Protein AF-A0A814NUD8-F1 (afdb_monomer_lite)

Radius of gyration: 50.71 Å; chains: 1; bounding box: 139×82×139 Å

Structure (mmCIF, N/CA/C/O backbone):
data_AF-A0A814NUD8-F1
#
_entry.id   AF-A0A814NUD8-F1
#
loop_
_atom_site.group_PDB
_atom_site.id
_atom_site.type_symbol
_atom_site.label_atom_id
_atom_site.label_alt_id
_atom_site.label_comp_id
_atom_site.label_asym_id
_atom_site.label_entity_id
_atom_site.label_seq_id
_atom_site.pdbx_PDB_ins_code
_atom_site.Cartn_x
_atom_site.Cartn_y
_atom_site.Cartn_z
_atom_site.occupancy
_atom_site.B_iso_or_equiv
_atom_site.auth_seq_id
_atom_site.auth_comp_id
_atom_site.auth_asym_id
_atom_site.auth_atom_id
_atom_site.pdbx_PDB_model_num
ATOM 1 N N . MET A 1 1 ? 33.140 -8.676 -40.390 1.00 32.09 1 MET A N 1
ATOM 2 C CA . MET A 1 1 ? 33.653 -7.760 -41.425 1.00 32.09 1 MET A CA 1
ATOM 3 C C . MET A 1 1 ? 33.143 -8.189 -42.797 1.00 32.09 1 MET A C 1
ATOM 5 O O . MET A 1 1 ? 33.882 -8.713 -43.608 1.00 32.09 1 MET A O 1
ATOM 9 N N . TYR A 1 2 ? 31.842 -7.998 -43.010 1.00 25.41 2 TYR A N 1
ATOM 10 C CA . TYR A 1 2 ? 31.158 -8.085 -44.310 1.00 25.41 2 TYR A CA 1
ATOM 11 C C . TYR A 1 2 ? 30.353 -6.787 -44.567 1.00 25.41 2 TYR A C 1
ATOM 13 O O . TYR A 1 2 ? 29.588 -6.706 -45.517 1.00 25.41 2 TYR A O 1
ATOM 21 N N . LEU A 1 3 ? 30.496 -5.770 -43.699 1.00 30.98 3 LEU A N 1
ATOM 22 C CA . LEU A 1 3 ? 29.710 -4.529 -43.746 1.00 30.98 3 LEU A CA 1
ATOM 23 C C . LEU A 1 3 ? 30.343 -3.428 -44.610 1.00 30.98 3 LEU A C 1
ATOM 25 O O . LEU A 1 3 ? 29.689 -2.428 -44.871 1.00 30.98 3 LEU A O 1
ATOM 29 N N . LEU A 1 4 ? 31.580 -3.606 -45.083 1.00 31.09 4 LEU A N 1
ATOM 30 C CA . LEU A 1 4 ? 32.239 -2.689 -46.015 1.00 31.09 4 LEU A CA 1
ATOM 31 C C . LEU A 1 4 ? 33.042 -3.520 -47.024 1.00 31.09 4 LEU A C 1
ATOM 33 O O . LEU A 1 4 ? 34.198 -3.861 -46.784 1.00 31.09 4 LEU A O 1
ATOM 37 N N . GLY A 1 5 ? 32.382 -3.919 -48.115 1.00 24.91 5 GLY A N 1
ATOM 38 C CA . GLY A 1 5 ? 33.025 -4.535 -49.276 1.00 24.91 5 GLY A CA 1
ATOM 39 C C . GLY A 1 5 ? 33.939 -3.534 -49.990 1.00 24.91 5 GLY A C 1
ATOM 40 O O . GLY A 1 5 ? 33.625 -2.348 -50.081 1.00 24.91 5 GLY A O 1
ATOM 41 N N . GLY A 1 6 ? 35.096 -4.020 -50.437 1.00 22.72 6 GLY A N 1
ATOM 42 C CA . GLY A 1 6 ? 36.195 -3.215 -50.960 1.00 22.72 6 GLY A CA 1
ATOM 43 C C . GLY A 1 6 ? 35.949 -2.520 -52.305 1.00 22.72 6 GLY A C 1
ATOM 44 O O . GLY A 1 6 ? 35.083 -2.897 -53.086 1.00 22.72 6 GLY A O 1
ATOM 45 N N . ARG A 1 7 ? 36.817 -1.524 -52.541 1.00 23.16 7 ARG A N 1
ATOM 46 C CA . ARG A 1 7 ? 37.090 -0.754 -53.772 1.00 23.16 7 ARG A CA 1
ATOM 47 C C . ARG A 1 7 ? 35.871 -0.196 -54.516 1.00 23.16 7 ARG A C 1
ATOM 49 O O . ARG A 1 7 ? 35.340 -0.853 -55.393 1.00 23.16 7 ARG A O 1
ATOM 56 N N . GLY A 1 8 ? 35.593 1.089 -54.268 1.00 31.50 8 GLY A N 1
ATOM 57 C CA . GLY A 1 8 ? 34.920 2.003 -55.201 1.00 31.50 8 GLY A CA 1
ATOM 58 C C . GLY A 1 8 ? 33.518 1.569 -55.633 1.00 31.50 8 GLY A C 1
ATOM 59 O O . GLY A 1 8 ? 33.380 0.768 -56.546 1.00 31.50 8 GLY A O 1
ATOM 60 N N . TYR A 1 9 ? 32.501 2.193 -55.034 1.00 30.34 9 TYR A N 1
ATOM 61 C CA . TYR A 1 9 ? 31.067 1.889 -55.154 1.00 30.34 9 TYR A CA 1
ATOM 62 C C . TYR A 1 9 ? 30.633 0.668 -54.328 1.00 30.34 9 TYR A C 1
ATOM 64 O O . TYR A 1 9 ? 30.742 -0.487 -54.730 1.00 30.34 9 TYR A O 1
ATOM 72 N N . ALA A 1 10 ? 30.130 0.958 -53.126 1.00 36.31 10 ALA A N 1
ATOM 73 C CA . ALA A 1 10 ? 29.487 -0.009 -52.250 1.00 36.31 10 ALA A CA 1
ATOM 74 C C . ALA A 1 10 ? 28.166 -0.483 -52.877 1.00 36.31 10 ALA A C 1
ATOM 76 O O . ALA A 1 10 ? 27.159 0.214 -52.803 1.00 36.31 10 ALA A O 1
ATOM 77 N N . TYR A 1 11 ? 28.158 -1.675 -53.468 1.00 35.28 11 TYR A N 1
ATOM 78 C CA . TYR A 1 11 ? 26.913 -2.394 -53.722 1.00 35.28 11 TYR A CA 1
ATOM 79 C C . TYR A 1 11 ? 26.392 -2.942 -52.385 1.00 35.28 11 TYR A C 1
ATOM 81 O O . TYR A 1 11 ? 27.008 -3.819 -51.776 1.00 35.28 11 TYR A O 1
ATOM 89 N N . THR A 1 12 ? 25.278 -2.399 -51.899 1.00 44.44 12 THR A N 1
ATOM 90 C CA . THR A 1 12 ? 24.640 -2.751 -50.624 1.00 44.44 12 THR A CA 1
ATOM 91 C C . THR A 1 12 ? 23.694 -3.941 -50.795 1.00 44.44 12 THR A C 1
ATOM 93 O O . THR A 1 12 ? 22.475 -3.798 -50.771 1.00 44.44 12 THR A O 1
ATOM 96 N N . TYR A 1 13 ? 24.242 -5.147 -50.961 1.00 45.25 13 TYR A N 1
ATOM 97 C CA . TYR A 1 13 ? 23.419 -6.356 -50.867 1.00 45.25 13 TYR A CA 1
ATOM 98 C C . TYR A 1 13 ? 23.156 -6.705 -49.395 1.00 45.25 13 TYR A C 1
ATOM 100 O O . TYR A 1 13 ? 24.093 -6.693 -48.589 1.00 45.25 13 TYR A O 1
ATOM 108 N N . PRO A 1 14 ? 21.908 -7.032 -49.019 1.00 49.78 14 PRO A N 1
ATOM 109 C CA . PRO A 1 14 ? 21.602 -7.476 -47.670 1.00 49.78 14 PRO A CA 1
ATOM 110 C C . PRO A 1 14 ? 22.330 -8.787 -47.361 1.00 49.78 14 PRO A C 1
ATOM 112 O O . PRO A 1 14 ? 22.316 -9.737 -48.148 1.00 49.78 14 PRO A O 1
ATOM 115 N N . MET A 1 15 ? 22.975 -8.836 -46.193 1.00 55.97 15 MET A N 1
ATOM 116 C CA . MET A 1 15 ? 23.640 -10.041 -45.703 1.00 55.97 15 MET A CA 1
ATOM 117 C C . MET A 1 15 ? 22.631 -11.189 -45.621 1.00 55.97 15 MET A C 1
ATOM 119 O O . MET A 1 15 ? 21.475 -10.976 -45.266 1.00 55.97 15 MET A O 1
ATOM 123 N N . SER A 1 16 ? 23.057 -12.398 -45.974 1.00 60.81 16 SER A N 1
ATOM 124 C CA . SER A 1 16 ? 22.208 -13.587 -45.898 1.00 60.81 16 SER A CA 1
ATOM 125 C C . SER A 1 16 ? 22.868 -14.634 -45.013 1.00 60.81 16 SER A C 1
ATOM 127 O O . SER A 1 16 ? 24.073 -14.862 -45.108 1.00 60.81 16 SER A O 1
ATOM 129 N N . TYR A 1 17 ? 22.066 -15.247 -44.150 1.00 71.25 17 TYR A N 1
ATOM 130 C CA . TYR A 1 17 ? 22.447 -16.353 -43.280 1.00 71.25 17 TYR A CA 1
ATOM 131 C C . TYR A 1 17 ? 21.703 -17.591 -43.787 1.00 71.25 17 TYR A C 1
ATOM 133 O O . TYR A 1 17 ? 20.494 -17.731 -43.585 1.00 71.25 17 TYR A O 1
ATOM 141 N N . GLY A 1 18 ? 22.401 -18.443 -44.543 1.00 73.62 18 GLY A N 1
ATOM 142 C CA . GLY A 1 18 ? 21.762 -19.479 -45.362 1.00 73.62 18 GLY A CA 1
ATOM 143 C C . GLY A 1 18 ? 20.834 -18.881 -46.431 1.00 73.62 18 GLY A C 1
ATOM 144 O O . GLY A 1 18 ? 21.228 -17.964 -47.147 1.00 73.62 18 GLY A O 1
ATOM 145 N N . ASP A 1 19 ? 19.596 -19.380 -46.508 1.00 76.12 19 ASP A N 1
ATOM 146 C CA . ASP A 1 19 ? 18.558 -18.901 -47.440 1.00 76.12 19 ASP A CA 1
ATOM 147 C C . ASP A 1 19 ? 17.753 -17.696 -46.895 1.00 76.12 19 ASP A C 1
ATOM 149 O O . ASP A 1 19 ? 16.771 -17.271 -47.503 1.00 76.12 19 ASP A O 1
ATOM 153 N N . CYS A 1 20 ? 18.129 -17.149 -45.732 1.00 69.06 20 CYS A N 1
ATOM 154 C CA . CYS A 1 20 ? 17.419 -16.056 -45.067 1.00 69.06 20 CYS A CA 1
ATOM 155 C C . CYS A 1 20 ? 18.183 -14.734 -45.222 1.00 69.06 20 CYS A C 1
ATOM 157 O O . CYS A 1 20 ? 19.336 -14.628 -44.801 1.00 69.06 20 CYS A O 1
ATOM 159 N N . SER A 1 21 ? 17.537 -13.723 -45.810 1.00 69.38 21 SER A N 1
ATOM 160 C CA . SER A 1 21 ? 18.129 -12.405 -46.061 1.00 69.38 21 SER A CA 1
ATOM 161 C C . SER A 1 21 ? 17.773 -11.385 -44.978 1.00 69.38 21 SER A C 1
ATOM 163 O O . SER A 1 21 ? 16.601 -11.215 -44.633 1.00 69.38 21 SER A O 1
ATOM 165 N N . CYS A 1 22 ? 18.770 -10.636 -44.506 1.00 60.19 22 CYS A N 1
ATOM 166 C CA . CYS A 1 22 ? 18.607 -9.599 -43.487 1.00 60.19 22 CYS A CA 1
ATOM 167 C C . CYS A 1 22 ? 17.753 -8.404 -43.919 1.00 60.19 22 CYS A C 1
ATOM 169 O O . CYS A 1 22 ? 17.353 -7.620 -43.064 1.00 60.19 22 CYS A O 1
ATOM 171 N N . SER A 1 23 ? 17.468 -8.237 -45.215 1.00 55.47 23 SER A N 1
ATOM 172 C CA . SER A 1 23 ? 16.501 -7.231 -45.675 1.00 55.47 23 SER A CA 1
ATOM 173 C C . SER A 1 23 ? 15.052 -7.636 -45.423 1.00 55.47 23 SER A C 1
ATOM 175 O O . SER A 1 23 ? 14.190 -6.766 -45.403 1.00 55.47 23 SER A O 1
ATOM 177 N N . LEU A 1 24 ? 14.781 -8.936 -45.277 1.00 60.47 24 LEU A N 1
ATOM 178 C CA . LEU A 1 24 ? 13.428 -9.488 -45.168 1.00 60.47 24 LEU A CA 1
ATOM 179 C C . LEU A 1 24 ? 13.108 -9.954 -43.749 1.00 60.47 24 LEU A C 1
ATOM 181 O O . LEU A 1 24 ? 11.956 -9.905 -43.330 1.00 60.47 24 LEU A O 1
ATOM 185 N N . SER A 1 25 ? 14.113 -10.407 -42.995 1.00 61.91 25 SER A N 1
ATOM 186 C CA . SER A 1 25 ? 13.920 -10.816 -41.608 1.00 61.91 25 SER A CA 1
ATOM 187 C C . SER A 1 25 ? 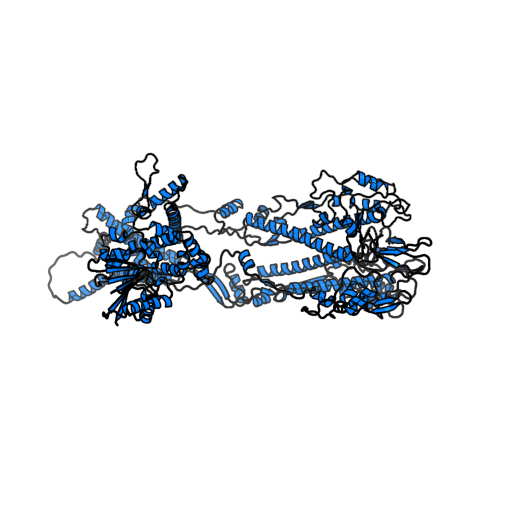15.102 -10.450 -40.720 1.00 61.91 25 SER A C 1
ATOM 189 O O . SER A 1 25 ? 16.261 -10.723 -41.030 1.00 61.91 25 SER A O 1
ATOM 191 N N . ALA A 1 26 ? 14.785 -9.890 -39.554 1.00 63.28 26 ALA A N 1
ATOM 192 C CA . ALA A 1 26 ? 15.745 -9.642 -38.487 1.00 63.28 26 ALA A CA 1
ATOM 193 C C . ALA A 1 26 ? 16.198 -10.933 -37.778 1.00 63.28 26 ALA A C 1
ATOM 195 O O . ALA A 1 26 ? 17.280 -10.967 -37.191 1.00 63.28 26 ALA A O 1
ATOM 196 N N . THR A 1 27 ? 15.406 -12.004 -37.858 1.00 71.81 27 THR A N 1
ATOM 197 C CA . THR A 1 27 ? 15.647 -13.264 -37.140 1.00 71.81 27 THR A CA 1
ATOM 198 C C . THR A 1 27 ? 16.497 -14.253 -37.936 1.00 71.81 27 THR A C 1
ATOM 200 O O . THR A 1 27 ? 16.618 -15.410 -37.531 1.00 71.81 27 THR A O 1
ATOM 203 N N . CYS A 1 28 ? 17.053 -13.861 -39.092 1.00 76.38 28 CYS A N 1
ATOM 204 C CA . CYS A 1 28 ? 17.925 -14.763 -39.838 1.00 76.38 28 CYS A CA 1
ATOM 205 C C . CYS A 1 28 ? 19.176 -15.062 -39.016 1.00 76.38 28 CYS A C 1
ATOM 207 O O . CYS A 1 28 ? 19.899 -14.146 -38.614 1.00 76.38 28 CYS A O 1
ATOM 209 N N . ILE A 1 29 ? 19.427 -16.351 -38.802 1.00 80.81 29 ILE A N 1
ATOM 210 C CA . ILE A 1 29 ? 20.535 -16.853 -38.000 1.00 80.81 29 ILE A CA 1
ATOM 211 C C . ILE A 1 29 ? 21.199 -18.055 -38.675 1.00 80.81 29 ILE A C 1
ATOM 213 O O . ILE A 1 29 ? 20.569 -18.831 -39.389 1.00 80.81 29 ILE A O 1
ATOM 217 N N . GLU A 1 30 ? 22.476 -18.241 -38.383 1.00 84.88 30 GLU A N 1
ATOM 218 C CA . GLU A 1 30 ? 23.293 -19.397 -38.726 1.00 84.88 30 GLU A CA 1
ATOM 219 C C . GLU A 1 30 ? 24.136 -19.797 -37.507 1.00 84.88 30 GLU A C 1
ATOM 221 O O . GLU A 1 30 ? 24.390 -18.997 -36.602 1.00 84.88 30 GLU A O 1
ATOM 226 N N . GLN A 1 31 ? 24.568 -21.056 -37.437 1.00 84.94 31 GLN A N 1
ATOM 227 C CA . GLN A 1 31 ? 25.390 -21.522 -36.327 1.00 84.94 31 GLN A CA 1
ATOM 228 C C . GLN A 1 31 ? 26.734 -20.780 -36.279 1.00 84.94 31 GLN A C 1
ATOM 230 O O . GLN A 1 31 ? 27.536 -20.827 -37.217 1.00 84.94 31 GLN A O 1
ATOM 235 N N . SER A 1 32 ? 27.018 -20.160 -35.132 1.00 83.44 32 SER A N 1
ATOM 236 C CA . SER A 1 32 ? 28.250 -19.410 -34.919 1.00 83.44 32 SER A CA 1
ATOM 237 C C . SER A 1 32 ? 29.460 -20.327 -35.054 1.00 83.44 32 SER A C 1
ATOM 239 O O . SER A 1 32 ? 29.547 -21.393 -34.433 1.00 83.44 32 SER A O 1
ATOM 241 N N . SER A 1 33 ? 30.392 -19.919 -35.907 1.00 82.31 33 SER A N 1
ATOM 242 C CA . SER A 1 33 ? 31.516 -20.742 -36.325 1.00 82.31 33 SER A CA 1
ATOM 243 C C . SER A 1 33 ? 32.804 -19.929 -36.357 1.00 82.31 33 SER A C 1
ATOM 245 O O . SER A 1 33 ? 32.820 -18.748 -36.689 1.00 82.31 33 SER A O 1
ATOM 247 N N . MET A 1 34 ? 33.911 -20.573 -36.006 1.00 78.25 34 MET A N 1
ATOM 248 C CA . MET A 1 34 ? 35.253 -20.027 -36.167 1.00 78.25 34 MET A CA 1
ATOM 249 C C . MET A 1 34 ? 35.742 -20.376 -37.562 1.00 78.25 34 MET A C 1
ATOM 251 O O . MET A 1 34 ? 35.732 -21.549 -37.935 1.00 78.25 34 MET A O 1
ATOM 255 N N . PHE A 1 35 ? 36.189 -19.385 -38.323 1.00 70.69 35 PHE A N 1
ATOM 256 C CA . PHE A 1 35 ? 36.611 -19.566 -39.708 1.00 70.69 35 PHE A CA 1
ATOM 257 C C . PHE A 1 35 ? 38.113 -19.359 -39.857 1.00 70.69 35 PHE A C 1
ATOM 259 O O . PHE A 1 35 ? 38.730 -18.562 -39.151 1.00 70.69 35 PHE A O 1
ATOM 266 N N . ARG A 1 36 ? 38.714 -20.065 -40.814 1.00 64.19 36 ARG A N 1
ATOM 267 C CA . ARG A 1 36 ? 40.051 -19.729 -41.291 1.00 64.19 36 ARG A CA 1
ATOM 268 C C . ARG A 1 36 ? 39.937 -18.558 -42.256 1.00 64.19 36 ARG A C 1
ATOM 270 O O . ARG A 1 36 ? 39.354 -18.707 -43.325 1.00 64.19 36 ARG A O 1
ATOM 277 N N . TYR A 1 37 ? 40.554 -17.442 -41.883 1.00 55.03 37 TYR A N 1
ATOM 278 C CA . TYR A 1 37 ? 40.529 -16.193 -42.643 1.00 55.03 37 TYR A CA 1
ATOM 279 C C . TYR A 1 37 ? 40.867 -16.379 -44.130 1.00 55.03 37 TYR A C 1
ATOM 281 O O . TYR A 1 37 ? 40.106 -15.963 -44.990 1.00 55.03 37 TYR A O 1
ATOM 289 N N . SER A 1 38 ? 41.934 -17.122 -44.441 1.00 55.41 38 SER A N 1
ATOM 290 C CA . SER A 1 38 ? 42.453 -17.248 -45.810 1.00 55.41 38 SER A CA 1
ATOM 291 C C . SER A 1 38 ? 41.554 -17.968 -46.821 1.00 55.41 38 SER A C 1
ATOM 293 O O . SER A 1 38 ? 41.854 -17.942 -48.010 1.00 55.41 38 SER A O 1
ATOM 295 N N . ASN A 1 39 ? 40.505 -18.676 -46.391 1.00 64.69 39 ASN A N 1
ATOM 296 C CA . ASN A 1 39 ? 39.634 -19.409 -47.316 1.00 64.69 39 ASN A CA 1
ATOM 297 C C . ASN A 1 39 ? 38.183 -19.582 -46.846 1.00 64.69 39 ASN A C 1
ATOM 299 O O . ASN A 1 39 ? 37.464 -20.404 -47.413 1.00 64.69 39 ASN A O 1
ATOM 303 N N . GLY A 1 40 ? 37.768 -18.891 -45.780 1.00 62.94 40 GLY A N 1
ATOM 304 C CA . GLY A 1 40 ? 36.412 -18.990 -45.234 1.00 62.94 40 GLY A CA 1
ATOM 305 C C . GLY A 1 40 ? 36.031 -20.386 -44.728 1.00 62.94 40 GLY A C 1
ATOM 306 O O . GLY A 1 40 ? 34.854 -20.670 -44.532 1.00 62.94 40 GLY A O 1
ATOM 307 N N . ARG A 1 41 ? 36.991 -21.301 -44.523 1.00 75.50 41 ARG A N 1
ATOM 308 C CA . ARG A 1 41 ? 36.682 -22.665 -44.074 1.00 75.50 41 ARG A CA 1
ATOM 309 C C . ARG A 1 41 ? 36.319 -22.670 -42.593 1.00 75.50 41 ARG A C 1
ATOM 311 O O . ARG A 1 41 ? 37.119 -22.234 -41.765 1.00 75.50 41 ARG A O 1
ATOM 318 N N . VAL A 1 42 ? 35.175 -23.264 -42.257 1.00 79.62 42 VAL A N 1
ATOM 319 C CA . VAL A 1 42 ? 34.766 -23.530 -40.870 1.00 79.62 42 VAL A CA 1
ATOM 320 C C . VAL A 1 42 ? 35.801 -24.428 -40.178 1.00 79.62 42 VAL A C 1
ATOM 322 O O . VAL A 1 42 ? 36.083 -25.544 -40.621 1.00 79.62 42 VAL A O 1
ATOM 325 N N . LEU A 1 43 ? 36.387 -23.928 -39.092 1.00 81.62 43 LEU A N 1
ATOM 326 C CA . LEU A 1 43 ? 37.326 -24.628 -38.213 1.00 81.62 43 LEU A CA 1
ATOM 327 C C . LEU A 1 43 ? 36.603 -25.339 -37.068 1.00 81.62 43 LEU A C 1
ATOM 329 O O . LEU A 1 43 ? 36.973 -26.458 -36.714 1.00 81.62 43 LEU A O 1
ATOM 333 N N . TYR A 1 44 ? 35.605 -24.681 -36.482 1.00 85.81 44 TYR A N 1
ATOM 334 C CA . TYR A 1 44 ? 34.804 -25.210 -35.384 1.00 85.81 44 TYR A CA 1
ATOM 335 C C . TYR A 1 44 ? 33.487 -24.441 -35.278 1.00 85.81 44 TYR A C 1
ATOM 337 O O . TYR A 1 44 ? 33.512 -23.217 -35.182 1.00 85.81 44 TYR A O 1
ATOM 345 N N . SER A 1 45 ? 32.359 -25.146 -35.265 1.00 86.75 45 SER A N 1
ATOM 346 C CA . SER A 1 45 ? 31.044 -24.556 -34.993 1.00 86.75 45 SER A CA 1
ATOM 347 C C . SER A 1 45 ? 30.725 -24.697 -33.514 1.00 86.75 45 SER A C 1
ATOM 349 O O . SER A 1 45 ? 30.803 -25.797 -32.963 1.00 86.75 45 SER A O 1
ATOM 351 N N . VAL A 1 46 ? 30.383 -23.592 -32.860 1.00 89.19 46 VAL A N 1
ATOM 352 C CA . VAL A 1 46 ? 30.106 -23.561 -31.425 1.00 89.19 46 VAL A CA 1
ATOM 353 C C . VAL A 1 46 ? 28.684 -24.095 -31.197 1.00 89.19 46 VAL A C 1
ATOM 355 O O . VAL A 1 46 ? 27.720 -23.503 -31.682 1.00 89.19 46 VAL A O 1
ATOM 358 N N . PRO A 1 47 ? 28.499 -25.245 -30.522 1.00 89.56 47 PRO A N 1
ATOM 359 C CA . PRO A 1 47 ? 27.177 -25.816 -30.293 1.00 89.56 47 PRO A CA 1
ATOM 360 C C . PRO A 1 47 ? 26.300 -24.886 -29.457 1.00 89.56 47 PRO A C 1
ATOM 362 O O . PRO A 1 47 ? 26.698 -24.486 -28.365 1.00 89.56 47 PRO A O 1
ATOM 365 N N . GLY A 1 48 ? 25.095 -24.605 -29.949 1.00 84.62 48 GLY A N 1
ATOM 366 C CA . GLY A 1 48 ? 24.126 -23.779 -29.233 1.00 84.62 48 GLY A CA 1
ATOM 367 C C . GLY A 1 48 ? 24.301 -22.275 -29.407 1.00 84.62 48 GLY A C 1
ATOM 368 O O . GLY A 1 48 ? 23.422 -21.537 -28.997 1.00 84.62 48 GLY A O 1
ATOM 369 N N . MET A 1 49 ? 25.381 -21.813 -30.039 1.00 86.94 49 MET A N 1
ATOM 370 C CA . MET A 1 49 ? 25.591 -20.392 -30.312 1.00 86.94 49 MET A CA 1
ATOM 371 C C . MET A 1 49 ? 25.264 -20.092 -31.769 1.00 86.94 49 MET A C 1
ATOM 373 O O . MET A 1 49 ? 25.762 -20.771 -32.670 1.00 86.94 49 MET A O 1
ATOM 377 N N . TYR A 1 50 ? 24.484 -19.044 -31.998 1.00 83.19 50 TYR A N 1
ATOM 378 C CA . TYR A 1 50 ? 24.108 -18.564 -33.321 1.00 83.19 50 TYR A CA 1
ATOM 379 C C . TYR A 1 50 ? 24.646 -17.153 -33.568 1.00 83.19 50 TYR A C 1
ATOM 381 O O . TYR A 1 50 ? 24.990 -16.412 -32.648 1.00 83.19 50 TYR A O 1
ATOM 389 N N . THR A 1 51 ? 24.780 -16.810 -34.840 1.00 74.31 51 THR A N 1
ATOM 390 C CA . THR A 1 51 ? 25.079 -15.472 -35.353 1.00 74.31 51 THR A CA 1
ATOM 391 C C . THR A 1 51 ? 24.074 -15.169 -36.455 1.00 74.31 51 THR A C 1
ATOM 393 O O . THR A 1 51 ? 23.546 -16.091 -37.061 1.00 74.31 51 THR A O 1
ATOM 396 N N . GLY A 1 52 ? 23.773 -13.909 -36.708 1.00 67.50 52 GLY A N 1
ATOM 397 C CA . GLY A 1 52 ? 22.618 -13.528 -37.503 1.00 67.50 52 GLY A CA 1
ATOM 398 C C . GLY A 1 52 ? 22.578 -12.030 -37.729 1.00 67.50 52 GLY A C 1
ATOM 399 O O . GLY A 1 52 ? 23.485 -11.313 -37.298 1.00 67.50 52 GLY A O 1
ATOM 400 N N . CYS A 1 53 ? 21.518 -11.564 -38.385 1.00 60.22 53 CYS A N 1
ATOM 401 C CA . CYS A 1 53 ? 21.381 -10.167 -38.808 1.00 60.22 53 CYS A CA 1
ATOM 402 C C . CYS A 1 53 ? 21.543 -9.178 -37.658 1.00 60.22 53 CYS A C 1
ATOM 404 O O . CYS A 1 53 ? 22.174 -8.135 -37.820 1.00 60.22 53 CYS A O 1
ATOM 406 N N . TYR A 1 54 ? 21.014 -9.538 -36.487 1.00 60.56 54 TYR A N 1
ATOM 407 C CA . TYR A 1 54 ? 21.135 -8.763 -35.263 1.00 60.56 54 TYR A CA 1
ATOM 408 C C . TYR A 1 54 ? 21.738 -9.614 -34.150 1.00 60.56 54 TYR A C 1
ATOM 410 O O . TYR A 1 54 ? 21.375 -10.776 -33.952 1.00 60.56 54 TYR A O 1
ATOM 418 N N . ILE A 1 55 ? 22.656 -9.015 -33.389 1.00 55.97 55 ILE A N 1
ATOM 419 C CA . ILE A 1 55 ? 23.337 -9.683 -32.271 1.00 55.97 55 ILE A CA 1
ATOM 420 C C . ILE A 1 55 ? 22.327 -10.110 -31.199 1.00 55.97 55 ILE A C 1
ATOM 422 O O . ILE A 1 55 ? 22.452 -11.206 -30.662 1.00 55.97 55 ILE A O 1
ATOM 426 N N . VAL A 1 56 ? 21.318 -9.278 -30.918 1.00 59.25 56 VAL A N 1
ATOM 427 C CA . VAL A 1 56 ? 20.276 -9.575 -29.921 1.00 59.25 56 VAL A CA 1
ATOM 428 C C . VAL A 1 56 ? 19.436 -10.776 -30.349 1.00 59.25 56 VAL A C 1
ATOM 430 O O . VAL A 1 56 ? 19.312 -11.714 -29.575 1.00 59.25 56 VAL A O 1
ATOM 433 N N . GLU A 1 57 ? 18.955 -10.812 -31.593 1.00 68.62 57 GLU A N 1
ATOM 434 C CA . GLU A 1 57 ? 18.205 -11.961 -32.128 1.00 68.62 57 GLU A CA 1
ATOM 435 C C . GLU A 1 57 ? 19.047 -13.240 -32.125 1.00 68.62 57 GLU A C 1
ATOM 437 O O . GLU A 1 57 ? 18.610 -14.302 -31.687 1.00 68.62 57 GLU A O 1
ATOM 442 N N . SER A 1 58 ? 20.314 -13.126 -32.521 1.00 74.25 58 SER A N 1
ATOM 443 C CA . SER A 1 58 ? 21.261 -14.243 -32.475 1.00 74.25 58 SER A CA 1
ATOM 444 C C . SER A 1 58 ? 21.465 -14.769 -31.055 1.00 74.25 58 SER A C 1
ATOM 446 O O . SER A 1 58 ? 21.590 -15.977 -30.853 1.00 74.25 58 SER A O 1
ATOM 448 N N . LEU A 1 59 ? 21.510 -13.870 -30.067 1.00 75.44 59 LEU A N 1
ATOM 449 C CA . LEU A 1 59 ? 21.656 -14.206 -28.657 1.00 75.44 59 LEU A CA 1
ATOM 450 C C . LEU A 1 59 ? 20.387 -14.864 -28.116 1.00 75.44 59 LEU A C 1
ATOM 452 O O . LEU A 1 59 ? 20.492 -15.925 -27.515 1.00 75.44 59 LEU A O 1
ATOM 456 N N . LEU A 1 60 ? 19.214 -14.279 -28.364 1.00 80.00 60 LEU A N 1
ATOM 457 C CA . LEU A 1 60 ? 17.916 -14.806 -27.934 1.00 80.00 60 LEU A CA 1
ATOM 458 C C . LEU A 1 60 ? 17.697 -16.238 -28.433 1.00 80.00 60 LEU A C 1
ATOM 460 O O . LEU A 1 60 ? 17.299 -17.100 -27.654 1.00 80.00 60 LEU A O 1
ATOM 464 N N . GLN A 1 61 ? 18.066 -16.518 -29.684 1.00 85.81 61 GLN A N 1
ATOM 465 C CA . GLN A 1 61 ? 17.972 -17.853 -30.283 1.00 85.81 61 GLN A CA 1
ATOM 466 C C . GLN A 1 61 ? 19.131 -18.797 -29.896 1.00 85.81 61 GLN A C 1
ATOM 468 O O . GLN A 1 61 ? 19.072 -20.005 -30.144 1.00 85.81 61 GLN A O 1
ATOM 473 N N . SER A 1 62 ? 20.200 -18.278 -29.282 1.00 90.50 62 SER A N 1
ATOM 474 C CA . SER A 1 62 ? 21.289 -19.093 -28.727 1.00 90.50 62 SER A CA 1
ATOM 475 C C . SER A 1 62 ? 20.875 -19.782 -27.432 1.00 90.50 62 SER A C 1
ATOM 477 O O . SER A 1 62 ? 19.973 -19.347 -26.732 1.00 90.50 62 SER A O 1
ATOM 479 N N . ASN A 1 63 ? 21.552 -20.874 -27.093 1.00 90.94 63 ASN A N 1
ATOM 480 C CA . ASN A 1 63 ? 21.379 -21.627 -25.858 1.00 90.94 63 ASN A CA 1
ATOM 481 C C . ASN A 1 63 ? 22.725 -21.911 -25.184 1.00 90.94 63 ASN A C 1
ATOM 483 O O . ASN A 1 63 ? 23.805 -21.753 -25.758 1.00 90.94 63 ASN A O 1
ATOM 487 N N . LEU A 1 64 ? 22.661 -22.374 -23.938 1.00 86.44 64 LEU A N 1
ATOM 488 C CA . LEU A 1 64 ? 23.832 -22.525 -23.076 1.00 86.44 64 LEU A CA 1
ATOM 489 C C . LEU A 1 64 ? 24.584 -23.854 -23.262 1.00 86.44 64 LEU A C 1
ATOM 491 O O . LEU A 1 64 ? 25.470 -24.186 -22.473 1.00 86.44 64 LEU A O 1
ATOM 495 N N . LYS A 1 65 ? 24.303 -24.623 -24.321 1.00 89.62 65 LYS A N 1
ATOM 496 C CA . LYS A 1 65 ? 24.827 -25.987 -24.506 1.00 89.62 65 LYS A CA 1
ATOM 497 C C . LYS A 1 65 ? 26.355 -26.080 -24.463 1.00 89.62 65 LYS A C 1
ATOM 499 O O . LYS A 1 65 ? 26.887 -27.033 -23.894 1.00 89.62 65 LYS A O 1
ATOM 504 N N . CYS A 1 66 ? 27.073 -25.118 -25.048 1.00 88.88 66 CYS A N 1
ATOM 505 C CA . CYS A 1 66 ? 28.536 -25.075 -24.953 1.00 88.88 66 CYS A CA 1
ATOM 506 C C . CYS A 1 66 ? 29.016 -24.765 -23.525 1.00 88.88 66 CYS A C 1
ATOM 508 O O . CYS A 1 66 ? 30.013 -25.333 -23.084 1.00 88.88 66 CYS A O 1
ATOM 510 N N . PHE A 1 67 ? 28.290 -23.923 -22.785 1.00 87.88 67 PHE A N 1
ATOM 511 C CA . PHE A 1 67 ? 28.652 -23.485 -21.434 1.00 87.88 67 PHE A CA 1
ATOM 512 C C . PHE A 1 67 ? 28.498 -24.584 -20.375 1.00 87.88 67 PHE A C 1
ATOM 514 O O . PHE A 1 67 ? 29.216 -24.559 -19.384 1.00 87.88 67 PHE A O 1
ATOM 521 N N . TYR A 1 68 ? 27.661 -25.598 -20.606 1.00 88.69 68 TYR A N 1
ATOM 522 C CA . TYR A 1 68 ? 27.600 -26.814 -19.775 1.00 88.69 68 TYR A CA 1
ATOM 523 C C . TYR A 1 68 ? 28.628 -27.891 -20.180 1.00 88.69 68 TYR A C 1
ATOM 525 O O . TYR A 1 68 ? 28.661 -28.976 -19.599 1.00 88.69 68 TYR A O 1
ATOM 533 N N . ASN A 1 69 ? 29.476 -27.635 -21.185 1.00 90.12 69 ASN A N 1
ATOM 534 C CA . ASN A 1 69 ? 30.432 -28.609 -21.708 1.00 90.12 69 ASN A CA 1
ATOM 535 C C . ASN A 1 69 ? 31.869 -28.065 -21.687 1.00 90.12 69 ASN A C 1
ATOM 537 O O . ASN A 1 69 ? 32.288 -27.311 -22.567 1.00 90.12 69 ASN A O 1
ATOM 541 N N . GLN A 1 70 ? 32.674 -28.544 -20.736 1.00 90.12 70 GLN A N 1
ATOM 542 C CA . GLN A 1 70 ? 34.068 -28.114 -20.585 1.00 90.12 70 GLN A CA 1
ATOM 543 C C . GLN A 1 70 ? 34.916 -28.365 -21.842 1.00 90.12 70 GLN A C 1
ATOM 545 O O . GLN A 1 70 ? 35.797 -27.571 -22.166 1.00 90.12 70 GLN A O 1
ATOM 550 N N . THR A 1 71 ? 34.661 -29.447 -22.585 1.00 91.00 71 THR A N 1
ATOM 551 C CA . THR A 1 71 ? 35.367 -29.725 -23.845 1.00 91.00 71 THR A CA 1
ATOM 552 C C . THR A 1 71 ? 35.054 -28.665 -24.895 1.00 91.00 71 THR A C 1
ATOM 554 O O . THR A 1 71 ? 35.959 -28.239 -25.610 1.00 91.00 71 THR A O 1
ATOM 557 N N . CYS A 1 72 ? 33.800 -28.210 -24.960 1.00 89.31 72 CYS A N 1
ATOM 558 C CA . CYS A 1 72 ? 33.402 -27.127 -25.850 1.00 89.31 72 CYS A CA 1
ATOM 559 C C . CYS A 1 72 ? 34.112 -25.817 -25.492 1.00 89.31 72 CYS A C 1
ATOM 561 O O . CYS A 1 72 ? 34.741 -25.217 -26.362 1.00 89.31 72 CYS A O 1
ATOM 563 N N . ILE A 1 73 ? 34.090 -25.429 -24.212 1.00 85.94 73 ILE A N 1
ATOM 564 C CA . ILE A 1 73 ? 34.775 -24.229 -23.704 1.00 85.94 73 ILE A CA 1
ATOM 565 C C . ILE A 1 73 ? 36.270 -24.284 -24.031 1.00 85.94 73 ILE A C 1
ATOM 567 O O . ILE A 1 73 ? 36.806 -23.365 -24.644 1.00 85.94 73 ILE A O 1
ATOM 571 N N . ASN A 1 74 ? 36.944 -25.391 -23.709 1.00 86.75 74 ASN A N 1
ATOM 572 C CA . ASN A 1 74 ? 38.371 -25.560 -23.993 1.00 86.75 74 ASN A CA 1
ATOM 573 C C . ASN A 1 74 ? 38.671 -25.457 -25.495 1.00 86.75 74 ASN A C 1
ATOM 575 O O . ASN A 1 74 ? 39.705 -24.916 -25.892 1.00 86.75 74 ASN A O 1
ATOM 579 N N . LYS A 1 75 ? 37.767 -25.965 -26.344 1.00 85.31 75 LYS A N 1
ATOM 580 C CA . LYS A 1 75 ? 37.909 -25.879 -27.797 1.00 85.31 75 LYS A CA 1
ATOM 581 C C . LYS A 1 75 ? 37.771 -24.441 -28.283 1.00 85.31 75 LYS A C 1
ATOM 583 O O . LYS A 1 75 ? 38.616 -24.017 -29.063 1.00 85.31 75 LYS A O 1
ATOM 588 N N . VAL A 1 76 ? 36.793 -23.687 -27.783 1.00 82.69 76 VAL A N 1
ATOM 589 C CA . VAL A 1 76 ? 36.631 -22.250 -28.062 1.00 82.69 76 VAL A CA 1
ATOM 590 C C . VAL A 1 76 ? 37.880 -21.472 -27.634 1.00 82.69 76 VAL A C 1
ATOM 592 O O . VAL A 1 76 ? 38.444 -20.729 -28.433 1.00 82.69 76 VAL A O 1
ATOM 595 N N . LEU A 1 77 ? 38.385 -21.713 -26.421 1.00 80.69 77 LEU A N 1
ATOM 596 C CA . LEU A 1 77 ? 39.577 -21.041 -25.891 1.00 80.69 77 LEU A CA 1
ATOM 597 C C . LEU A 1 77 ? 40.850 -21.321 -26.701 1.00 80.69 77 LEU A C 1
ATOM 599 O O . LEU A 1 77 ? 41.710 -20.451 -26.798 1.00 80.69 77 LEU A O 1
ATOM 603 N N . SER A 1 78 ? 40.959 -22.497 -27.331 1.00 81.75 78 SER A N 1
ATOM 604 C CA . SER A 1 78 ? 42.135 -22.870 -28.133 1.00 81.75 78 SER A CA 1
ATOM 605 C C . SER A 1 78 ? 42.358 -22.011 -29.385 1.00 81.75 78 SER A C 1
ATOM 607 O O . SER A 1 78 ? 43.445 -22.053 -29.957 1.00 81.75 78 SER A O 1
ATOM 609 N N . TYR A 1 79 ? 41.355 -21.234 -29.806 1.00 75.62 79 TYR A N 1
ATOM 610 C CA . TYR A 1 79 ? 41.443 -20.352 -30.973 1.00 75.62 79 TYR A CA 1
ATOM 611 C C . TYR A 1 79 ? 41.778 -18.893 -30.625 1.00 75.62 79 TYR A C 1
ATOM 613 O O . TYR A 1 79 ? 41.932 -18.080 -31.534 1.00 75.62 79 TYR A O 1
ATOM 621 N N . TYR A 1 80 ? 41.939 -18.550 -29.342 1.00 67.38 80 TYR A N 1
ATOM 622 C CA . TYR A 1 80 ? 42.395 -17.223 -28.923 1.00 67.38 80 TYR A CA 1
ATOM 623 C C . TYR A 1 80 ? 43.928 -17.176 -28.825 1.00 67.38 80 TYR A C 1
ATOM 625 O O . TYR A 1 80 ? 44.556 -18.075 -28.270 1.00 67.38 80 TYR A O 1
ATOM 633 N N . ALA A 1 81 ? 44.539 -16.109 -29.353 1.00 54.03 81 ALA A N 1
ATOM 634 C CA . ALA A 1 81 ? 45.998 -15.961 -29.458 1.00 54.03 81 ALA A CA 1
ATOM 635 C C . ALA A 1 81 ? 46.720 -15.835 -28.099 1.00 54.03 81 ALA A C 1
ATOM 637 O O . ALA A 1 81 ? 47.895 -16.181 -27.985 1.00 54.03 81 ALA A O 1
ATOM 638 N N . THR A 1 82 ? 46.021 -15.364 -27.065 1.00 59.47 82 THR A N 1
ATOM 639 C CA . THR A 1 82 ? 46.513 -15.274 -25.684 1.00 59.47 82 THR A CA 1
ATOM 640 C C . THR A 1 82 ? 45.542 -16.011 -24.766 1.00 59.47 82 THR A C 1
ATOM 642 O O . THR A 1 82 ? 44.383 -15.591 -24.689 1.00 59.47 82 THR A O 1
ATOM 645 N N . PRO A 1 83 ? 45.957 -17.085 -24.068 1.00 54.75 83 PRO A N 1
ATOM 646 C CA . PRO A 1 83 ? 45.066 -17.756 -23.133 1.00 54.75 83 PRO A CA 1
ATOM 647 C C . PRO A 1 83 ? 44.653 -16.767 -22.028 1.00 54.75 83 PRO A C 1
ATOM 649 O O . PRO A 1 83 ? 45.515 -16.050 -21.508 1.00 54.75 83 PRO A O 1
ATOM 652 N N . PRO A 1 84 ? 43.359 -16.683 -21.675 1.00 57.19 84 PRO A N 1
ATOM 653 C CA . PRO A 1 84 ? 42.914 -15.804 -20.602 1.00 57.19 84 PRO A CA 1
ATOM 654 C C . PRO A 1 84 ? 43.588 -16.199 -19.280 1.00 57.19 84 PRO A C 1
ATOM 656 O O . PRO A 1 84 ? 43.772 -17.380 -18.994 1.00 57.19 84 PRO A O 1
ATOM 659 N N . SER A 1 85 ? 43.923 -15.218 -18.438 1.00 57.00 85 SER A N 1
ATOM 660 C CA . SER A 1 85 ? 44.489 -15.430 -17.091 1.00 57.00 85 SER A CA 1
ATOM 661 C C . SER A 1 85 ? 43.506 -16.073 -16.099 1.00 57.00 85 SER A C 1
ATOM 663 O O . SER A 1 85 ? 43.846 -16.292 -14.937 1.00 57.00 85 SER A O 1
ATOM 665 N N . MET A 1 86 ? 42.283 -16.363 -16.546 1.00 58.22 86 MET A N 1
ATOM 666 C CA . MET A 1 86 ? 41.161 -16.823 -15.743 1.00 58.22 86 MET A CA 1
ATOM 667 C C . MET A 1 86 ? 40.805 -18.268 -16.113 1.00 58.22 86 MET A C 1
ATOM 669 O O . MET A 1 86 ? 40.702 -18.609 -17.291 1.00 58.22 86 MET A O 1
ATOM 673 N N . ASN A 1 87 ? 40.611 -19.119 -15.104 1.00 73.56 87 ASN A N 1
ATOM 674 C CA . ASN A 1 87 ? 40.225 -20.515 -15.297 1.00 73.56 87 ASN A CA 1
ATOM 675 C C . ASN A 1 87 ? 38.708 -20.610 -15.532 1.00 73.56 87 ASN A C 1
ATOM 677 O O . ASN A 1 87 ? 37.929 -20.526 -14.583 1.00 73.56 87 ASN A O 1
ATOM 681 N N . ILE A 1 88 ? 38.287 -20.735 -16.793 1.00 77.69 88 ILE A N 1
ATOM 682 C CA . ILE A 1 88 ? 36.868 -20.777 -17.174 1.00 77.69 88 ILE A CA 1
ATOM 683 C C . ILE A 1 88 ? 36.367 -22.221 -17.082 1.00 77.69 88 ILE A C 1
ATOM 685 O O . ILE A 1 88 ? 36.827 -23.104 -17.813 1.00 77.69 88 ILE A O 1
ATOM 689 N N . THR A 1 89 ? 35.414 -22.454 -16.182 1.00 85.75 89 THR A N 1
ATOM 690 C CA . THR A 1 89 ? 34.798 -23.767 -15.954 1.00 85.75 89 THR A CA 1
ATOM 691 C C . THR A 1 89 ? 33.376 -23.817 -16.505 1.00 85.75 89 THR A C 1
ATOM 693 O O . THR A 1 89 ? 32.714 -22.788 -16.628 1.00 85.75 89 THR A O 1
ATOM 696 N N . ALA A 1 90 ? 32.929 -25.012 -16.887 1.00 87.44 90 ALA A N 1
ATOM 697 C CA . ALA A 1 90 ? 31.565 -25.252 -17.333 1.00 87.44 90 ALA A CA 1
ATOM 698 C C . ALA A 1 90 ? 30.558 -25.060 -16.192 1.00 87.44 90 ALA A C 1
ATOM 700 O O . ALA A 1 90 ? 30.869 -25.331 -15.031 1.00 87.44 90 ALA A O 1
ATOM 701 N N . LEU A 1 91 ? 29.349 -24.624 -16.546 1.00 85.81 91 LEU A N 1
ATOM 702 C CA . LEU A 1 91 ? 28.228 -24.484 -15.622 1.00 85.81 91 LEU A CA 1
ATOM 703 C C . LEU A 1 91 ? 27.887 -25.832 -14.974 1.00 85.81 91 LEU A C 1
ATOM 705 O O . LEU A 1 91 ? 27.933 -26.884 -15.620 1.00 85.81 91 LEU A O 1
ATOM 709 N N . ASP A 1 92 ? 27.547 -25.790 -13.686 1.00 80.69 92 ASP A N 1
ATOM 710 C CA . ASP A 1 92 ? 27.260 -26.982 -12.896 1.00 80.69 92 ASP A CA 1
ATOM 711 C C . ASP A 1 92 ? 25.883 -27.554 -13.254 1.00 80.69 92 ASP A C 1
ATOM 713 O O . ASP A 1 92 ? 24.842 -26.999 -12.911 1.00 80.69 92 ASP A O 1
ATOM 717 N N . ASN A 1 93 ? 25.885 -28.696 -13.940 1.00 77.62 93 ASN A N 1
ATOM 718 C CA . ASN A 1 93 ? 24.671 -29.400 -14.351 1.00 77.62 93 ASN A CA 1
ATOM 719 C C . ASN A 1 93 ? 24.000 -30.179 -13.197 1.00 77.62 93 ASN A C 1
ATOM 721 O O . ASN A 1 93 ? 23.015 -30.878 -13.425 1.00 77.62 93 ASN A O 1
ATOM 725 N N . SER A 1 94 ? 24.563 -30.139 -11.982 1.00 76.00 94 SER A N 1
ATOM 726 C CA . SER A 1 94 ? 23.990 -30.776 -10.788 1.00 76.00 94 SER A CA 1
ATOM 727 C C . SER A 1 94 ? 23.060 -29.860 -9.988 1.00 76.00 94 SER A C 1
ATOM 729 O O . SER A 1 94 ? 22.310 -30.349 -9.139 1.00 76.00 94 SER A O 1
ATOM 731 N N . LEU A 1 95 ? 23.073 -28.553 -10.264 1.00 76.62 95 LEU A N 1
ATOM 732 C CA . LEU A 1 95 ? 22.157 -27.601 -9.645 1.00 76.62 95 LEU A CA 1
ATOM 733 C C . LEU A 1 95 ? 20.760 -27.721 -10.283 1.00 76.62 95 LEU A C 1
ATOM 735 O O . LEU A 1 95 ? 20.658 -27.830 -11.506 1.00 76.62 95 LEU A O 1
ATOM 739 N N . PRO A 1 96 ? 19.676 -27.714 -9.486 1.00 70.88 96 PRO A N 1
ATOM 740 C CA . PRO A 1 96 ? 18.322 -27.722 -10.023 1.00 70.88 96 PRO A CA 1
ATOM 741 C C . PRO A 1 96 ? 18.062 -26.426 -10.800 1.00 70.88 96 PRO A C 1
ATOM 743 O O . PRO A 1 96 ? 18.229 -25.338 -10.253 1.00 70.88 96 PRO A O 1
ATOM 746 N N . SER A 1 97 ? 17.646 -26.564 -12.057 1.00 77.38 97 SER A N 1
ATOM 747 C CA . SER A 1 97 ? 17.225 -25.468 -12.932 1.00 77.38 97 SER A CA 1
ATOM 748 C C . SER A 1 97 ? 15.895 -25.831 -13.584 1.00 77.38 97 SER A C 1
ATOM 750 O O . SER A 1 97 ? 15.660 -26.998 -13.916 1.00 77.38 97 SER A O 1
ATOM 752 N N . ASN A 1 98 ? 15.024 -24.842 -13.769 1.00 79.50 98 ASN A N 1
ATOM 753 C CA . ASN A 1 98 ? 13.783 -24.992 -14.529 1.00 79.50 98 ASN A CA 1
ATOM 754 C C . ASN A 1 98 ? 14.037 -25.106 -16.038 1.00 79.50 98 ASN A C 1
ATOM 756 O O . ASN A 1 98 ? 13.130 -25.482 -16.782 1.00 79.50 98 ASN A O 1
ATOM 760 N N . PHE A 1 99 ? 15.257 -24.804 -16.488 1.00 82.06 99 PHE A N 1
ATOM 761 C CA . PHE A 1 99 ? 15.625 -24.759 -17.894 1.00 82.06 99 PHE A CA 1
ATOM 762 C C . PHE A 1 99 ? 16.637 -25.851 -18.232 1.00 82.06 99 PHE A C 1
ATOM 764 O O . PHE A 1 99 ? 17.592 -26.125 -17.506 1.00 82.06 99 PHE A O 1
ATOM 771 N N . PHE A 1 100 ? 16.452 -26.482 -19.388 1.00 84.25 100 PHE A N 1
ATOM 772 C CA . PHE A 1 100 ? 17.439 -27.408 -19.930 1.00 84.25 100 PHE A CA 1
ATOM 773 C C . PHE A 1 100 ? 18.626 -26.644 -20.545 1.00 84.25 100 PHE A C 1
ATOM 775 O O . PHE A 1 100 ? 18.430 -25.548 -21.070 1.00 84.25 100 PHE A O 1
ATOM 782 N N . PRO A 1 101 ? 19.839 -27.230 -20.615 1.00 82.19 101 PRO A N 1
ATOM 783 C CA . PRO A 1 101 ? 20.999 -26.612 -21.274 1.00 82.19 101 PRO A CA 1
ATOM 784 C C . PRO A 1 101 ? 20.794 -26.189 -22.741 1.00 82.19 101 PRO A C 1
ATOM 786 O O . PRO A 1 101 ? 21.566 -25.391 -23.266 1.00 82.19 101 PRO A O 1
ATOM 789 N N . ASN A 1 102 ? 19.804 -26.762 -23.430 1.00 87.12 102 ASN A N 1
ATOM 790 C CA . ASN A 1 102 ? 19.431 -26.423 -24.804 1.00 87.12 102 ASN A CA 1
ATOM 791 C C . ASN A 1 102 ? 18.244 -25.452 -24.905 1.00 87.12 102 ASN A C 1
ATOM 793 O O . ASN A 1 102 ? 17.857 -25.156 -26.034 1.00 87.12 102 ASN A O 1
ATOM 797 N N . SER A 1 103 ? 17.689 -24.995 -23.779 1.00 88.75 103 SER A N 1
ATOM 798 C CA . SER A 1 103 ? 16.678 -23.931 -23.768 1.00 88.75 103 SER A CA 1
ATOM 799 C C . SER A 1 103 ? 17.304 -22.663 -24.326 1.00 88.75 103 SER A C 1
ATOM 801 O O . SER A 1 103 ? 18.471 -22.367 -24.031 1.00 88.75 103 SER A O 1
ATOM 803 N N . THR A 1 104 ? 16.567 -21.950 -25.166 1.00 91.25 104 THR A N 1
ATOM 804 C CA . THR A 1 104 ? 17.065 -20.704 -25.747 1.00 91.25 104 THR A CA 1
ATOM 805 C C . THR A 1 104 ? 17.189 -19.639 -24.661 1.00 91.25 104 THR A C 1
ATOM 807 O O . THR A 1 104 ? 16.522 -19.686 -23.627 1.00 91.25 104 THR A O 1
ATOM 810 N N . LEU A 1 105 ? 18.070 -18.664 -24.860 1.00 85.31 105 LEU A N 1
ATOM 811 C CA . LEU A 1 105 ? 18.193 -17.544 -23.935 1.00 85.31 105 LEU A CA 1
ATOM 812 C C . LEU A 1 105 ? 16.906 -16.723 -23.893 1.00 85.31 105 LEU A C 1
ATOM 814 O O . LEU A 1 105 ? 16.595 -16.179 -22.843 1.00 85.31 105 LEU A O 1
ATOM 818 N N . GLU A 1 106 ? 16.133 -16.690 -24.979 1.00 85.62 106 GLU A N 1
ATOM 819 C CA . GLU A 1 106 ? 14.782 -16.129 -24.997 1.00 85.62 106 GLU A CA 1
ATOM 820 C C . GLU A 1 106 ? 13.852 -16.821 -23.990 1.00 85.62 106 GLU A C 1
ATOM 822 O O . GLU A 1 106 ? 13.232 -16.143 -23.175 1.00 85.62 106 GLU A O 1
ATOM 827 N N . GLU A 1 107 ? 13.804 -18.158 -23.972 1.00 84.88 107 GLU A N 1
ATOM 828 C CA . GLU A 1 107 ? 12.997 -18.927 -23.009 1.00 84.88 107 GLU A CA 1
ATOM 829 C C . GLU A 1 107 ? 13.405 -18.629 -21.560 1.00 84.88 107 GLU A C 1
ATOM 831 O O . GLU A 1 107 ? 12.550 -18.471 -20.691 1.00 84.88 107 GLU A O 1
ATOM 836 N N . VAL A 1 108 ? 14.709 -18.494 -21.308 1.00 83.19 108 VAL A N 1
ATOM 837 C CA . VAL A 1 108 ? 15.247 -18.192 -19.974 1.00 83.19 108 VAL A CA 1
ATOM 838 C C . VAL A 1 108 ? 14.968 -16.733 -19.571 1.00 83.19 108 VAL A C 1
ATOM 840 O O . VAL A 1 108 ? 14.625 -16.460 -18.421 1.00 83.19 108 VAL A O 1
ATOM 843 N N . ILE A 1 109 ? 15.075 -15.782 -20.505 1.00 79.44 109 ILE A N 1
ATOM 844 C CA . ILE A 1 109 ? 14.814 -14.347 -20.285 1.00 79.44 109 ILE A CA 1
ATOM 845 C C . ILE A 1 109 ? 13.326 -14.059 -20.092 1.00 79.44 109 ILE A C 1
ATOM 847 O O . ILE A 1 109 ? 12.988 -13.187 -19.293 1.00 79.44 109 ILE A O 1
ATOM 851 N N . ASN A 1 110 ? 12.439 -14.785 -20.773 1.00 76.50 110 ASN A N 1
ATOM 852 C CA . ASN A 1 110 ? 10.989 -14.623 -20.628 1.00 76.50 110 ASN A CA 1
ATOM 853 C C . ASN A 1 110 ? 10.510 -14.898 -19.192 1.00 76.50 110 ASN A C 1
ATOM 855 O O . ASN A 1 110 ? 9.528 -14.310 -18.746 1.00 76.50 110 ASN A O 1
ATOM 859 N N . GLU A 1 111 ? 11.262 -15.699 -18.438 1.00 76.94 111 GLU A N 1
ATOM 860 C CA . GLU A 1 111 ? 11.065 -15.949 -17.005 1.00 76.94 111 GLU A CA 1
ATOM 861 C C . GLU A 1 111 ? 12.023 -15.113 -16.126 1.00 76.94 111 GLU A C 1
ATOM 863 O O . GLU A 1 111 ? 12.307 -15.441 -14.974 1.00 76.94 111 GLU A O 1
ATOM 868 N N . MET A 1 112 ? 12.556 -14.016 -16.675 1.00 73.19 112 MET A N 1
ATOM 869 C CA . MET A 1 112 ? 13.499 -13.081 -16.043 1.00 73.19 112 MET A CA 1
ATOM 870 C C . MET A 1 112 ? 14.799 -13.727 -15.538 1.00 73.19 112 MET A C 1
ATOM 872 O O . MET A 1 112 ? 15.451 -13.191 -14.642 1.00 73.19 112 MET A O 1
ATOM 876 N N . MET A 1 113 ? 15.184 -14.880 -16.093 1.00 76.31 113 MET A N 1
ATOM 877 C CA . MET A 1 113 ? 16.271 -15.721 -15.581 1.00 76.31 113 MET A CA 1
ATOM 878 C C . MET A 1 113 ? 16.087 -16.120 -14.101 1.00 76.31 113 MET A C 1
ATOM 880 O O . MET A 1 113 ? 17.061 -16.407 -13.402 1.00 76.31 113 MET A O 1
ATOM 884 N N . VAL A 1 114 ? 14.847 -16.112 -13.593 1.00 74.25 114 VAL A N 1
ATOM 885 C CA . VAL A 1 114 ? 14.532 -16.447 -12.202 1.00 74.25 114 VAL A CA 1
ATOM 886 C C . VAL A 1 114 ? 14.188 -17.929 -12.099 1.00 74.25 114 VAL A C 1
ATOM 888 O O . VAL A 1 114 ? 13.146 -18.383 -12.558 1.00 74.25 114 VAL A O 1
ATOM 891 N N . GLU A 1 115 ? 15.047 -18.688 -11.420 1.00 75.81 115 GLU A N 1
ATOM 892 C CA . GLU A 1 115 ? 14.824 -20.121 -11.171 1.00 75.81 115 GLU A CA 1
ATOM 893 C C . GLU A 1 115 ? 13.659 -20.378 -10.197 1.00 75.81 115 GLU A C 1
ATOM 895 O O . GLU A 1 115 ? 12.988 -21.406 -10.270 1.00 75.81 115 GLU A O 1
ATOM 900 N N . GLN A 1 116 ? 13.380 -19.457 -9.265 1.00 69.50 116 GLN A N 1
ATOM 901 C CA . GLN A 1 116 ? 12.245 -19.590 -8.348 1.00 69.50 116 GLN A CA 1
ATOM 902 C C . GLN A 1 116 ? 11.810 -18.249 -7.740 1.00 69.50 116 GLN A C 1
ATOM 904 O O . GLN A 1 116 ? 12.603 -17.554 -7.106 1.00 69.50 116 GLN A O 1
ATOM 909 N N . PHE A 1 117 ? 10.513 -17.936 -7.821 1.00 63.78 117 PHE A N 1
ATOM 910 C CA . PHE A 1 117 ? 9.891 -16.896 -6.997 1.00 63.78 117 PHE A CA 1
ATOM 911 C C . PHE A 1 117 ? 9.447 -17.493 -5.657 1.00 63.78 117 PHE A C 1
ATOM 913 O O . PHE A 1 117 ? 8.606 -18.392 -5.618 1.00 63.78 117 PHE A O 1
ATOM 920 N N . ILE A 1 118 ? 9.996 -16.995 -4.546 1.00 65.25 118 ILE A N 1
ATOM 921 C CA . ILE A 1 118 ? 9.588 -17.389 -3.190 1.00 65.25 118 ILE A CA 1
ATOM 922 C C . ILE A 1 118 ? 8.702 -16.273 -2.615 1.00 65.25 118 ILE A C 1
ATOM 924 O O . ILE A 1 118 ? 9.229 -15.263 -2.140 1.00 65.25 118 ILE A O 1
ATOM 928 N N . PRO A 1 119 ? 7.362 -16.399 -2.652 1.00 55.12 119 PRO A N 1
ATOM 929 C CA . PRO A 1 119 ? 6.492 -15.382 -2.082 1.00 55.12 119 PRO A CA 1
ATOM 930 C C . PRO A 1 119 ? 6.574 -15.417 -0.552 1.00 55.12 119 PRO A C 1
ATOM 932 O O . PRO A 1 119 ? 6.331 -16.448 0.074 1.00 55.12 119 PRO A O 1
ATOM 935 N N . SER A 1 120 ? 6.870 -14.271 0.065 1.00 57.22 120 SER A N 1
ATOM 936 C CA . SER A 1 120 ? 6.747 -14.088 1.513 1.00 57.22 120 SER A CA 1
ATOM 937 C C . SER A 1 120 ? 5.589 -13.137 1.816 1.00 57.22 120 SER A C 1
ATOM 939 O O . SER A 1 120 ? 5.653 -11.935 1.578 1.00 57.22 120 SER A O 1
ATOM 941 N N . VAL A 1 121 ? 4.485 -13.685 2.328 1.00 55.50 121 VAL A N 1
ATOM 942 C CA . VAL A 1 121 ? 3.338 -12.888 2.783 1.00 55.50 121 VAL A CA 1
ATOM 943 C C . VAL A 1 121 ? 3.455 -12.706 4.291 1.00 55.50 121 VAL A C 1
ATOM 945 O O . VAL A 1 121 ? 3.121 -13.596 5.070 1.00 55.50 121 VAL A O 1
ATOM 948 N N . ILE A 1 122 ? 3.955 -11.547 4.719 1.00 75.31 122 ILE A N 1
ATOM 949 C CA . ILE A 1 122 ? 4.189 -11.246 6.137 1.00 75.31 122 ILE A CA 1
ATOM 950 C C . ILE A 1 122 ? 3.018 -10.421 6.681 1.00 75.31 122 ILE A C 1
ATOM 952 O O . ILE A 1 122 ? 3.117 -9.210 6.887 1.00 75.31 122 ILE A O 1
ATOM 956 N N . TYR A 1 123 ? 1.887 -11.090 6.928 1.00 62.19 123 TYR A N 1
ATOM 957 C CA . TYR A 1 123 ? 0.674 -10.443 7.451 1.00 62.19 123 TYR A CA 1
ATOM 958 C C . TYR A 1 123 ? 0.927 -9.678 8.760 1.00 62.19 123 TYR A C 1
ATOM 960 O O . TYR A 1 123 ? 0.332 -8.632 8.987 1.00 62.19 123 TYR A O 1
ATOM 968 N N . ASN A 1 124 ? 1.858 -10.149 9.596 1.00 70.81 124 ASN A N 1
ATOM 969 C CA . ASN A 1 124 ? 2.192 -9.501 10.864 1.00 70.81 124 ASN A CA 1
ATOM 970 C C . ASN A 1 124 ? 2.750 -8.080 10.664 1.00 70.81 124 ASN A C 1
ATOM 972 O O . ASN A 1 124 ? 2.408 -7.172 11.416 1.00 70.81 124 ASN A O 1
ATOM 976 N N . THR A 1 125 ? 3.559 -7.862 9.623 1.00 73.38 125 THR A N 1
ATOM 977 C CA . THR A 1 125 ? 4.089 -6.533 9.278 1.00 73.38 125 THR A CA 1
ATOM 978 C C . THR A 1 125 ? 2.977 -5.625 8.765 1.00 73.38 125 THR A C 1
ATOM 980 O O . THR A 1 125 ? 2.884 -4.480 9.195 1.00 73.38 125 THR A O 1
ATOM 983 N N . TYR A 1 126 ? 2.093 -6.152 7.910 1.00 62.91 126 TYR A N 1
ATOM 984 C CA . TYR A 1 126 ? 0.916 -5.426 7.427 1.00 62.91 126 TYR A CA 1
ATOM 985 C C . TYR A 1 126 ? -0.017 -5.021 8.577 1.00 62.91 126 TYR A C 1
ATOM 987 O O . TYR A 1 126 ? -0.375 -3.855 8.695 1.00 62.91 126 TYR A O 1
ATOM 995 N N . TYR A 1 127 ? -0.358 -5.951 9.471 1.00 62.44 127 TYR A N 1
ATOM 996 C CA . TYR A 1 127 ? -1.234 -5.701 10.616 1.00 62.44 127 TYR A CA 1
ATOM 997 C C . TYR A 1 127 ? -0.624 -4.692 11.604 1.00 62.44 127 TYR A C 1
ATOM 999 O O . TYR A 1 127 ? -1.298 -3.754 12.028 1.00 62.44 127 TYR A O 1
ATOM 1007 N N . ASN A 1 128 ? 0.668 -4.834 11.925 1.00 69.81 128 ASN A N 1
ATOM 1008 C CA . ASN A 1 128 ? 1.381 -3.910 12.813 1.00 69.81 128 ASN A CA 1
ATOM 1009 C C . ASN A 1 128 ? 1.553 -2.510 12.204 1.00 69.81 128 ASN A C 1
ATOM 1011 O O . ASN A 1 128 ? 1.600 -1.538 12.954 1.00 69.81 128 ASN A O 1
ATOM 1015 N N . ALA A 1 129 ? 1.636 -2.399 10.874 1.00 63.06 129 ALA A N 1
ATOM 1016 C CA . ALA A 1 129 ? 1.628 -1.119 10.169 1.00 63.06 129 ALA A CA 1
ATOM 1017 C C . ALA A 1 129 ? 0.216 -0.512 10.084 1.00 63.06 129 ALA A C 1
ATOM 1019 O O . ALA A 1 129 ? 0.066 0.701 10.182 1.00 63.06 129 ALA A O 1
ATOM 1020 N N . CYS A 1 130 ? -0.816 -1.350 9.936 1.00 56.06 130 CYS A N 1
ATOM 1021 C CA . CYS A 1 130 ? -2.214 -0.933 9.841 1.00 56.06 130 CYS A CA 1
ATOM 1022 C C . CYS A 1 130 ? -2.749 -0.350 11.162 1.00 56.06 130 CYS A C 1
ATOM 1024 O O . CYS A 1 130 ? -3.618 0.514 11.118 1.00 56.06 130 CYS A O 1
ATOM 1026 N N . GLN A 1 131 ? -2.214 -0.785 12.315 1.00 55.72 131 GLN A N 1
ATOM 1027 C CA . GLN A 1 131 ? -2.555 -0.284 13.660 1.00 55.72 131 GLN A CA 1
ATOM 1028 C C . GLN A 1 131 ? -4.062 -0.017 13.855 1.00 55.72 131 GLN A C 1
ATOM 1030 O O . GLN A 1 131 ? -4.447 1.112 14.170 1.00 55.72 131 GLN A O 1
ATOM 1035 N N . PRO A 1 132 ? -4.938 -1.022 13.658 1.00 47.06 132 PRO A N 1
ATOM 1036 C CA . PRO A 1 132 ? -6.373 -0.803 13.765 1.00 47.06 132 PRO A CA 1
ATOM 1037 C C . PRO A 1 132 ? -6.719 -0.313 15.175 1.00 47.06 132 PRO A C 1
ATOM 1039 O O . PRO A 1 132 ? -6.453 -0.988 16.170 1.00 47.06 132 PRO A O 1
ATOM 1042 N N . THR A 1 133 ? -7.286 0.888 15.250 1.00 53.81 133 THR A N 1
ATOM 1043 C CA . THR A 1 133 ? -7.611 1.573 16.507 1.00 53.81 133 THR A CA 1
ATOM 1044 C C . THR A 1 133 ? -8.875 1.017 17.154 1.00 53.81 133 THR A C 1
ATOM 1046 O O . THR A 1 133 ? -8.959 0.958 18.379 1.00 53.81 133 THR A O 1
ATOM 1049 N N . GLU A 1 134 ? -9.833 0.551 16.348 1.00 42.19 134 GLU A N 1
ATOM 1050 C CA . GLU A 1 134 ? -11.086 -0.044 16.806 1.00 42.19 134 GLU A CA 1
ATOM 1051 C C . GLU A 1 134 ? -11.487 -1.240 15.930 1.00 42.19 134 GLU A C 1
ATOM 1053 O O . GLU A 1 134 ? -11.265 -1.263 14.721 1.00 42.19 134 GLU A O 1
ATOM 1058 N N . CYS A 1 135 ? -12.091 -2.253 16.551 1.00 38.41 135 CYS A N 1
ATOM 1059 C CA . CYS A 1 135 ? -12.713 -3.385 15.867 1.00 38.41 135 CYS A CA 1
ATOM 1060 C C . CYS A 1 135 ? -14.122 -3.569 16.423 1.00 38.41 135 CYS A C 1
ATOM 1062 O O . CYS A 1 135 ? -14.297 -3.844 17.612 1.00 38.41 135 CYS A O 1
ATOM 1064 N N . THR A 1 136 ? -15.126 -3.431 15.565 1.00 39.75 136 THR A N 1
ATOM 1065 C CA . THR A 1 136 ? -16.530 -3.656 15.908 1.00 39.75 136 THR A CA 1
ATOM 1066 C C . THR A 1 136 ? -16.936 -5.078 15.539 1.00 39.75 136 THR A C 1
ATOM 1068 O O . THR A 1 136 ? -16.667 -5.561 14.443 1.00 39.75 136 THR A O 1
ATOM 1071 N N . TYR A 1 137 ? -17.585 -5.770 16.472 1.00 42.19 137 TYR A N 1
ATOM 1072 C CA . TYR A 1 137 ? -18.160 -7.093 16.250 1.00 42.19 137 TYR A CA 1
ATOM 1073 C C . TYR A 1 137 ? -19.555 -7.145 16.872 1.00 42.19 137 TYR A C 1
ATOM 1075 O O . TYR A 1 137 ? -19.800 -6.575 17.937 1.00 42.19 137 TYR A O 1
ATOM 1083 N N . THR A 1 138 ? -20.491 -7.812 16.202 1.00 36.44 138 THR A N 1
ATOM 1084 C CA . THR A 1 138 ? -21.864 -7.958 16.690 1.00 36.44 138 THR A CA 1
ATOM 1085 C C . THR A 1 138 ? -21.991 -9.271 17.454 1.00 36.44 138 THR A C 1
ATOM 1087 O O . THR A 1 138 ? -21.692 -10.335 16.919 1.00 36.44 138 THR A O 1
ATOM 1090 N N . TYR A 1 139 ? -22.456 -9.217 18.703 1.00 43.84 139 TYR A N 1
ATOM 1091 C CA . TYR A 1 139 ? -22.761 -10.404 19.502 1.00 43.84 139 TYR A CA 1
ATOM 1092 C C . TYR A 1 139 ? -24.170 -10.285 20.093 1.00 43.84 139 TYR A C 1
ATOM 1094 O O . TYR A 1 139 ? -24.545 -9.255 20.653 1.00 43.84 139 TYR A O 1
ATOM 1102 N N . GLN A 1 140 ? -24.985 -11.332 19.945 1.00 38.44 140 GLN A N 1
ATOM 1103 C CA . GLN A 1 140 ? -26.326 -11.374 20.528 1.00 38.44 140 GLN A CA 1
ATOM 1104 C C . GLN A 1 140 ? -26.228 -11.761 22.006 1.00 38.44 140 GLN A C 1
ATOM 1106 O O . GLN A 1 140 ? -25.911 -12.902 22.342 1.00 38.44 140 GLN A O 1
ATOM 1111 N N . THR A 1 141 ? -26.513 -10.816 22.902 1.00 40.31 141 THR A N 1
ATOM 1112 C CA . THR A 1 141 ? -26.627 -11.107 24.336 1.00 40.31 141 THR A CA 1
ATOM 1113 C C . THR A 1 141 ? -28.036 -11.574 24.674 1.00 40.31 141 THR A C 1
ATOM 1115 O O . THR A 1 141 ? -29.025 -10.996 24.228 1.00 40.31 141 THR A O 1
ATOM 1118 N N . ARG A 1 142 ? -28.154 -12.614 25.507 1.00 43.75 142 ARG A N 1
ATOM 1119 C CA . ARG A 1 142 ? -29.390 -12.814 26.275 1.00 43.75 142 ARG A CA 1
ATOM 1120 C C . ARG A 1 142 ? -29.515 -11.669 27.279 1.00 43.75 142 ARG A C 1
ATOM 1122 O O . ARG A 1 142 ? -28.501 -11.231 27.822 1.00 43.75 142 ARG A O 1
ATOM 1129 N N . ASN A 1 143 ? -30.747 -11.224 27.540 1.00 48.56 143 ASN A N 1
ATOM 1130 C CA . ASN A 1 143 ? -31.039 -10.220 28.566 1.00 48.56 143 ASN A CA 1
ATOM 1131 C C . ASN A 1 143 ? -30.252 -10.535 29.843 1.00 48.56 143 ASN A C 1
ATOM 1133 O O . ASN A 1 143 ? -30.322 -11.658 30.349 1.00 48.56 143 ASN A O 1
ATOM 1137 N N . SER A 1 144 ? -29.478 -9.564 30.333 1.00 46.75 144 SER A N 1
ATOM 1138 C CA . SER A 1 144 ? -28.591 -9.789 31.473 1.00 46.75 144 SER A CA 1
ATOM 1139 C C . SER A 1 144 ? -29.386 -10.255 32.694 1.00 46.75 144 SER A C 1
ATOM 1141 O O . SER A 1 144 ? -30.530 -9.847 32.907 1.00 46.75 144 SER A O 1
ATOM 1143 N N . ILE A 1 145 ? -28.770 -11.084 33.539 1.00 55.59 145 ILE A N 1
ATOM 1144 C CA . ILE A 1 145 ? -29.370 -11.507 34.814 1.00 55.59 145 ILE A CA 1
ATOM 1145 C C . ILE A 1 145 ? -29.784 -10.286 35.642 1.00 55.59 145 ILE A C 1
ATOM 1147 O O . ILE A 1 145 ? -30.839 -10.303 36.264 1.00 55.59 145 ILE A O 1
ATOM 1151 N N . ILE A 1 146 ? -29.028 -9.187 35.569 1.00 49.66 146 ILE A N 1
ATOM 1152 C CA . ILE A 1 146 ? -29.377 -7.919 36.220 1.00 49.66 146 ILE A CA 1
ATOM 1153 C C . ILE A 1 146 ? -30.700 -7.364 35.672 1.00 49.66 146 ILE A C 1
ATOM 1155 O O . ILE A 1 146 ? -31.559 -6.981 36.463 1.00 49.66 146 ILE A O 1
ATOM 1159 N N . TYR A 1 147 ? -30.911 -7.354 34.352 1.00 50.25 147 TYR A N 1
ATOM 1160 C CA . TYR A 1 147 ? -32.186 -6.947 33.749 1.00 50.25 147 TYR A CA 1
ATOM 1161 C C . TYR A 1 147 ? -33.341 -7.858 34.195 1.00 50.25 147 TYR A C 1
ATOM 1163 O O . TYR A 1 147 ? -34.408 -7.374 34.569 1.00 50.25 147 TYR A O 1
ATOM 1171 N N . ILE A 1 148 ? -33.122 -9.175 34.234 1.00 56.91 148 ILE A N 1
ATOM 1172 C CA . ILE A 1 148 ? -34.132 -10.157 34.663 1.00 56.91 148 ILE A CA 1
ATOM 1173 C C . ILE A 1 148 ? -34.491 -9.968 36.147 1.00 56.91 148 ILE A C 1
ATOM 1175 O O . ILE A 1 148 ? -35.668 -9.877 36.496 1.00 56.91 148 ILE A O 1
ATOM 1179 N N . VAL A 1 149 ? -33.489 -9.847 37.020 1.00 56.69 149 VAL A N 1
ATOM 1180 C CA . VAL A 1 149 ? -33.650 -9.696 38.474 1.00 56.69 149 VAL A CA 1
ATOM 1181 C C . VAL A 1 149 ? -34.270 -8.347 38.830 1.00 56.69 149 VAL A C 1
ATOM 1183 O O . VAL A 1 149 ? -35.201 -8.298 39.629 1.00 56.69 149 VAL A O 1
ATOM 1186 N N . THR A 1 150 ? -33.823 -7.247 38.218 1.00 51.88 150 THR A N 1
ATOM 1187 C CA . THR A 1 150 ? -34.419 -5.917 38.454 1.00 51.88 150 THR A CA 1
ATOM 1188 C C . THR A 1 150 ? -35.872 -5.855 37.987 1.00 51.88 150 THR A C 1
ATOM 1190 O O . THR A 1 150 ? -36.711 -5.289 38.688 1.00 51.88 150 THR A O 1
ATOM 1193 N N . THR A 1 151 ? -36.204 -6.516 36.875 1.00 54.81 151 THR A N 1
ATOM 1194 C CA . THR A 1 151 ? -37.589 -6.648 36.400 1.00 54.81 151 THR A CA 1
ATOM 1195 C C . THR A 1 151 ? -38.438 -7.490 37.362 1.00 54.81 151 THR A C 1
ATOM 1197 O O . THR A 1 151 ? -39.556 -7.095 37.694 1.00 54.81 151 THR A O 1
ATOM 1200 N N . LEU A 1 152 ? -37.906 -8.603 37.883 1.00 59.22 152 LEU A N 1
ATOM 1201 C CA . LEU A 1 152 ? -38.564 -9.445 38.895 1.00 59.22 152 LEU A CA 1
ATOM 1202 C C . LEU A 1 152 ? -38.809 -8.700 40.214 1.00 59.22 152 LEU A C 1
ATOM 1204 O O . LEU A 1 152 ? -39.913 -8.761 40.753 1.00 59.22 152 LEU A O 1
ATOM 1208 N N . ILE A 1 153 ? -37.819 -7.959 40.716 1.00 60.75 153 ILE A N 1
ATOM 1209 C CA . ILE A 1 153 ? -37.945 -7.133 41.927 1.00 60.75 153 ILE A CA 1
ATOM 1210 C C . ILE A 1 153 ? -38.975 -6.017 41.708 1.00 60.75 153 ILE A C 1
ATOM 1212 O O . ILE A 1 153 ? -39.796 -5.758 42.590 1.00 60.75 153 ILE A O 1
ATOM 1216 N N . GLY A 1 154 ? -38.977 -5.389 40.529 1.00 55.59 154 GLY A N 1
ATOM 1217 C CA . GLY A 1 154 ? -39.972 -4.388 40.148 1.00 55.59 154 GLY A CA 1
ATOM 1218 C C . GLY A 1 154 ? -41.397 -4.947 40.132 1.00 55.59 154 GLY A C 1
ATOM 1219 O O . GLY A 1 154 ? -42.303 -4.368 40.735 1.00 55.59 154 GLY A O 1
ATOM 1220 N N . LEU A 1 155 ? -41.587 -6.121 39.522 1.00 59.28 155 LEU A N 1
ATOM 1221 C CA . LEU A 1 155 ? -42.868 -6.833 39.488 1.00 59.28 155 LEU A CA 1
ATOM 1222 C C . LEU A 1 155 ? -43.331 -7.269 40.888 1.00 59.28 155 LEU A C 1
ATOM 1224 O O . LEU A 1 155 ? -44.495 -7.065 41.232 1.00 59.28 155 LEU A O 1
ATOM 1228 N N . LEU A 1 156 ? -42.433 -7.804 41.723 1.00 62.16 156 LEU A N 1
ATOM 1229 C CA . LEU A 1 156 ? -42.724 -8.185 43.112 1.00 62.16 156 LEU A CA 1
ATOM 1230 C C . LEU A 1 156 ? -43.086 -6.966 43.972 1.00 62.16 156 LEU A C 1
ATOM 1232 O O . LEU A 1 156 ? -44.052 -7.010 44.735 1.00 62.16 156 LEU A O 1
ATOM 1236 N N . GLY A 1 157 ? -42.365 -5.853 43.820 1.00 56.25 157 GLY A N 1
ATOM 1237 C CA . GLY A 1 157 ? -42.662 -4.595 44.506 1.00 56.25 157 GLY A CA 1
ATOM 1238 C C . GLY A 1 157 ? -44.012 -4.001 44.092 1.00 56.25 157 GLY A C 1
ATOM 1239 O O . GLY A 1 157 ? -44.780 -3.541 44.946 1.00 56.25 157 GLY A O 1
ATOM 1240 N N . GLY A 1 158 ? -44.338 -4.061 42.796 1.00 55.50 158 GLY A N 1
ATOM 1241 C CA . GLY A 1 158 ? -45.652 -3.696 42.266 1.00 55.50 158 GLY A CA 1
ATOM 1242 C C . GLY A 1 158 ? -46.764 -4.572 42.849 1.00 55.50 158 GLY A C 1
ATOM 1243 O O . GLY A 1 158 ? -47.742 -4.053 43.389 1.00 55.50 158 GLY A O 1
ATOM 1244 N N . LEU A 1 159 ? -46.573 -5.894 42.844 1.00 60.34 159 LEU A N 1
ATOM 1245 C CA . LEU A 1 159 ? -47.530 -6.872 43.364 1.00 60.34 159 LEU A CA 1
ATOM 1246 C C . LEU A 1 159 ? -47.796 -6.696 44.868 1.00 60.34 159 LEU A C 1
ATOM 1248 O O . LEU A 1 159 ? -48.953 -6.644 45.283 1.00 60.34 159 LEU A O 1
ATOM 1252 N N . ILE A 1 160 ? -46.754 -6.537 45.690 1.00 63.78 160 ILE A N 1
ATOM 1253 C CA . ILE A 1 160 ? -46.883 -6.313 47.142 1.00 63.78 160 ILE A CA 1
ATOM 1254 C C . ILE A 1 160 ? -47.667 -5.028 47.432 1.00 63.78 160 ILE A C 1
ATOM 1256 O O . ILE A 1 160 ? -48.478 -4.979 48.360 1.00 63.78 160 ILE A O 1
ATOM 1260 N N . THR A 1 161 ? -47.444 -3.982 46.639 1.00 57.78 161 THR A N 1
ATOM 1261 C CA . THR A 1 161 ? -48.121 -2.693 46.815 1.00 57.78 161 THR A CA 1
ATOM 1262 C C . THR A 1 161 ? -49.597 -2.780 46.429 1.00 57.78 161 THR A C 1
ATOM 1264 O O . THR A 1 161 ? -50.450 -2.303 47.179 1.00 57.78 161 THR A O 1
ATOM 1267 N N . VAL A 1 162 ? -49.912 -3.453 45.318 1.00 55.78 162 VAL A N 1
ATOM 1268 C CA . VAL A 1 162 ? -51.290 -3.717 44.876 1.00 55.78 162 VAL A CA 1
ATOM 1269 C C . VAL A 1 162 ? -52.035 -4.580 45.900 1.00 55.78 162 VAL A C 1
ATOM 1271 O O . VAL A 1 162 ? -53.148 -4.238 46.300 1.00 55.78 162 VAL A O 1
ATOM 1274 N N . LEU A 1 163 ? -51.403 -5.638 46.417 1.00 61.09 163 LEU A N 1
ATOM 1275 C CA . LEU A 1 163 ? -51.982 -6.494 47.456 1.00 61.09 163 LEU A CA 1
ATOM 1276 C C . LEU A 1 163 ? -52.246 -5.722 48.758 1.00 61.09 163 LEU A C 1
ATOM 1278 O O . LEU A 1 163 ? -53.324 -5.856 49.332 1.00 61.09 163 LEU A O 1
ATOM 1282 N N . LYS A 1 164 ? -51.337 -4.842 49.200 1.00 58.12 164 LYS A N 1
ATOM 1283 C CA . LYS A 1 164 ? -51.557 -3.985 50.384 1.00 58.12 164 LYS A CA 1
ATOM 1284 C C . LYS A 1 164 ? -52.703 -2.980 50.218 1.00 58.12 164 LYS A C 1
ATOM 1286 O O . LYS A 1 164 ? -53.270 -2.558 51.221 1.00 58.12 164 LYS A O 1
ATOM 1291 N N . LEU A 1 165 ? -53.047 -2.605 48.987 1.00 54.75 165 LEU A N 1
ATOM 1292 C CA . LEU A 1 165 ? -54.151 -1.691 48.672 1.00 54.75 165 LEU A CA 1
ATOM 1293 C C . LEU A 1 165 ? -55.500 -2.417 48.548 1.00 54.75 165 LEU A C 1
ATOM 1295 O O . LEU A 1 165 ? -56.521 -1.884 48.977 1.00 54.75 165 LEU A O 1
ATOM 1299 N N . ILE A 1 166 ? -55.504 -3.635 47.995 1.00 58.19 166 ILE A N 1
ATOM 1300 C CA . ILE A 1 166 ? -56.723 -4.406 47.703 1.00 58.19 166 ILE A CA 1
ATOM 1301 C C . ILE A 1 166 ? -57.149 -5.297 48.881 1.00 58.19 166 ILE A C 1
ATOM 1303 O O . ILE A 1 166 ? -58.344 -5.443 49.138 1.00 58.19 166 ILE A O 1
ATOM 1307 N N . ILE A 1 167 ? -56.207 -5.870 49.638 1.00 65.44 167 ILE A N 1
ATOM 1308 C CA . ILE A 1 167 ? -56.524 -6.797 50.738 1.00 65.44 167 ILE A CA 1
ATOM 1309 C C . ILE A 1 167 ? -57.353 -6.130 51.852 1.00 65.44 167 ILE A C 1
ATOM 1311 O O . ILE A 1 167 ? -58.356 -6.722 52.243 1.00 65.44 167 ILE A O 1
ATOM 1315 N N . PRO A 1 168 ? -57.042 -4.919 52.361 1.00 59.53 168 PRO A N 1
ATOM 1316 C CA . PRO A 1 168 ? -57.824 -4.316 53.444 1.00 59.53 168 PRO A CA 1
ATOM 1317 C C . PRO A 1 168 ? -59.317 -4.100 53.122 1.00 59.53 168 PRO A C 1
ATOM 1319 O O . PRO A 1 168 ? -60.144 -4.485 53.954 1.00 59.53 168 PRO A O 1
ATOM 1322 N N . PRO A 1 169 ? -59.720 -3.553 51.952 1.00 57.62 169 PRO A N 1
ATOM 1323 C CA . PRO A 1 169 ? -61.136 -3.438 51.606 1.00 57.62 169 PRO A CA 1
ATOM 1324 C C . PRO A 1 169 ? -61.802 -4.796 51.340 1.00 57.62 169 PRO A C 1
ATOM 1326 O O . PRO A 1 169 ? -62.960 -4.969 51.714 1.00 57.62 169 PRO A O 1
ATOM 1329 N N . VAL A 1 170 ? -61.088 -5.781 50.779 1.00 60.78 170 VAL A N 1
ATOM 1330 C CA . VAL A 1 170 ? -61.611 -7.149 50.585 1.00 60.78 170 VAL A CA 1
ATOM 1331 C C . VAL A 1 170 ? -61.824 -7.859 51.928 1.00 60.78 170 VAL A C 1
ATOM 1333 O O . VAL A 1 170 ? -62.876 -8.453 52.150 1.00 60.78 170 VAL A O 1
ATOM 1336 N N . VAL A 1 171 ? -60.889 -7.731 52.871 1.00 63.56 171 VAL A N 1
ATOM 1337 C CA . VAL A 1 171 ? -61.008 -8.281 54.232 1.00 63.56 171 VAL A CA 1
ATOM 1338 C C . VAL A 1 171 ? -62.108 -7.571 55.022 1.00 63.56 171 VAL A C 1
ATOM 1340 O O . VAL A 1 171 ? -62.869 -8.236 55.721 1.00 63.56 171 VAL A O 1
ATOM 1343 N N . MET A 1 172 ? -62.267 -6.250 54.879 1.00 57.62 172 MET A N 1
ATOM 1344 C CA . MET A 1 172 ? -63.409 -5.529 55.456 1.00 57.62 172 MET A CA 1
ATOM 1345 C C . MET A 1 172 ? -64.739 -5.978 54.846 1.00 57.62 172 MET A C 1
ATOM 1347 O O . MET A 1 172 ? -65.713 -6.127 55.576 1.00 57.62 172 MET A O 1
ATOM 1351 N N . PHE A 1 173 ? -64.797 -6.237 53.538 1.00 55.28 173 PHE A N 1
ATOM 1352 C CA . PHE A 1 173 ? -65.996 -6.754 52.876 1.00 55.28 173 PHE A CA 1
ATOM 1353 C C . PHE A 1 173 ? -66.354 -8.169 53.357 1.00 55.28 173 PHE A C 1
ATOM 1355 O O . PHE A 1 173 ? -67.525 -8.458 53.600 1.00 55.28 173 PHE A O 1
ATOM 1362 N N . ILE A 1 174 ? -65.351 -9.027 53.573 1.00 56.53 174 ILE A N 1
ATOM 1363 C CA . ILE A 1 174 ? -65.523 -10.383 54.115 1.00 56.53 174 ILE A CA 1
ATOM 1364 C C . ILE A 1 174 ? -65.943 -10.342 55.596 1.00 56.53 174 ILE A C 1
ATOM 1366 O O . ILE A 1 174 ? -66.911 -11.008 55.962 1.00 56.53 174 ILE A O 1
ATOM 1370 N N . ARG A 1 175 ? -65.316 -9.502 56.435 1.00 53.75 175 ARG A N 1
ATOM 1371 C CA . ARG A 1 175 ? -65.711 -9.314 57.849 1.00 53.75 175 ARG A CA 1
ATOM 1372 C C . ARG A 1 175 ? -67.124 -8.751 57.993 1.00 53.75 175 ARG A C 1
ATOM 1374 O O . ARG A 1 175 ? -67.908 -9.267 58.780 1.00 53.75 175 ARG A O 1
ATOM 1381 N N . LYS A 1 176 ? -67.500 -7.785 57.150 1.00 53.62 176 LYS A N 1
ATOM 1382 C CA . LYS A 1 176 ? -68.854 -7.205 57.112 1.00 53.62 176 LYS A CA 1
ATOM 1383 C C . LYS A 1 176 ? -69.919 -8.197 56.619 1.00 53.62 176 LYS A C 1
ATOM 1385 O O . LYS A 1 176 ? -71.109 -7.986 56.847 1.00 53.62 176 LYS A O 1
ATOM 1390 N N . LYS A 1 177 ? -69.505 -9.283 55.953 1.00 50.38 177 LYS A N 1
ATOM 1391 C CA . LYS A 1 177 ? -70.366 -10.415 55.582 1.00 50.38 177 LYS A CA 1
ATOM 1392 C C . LYS A 1 177 ? -70.462 -11.467 56.700 1.00 50.38 177 LYS A C 1
ATOM 1394 O O . LYS A 1 177 ? -71.501 -12.106 56.805 1.00 50.38 177 LYS A O 1
ATOM 1399 N N . GLN A 1 178 ? -69.437 -11.610 57.546 1.00 49.50 178 GLN A N 1
ATOM 1400 C CA . GLN A 1 178 ? -69.440 -12.517 58.706 1.00 49.50 178 GLN A CA 1
ATOM 1401 C C . GLN A 1 178 ? -70.180 -11.944 59.930 1.00 49.50 178 GLN A C 1
ATOM 1403 O O . GLN A 1 178 ? -70.939 -12.676 60.561 1.00 49.50 178 GLN A O 1
ATOM 1408 N N . GLU A 1 179 ? -70.077 -10.640 60.211 1.00 47.06 179 GLU A N 1
ATOM 1409 C CA . GLU A 1 179 ? -70.824 -9.980 61.306 1.00 47.06 179 GLU A CA 1
ATOM 1410 C C . GLU A 1 179 ? -72.341 -9.888 61.049 1.00 47.06 179 GLU A C 1
ATOM 1412 O O . GLU A 1 179 ? -73.120 -9.666 61.967 1.00 47.06 179 GLU A O 1
ATOM 1417 N N . ARG A 1 180 ? -72.799 -10.132 59.814 1.00 45.03 180 ARG A N 1
ATOM 1418 C CA . ARG A 1 180 ? -74.229 -10.168 59.453 1.00 45.03 180 ARG A CA 1
ATOM 1419 C C . ARG A 1 180 ? -74.942 -11.485 59.791 1.00 45.03 180 ARG A C 1
ATOM 1421 O O . ARG A 1 180 ? -76.103 -11.633 59.428 1.00 45.03 180 ARG A O 1
ATOM 1428 N N . SER A 1 181 ? -74.266 -12.432 60.449 1.00 43.94 181 SER A N 1
ATOM 1429 C CA . SER A 1 181 ? -74.829 -13.750 60.790 1.00 43.94 181 SER A CA 1
ATOM 1430 C C . SER A 1 181 ? -75.238 -13.933 62.261 1.00 43.94 181 SER A C 1
ATOM 1432 O O . SER A 1 181 ? -75.781 -14.982 62.594 1.00 43.94 181 SER A O 1
ATOM 1434 N N . GLN A 1 182 ? -75.057 -12.929 63.128 1.00 43.41 182 GLN A N 1
ATOM 1435 C CA . GLN A 1 182 ? -75.530 -12.962 64.520 1.00 43.41 182 GLN A CA 1
ATOM 1436 C C . GLN A 1 182 ? -75.951 -11.565 65.006 1.00 43.41 182 GLN A C 1
ATOM 1438 O O . GLN A 1 182 ? -75.116 -10.810 65.488 1.00 43.41 182 GLN A O 1
ATOM 1443 N N . LEU A 1 183 ? -77.235 -11.227 64.844 1.00 36.72 183 LEU A N 1
ATOM 1444 C CA . LEU A 1 183 ? -78.164 -10.703 65.868 1.00 36.72 183 LEU A CA 1
ATOM 1445 C C . LEU A 1 183 ? -79.364 -10.002 65.199 1.00 36.72 183 LEU A C 1
ATOM 1447 O O . LEU A 1 183 ? -79.200 -9.037 64.452 1.00 36.72 183 LEU A O 1
ATOM 1451 N N . ASP A 1 184 ? -80.559 -10.492 65.525 1.00 37.88 184 ASP A N 1
ATOM 1452 C CA . ASP A 1 184 ? -81.860 -9.868 65.279 1.00 37.88 184 ASP A CA 1
ATOM 1453 C C . ASP A 1 184 ? -82.182 -8.806 66.357 1.00 37.88 184 ASP A C 1
ATOM 1455 O O . ASP A 1 184 ? -81.918 -9.053 67.529 1.00 37.88 184 ASP A O 1
ATOM 1459 N N . ILE A 1 185 ? -82.781 -7.682 65.909 1.00 39.59 185 ILE A N 1
ATOM 1460 C CA . ILE A 1 185 ? -83.823 -6.808 66.529 1.00 39.59 185 ILE A CA 1
ATOM 1461 C C . ILE A 1 185 ? -83.529 -6.293 67.972 1.00 39.59 185 ILE A C 1
ATOM 1463 O O . ILE A 1 185 ? -83.363 -7.076 68.891 1.00 39.59 185 ILE A O 1
ATOM 1467 N N . GLU A 1 186 ? -83.438 -4.991 68.297 1.00 35.56 186 GLU A N 1
ATOM 1468 C CA . GLU A 1 186 ? -84.479 -3.945 68.237 1.00 35.56 186 GLU A CA 1
ATOM 1469 C C . GLU A 1 186 ? -83.891 -2.525 68.491 1.00 35.56 186 GLU A C 1
ATOM 1471 O O . GLU A 1 186 ? -82.743 -2.356 68.892 1.00 35.56 186 GLU A O 1
ATOM 1476 N N . ILE A 1 187 ? -84.705 -1.508 68.212 1.00 44.91 187 ILE A N 1
ATOM 1477 C CA . ILE A 1 187 ? -84.434 -0.070 68.003 1.00 44.91 187 ILE A CA 1
ATOM 1478 C C . ILE A 1 187 ? -84.092 0.708 69.295 1.00 44.91 187 ILE A C 1
ATOM 1480 O O . ILE A 1 187 ? -84.715 0.443 70.312 1.00 44.91 187 ILE A O 1
ATOM 1484 N N . ILE A 1 188 ? -83.219 1.736 69.220 1.00 35.69 188 ILE A N 1
ATOM 1485 C CA . ILE A 1 188 ? -83.369 3.078 69.850 1.00 35.69 188 ILE A CA 1
ATOM 1486 C C . ILE A 1 188 ? -82.475 4.106 69.117 1.00 35.69 188 ILE A C 1
ATOM 1488 O O . ILE A 1 188 ? -81.411 3.790 68.592 1.00 35.69 188 ILE A O 1
ATOM 1492 N N . GLU A 1 189 ? -83.003 5.324 69.029 1.00 38.97 189 GLU A N 1
ATOM 1493 C CA . GLU A 1 189 ? -82.628 6.469 68.200 1.00 38.97 189 GLU A CA 1
ATOM 1494 C C . GLU A 1 189 ? -81.284 7.145 68.520 1.00 38.97 189 GLU A C 1
ATOM 1496 O O . GLU A 1 189 ? -80.881 7.262 69.673 1.00 38.97 189 GLU A O 1
ATOM 1501 N N . GLY A 1 190 ? -80.701 7.741 67.468 1.00 44.22 190 GLY A N 1
ATOM 1502 C CA . GLY A 1 190 ? -79.895 8.961 67.557 1.00 44.22 190 GLY A CA 1
ATOM 1503 C C . GLY A 1 190 ? -78.406 8.805 67.259 1.00 44.22 190 GLY A C 1
ATOM 1504 O O . GLY A 1 190 ? -77.628 8.668 68.185 1.00 44.22 190 GLY A O 1
ATOM 1505 N N . GLU A 1 191 ? -77.998 8.934 65.988 1.00 36.41 191 GLU A N 1
ATOM 1506 C CA . GLU A 1 191 ? -76.701 9.541 65.635 1.00 36.41 191 GLU A CA 1
ATOM 1507 C C . GLU A 1 191 ? -76.630 9.932 64.143 1.00 36.41 191 GLU A C 1
ATOM 1509 O O . GLU A 1 191 ? -77.193 9.286 63.256 1.00 36.41 191 GLU A O 1
ATOM 1514 N N . GLU A 1 192 ? -75.988 11.067 63.883 1.00 43.34 192 GLU A N 1
ATOM 1515 C CA . GLU A 1 192 ? -76.075 11.882 62.671 1.00 43.34 192 GLU A CA 1
ATOM 1516 C C . GLU A 1 192 ? -75.695 11.166 61.356 1.00 43.34 192 GLU A C 1
ATOM 1518 O O . GLU A 1 192 ? -74.638 10.544 61.204 1.00 43.34 192 GLU A O 1
ATOM 1523 N N . ARG A 1 193 ? -76.533 11.350 60.323 1.00 43.16 193 ARG A N 1
ATOM 1524 C CA . ARG A 1 193 ? -76.231 10.968 58.933 1.00 43.16 193 ARG A CA 1
ATOM 1525 C C . ARG A 1 193 ? -75.160 11.891 58.337 1.00 43.16 193 ARG A C 1
ATOM 1527 O O . ARG A 1 193 ? -75.472 12.820 57.597 1.00 43.16 193 ARG A O 1
ATOM 1534 N N . TYR A 1 194 ? -73.887 11.583 58.563 1.00 51.81 194 TYR A N 1
ATOM 1535 C CA . TYR A 1 194 ? -72.812 12.128 57.731 1.00 51.81 194 TYR A CA 1
ATOM 1536 C C . TYR A 1 194 ? -72.842 11.499 56.331 1.00 51.81 194 TYR A C 1
ATOM 1538 O O . TYR A 1 194 ? -72.745 10.278 56.175 1.00 51.81 194 TYR A O 1
ATOM 1546 N N . SER A 1 195 ? -72.938 12.345 55.300 1.00 53.72 195 SER A N 1
ATOM 1547 C CA . SER A 1 195 ? -72.813 11.958 53.890 1.00 53.72 195 SER A CA 1
ATOM 1548 C C . SER A 1 195 ? -71.484 11.231 53.648 1.00 53.72 195 SER A C 1
ATOM 1550 O O . SER A 1 195 ? -70.434 11.651 54.139 1.00 53.72 195 SER A O 1
ATOM 1552 N N . ILE A 1 196 ? -71.497 10.161 52.848 1.00 55.84 196 ILE A N 1
ATOM 1553 C CA . ILE A 1 196 ? -70.286 9.434 52.422 1.00 55.84 196 ILE A CA 1
ATOM 1554 C C . ILE A 1 196 ? -69.247 10.403 51.821 1.00 55.84 196 ILE A C 1
ATOM 1556 O O . ILE A 1 196 ? -68.048 10.228 52.036 1.00 55.84 196 ILE A O 1
ATOM 1560 N N . GLY A 1 197 ? -69.698 11.484 51.171 1.00 55.62 197 GLY A N 1
ATOM 1561 C CA . GLY A 1 197 ? -68.831 12.554 50.673 1.00 55.62 197 GLY A CA 1
ATOM 1562 C C . GLY A 1 197 ? -68.134 13.361 51.777 1.00 55.62 197 GLY A C 1
ATOM 1563 O O . GLY A 1 197 ? -66.975 13.730 51.616 1.00 55.62 197 GLY A O 1
ATOM 1564 N N . GLN A 1 198 ? -68.778 13.582 52.928 1.00 56.38 198 GLN A N 1
ATOM 1565 C CA . GLN A 1 198 ? -68.149 14.222 54.094 1.00 56.38 198 GLN A CA 1
ATOM 1566 C C . GLN A 1 198 ? -67.173 13.283 54.812 1.00 56.38 198 GLN A C 1
ATOM 1568 O O . GLN A 1 198 ? -66.110 13.737 55.233 1.00 56.38 198 GLN A O 1
ATOM 1573 N N . LYS A 1 199 ? -67.461 11.975 54.876 1.00 57.50 199 LYS A N 1
ATOM 1574 C CA . LYS A 1 199 ? -66.505 10.975 55.390 1.00 57.50 199 LYS A CA 1
ATOM 1575 C C . LYS A 1 199 ? -65.251 10.880 54.515 1.00 57.50 199 LYS A C 1
ATOM 1577 O O . LYS A 1 199 ? -64.146 10.865 55.049 1.00 57.50 199 LYS A O 1
ATOM 1582 N N . LEU A 1 200 ? -65.405 10.895 53.188 1.00 56.25 200 LEU A N 1
ATOM 1583 C CA . LEU A 1 200 ? -64.279 10.878 52.248 1.00 56.25 200 LEU A CA 1
ATOM 1584 C C . LEU A 1 200 ? -63.470 12.186 52.298 1.00 56.25 200 LEU A C 1
ATOM 1586 O O . LEU A 1 200 ? -62.242 12.157 52.286 1.00 56.25 200 LEU A O 1
ATOM 1590 N N . LYS A 1 201 ? -64.150 13.336 52.414 1.00 60.72 201 LYS A N 1
ATOM 1591 C CA . LYS A 1 201 ? -63.513 14.654 52.546 1.00 60.72 201 LYS A CA 1
ATOM 1592 C C . LYS A 1 201 ? -62.714 14.772 53.846 1.00 60.72 201 LYS A C 1
ATOM 1594 O O . LYS A 1 201 ? -61.567 15.203 53.797 1.00 60.72 201 LYS A O 1
ATOM 1599 N N . ASN A 1 202 ? -63.270 14.343 54.982 1.00 57.97 202 ASN A N 1
ATOM 1600 C CA . ASN A 1 202 ? -62.537 14.331 56.250 1.00 57.97 202 ASN A CA 1
ATOM 1601 C C . ASN A 1 202 ? -61.353 13.359 56.201 1.00 57.97 202 ASN A C 1
ATOM 1603 O O . ASN A 1 202 ? -60.259 13.748 56.595 1.00 57.97 202 ASN A O 1
ATOM 1607 N N . TYR A 1 203 ? -61.527 12.166 55.618 1.00 61.75 203 TYR A N 1
ATOM 1608 C CA . TYR A 1 203 ? -60.439 11.203 55.426 1.00 61.75 203 TYR A CA 1
ATOM 1609 C C . TYR A 1 203 ? -59.282 11.792 54.605 1.00 61.75 203 TYR A C 1
ATOM 1611 O O . TYR A 1 203 ? -58.141 11.720 55.047 1.00 61.75 203 TYR A O 1
ATOM 1619 N N . LEU A 1 204 ? -59.566 12.442 53.468 1.00 59.16 204 LEU A N 1
ATOM 1620 C CA . LEU A 1 204 ? -58.559 13.074 52.600 1.00 59.16 204 LEU A CA 1
ATOM 1621 C C . LEU A 1 204 ? -57.857 14.282 53.248 1.00 59.16 204 LEU A C 1
ATOM 1623 O O . LEU A 1 204 ? -56.700 14.557 52.936 1.00 59.16 204 LEU A O 1
ATOM 1627 N N . ILE A 1 205 ? -58.529 15.004 54.152 1.00 59.84 205 ILE A N 1
ATOM 1628 C CA . ILE A 1 205 ? -57.946 16.149 54.873 1.00 59.84 205 ILE A CA 1
ATOM 1629 C C . ILE A 1 205 ? -57.021 15.686 56.010 1.00 59.84 205 ILE A C 1
ATOM 1631 O O . ILE A 1 205 ? -55.997 16.328 56.254 1.00 59.84 205 ILE A O 1
ATOM 1635 N N . THR A 1 206 ? -57.341 14.573 56.679 1.00 60.22 206 THR A N 1
ATOM 1636 C CA . THR A 1 206 ? -56.534 14.002 57.774 1.00 60.22 206 THR A CA 1
ATOM 1637 C C . THR A 1 206 ? -55.520 12.947 57.321 1.00 60.22 206 THR A C 1
ATOM 1639 O O . THR A 1 206 ? -54.744 12.470 58.146 1.00 60.22 206 THR A O 1
ATOM 1642 N N . TYR A 1 207 ? -55.517 12.569 56.038 1.00 66.50 207 TYR A N 1
ATOM 1643 C CA . TYR A 1 207 ? -54.654 11.516 55.502 1.00 66.50 207 TYR A CA 1
ATOM 1644 C C . TYR A 1 207 ? -53.174 11.905 55.594 1.00 66.50 207 TYR A C 1
ATOM 1646 O O . TYR A 1 207 ? -52.730 12.882 54.986 1.00 66.50 207 TYR A O 1
ATOM 1654 N N . ASN A 1 208 ? -52.410 11.128 56.359 1.00 68.94 208 ASN A N 1
ATOM 1655 C CA . ASN A 1 208 ? -50.984 11.325 56.578 1.00 68.94 208 ASN A CA 1
ATOM 1656 C C . ASN A 1 208 ? -50.265 9.982 56.414 1.00 68.94 208 ASN A C 1
ATOM 1658 O O . ASN A 1 208 ? -50.394 9.097 57.257 1.00 68.94 208 ASN A O 1
ATOM 1662 N N . THR A 1 209 ? -49.522 9.822 55.319 1.00 71.25 209 THR A N 1
ATOM 1663 C CA . THR A 1 209 ? -48.727 8.612 55.042 1.00 71.25 209 THR A CA 1
ATOM 1664 C C . THR A 1 209 ? -47.370 8.600 55.748 1.00 71.25 209 THR A C 1
ATOM 1666 O O . THR A 1 209 ? -46.674 7.589 55.667 1.00 71.25 209 THR A O 1
ATOM 1669 N N . PHE A 1 210 ? -46.997 9.687 56.436 1.00 72.31 210 PHE A N 1
ATOM 1670 C CA . PHE A 1 210 ? -45.734 9.834 57.169 1.00 72.31 210 PHE A CA 1
ATOM 1671 C C . PHE A 1 210 ? -45.952 10.238 58.645 1.00 72.31 210 PHE A C 1
ATOM 1673 O O . PHE A 1 210 ? -45.457 11.286 59.056 1.00 72.31 210 PHE A O 1
ATOM 1680 N N . PRO A 1 211 ? -46.697 9.458 59.453 1.00 65.94 211 PRO A N 1
ATOM 1681 C CA . PRO A 1 211 ? -46.906 9.784 60.863 1.00 65.94 211 PRO A CA 1
ATOM 1682 C C . PRO A 1 211 ? -45.634 9.560 61.700 1.00 65.94 211 PRO A C 1
ATOM 1684 O O . PRO A 1 211 ? -44.923 8.570 61.513 1.00 65.94 211 PRO A O 1
ATOM 1687 N N . SER A 1 212 ? -45.368 10.456 62.653 1.00 59.00 212 SER A N 1
ATOM 1688 C CA . SER A 1 212 ? -44.339 10.284 63.689 1.00 59.00 212 SER A CA 1
ATOM 1689 C C . SER A 1 212 ? -44.749 9.243 64.748 1.00 59.00 212 SER A C 1
ATOM 1691 O O . SER A 1 212 ? -45.933 9.083 65.047 1.00 59.00 212 SER A O 1
ATOM 1693 N N . PHE A 1 213 ? -43.775 8.519 65.317 1.00 51.03 213 PHE A N 1
ATOM 1694 C CA . PHE A 1 213 ? -43.986 7.561 66.414 1.00 51.03 213 PHE A CA 1
ATOM 1695 C C . PHE A 1 213 ? -43.043 7.870 67.597 1.00 51.03 213 PHE A C 1
ATOM 1697 O O . PHE A 1 213 ? -41.827 7.797 67.404 1.00 51.03 213 PHE A O 1
ATOM 1704 N N . PRO A 1 214 ? -43.562 8.178 68.808 1.00 53.16 214 PRO A N 1
ATOM 1705 C CA . PRO A 1 214 ? -44.982 8.362 69.139 1.00 53.16 214 PRO A CA 1
ATOM 1706 C C . PRO A 1 214 ? -45.595 9.592 68.427 1.00 53.16 214 PRO A C 1
ATOM 1708 O O . PRO A 1 214 ? -44.844 10.470 67.999 1.00 53.16 214 PRO A O 1
ATOM 1711 N N . PRO A 1 215 ? -46.933 9.656 68.264 1.00 60.62 215 PRO A N 1
ATOM 1712 C CA . PRO A 1 215 ? -47.599 10.732 67.526 1.00 60.62 215 PRO A CA 1
ATOM 1713 C C . PRO A 1 215 ? -47.251 12.109 68.101 1.00 60.62 215 PRO A C 1
ATOM 1715 O O . PRO A 1 215 ? -47.492 12.361 69.283 1.00 60.62 215 PRO A O 1
ATOM 1718 N N . SER A 1 216 ? -46.682 12.995 67.278 1.00 56.22 216 SER A N 1
ATOM 1719 C CA . SER A 1 216 ? -46.305 14.343 67.714 1.00 56.22 216 SER A CA 1
ATOM 1720 C C . SER A 1 216 ? -47.535 15.215 67.986 1.00 56.22 216 SER A C 1
ATOM 1722 O O . SER A 1 216 ? -48.504 15.203 67.225 1.00 56.22 216 SER A O 1
ATOM 1724 N N . THR A 1 217 ? -47.485 15.996 69.065 1.00 55.69 217 THR A N 1
ATOM 1725 C CA . THR A 1 217 ? -48.493 17.007 69.427 1.00 55.69 217 THR A CA 1
ATOM 1726 C C . THR A 1 217 ? -48.133 18.409 68.923 1.00 55.69 217 THR A C 1
ATOM 1728 O O . THR A 1 217 ? -48.924 19.336 69.090 1.00 55.69 217 THR A O 1
ATOM 1731 N N . ASP A 1 218 ? -46.966 18.576 68.285 1.00 55.78 218 ASP A N 1
ATOM 1732 C CA . ASP A 1 218 ? -46.503 19.850 67.728 1.00 55.78 218 ASP A CA 1
ATOM 1733 C C . ASP A 1 218 ? -47.173 20.137 66.373 1.00 55.78 218 ASP A C 1
ATOM 1735 O O . ASP A 1 218 ? -46.999 19.425 65.376 1.00 55.78 218 ASP A O 1
ATOM 1739 N N . GLU A 1 219 ? -47.936 21.228 66.327 1.00 59.09 219 GLU A N 1
ATOM 1740 C CA . GLU A 1 219 ? -48.760 21.629 65.188 1.00 59.09 219 GLU A CA 1
ATOM 1741 C C . GLU A 1 219 ? -47.926 21.907 63.923 1.00 59.09 219 GLU A C 1
ATOM 1743 O O . GLU A 1 219 ? -48.373 21.622 62.810 1.00 59.09 219 GLU A O 1
ATOM 1748 N N . ARG A 1 220 ? -46.670 22.365 64.068 1.00 55.41 220 ARG A N 1
ATOM 1749 C CA . ARG A 1 220 ? -45.753 22.589 62.931 1.00 55.41 220 ARG A CA 1
ATOM 1750 C C . ARG A 1 220 ? -45.237 21.286 62.328 1.00 55.41 220 ARG A C 1
ATOM 1752 O O . ARG A 1 220 ? -45.026 21.202 61.114 1.00 55.41 220 ARG A O 1
ATOM 1759 N N . GLN A 1 221 ? -45.046 20.265 63.156 1.00 60.22 221 GLN A N 1
ATOM 1760 C CA . GLN A 1 221 ? -44.564 18.959 62.720 1.00 60.22 221 GLN A CA 1
ATOM 1761 C C . GLN A 1 221 ? -45.675 18.195 61.992 1.00 60.22 221 GLN A C 1
ATOM 1763 O O . GLN A 1 221 ? -45.463 17.726 60.874 1.00 60.22 221 GLN A O 1
ATOM 1768 N N . LEU A 1 222 ? -46.894 18.218 62.538 1.00 64.88 222 LEU A N 1
ATOM 1769 C CA . LEU A 1 222 ? -48.093 17.673 61.891 1.00 64.88 222 LEU A CA 1
ATOM 1770 C C . LEU A 1 222 ? -48.387 18.340 60.535 1.00 64.88 222 LEU A C 1
ATOM 1772 O O . LEU A 1 222 ? -48.837 17.682 59.593 1.00 64.88 222 LEU A O 1
ATOM 1776 N N . GLN A 1 223 ? -48.112 19.641 60.400 1.00 65.69 223 GLN A N 1
ATOM 1777 C CA . GLN A 1 223 ? -48.273 20.356 59.132 1.00 65.69 223 GLN A CA 1
ATOM 1778 C C . GLN A 1 223 ? -47.233 19.917 58.086 1.00 65.69 223 GLN A C 1
ATOM 1780 O O . GLN A 1 223 ? -47.589 19.690 56.929 1.00 65.69 223 GLN A O 1
ATOM 1785 N N . SER A 1 224 ? -45.973 19.717 58.490 1.00 62.91 224 SER A N 1
ATOM 1786 C CA . SER A 1 224 ? -44.896 19.210 57.624 1.00 62.91 224 SER A CA 1
ATOM 1787 C C . SER A 1 224 ? -45.149 17.773 57.141 1.00 62.91 224 SER A C 1
ATOM 1789 O O . SER A 1 224 ? -44.920 17.456 55.971 1.00 62.91 224 SER A O 1
ATOM 1791 N N . GLU A 1 225 ? -45.704 16.911 57.997 1.00 70.00 225 GLU A N 1
ATOM 1792 C CA . GLU A 1 225 ? -46.072 15.529 57.655 1.00 70.00 225 GLU A CA 1
ATOM 1793 C C . GLU A 1 225 ? -47.221 15.469 56.623 1.00 70.00 225 GLU A C 1
ATOM 1795 O O . GLU A 1 225 ? -47.166 14.724 55.635 1.00 70.00 225 GLU A O 1
ATOM 1800 N N . ARG A 1 226 ? -48.236 16.332 56.777 1.00 74.12 226 ARG A N 1
ATOM 1801 C CA . ARG A 1 226 ? -49.345 16.461 55.812 1.00 74.12 226 ARG A CA 1
ATOM 1802 C C . ARG A 1 226 ? -48.892 17.072 54.483 1.00 74.12 226 ARG A C 1
ATOM 1804 O O . ARG A 1 226 ? -49.331 16.619 53.425 1.00 74.12 226 ARG A O 1
ATOM 1811 N N . ILE A 1 227 ? -47.997 18.065 54.508 1.00 69.81 227 ILE A N 1
ATOM 1812 C CA . ILE A 1 227 ? -47.404 18.648 53.291 1.00 69.81 227 ILE A CA 1
ATOM 1813 C C . ILE A 1 227 ? -46.543 17.606 52.570 1.00 69.81 227 ILE A C 1
ATOM 1815 O O . ILE A 1 227 ? -46.692 17.441 51.363 1.00 69.81 227 ILE A O 1
ATOM 1819 N N . SER A 1 228 ? -45.732 16.835 53.296 1.00 69.50 228 SER A N 1
ATOM 1820 C CA . SER A 1 228 ? -44.931 15.739 52.733 1.00 69.50 228 SER A CA 1
ATOM 1821 C C . SER A 1 228 ? -45.807 14.669 52.078 1.00 69.50 228 SER A C 1
ATOM 1823 O O . SER A 1 228 ? -45.478 14.182 51.002 1.00 69.50 228 SER A O 1
ATOM 1825 N N . THR A 1 229 ? -46.973 14.363 52.657 1.00 75.06 229 THR A N 1
ATOM 1826 C CA . THR A 1 229 ? -47.964 13.455 52.053 1.00 75.06 229 THR A CA 1
ATOM 1827 C C . THR A 1 229 ? -48.544 14.009 50.742 1.00 75.06 229 THR A C 1
ATOM 1829 O O . THR A 1 229 ? -48.652 13.282 49.757 1.00 75.06 229 THR A O 1
ATOM 1832 N N . ARG A 1 230 ? -48.863 15.308 50.674 1.00 76.50 230 ARG A N 1
ATOM 1833 C CA . ARG A 1 230 ? -49.386 15.946 49.447 1.00 76.50 230 ARG A CA 1
ATOM 1834 C C . ARG A 1 230 ? -48.327 16.068 48.353 1.00 76.50 230 ARG A C 1
ATOM 1836 O O . ARG A 1 230 ? -48.607 15.755 47.201 1.00 76.50 230 ARG A O 1
ATOM 1843 N N . VAL A 1 231 ? -47.112 16.469 48.724 1.00 72.75 231 VAL A N 1
ATOM 1844 C CA . VAL A 1 231 ? -45.955 16.539 47.822 1.00 72.75 231 VAL A CA 1
ATOM 1845 C C . VAL A 1 231 ? -45.608 15.145 47.299 1.00 72.75 231 VAL A C 1
ATOM 1847 O O . VAL A 1 231 ? -45.370 14.998 46.109 1.00 72.75 231 VAL A O 1
ATOM 1850 N N . TYR A 1 232 ? -45.677 14.107 48.138 1.00 78.50 232 TYR A N 1
ATOM 1851 C CA . TYR A 1 232 ? -45.490 12.716 47.721 1.00 78.50 232 TYR A CA 1
ATOM 1852 C C . TYR A 1 232 ? -46.510 12.273 46.666 1.00 78.50 232 TYR A C 1
ATOM 1854 O O . TYR A 1 232 ? -46.111 11.715 45.648 1.00 78.50 232 TYR A O 1
ATOM 1862 N N . ILE A 1 233 ? -47.805 12.542 46.872 1.00 77.56 233 ILE A N 1
ATOM 1863 C CA . ILE A 1 233 ? -48.852 12.157 45.912 1.00 77.56 233 ILE A CA 1
ATOM 1864 C C . ILE A 1 233 ? -48.680 12.915 44.590 1.00 77.56 233 ILE A C 1
ATOM 1866 O O . ILE A 1 233 ? -48.700 12.287 43.534 1.00 77.56 233 ILE A O 1
ATOM 1870 N N . ILE A 1 234 ? -48.451 14.234 44.642 1.00 78.44 234 ILE A N 1
ATOM 1871 C CA . ILE A 1 234 ? -48.243 15.062 43.444 1.00 78.44 234 ILE A CA 1
ATOM 1872 C C . ILE A 1 234 ? -47.002 14.592 42.681 1.00 78.44 234 ILE A C 1
ATOM 1874 O O . ILE A 1 234 ? -47.095 14.333 41.483 1.00 78.44 234 ILE A O 1
ATOM 1878 N N . LEU A 1 235 ? -45.866 14.414 43.364 1.00 74.62 235 LEU A N 1
ATOM 1879 C CA . LEU A 1 235 ? -44.628 13.944 42.741 1.00 74.62 235 LEU A CA 1
ATOM 1880 C C . LEU A 1 235 ? -44.778 12.536 42.172 1.00 74.62 235 LEU A C 1
ATOM 1882 O O . LEU A 1 235 ? -44.324 12.304 41.064 1.00 74.62 235 LEU A O 1
ATOM 1886 N N . LEU A 1 236 ? -45.465 11.617 42.855 1.00 78.50 236 LEU A N 1
ATOM 1887 C CA . LEU A 1 236 ? -45.715 10.276 42.325 1.00 78.50 236 LEU A CA 1
ATOM 1888 C C . LEU A 1 236 ? -46.537 10.331 41.030 1.00 78.50 236 LEU A C 1
ATOM 1890 O O . LEU A 1 236 ? -46.169 9.691 40.047 1.00 78.50 236 LEU A O 1
ATOM 1894 N N . THR A 1 237 ? -47.613 11.126 40.998 1.00 76.62 237 THR A N 1
ATOM 1895 C CA . THR A 1 237 ? -48.427 11.299 39.784 1.00 76.62 237 THR A CA 1
ATOM 1896 C C . THR A 1 237 ? -47.664 11.992 38.656 1.00 76.62 237 THR A C 1
ATOM 1898 O O . THR A 1 237 ? -47.768 11.574 37.505 1.00 76.62 237 THR A O 1
ATOM 1901 N N . LEU A 1 238 ? -46.851 13.002 38.977 1.00 77.81 238 LEU A N 1
ATOM 1902 C CA . LEU A 1 238 ? -46.053 13.743 38.004 1.00 77.81 238 LEU A CA 1
ATOM 1903 C C . LEU A 1 238 ? -44.925 12.870 37.440 1.00 77.81 238 LEU A C 1
ATOM 1905 O O . LEU A 1 238 ? -44.738 12.822 36.231 1.00 77.81 238 LEU A O 1
ATOM 1909 N N . SER A 1 239 ? -44.218 12.123 38.290 1.00 74.25 239 SER A N 1
ATOM 1910 C CA . SER A 1 239 ? -43.172 11.182 37.884 1.00 74.25 239 SER A CA 1
ATOM 1911 C C . SER A 1 239 ? -43.725 10.051 37.021 1.00 74.25 239 SER A C 1
ATOM 1913 O O . SER A 1 239 ? -43.088 9.694 36.036 1.00 74.25 239 SER A O 1
ATOM 1915 N N . LEU A 1 240 ? -44.913 9.518 37.329 1.00 75.81 240 LEU A N 1
ATOM 1916 C CA . LEU A 1 240 ? -45.575 8.520 36.480 1.00 75.81 240 LEU A CA 1
ATOM 1917 C C . LEU A 1 240 ? -45.980 9.099 35.119 1.00 75.81 240 LEU A C 1
ATOM 1919 O O . LEU A 1 240 ? -45.756 8.451 34.100 1.00 75.81 240 LEU A O 1
ATOM 1923 N N . ALA A 1 241 ? -46.518 10.321 35.084 1.00 75.62 241 ALA A N 1
ATOM 1924 C CA . ALA A 1 241 ? -46.856 10.998 33.834 1.00 75.62 241 ALA A CA 1
ATOM 1925 C C . ALA A 1 241 ? -45.607 11.303 32.988 1.00 75.62 241 ALA A C 1
ATOM 1927 O O . ALA A 1 241 ? -45.613 11.057 31.785 1.00 75.62 241 ALA A O 1
ATOM 1928 N N . ILE A 1 242 ? -44.520 11.767 33.615 1.00 76.44 242 ILE A N 1
ATOM 1929 C CA . ILE A 1 242 ? -43.232 12.022 32.955 1.00 76.44 242 ILE A CA 1
ATOM 1930 C C . ILE A 1 242 ? -42.627 10.721 32.430 1.00 76.44 242 ILE A C 1
ATOM 1932 O O . ILE A 1 242 ? -42.185 10.694 31.290 1.00 76.44 242 ILE A O 1
ATOM 1936 N N . LEU A 1 243 ? -42.631 9.636 33.210 1.00 72.75 243 LEU A N 1
ATOM 1937 C CA . LEU A 1 243 ? -42.132 8.332 32.764 1.00 72.75 243 LEU A CA 1
ATOM 1938 C C . LEU A 1 243 ? -42.950 7.780 31.595 1.00 72.75 243 LEU A C 1
ATOM 1940 O O . LEU A 1 243 ? -42.376 7.201 30.678 1.00 72.75 243 LEU A O 1
ATOM 1944 N N . LEU A 1 244 ? -44.271 7.963 31.606 1.00 77.88 244 LEU A N 1
ATOM 1945 C CA . LEU A 1 244 ? -45.145 7.537 30.515 1.00 77.88 244 LEU A CA 1
ATOM 1946 C C . LEU A 1 244 ? -44.887 8.364 29.250 1.00 77.88 244 LEU A C 1
ATOM 1948 O O . LEU A 1 244 ? -44.745 7.798 28.169 1.00 77.88 244 LEU A O 1
ATOM 1952 N N . LEU A 1 245 ? -44.743 9.683 29.393 1.00 74.44 245 LEU A N 1
ATOM 1953 C CA . LEU A 1 245 ? -44.404 10.581 28.292 1.00 74.44 245 LEU A CA 1
ATOM 1954 C C . LEU A 1 245 ? -43.009 10.265 27.725 1.00 74.44 245 LEU A C 1
ATOM 1956 O O . LEU A 1 245 ? -42.857 10.103 26.521 1.00 74.44 245 LEU A O 1
ATOM 1960 N N . TYR A 1 246 ? -42.006 10.109 28.588 1.00 74.19 246 TYR A N 1
ATOM 1961 C CA . TYR A 1 246 ? -40.628 9.791 28.217 1.00 74.19 246 TYR A CA 1
ATOM 1962 C C . TYR A 1 246 ? -40.532 8.448 27.487 1.00 74.19 246 TYR A C 1
ATOM 1964 O O . TYR A 1 246 ? -40.004 8.389 26.379 1.00 74.19 246 TYR A O 1
ATOM 1972 N N . ASN A 1 247 ? -41.121 7.382 28.043 1.00 68.81 247 ASN A N 1
ATOM 1973 C CA . ASN A 1 247 ? -41.127 6.070 27.392 1.00 68.81 247 ASN A CA 1
ATOM 1974 C C . ASN A 1 247 ? -41.965 6.052 26.104 1.00 68.81 247 ASN A C 1
ATOM 1976 O O . ASN A 1 247 ? -41.709 5.225 25.237 1.00 68.81 247 ASN A O 1
ATOM 1980 N N . SER A 1 248 ? -42.944 6.946 25.948 1.00 67.69 248 SER A N 1
ATOM 1981 C CA . SER A 1 248 ? -43.728 7.064 24.713 1.00 67.69 248 SER A CA 1
ATOM 1982 C C . SER A 1 248 ? -43.047 7.901 23.622 1.00 67.69 248 SER A C 1
ATOM 1984 O O . SER A 1 248 ? -43.440 7.791 22.458 1.00 67.69 248 SER A O 1
ATOM 1986 N N . LEU A 1 249 ? -42.099 8.771 23.982 1.00 68.00 249 LEU A N 1
ATOM 1987 C CA . LEU A 1 249 ? -41.446 9.709 23.062 1.00 68.00 249 LEU A CA 1
ATOM 1988 C C . LEU A 1 249 ? -40.033 9.284 22.654 1.00 68.00 249 LEU A C 1
ATOM 1990 O O . LEU A 1 249 ? -39.520 9.819 21.675 1.00 68.00 249 LEU A O 1
ATOM 1994 N N . ILE A 1 250 ? -39.401 8.353 23.375 1.00 68.31 250 ILE A N 1
ATOM 1995 C CA . ILE A 1 250 ? -38.067 7.866 23.020 1.00 68.31 250 ILE A CA 1
ATOM 1996 C C . ILE A 1 250 ? -38.144 6.911 21.820 1.00 68.31 250 ILE A C 1
ATOM 1998 O O . ILE A 1 250 ? -38.958 5.983 21.796 1.00 68.31 250 ILE A O 1
ATOM 2002 N N . ASN A 1 251 ? -37.296 7.152 20.822 1.00 58.50 251 ASN A N 1
ATOM 2003 C CA . ASN A 1 251 ? -37.143 6.275 19.668 1.00 58.50 251 ASN A CA 1
ATOM 2004 C C . ASN A 1 251 ? -36.085 5.212 19.986 1.00 58.50 251 ASN A C 1
ATOM 2006 O O . ASN A 1 251 ? -35.023 5.540 20.517 1.00 58.50 251 ASN A O 1
ATOM 2010 N N . ILE A 1 252 ? -36.363 3.953 19.654 1.00 62.28 252 ILE A N 1
ATOM 2011 C CA . ILE A 1 252 ? -35.387 2.864 19.695 1.00 62.28 252 ILE A CA 1
ATOM 2012 C C . ILE A 1 252 ? -34.873 2.637 18.278 1.00 62.28 252 ILE A C 1
ATOM 2014 O O . ILE A 1 252 ? -35.642 2.632 17.320 1.00 62.28 252 ILE A O 1
ATOM 2018 N N . THR A 1 253 ? -33.564 2.455 18.154 1.00 67.38 253 THR A N 1
ATOM 2019 C CA . THR A 1 253 ? -32.935 2.035 16.906 1.00 67.38 253 THR A CA 1
ATOM 2020 C C . THR A 1 253 ? -33.017 0.517 16.810 1.00 67.38 253 THR A C 1
ATOM 2022 O O . THR A 1 253 ? -32.430 -0.189 17.629 1.00 67.38 253 THR A O 1
ATOM 2025 N N . GLU A 1 254 ? -33.760 0.017 15.832 1.00 71.06 254 GLU A N 1
ATOM 2026 C CA . GLU A 1 254 ? -33.859 -1.408 15.536 1.00 71.06 254 GLU A CA 1
ATOM 2027 C C . GLU A 1 254 ? -32.943 -1.730 14.353 1.00 71.06 254 GLU A C 1
ATOM 2029 O O . GLU A 1 254 ? -33.000 -1.051 13.325 1.00 71.06 254 GLU A O 1
ATOM 2034 N N . THR A 1 255 ? -32.079 -2.735 14.513 1.00 76.44 255 THR A N 1
ATOM 2035 C CA . THR A 1 255 ? -31.232 -3.253 13.433 1.00 76.44 255 THR A CA 1
ATOM 2036 C C . THR A 1 255 ? -31.948 -4.411 12.759 1.00 76.44 255 THR A C 1
ATOM 2038 O O . THR A 1 255 ? -32.246 -5.419 13.403 1.00 76.44 255 THR A O 1
ATOM 2041 N N . VAL A 1 256 ? -32.213 -4.270 11.465 1.00 81.56 256 VAL A N 1
ATOM 2042 C CA . VAL A 1 256 ? -32.853 -5.288 10.634 1.00 81.56 256 VAL A CA 1
ATOM 2043 C C . VAL A 1 256 ? -31.793 -5.934 9.749 1.00 81.56 256 VAL A C 1
ATOM 2045 O O . VAL A 1 256 ? -31.015 -5.237 9.095 1.00 81.56 256 VAL A O 1
ATOM 2048 N N . ASN A 1 257 ? -31.779 -7.270 9.739 1.00 83.19 257 ASN A N 1
ATOM 2049 C CA . ASN A 1 257 ? -30.853 -8.074 8.946 1.00 83.19 257 ASN A CA 1
ATOM 2050 C C . ASN A 1 257 ? -31.611 -8.798 7.829 1.00 83.19 257 ASN A C 1
ATOM 2052 O O . ASN A 1 257 ? -32.377 -9.729 8.089 1.00 83.19 257 ASN A O 1
ATOM 2056 N N . ASP A 1 258 ? -31.347 -8.406 6.588 1.00 84.44 258 ASP A N 1
ATOM 2057 C CA . ASP A 1 258 ? -31.837 -9.058 5.378 1.00 84.44 258 ASP A CA 1
ATOM 2058 C C . ASP A 1 258 ? -30.783 -10.046 4.868 1.00 84.44 258 ASP A C 1
ATOM 2060 O O . ASP A 1 258 ? -29.679 -9.659 4.487 1.00 84.44 258 ASP A O 1
ATOM 2064 N N . LYS A 1 259 ? -31.103 -11.343 4.854 1.00 85.75 259 LYS A N 1
ATOM 2065 C CA . LYS A 1 259 ? -30.173 -12.381 4.381 1.00 85.75 259 LYS A CA 1
ATOM 2066 C C . LYS A 1 259 ? -30.166 -12.452 2.857 1.00 85.75 259 LYS A C 1
ATOM 2068 O O . LYS A 1 259 ? -31.230 -12.584 2.260 1.00 85.75 259 LYS A O 1
ATOM 2073 N N . ALA A 1 260 ? -28.972 -12.433 2.264 1.00 82.69 260 ALA A N 1
ATOM 2074 C CA . ALA A 1 260 ? -28.721 -12.561 0.826 1.00 82.69 260 ALA A CA 1
ATOM 2075 C C . ALA A 1 260 ? -29.703 -11.765 -0.068 1.00 82.69 260 ALA A C 1
ATOM 2077 O O . ALA A 1 260 ? -30.448 -12.357 -0.857 1.00 82.69 260 ALA A O 1
ATOM 2078 N N . PRO A 1 261 ? -29.766 -10.428 0.066 1.00 88.81 261 PRO A N 1
ATOM 2079 C CA . PRO A 1 261 ? -30.720 -9.629 -0.691 1.00 88.81 261 PRO A CA 1
ATOM 2080 C C . PRO A 1 261 ? -30.383 -9.602 -2.184 1.00 88.81 261 PRO A C 1
ATOM 2082 O O . PRO A 1 261 ? -29.224 -9.539 -2.591 1.00 88.81 261 PRO A O 1
ATOM 2085 N N . THR A 1 262 ? -31.424 -9.598 -3.018 1.00 90.81 262 THR A N 1
ATOM 2086 C CA . THR A 1 262 ? -31.283 -9.394 -4.466 1.00 90.81 262 THR A CA 1
ATOM 2087 C C . THR A 1 262 ? -30.861 -7.956 -4.770 1.00 90.81 262 THR A C 1
ATOM 2089 O O . THR A 1 262 ? -31.120 -7.053 -3.976 1.00 90.81 262 THR A O 1
ATOM 2092 N N . MET A 1 263 ? -30.276 -7.702 -5.947 1.00 90.62 263 MET A N 1
ATOM 2093 C CA . MET A 1 263 ? -29.864 -6.345 -6.349 1.00 90.62 263 MET A CA 1
ATOM 2094 C C . MET A 1 263 ? -31.022 -5.339 -6.278 1.00 90.62 263 MET A C 1
ATOM 2096 O O . MET A 1 263 ? -30.860 -4.237 -5.766 1.00 90.62 263 MET A O 1
ATOM 2100 N N . THR A 1 264 ? -32.221 -5.731 -6.720 1.00 91.19 264 THR A N 1
ATOM 2101 C CA . THR A 1 264 ? -33.424 -4.889 -6.618 1.00 91.19 264 THR A CA 1
ATOM 2102 C C . THR A 1 264 ? -33.767 -4.571 -5.166 1.00 91.19 264 THR A C 1
ATOM 2104 O O . THR A 1 264 ? -34.105 -3.431 -4.854 1.00 91.19 264 THR A O 1
ATOM 2107 N N . LYS A 1 265 ? -33.643 -5.557 -4.267 1.00 89.69 265 LYS A N 1
ATOM 2108 C CA . LYS A 1 265 ? -33.898 -5.353 -2.842 1.00 89.69 265 LYS A CA 1
ATOM 2109 C C . LYS A 1 265 ? -32.839 -4.461 -2.198 1.00 89.69 265 LYS A C 1
ATOM 2111 O O . LYS A 1 265 ? -33.188 -3.598 -1.403 1.00 89.69 265 LYS A O 1
ATOM 2116 N N . TYR A 1 266 ? -31.572 -4.624 -2.573 1.00 91.75 266 TYR A N 1
ATOM 2117 C CA . TYR A 1 266 ? -30.490 -3.738 -2.152 1.00 91.75 266 TYR A CA 1
ATOM 2118 C C . TYR A 1 266 ? -30.749 -2.289 -2.575 1.00 91.75 266 TYR A C 1
ATOM 2120 O O . TYR A 1 266 ? -30.659 -1.401 -1.739 1.00 91.75 266 TYR A O 1
ATOM 2128 N N . LEU A 1 267 ? -31.127 -2.045 -3.834 1.00 89.94 267 LEU A N 1
ATOM 2129 C CA . LEU A 1 267 ? -31.416 -0.694 -4.326 1.00 89.94 267 LEU A CA 1
ATOM 2130 C C . LEU A 1 267 ? -32.602 -0.055 -3.588 1.00 89.94 267 LEU A C 1
ATOM 2132 O O . LEU A 1 267 ? -32.542 1.118 -3.226 1.00 89.94 267 LEU A O 1
ATOM 2136 N N . GLU A 1 268 ? -33.655 -0.828 -3.303 1.00 90.56 268 GLU A N 1
ATOM 2137 C CA . GLU A 1 268 ? -34.785 -0.372 -2.483 1.00 90.56 268 GLU A CA 1
ATOM 2138 C C . GLU A 1 268 ? -34.327 0.003 -1.062 1.00 90.56 268 GLU A C 1
ATOM 2140 O O . GLU A 1 268 ? -34.614 1.103 -0.580 1.00 90.56 268 GLU A O 1
ATOM 2145 N N . LEU A 1 269 ? -33.562 -0.877 -0.409 1.00 89.31 269 LEU A N 1
ATOM 2146 C CA . LEU A 1 269 ? -33.023 -0.638 0.929 1.00 89.31 269 LEU A CA 1
ATOM 2147 C C . LEU A 1 269 ? -32.079 0.566 0.951 1.00 89.31 269 LEU A C 1
ATOM 2149 O O . LEU A 1 269 ? -32.165 1.375 1.866 1.00 89.31 269 LEU A O 1
ATOM 2153 N N . TYR A 1 270 ? -31.224 0.725 -0.059 1.00 88.19 270 TYR A N 1
ATOM 2154 C CA . TYR A 1 270 ? -30.284 1.838 -0.155 1.00 88.19 270 TYR A CA 1
ATOM 2155 C C . TYR A 1 270 ? -31.016 3.161 -0.377 1.00 88.19 270 TYR A C 1
ATOM 2157 O O . TYR A 1 270 ? -30.690 4.152 0.264 1.00 88.19 270 TYR A O 1
ATOM 2165 N N . SER A 1 271 ? -32.072 3.166 -1.198 1.00 87.69 271 SER A N 1
ATOM 2166 C CA . SER A 1 271 ? -32.919 4.352 -1.385 1.00 87.69 271 SER A CA 1
ATOM 2167 C C . SER A 1 271 ? -33.639 4.783 -0.101 1.00 87.69 271 SER A C 1
ATOM 2169 O O . SER A 1 271 ? -33.913 5.967 0.090 1.00 87.69 271 SER A O 1
ATOM 2171 N N . THR A 1 272 ? -33.915 3.834 0.799 1.00 86.56 272 THR A N 1
ATOM 2172 C CA . THR A 1 272 ? -34.650 4.082 2.046 1.00 86.56 272 THR A CA 1
ATOM 2173 C C . THR A 1 272 ? -33.712 4.383 3.223 1.00 86.56 272 THR A C 1
ATOM 2175 O O . THR A 1 272 ? -34.022 5.227 4.064 1.00 86.56 272 THR A O 1
ATOM 2178 N N . TYR A 1 273 ? -32.551 3.724 3.279 1.00 87.75 273 TYR A N 1
ATOM 2179 C CA . TYR A 1 273 ? -31.604 3.747 4.400 1.00 87.75 273 TYR A CA 1
ATOM 2180 C C . TYR A 1 273 ? -30.143 3.975 3.955 1.00 87.75 273 TYR A C 1
ATOM 2182 O O . TYR A 1 273 ? -29.250 3.228 4.362 1.00 87.75 273 TYR A O 1
ATOM 2190 N N . PRO A 1 274 ? -29.840 5.016 3.158 1.00 82.56 274 PRO A N 1
ATOM 2191 C CA . PRO A 1 274 ? -28.532 5.161 2.508 1.00 82.56 274 PRO A CA 1
ATOM 2192 C C . PRO A 1 274 ? -27.362 5.330 3.487 1.00 82.56 274 PRO A C 1
ATOM 2194 O O . PRO A 1 274 ? -26.230 4.994 3.156 1.00 82.56 274 PRO A O 1
ATOM 2197 N N . GLN A 1 275 ? -27.618 5.852 4.691 1.00 79.31 275 GLN A N 1
ATOM 2198 C CA . GLN A 1 275 ? -26.575 6.133 5.686 1.00 79.31 275 GLN A CA 1
ATOM 2199 C C . GLN A 1 275 ? -26.286 4.976 6.644 1.00 79.31 275 GLN A C 1
ATOM 2201 O O . GLN A 1 275 ? -25.252 4.983 7.306 1.00 79.31 275 GLN A O 1
ATOM 2206 N N . THR A 1 276 ? -27.203 4.015 6.768 1.00 83.62 276 THR A N 1
ATOM 2207 C CA . THR A 1 276 ? -27.104 2.943 7.772 1.00 83.62 276 THR A CA 1
ATOM 2208 C C . THR A 1 276 ? -27.068 1.551 7.157 1.00 83.62 276 THR A C 1
ATOM 2210 O O . THR A 1 276 ? -26.834 0.591 7.887 1.00 83.62 276 THR A O 1
ATOM 2213 N N . LEU A 1 277 ? -27.284 1.434 5.841 1.00 86.69 277 LEU A N 1
ATOM 2214 C CA . LEU A 1 277 ? -27.223 0.172 5.118 1.00 86.69 277 LEU A CA 1
ATOM 2215 C C . LEU A 1 277 ? -25.772 -0.276 4.914 1.00 86.69 277 LEU A C 1
ATOM 2217 O O . LEU A 1 277 ? -24.999 0.374 4.213 1.00 86.69 277 LEU A O 1
ATOM 2221 N N . ILE A 1 278 ? -25.429 -1.432 5.475 1.00 87.12 278 ILE A N 1
ATOM 2222 C CA . ILE A 1 278 ? -24.136 -2.093 5.299 1.00 87.12 278 ILE A CA 1
ATOM 2223 C C . ILE A 1 278 ? -24.388 -3.504 4.784 1.00 87.12 278 ILE A C 1
ATOM 2225 O O . ILE A 1 278 ? -25.086 -4.288 5.425 1.00 87.12 278 ILE A O 1
ATOM 2229 N N . CYS A 1 279 ? -23.794 -3.824 3.638 1.00 89.81 279 CYS A N 1
ATOM 2230 C CA . CYS A 1 279 ? -23.952 -5.103 2.952 1.00 89.81 279 CYS A CA 1
ATOM 2231 C C . CYS A 1 279 ? -22.579 -5.725 2.692 1.00 89.81 279 CYS A C 1
ATOM 2233 O O . CYS A 1 279 ? -21.980 -5.420 1.658 1.00 89.81 279 CYS A O 1
ATOM 2235 N N . PRO A 1 280 ? -22.035 -6.541 3.607 1.00 88.50 280 PRO A N 1
ATOM 2236 C CA . PRO A 1 280 ? -20.703 -7.105 3.444 1.00 88.50 280 PRO A CA 1
ATOM 2237 C C . PRO A 1 280 ? -20.615 -8.045 2.236 1.00 88.50 280 PRO A C 1
ATOM 2239 O O . PRO A 1 280 ? -21.478 -8.907 2.044 1.00 88.50 280 PRO A O 1
ATOM 2242 N N . CYS A 1 281 ? -19.557 -7.899 1.436 1.00 85.50 281 CYS A N 1
ATOM 2243 C CA . CYS A 1 281 ? -19.299 -8.782 0.299 1.00 85.50 281 CYS A CA 1
ATOM 2244 C C . CYS A 1 281 ? -18.771 -10.133 0.787 1.00 85.50 281 CYS A C 1
ATOM 2246 O O . CYS A 1 281 ? -17.890 -10.194 1.645 1.00 85.50 281 CYS A O 1
ATOM 2248 N N . LYS A 1 282 ? -19.247 -11.225 0.190 1.00 85.88 282 LYS A N 1
ATOM 2249 C CA . LYS A 1 282 ? -18.670 -12.560 0.391 1.00 85.88 282 LYS A CA 1
ATOM 2250 C C . LYS A 1 282 ? -17.321 -12.694 -0.315 1.00 85.88 282 LYS A C 1
ATOM 2252 O O . LYS A 1 282 ? -16.424 -13.361 0.195 1.00 85.88 282 LYS A O 1
ATOM 2257 N N . GLN A 1 283 ? -17.163 -12.026 -1.458 1.00 81.56 283 GLN A N 1
ATOM 2258 C CA . GLN A 1 283 ? -15.899 -11.919 -2.175 1.00 81.56 283 GLN A CA 1
ATOM 2259 C C . GLN A 1 283 ? -15.430 -10.458 -2.189 1.00 81.56 283 GLN A C 1
ATOM 2261 O O . GLN A 1 283 ? -15.978 -9.617 -2.894 1.00 81.56 283 GLN A O 1
ATOM 2266 N N . VAL A 1 284 ? -14.400 -10.167 -1.389 1.00 83.75 284 VAL A N 1
ATOM 2267 C CA . VAL A 1 284 ? -13.879 -8.803 -1.164 1.00 83.75 284 VAL A CA 1
ATOM 2268 C C . VAL A 1 284 ? -12.972 -8.325 -2.303 1.00 83.75 284 VAL A C 1
ATOM 2270 O O . VAL A 1 284 ? -12.762 -7.130 -2.459 1.00 83.75 284 VAL A O 1
ATOM 2273 N N . SER A 1 285 ? -12.443 -9.249 -3.107 1.00 87.06 285 SER A N 1
ATOM 2274 C CA . SER A 1 285 ? -11.512 -8.986 -4.208 1.00 87.06 285 SER A CA 1
ATOM 2275 C C . SER A 1 285 ? -12.125 -9.464 -5.524 1.00 87.06 285 SER A C 1
ATOM 2277 O O . SER A 1 285 ? -12.339 -10.668 -5.705 1.00 87.06 285 SER A O 1
ATOM 2279 N N . ILE A 1 286 ? -12.428 -8.532 -6.429 1.00 87.25 286 ILE A N 1
ATOM 2280 C CA . ILE A 1 286 ? -13.119 -8.804 -7.696 1.00 87.25 286 ILE A CA 1
ATOM 2281 C C . ILE A 1 286 ? -12.240 -8.352 -8.864 1.00 87.25 286 ILE A C 1
ATOM 2283 O O . ILE A 1 286 ? -11.946 -7.168 -8.990 1.00 87.25 286 ILE A O 1
ATOM 2287 N N . SER A 1 287 ? -11.861 -9.267 -9.758 1.00 88.19 287 SER A N 1
ATOM 2288 C CA . SER A 1 287 ? -11.108 -8.925 -10.973 1.00 88.19 287 SER A CA 1
ATOM 2289 C C . SER A 1 287 ? -11.848 -7.909 -11.844 1.00 88.19 287 SER A C 1
ATOM 2291 O O . SER A 1 287 ? -13.053 -8.049 -12.067 1.00 88.19 287 SER A O 1
ATOM 2293 N N . TYR A 1 288 ? -11.127 -6.931 -12.396 1.00 91.56 288 TYR A N 1
ATOM 2294 C CA . TYR A 1 288 ? -11.709 -5.884 -13.244 1.00 91.56 288 TYR A CA 1
ATOM 2295 C C . TYR A 1 288 ? -12.483 -6.452 -14.445 1.00 91.56 288 TYR A C 1
ATOM 2297 O O . TYR A 1 288 ? -13.577 -5.977 -14.744 1.00 91.56 288 TYR A O 1
ATOM 2305 N N . ASN A 1 289 ? -12.007 -7.539 -15.066 1.00 91.88 289 ASN A N 1
ATOM 2306 C CA . ASN A 1 289 ? -12.686 -8.188 -16.202 1.00 91.88 289 ASN A CA 1
ATOM 2307 C C . ASN A 1 289 ? -14.092 -8.741 -15.904 1.00 91.88 289 ASN A C 1
ATOM 2309 O O . ASN A 1 289 ? -14.824 -9.095 -16.826 1.00 91.88 289 ASN A O 1
ATOM 2313 N N . ARG A 1 290 ? -14.487 -8.858 -14.629 1.00 92.12 290 ARG A N 1
ATOM 2314 C CA . ARG A 1 290 ? -15.834 -9.306 -14.253 1.00 92.12 290 ARG A CA 1
ATOM 2315 C C . ARG A 1 290 ? -16.878 -8.234 -14.536 1.00 92.12 290 ARG A C 1
ATOM 2317 O O . ARG A 1 290 ? -18.011 -8.591 -14.837 1.00 92.12 290 ARG A O 1
ATOM 2324 N N . PHE A 1 291 ? -16.515 -6.958 -14.414 1.00 93.06 291 PHE A N 1
ATOM 2325 C CA . PHE A 1 291 ? -17.453 -5.834 -14.465 1.00 93.06 291 PHE A CA 1
ATOM 2326 C C . PHE A 1 291 ? -17.046 -4.720 -15.441 1.00 93.06 291 PHE A C 1
ATOM 2328 O O . PHE A 1 291 ? -17.861 -3.838 -15.705 1.00 93.06 291 PHE A O 1
ATOM 2335 N N . LEU A 1 292 ? -15.834 -4.763 -16.000 1.00 94.31 292 LEU A N 1
ATOM 2336 C CA . LEU A 1 292 ? -15.349 -3.853 -17.037 1.00 94.31 292 LEU A CA 1
ATOM 2337 C C . LEU A 1 292 ? -15.098 -4.599 -18.344 1.00 94.31 292 LEU A C 1
ATOM 2339 O O . LEU A 1 292 ? -14.486 -5.665 -18.352 1.00 94.31 292 LEU A O 1
ATOM 2343 N N . SER A 1 293 ? -15.510 -3.981 -19.449 1.00 94.50 293 SER A N 1
ATOM 2344 C CA . SER A 1 293 ? -15.086 -4.339 -20.803 1.00 94.50 293 SER A CA 1
ATOM 2345 C C . SER A 1 293 ? -14.581 -3.089 -21.519 1.00 94.50 293 SER A C 1
ATOM 2347 O O . SER A 1 293 ? -15.205 -2.032 -21.426 1.00 94.50 293 SER A O 1
ATOM 2349 N N . ILE A 1 294 ? -13.444 -3.206 -22.201 1.00 93.88 294 ILE A N 1
ATOM 2350 C CA . ILE A 1 294 ? -12.797 -2.138 -22.964 1.00 93.88 294 ILE A CA 1
ATOM 2351 C C . ILE A 1 294 ? -12.577 -2.684 -24.370 1.00 93.88 294 ILE A C 1
ATOM 2353 O O . ILE A 1 294 ? -11.819 -3.630 -24.567 1.00 93.88 294 ILE A O 1
ATOM 2357 N N . GLU A 1 295 ? -13.235 -2.067 -25.337 1.00 92.88 295 GLU A N 1
ATOM 2358 C CA . GLU A 1 295 ? -13.032 -2.304 -26.759 1.00 92.88 295 GLU A CA 1
ATOM 2359 C C . GLU A 1 295 ? -12.336 -1.088 -27.368 1.00 92.88 295 GLU A C 1
ATOM 2361 O O . GLU A 1 295 ? -12.561 0.051 -26.953 1.00 92.88 295 GLU A O 1
ATOM 2366 N N . TYR A 1 296 ? -11.483 -1.313 -28.360 1.00 92.75 296 TYR A N 1
ATOM 2367 C CA . TYR A 1 296 ? -10.733 -0.247 -29.011 1.00 92.75 296 TYR A CA 1
ATOM 2368 C C . TYR A 1 296 ? -10.625 -0.487 -30.511 1.00 92.75 296 TYR A C 1
ATOM 2370 O O . TYR A 1 296 ? -10.686 -1.621 -30.990 1.00 92.75 296 TYR A O 1
ATOM 2378 N N . ARG A 1 297 ? -10.476 0.607 -31.260 1.00 93.44 297 ARG A N 1
ATOM 2379 C CA . ARG A 1 297 ? -10.300 0.586 -32.713 1.00 93.44 297 ARG A CA 1
ATOM 2380 C C . ARG A 1 297 ? -9.025 1.330 -33.086 1.00 93.44 297 ARG A C 1
ATOM 2382 O O . ARG A 1 297 ? -8.931 2.539 -32.865 1.00 93.44 297 ARG A O 1
ATOM 2389 N N . PHE A 1 298 ? -8.082 0.606 -33.683 1.00 93.81 298 PHE A N 1
ATOM 2390 C CA . PHE A 1 298 ? -6.876 1.196 -34.253 1.00 93.81 298 PHE A CA 1
ATOM 2391 C C . PHE A 1 298 ? -7.183 2.033 -35.494 1.00 93.81 298 PHE A C 1
ATOM 2393 O O . PHE A 1 298 ? -8.164 1.804 -36.205 1.00 93.81 298 PHE A O 1
ATOM 2400 N N . HIS A 1 299 ? -6.294 2.979 -35.761 1.00 94.00 299 HIS A N 1
ATOM 2401 C CA . HIS A 1 299 ? -6.231 3.732 -36.995 1.00 94.00 299 HIS A CA 1
ATOM 2402 C C . HIS A 1 299 ? -6.074 2.779 -38.186 1.00 94.00 299 HIS A C 1
ATOM 2404 O O . HIS A 1 299 ? -5.321 1.804 -38.124 1.00 94.00 299 HIS A O 1
ATOM 2410 N N . GLN A 1 300 ? -6.759 3.082 -39.291 1.00 91.69 300 GLN A N 1
ATOM 2411 C CA . GLN A 1 300 ? -6.828 2.218 -40.478 1.00 91.69 300 GLN A CA 1
ATOM 2412 C C . GLN A 1 300 ? -5.461 1.864 -41.080 1.00 91.69 300 GLN A C 1
ATOM 2414 O O . GLN A 1 300 ? -5.302 0.814 -41.690 1.00 91.69 300 GLN A O 1
ATOM 2419 N N . VAL A 1 301 ? -4.447 2.705 -40.861 1.00 92.25 301 VAL A N 1
ATOM 2420 C CA . VAL A 1 301 ? -3.056 2.436 -41.259 1.00 92.25 301 VAL A CA 1
ATOM 2421 C C . VAL A 1 301 ? -2.575 1.094 -40.701 1.00 92.25 301 VAL A C 1
ATOM 2423 O O . VAL A 1 301 ? -2.069 0.273 -41.464 1.00 92.25 301 VAL A O 1
ATOM 2426 N N . CYS A 1 302 ? -2.821 0.817 -39.417 1.00 92.06 302 CYS A N 1
ATOM 2427 C CA . CYS A 1 302 ? -2.384 -0.419 -38.764 1.00 92.06 302 CYS A CA 1
ATOM 2428 C C . CYS A 1 302 ? -3.192 -1.663 -39.170 1.00 92.06 302 CYS A C 1
ATOM 2430 O O . CYS A 1 302 ? -2.782 -2.786 -38.876 1.00 92.06 302 CYS A O 1
ATOM 2432 N N . THR A 1 303 ? -4.332 -1.491 -39.843 1.00 90.94 303 THR A N 1
ATOM 2433 C CA . THR A 1 303 ? -5.146 -2.595 -40.376 1.00 90.94 303 THR A CA 1
ATOM 2434 C C . THR A 1 303 ? -5.065 -2.722 -41.900 1.00 90.94 303 THR A C 1
ATOM 2436 O O . THR A 1 303 ? -5.577 -3.697 -42.450 1.00 90.94 303 THR A O 1
ATOM 2439 N N . SER A 1 304 ? -4.400 -1.779 -42.573 1.00 92.81 304 SER A N 1
ATOM 2440 C CA . SER A 1 304 ? -4.260 -1.717 -44.030 1.00 92.81 304 SER A CA 1
ATOM 2441 C C . SER A 1 304 ? -3.245 -2.718 -44.597 1.00 92.81 304 SER A C 1
ATOM 2443 O O . SER A 1 304 ? -2.505 -3.379 -43.863 1.00 92.81 304 SER A O 1
ATOM 2445 N N . VAL A 1 305 ? -3.185 -2.801 -45.931 1.00 91.44 305 VAL A N 1
ATOM 2446 C CA . VAL A 1 305 ? -2.175 -3.583 -46.664 1.00 91.44 305 VAL A CA 1
ATOM 2447 C C . VAL A 1 305 ? -0.755 -3.024 -46.490 1.00 91.44 305 VAL A C 1
ATOM 2449 O O . VAL A 1 305 ? 0.203 -3.787 -46.530 1.00 91.44 305 VAL A O 1
ATOM 2452 N N . PHE A 1 306 ? -0.604 -1.728 -46.193 1.00 91.25 306 PHE A N 1
ATOM 2453 C CA . PHE A 1 306 ? 0.697 -1.045 -46.121 1.00 91.25 306 PHE A CA 1
ATOM 2454 C C . PHE A 1 306 ? 1.585 -1.476 -44.948 1.00 91.25 306 PHE A C 1
ATOM 2456 O O . PHE A 1 306 ? 2.770 -1.162 -44.921 1.00 91.25 306 PHE A O 1
ATOM 2463 N N . VAL A 1 307 ? 1.029 -2.194 -43.974 1.00 89.06 307 VAL A N 1
ATOM 2464 C CA . VAL A 1 307 ? 1.782 -2.772 -42.849 1.00 89.06 307 VAL A CA 1
ATOM 2465 C C . VAL A 1 307 ? 1.914 -4.294 -42.952 1.00 89.06 307 VAL A C 1
ATOM 2467 O O . VAL A 1 307 ? 2.395 -4.936 -42.018 1.00 89.06 307 VAL A O 1
ATOM 2470 N N . LYS A 1 308 ? 1.449 -4.898 -44.051 1.00 88.00 308 LYS A N 1
ATOM 2471 C CA . LYS A 1 308 ? 1.542 -6.343 -44.294 1.00 88.00 308 LYS A CA 1
ATOM 2472 C C . LYS A 1 308 ? 2.873 -6.694 -44.946 1.00 88.00 308 LYS A C 1
ATOM 2474 O O . LYS A 1 308 ? 3.425 -5.900 -45.703 1.00 88.00 308 LYS A O 1
ATOM 2479 N N . GLN A 1 309 ? 3.338 -7.914 -44.684 1.00 82.31 309 GLN A N 1
ATOM 2480 C CA . GLN A 1 309 ? 4.602 -8.407 -45.224 1.00 82.31 309 GLN A CA 1
ATOM 2481 C C . GLN A 1 309 ? 4.602 -8.422 -46.756 1.00 82.31 309 GLN A C 1
ATOM 2483 O O . GLN A 1 309 ? 5.561 -7.948 -47.344 1.00 82.31 309 GLN A O 1
ATOM 2488 N N . ASP A 1 310 ? 3.499 -8.828 -47.396 1.00 84.75 310 ASP A N 1
ATOM 2489 C CA . ASP A 1 310 ? 3.386 -8.861 -48.862 1.00 84.75 310 ASP A CA 1
ATOM 2490 C C . ASP A 1 310 ? 3.741 -7.511 -49.513 1.00 84.75 310 ASP A C 1
ATOM 2492 O O . ASP A 1 310 ? 4.464 -7.468 -50.507 1.00 84.75 310 ASP A O 1
ATOM 2496 N N . TRP A 1 311 ? 3.271 -6.394 -48.940 1.00 86.19 311 TRP A N 1
ATOM 2497 C CA . TRP A 1 311 ? 3.584 -5.045 -49.427 1.00 86.19 311 TRP A CA 1
ATOM 2498 C C . TRP A 1 311 ? 5.066 -4.699 -49.255 1.00 86.19 311 TRP A C 1
ATOM 2500 O O . TRP A 1 311 ? 5.686 -4.134 -50.154 1.00 86.19 311 TRP A O 1
ATOM 2510 N N . ILE A 1 312 ? 5.644 -5.049 -48.109 1.00 80.81 312 ILE A N 1
ATOM 2511 C CA . ILE A 1 312 ? 7.052 -4.779 -47.806 1.00 80.81 312 ILE A CA 1
ATOM 2512 C C . ILE A 1 312 ? 7.960 -5.616 -48.721 1.00 80.81 312 ILE A C 1
ATOM 2514 O O . ILE A 1 312 ? 8.918 -5.090 -49.292 1.00 80.81 312 ILE A O 1
ATOM 2518 N N . ASP A 1 313 ? 7.609 -6.884 -48.940 1.00 78.06 313 ASP A N 1
ATOM 2519 C CA . ASP A 1 313 ? 8.292 -7.793 -49.859 1.00 78.06 313 ASP A CA 1
ATOM 2520 C C . ASP A 1 313 ? 8.215 -7.266 -51.296 1.00 78.06 313 ASP A C 1
ATOM 2522 O O . ASP A 1 313 ? 9.237 -7.212 -51.989 1.00 78.06 313 ASP A O 1
ATOM 2526 N N . TYR A 1 314 ? 7.038 -6.790 -51.721 1.00 81.31 314 TYR A N 1
ATOM 2527 C CA . TYR A 1 314 ? 6.845 -6.137 -53.015 1.00 81.31 314 TYR A CA 1
ATOM 2528 C C . TYR A 1 314 ? 7.778 -4.932 -53.183 1.00 81.31 314 TYR A C 1
ATOM 2530 O O . TYR A 1 314 ? 8.472 -4.842 -54.194 1.00 81.31 314 TYR A O 1
ATOM 2538 N N . LEU A 1 315 ? 7.878 -4.047 -52.189 1.00 79.31 315 LEU A N 1
ATOM 2539 C CA . LEU A 1 315 ? 8.798 -2.905 -52.244 1.00 79.31 315 LEU A CA 1
ATOM 2540 C C . LEU A 1 315 ? 10.274 -3.333 -52.296 1.00 79.31 315 LEU A C 1
ATOM 2542 O O . LEU A 1 315 ? 11.060 -2.739 -53.029 1.00 79.31 315 LEU A O 1
ATOM 2546 N N . SER A 1 316 ? 10.652 -4.376 -51.551 1.00 71.50 316 SER A N 1
ATOM 2547 C CA . SER A 1 316 ? 12.047 -4.832 -51.440 1.00 71.50 316 SER A CA 1
ATOM 2548 C C . SER A 1 316 ? 12.580 -5.566 -52.679 1.00 71.50 316 SER A C 1
ATOM 2550 O O . SER A 1 316 ? 13.783 -5.551 -52.928 1.00 71.50 316 SER A O 1
ATOM 2552 N N . THR A 1 317 ? 11.702 -6.204 -53.458 1.00 69.12 317 THR A N 1
ATOM 2553 C CA . THR A 1 317 ? 12.071 -7.071 -54.594 1.00 69.12 317 THR A CA 1
ATOM 2554 C C . THR A 1 317 ? 11.863 -6.421 -55.961 1.00 69.12 317 THR A C 1
ATOM 2556 O O . THR A 1 317 ? 12.303 -6.963 -56.976 1.00 69.12 317 THR A O 1
ATOM 2559 N N . SER A 1 318 ? 11.200 -5.262 -56.007 1.00 59.16 318 SER A N 1
ATOM 2560 C CA . SER A 1 318 ? 10.703 -4.687 -57.260 1.00 59.16 318 SER A CA 1
ATOM 2561 C C . SER A 1 318 ? 11.570 -3.585 -57.870 1.00 59.16 318 SER A C 1
ATOM 2563 O O . SER A 1 318 ? 11.174 -3.039 -58.891 1.00 59.16 318 SER A O 1
ATOM 2565 N N . TYR A 1 319 ? 12.741 -3.232 -57.343 1.00 62.62 319 TYR A N 1
ATOM 2566 C CA . TYR A 1 319 ? 13.679 -2.402 -58.114 1.00 62.62 319 TYR A CA 1
ATOM 2567 C C . TYR A 1 319 ? 14.677 -3.323 -58.830 1.00 62.62 319 TYR A C 1
ATOM 2569 O O . TYR A 1 319 ? 15.230 -4.240 -58.230 1.00 62.62 319 TYR A O 1
ATOM 2577 N N . GLY A 1 320 ? 14.803 -3.171 -60.153 1.00 54.66 320 GLY A N 1
ATOM 2578 C CA . GLY A 1 320 ? 15.658 -4.028 -60.981 1.00 54.66 320 GLY A CA 1
ATOM 2579 C C . GLY A 1 320 ? 17.147 -3.861 -60.662 1.00 54.66 320 GLY A C 1
ATOM 2580 O O . GLY A 1 320 ? 17.526 -3.116 -59.765 1.00 54.66 320 GLY A O 1
ATOM 2581 N N . SER A 1 321 ? 18.015 -4.495 -61.451 1.00 54.91 321 SER A N 1
ATOM 2582 C CA . SER A 1 321 ? 19.476 -4.299 -61.401 1.00 54.91 321 SER A CA 1
ATOM 2583 C C . SER A 1 321 ? 19.937 -2.897 -61.846 1.00 54.91 321 SER A C 1
ATOM 2585 O O . SER A 1 321 ? 21.083 -2.742 -62.260 1.00 54.91 321 SER A O 1
ATOM 2587 N N . ASP A 1 322 ? 19.036 -1.916 -61.852 1.00 58.19 322 ASP A N 1
ATOM 2588 C CA . ASP A 1 322 ? 19.295 -0.549 -62.278 1.00 58.19 322 ASP A CA 1
ATOM 2589 C C . ASP A 1 322 ? 19.923 0.229 -61.120 1.00 58.19 322 ASP A C 1
ATOM 2591 O O . ASP A 1 322 ? 19.477 0.142 -59.974 1.00 58.19 322 ASP A O 1
ATOM 2595 N N . ASP A 1 323 ? 20.959 1.003 -61.429 1.00 65.44 323 ASP A N 1
ATOM 2596 C CA . ASP A 1 323 ? 21.608 1.881 -60.465 1.00 65.44 323 ASP A CA 1
ATOM 2597 C C . ASP A 1 323 ? 20.602 2.936 -59.960 1.00 65.44 323 ASP A C 1
ATOM 2599 O O . ASP A 1 323 ? 19.989 3.663 -60.743 1.00 65.44 323 ASP A O 1
ATOM 2603 N N . VAL A 1 324 ? 20.420 3.021 -58.641 1.00 72.19 324 VAL A N 1
ATOM 2604 C CA . VAL A 1 324 ? 19.539 3.994 -57.973 1.00 72.19 324 VAL A CA 1
ATOM 2605 C C . VAL A 1 324 ? 20.332 4.805 -56.954 1.00 72.19 324 VAL A C 1
ATOM 2607 O O . VAL A 1 324 ? 21.290 4.310 -56.358 1.00 72.19 324 VAL A O 1
ATOM 2610 N N . TYR A 1 325 ? 19.945 6.065 -56.744 1.00 75.69 325 TYR A N 1
ATOM 2611 C CA . TYR A 1 325 ? 20.546 6.871 -55.682 1.00 75.69 325 TYR A CA 1
ATOM 2612 C C . TYR A 1 325 ? 20.153 6.351 -54.295 1.00 75.69 325 TYR A C 1
ATOM 2614 O O . TYR A 1 325 ? 19.093 5.755 -54.107 1.00 75.69 325 TYR A O 1
ATOM 2622 N N . LEU A 1 326 ? 21.016 6.609 -53.311 1.00 69.44 326 LEU A N 1
ATOM 2623 C CA . LEU A 1 326 ? 20.828 6.171 -51.925 1.00 69.44 326 LEU A CA 1
ATOM 2624 C C . LEU A 1 326 ? 19.586 6.787 -51.258 1.00 69.44 326 LEU A C 1
ATOM 2626 O O . LEU A 1 326 ? 19.017 6.185 -50.352 1.00 69.44 326 LEU A O 1
ATOM 2630 N N . ASP A 1 327 ? 19.161 7.969 -51.700 1.00 73.75 327 ASP A N 1
ATOM 2631 C CA . ASP A 1 327 ? 17.987 8.699 -51.216 1.00 73.75 327 ASP A CA 1
ATOM 2632 C C . ASP A 1 327 ? 16.722 8.473 -52.069 1.00 73.75 327 ASP A C 1
ATOM 2634 O O . ASP A 1 327 ? 15.691 9.109 -51.839 1.00 73.75 327 ASP A O 1
ATOM 2638 N N . ASP A 1 328 ? 16.761 7.539 -53.027 1.00 84.38 328 ASP A N 1
ATOM 2639 C CA . ASP A 1 328 ? 15.608 7.193 -53.859 1.00 84.38 328 ASP A CA 1
ATOM 2640 C C . ASP A 1 328 ? 14.530 6.448 -53.049 1.00 84.38 328 ASP A C 1
ATOM 2642 O O . ASP A 1 328 ? 14.807 5.533 -52.262 1.00 84.38 328 ASP A O 1
ATOM 2646 N N . PHE A 1 329 ? 13.261 6.811 -53.262 1.00 86.00 329 PHE A N 1
ATOM 2647 C CA . PHE A 1 329 ? 12.121 6.170 -52.601 1.00 86.00 329 PHE A CA 1
ATOM 2648 C C . PHE A 1 329 ? 12.069 4.653 -52.847 1.00 86.00 329 PHE A C 1
ATOM 2650 O O . PHE A 1 329 ? 11.692 3.898 -51.953 1.00 86.00 329 PHE A O 1
ATOM 2657 N N . ARG A 1 330 ? 12.484 4.165 -54.023 1.00 83.06 330 ARG A N 1
ATOM 2658 C CA . ARG A 1 330 ? 12.480 2.720 -54.324 1.00 83.06 330 ARG A CA 1
ATOM 2659 C C . ARG A 1 330 ? 13.424 1.934 -53.415 1.00 83.06 330 ARG A C 1
ATOM 2661 O O . ARG A 1 330 ? 13.099 0.810 -53.056 1.00 83.06 330 ARG A O 1
ATOM 2668 N N . LEU A 1 331 ? 14.537 2.541 -53.002 1.00 76.19 331 LEU A N 1
ATOM 2669 C CA . LEU A 1 331 ? 15.497 1.934 -52.081 1.00 76.19 331 LEU A CA 1
ATOM 2670 C C . LEU A 1 331 ? 15.044 2.062 -50.618 1.00 76.19 331 LEU A C 1
ATOM 2672 O O . LEU A 1 331 ? 15.257 1.159 -49.815 1.00 76.19 331 LEU A O 1
ATOM 2676 N N . THR A 1 332 ? 14.426 3.190 -50.263 1.00 75.81 332 THR A N 1
ATOM 2677 C CA . THR A 1 332 ? 14.142 3.554 -48.862 1.00 75.81 332 THR A CA 1
ATOM 2678 C C . THR A 1 332 ? 12.753 3.132 -48.369 1.00 75.81 332 THR A C 1
ATOM 2680 O O . THR A 1 332 ? 12.540 2.977 -47.166 1.00 75.81 332 THR A O 1
ATOM 2683 N N . SER A 1 333 ? 11.802 2.906 -49.280 1.00 81.69 333 SER A N 1
ATOM 2684 C CA . SER A 1 333 ? 10.391 2.643 -48.961 1.00 81.69 333 SER A CA 1
ATOM 2685 C C . SER A 1 333 ? 10.154 1.371 -48.143 1.00 81.69 333 SER A C 1
ATOM 2687 O O . SER A 1 333 ? 9.359 1.409 -47.203 1.00 81.69 333 SER A O 1
ATOM 2689 N N . SER A 1 334 ? 10.849 0.267 -48.435 1.00 77.19 334 SER A N 1
ATOM 2690 C CA . SER A 1 334 ? 10.704 -0.995 -47.692 1.00 77.19 334 SER A CA 1
ATOM 2691 C C . SER A 1 334 ? 11.005 -0.811 -46.200 1.00 77.19 334 SER A C 1
ATOM 2693 O O . SER A 1 334 ? 10.230 -1.258 -45.356 1.00 77.19 334 SER A O 1
ATOM 2695 N N . PHE A 1 335 ? 12.053 -0.054 -45.859 1.00 72.00 335 PHE A N 1
ATOM 2696 C CA . PHE A 1 335 ? 12.416 0.253 -44.474 1.00 72.00 335 PHE A CA 1
ATOM 2697 C C . PHE A 1 335 ? 11.372 1.127 -43.775 1.00 72.00 335 PHE A C 1
ATOM 2699 O O . PHE A 1 335 ? 11.038 0.878 -42.617 1.00 72.00 335 PHE A O 1
ATOM 2706 N N . THR A 1 336 ? 10.823 2.124 -44.472 1.00 80.31 336 THR A N 1
ATOM 2707 C CA . THR A 1 336 ? 9.782 3.011 -43.929 1.00 80.31 336 THR A CA 1
ATOM 2708 C C . THR A 1 336 ? 8.512 2.236 -43.577 1.00 80.31 336 THR A C 1
ATOM 2710 O O . THR A 1 336 ? 7.968 2.401 -42.484 1.00 80.31 336 THR A O 1
ATOM 2713 N N . PHE A 1 337 ? 8.055 1.346 -44.462 1.00 84.81 337 PHE A N 1
ATOM 2714 C CA . PHE A 1 337 ? 6.864 0.530 -44.211 1.00 84.81 337 PHE A CA 1
ATOM 2715 C C . PHE A 1 337 ? 7.116 -0.615 -43.225 1.00 84.81 337 PHE A C 1
ATOM 2717 O O . PHE A 1 337 ? 6.227 -0.932 -42.433 1.00 84.81 337 PHE A O 1
ATOM 2724 N N . GLN A 1 338 ? 8.335 -1.161 -43.175 1.00 78.12 338 GLN A N 1
ATOM 2725 C CA . GLN A 1 338 ? 8.753 -2.083 -42.117 1.00 78.12 338 GLN A CA 1
ATOM 2726 C C . GLN A 1 338 ? 8.719 -1.404 -40.741 1.00 78.12 338 GLN A C 1
ATOM 2728 O O . GLN A 1 338 ? 8.181 -1.972 -39.791 1.00 78.12 338 GLN A O 1
ATOM 2733 N N . ALA A 1 339 ? 9.231 -0.174 -40.628 1.00 77.38 339 ALA A N 1
ATOM 2734 C CA . ALA A 1 339 ? 9.186 0.598 -39.387 1.00 77.38 339 ALA A CA 1
ATOM 2735 C C . ALA A 1 339 ? 7.743 0.920 -38.968 1.00 77.38 339 ALA A C 1
ATOM 2737 O O . ALA A 1 339 ? 7.398 0.784 -37.795 1.00 77.38 339 ALA A O 1
ATOM 2738 N N . LEU A 1 340 ? 6.879 1.281 -39.921 1.00 85.88 340 LEU A N 1
ATOM 2739 C CA . LEU A 1 340 ? 5.458 1.519 -39.665 1.00 85.88 340 LEU A CA 1
ATOM 2740 C C . LEU A 1 340 ? 4.731 0.247 -39.204 1.00 85.88 340 LEU A C 1
ATOM 2742 O O . LEU A 1 340 ? 3.942 0.298 -38.260 1.00 85.88 340 LEU A O 1
ATOM 2746 N N . SER A 1 341 ? 5.025 -0.899 -39.825 1.00 83.94 341 SER A N 1
ATOM 2747 C CA . SER A 1 341 ? 4.478 -2.195 -39.415 1.00 83.94 341 SER A CA 1
ATOM 2748 C C . SER A 1 341 ? 4.915 -2.566 -37.999 1.00 83.94 341 SER A C 1
ATOM 2750 O O . SER A 1 341 ? 4.069 -2.867 -37.153 1.00 83.94 341 SER A O 1
ATOM 2752 N N . ALA A 1 342 ? 6.213 -2.450 -37.703 1.00 78.69 342 ALA A N 1
ATOM 2753 C CA . ALA A 1 342 ? 6.759 -2.707 -36.375 1.00 78.69 342 ALA A CA 1
ATOM 2754 C C . ALA A 1 342 ? 6.135 -1.789 -35.311 1.00 78.69 342 ALA A C 1
ATOM 2756 O O . ALA A 1 342 ? 5.782 -2.252 -34.228 1.00 78.69 342 ALA A O 1
ATOM 2757 N N . LEU A 1 343 ? 5.923 -0.509 -35.627 1.00 82.44 343 LEU A N 1
ATOM 2758 C CA . LEU A 1 343 ? 5.292 0.450 -34.721 1.00 82.44 343 LEU A CA 1
ATOM 2759 C C . LEU A 1 343 ? 3.839 0.068 -34.400 1.00 82.44 343 LEU A C 1
ATOM 2761 O O . LEU A 1 343 ? 3.449 0.048 -33.233 1.00 82.44 343 LEU A O 1
ATOM 2765 N N . CYS A 1 344 ? 3.054 -0.302 -35.414 1.00 88.31 344 CYS A N 1
ATOM 2766 C CA . CYS A 1 344 ? 1.686 -0.790 -35.232 1.00 88.31 344 CYS A CA 1
ATOM 2767 C C . CYS A 1 344 ? 1.633 -2.089 -34.410 1.00 88.31 344 CYS A C 1
ATOM 2769 O O . CYS A 1 344 ? 0.766 -2.242 -33.547 1.00 88.31 344 CYS A O 1
ATOM 2771 N N . GLN A 1 345 ? 2.559 -3.021 -34.651 1.00 84.56 345 GLN A N 1
ATOM 2772 C CA . GLN A 1 345 ? 2.656 -4.265 -33.886 1.00 84.56 345 GLN A CA 1
ATOM 2773 C C . GLN A 1 345 ? 3.021 -4.003 -32.424 1.00 84.56 345 GLN A C 1
ATOM 2775 O O . GLN A 1 345 ? 2.365 -4.545 -31.534 1.00 84.56 345 GLN A O 1
ATOM 2780 N N . LEU A 1 346 ? 4.010 -3.139 -32.178 1.00 82.06 346 LEU A N 1
ATOM 2781 C CA . LEU A 1 346 ? 4.451 -2.778 -30.835 1.00 82.06 346 LEU A CA 1
ATOM 2782 C C . LEU A 1 346 ? 3.311 -2.140 -30.043 1.00 82.06 346 LEU A C 1
ATOM 2784 O O . LEU A 1 346 ? 3.008 -2.595 -28.947 1.00 82.06 346 LEU A O 1
ATOM 2788 N N . ILE A 1 347 ? 2.620 -1.153 -30.621 1.00 86.88 347 ILE A N 1
ATOM 2789 C CA . ILE A 1 347 ? 1.457 -0.512 -29.995 1.00 86.88 347 ILE A CA 1
ATOM 2790 C C . ILE A 1 347 ? 0.379 -1.550 -29.657 1.00 86.88 347 ILE A C 1
ATOM 2792 O O . ILE A 1 347 ? -0.144 -1.555 -28.542 1.00 86.88 347 ILE A O 1
ATOM 2796 N N . ASN A 1 348 ? 0.058 -2.450 -30.592 1.00 90.25 348 ASN A N 1
ATOM 2797 C CA . ASN A 1 348 ? -0.942 -3.493 -30.369 1.00 90.25 348 ASN A CA 1
ATOM 2798 C C . ASN A 1 348 ? -0.553 -4.421 -29.208 1.00 90.25 348 ASN A C 1
ATOM 2800 O O . ASN A 1 348 ? -1.354 -4.665 -28.304 1.00 90.25 348 ASN A O 1
ATOM 2804 N N . GLN A 1 349 ? 0.696 -4.884 -29.184 1.00 82.75 349 GLN A N 1
ATOM 2805 C CA . GLN A 1 349 ? 1.217 -5.704 -28.093 1.00 82.75 349 GLN A CA 1
ATOM 2806 C C . GLN A 1 349 ? 1.208 -4.947 -26.763 1.00 82.75 349 GLN A C 1
ATOM 2808 O O . GLN A 1 349 ? 0.751 -5.496 -25.762 1.00 82.75 349 GLN A O 1
ATOM 2813 N N . THR A 1 350 ? 1.646 -3.685 -26.740 1.00 83.81 350 THR A N 1
ATOM 2814 C CA . THR A 1 350 ? 1.620 -2.841 -25.541 1.00 83.81 350 THR A CA 1
ATOM 2815 C C . THR A 1 350 ? 0.200 -2.720 -24.996 1.00 83.81 350 THR A C 1
ATOM 2817 O O . THR A 1 350 ? -0.020 -3.015 -23.822 1.00 83.81 350 THR A O 1
ATOM 2820 N N . VAL A 1 351 ? -0.778 -2.361 -25.835 1.00 88.50 351 VAL A N 1
ATOM 2821 C CA . VAL A 1 351 ? -2.180 -2.224 -25.413 1.00 88.50 351 VAL A CA 1
ATOM 2822 C C . VAL A 1 351 ? -2.749 -3.554 -24.930 1.00 88.50 351 VAL A C 1
ATOM 2824 O O . VAL A 1 351 ? -3.314 -3.600 -23.840 1.00 88.50 351 VAL A O 1
ATOM 2827 N N . SER A 1 352 ? -2.569 -4.639 -25.687 1.00 87.75 352 SER A N 1
ATOM 2828 C CA . SER A 1 352 ? -3.084 -5.968 -25.335 1.00 87.75 352 SER A CA 1
ATOM 2829 C C . SER A 1 352 ? -2.485 -6.497 -24.026 1.00 87.75 352 SER A C 1
ATOM 2831 O O . SER A 1 352 ? -3.214 -6.941 -23.135 1.00 87.75 352 SER A O 1
ATOM 2833 N N . ASN A 1 353 ? -1.163 -6.395 -23.858 1.00 79.88 353 ASN A N 1
ATOM 2834 C CA . ASN A 1 353 ? -0.470 -6.856 -22.655 1.00 79.88 353 ASN A CA 1
ATOM 2835 C C . ASN A 1 353 ? -0.867 -6.022 -21.434 1.00 79.88 353 ASN A C 1
ATOM 2837 O O . ASN A 1 353 ? -1.204 -6.580 -20.387 1.00 79.88 353 ASN A O 1
ATOM 2841 N N . ARG A 1 354 ? -0.899 -4.690 -21.573 1.00 85.88 354 ARG A N 1
ATOM 2842 C CA . ARG A 1 354 ? -1.350 -3.790 -20.503 1.00 85.88 354 ARG A CA 1
ATOM 2843 C C . ARG A 1 354 ? -2.823 -4.006 -20.164 1.00 85.88 354 ARG A C 1
ATOM 2845 O O . ARG A 1 354 ? -3.174 -3.959 -18.989 1.00 85.88 354 ARG A O 1
ATOM 2852 N N . LEU A 1 355 ? -3.678 -4.294 -21.146 1.00 90.19 355 LEU A N 1
ATOM 2853 C CA . LEU A 1 355 ? -5.091 -4.595 -20.907 1.00 90.19 355 LEU A CA 1
ATOM 2854 C C . LEU A 1 355 ? -5.266 -5.902 -20.129 1.00 90.19 355 LEU A C 1
ATOM 2856 O O . LEU A 1 355 ? -6.047 -5.949 -19.182 1.00 90.19 355 LEU A O 1
ATOM 2860 N N . SER A 1 356 ? -4.515 -6.950 -20.480 1.00 85.88 356 SER A N 1
ATOM 2861 C CA . SER A 1 356 ? -4.508 -8.215 -19.732 1.00 85.88 356 SER A CA 1
ATOM 2862 C C . SER A 1 356 ? -4.078 -8.003 -18.274 1.00 85.88 356 SER A C 1
ATOM 2864 O O . SER A 1 356 ? -4.745 -8.470 -17.346 1.00 85.88 356 SER A O 1
ATOM 2866 N N . GLN A 1 357 ? -3.020 -7.212 -18.051 1.00 82.31 357 GLN A N 1
ATOM 2867 C CA . GLN A 1 357 ? -2.574 -6.825 -16.708 1.00 82.31 357 GLN A CA 1
ATOM 2868 C C . GLN A 1 357 ? -3.659 -6.040 -15.953 1.00 82.31 357 GLN A C 1
ATOM 2870 O O . GLN A 1 357 ? -3.991 -6.379 -14.814 1.00 82.31 357 GLN A O 1
ATOM 2875 N N . PHE A 1 358 ? -4.271 -5.045 -16.597 1.00 89.38 358 PHE A N 1
ATOM 2876 C CA . PHE A 1 358 ? -5.381 -4.278 -16.033 1.00 89.38 358 PHE A CA 1
ATOM 2877 C C . PHE A 1 358 ? -6.546 -5.193 -15.632 1.00 89.38 358 PHE A C 1
ATOM 2879 O O . PHE A 1 358 ? -7.036 -5.126 -14.512 1.00 89.38 358 PHE A O 1
ATOM 2886 N N . TYR A 1 359 ? -6.933 -6.137 -16.485 1.00 89.31 359 TYR A N 1
ATOM 2887 C CA . TYR A 1 359 ? -7.984 -7.116 -16.203 1.00 89.31 359 TYR A CA 1
ATOM 2888 C C . TYR A 1 359 ? -7.664 -8.115 -15.093 1.00 89.31 359 TYR A C 1
ATOM 2890 O O . TYR A 1 359 ? -8.589 -8.578 -14.417 1.00 89.31 359 TYR A O 1
ATOM 2898 N N . SER A 1 360 ? -6.385 -8.423 -14.875 1.00 81.75 360 SER A N 1
ATOM 2899 C CA . SER A 1 360 ? -5.934 -9.248 -13.749 1.00 81.75 360 SER A CA 1
ATOM 2900 C C . SER A 1 360 ? -5.972 -8.511 -12.402 1.00 81.75 360 SER A C 1
ATOM 2902 O O . SER A 1 360 ? -6.023 -9.152 -11.346 1.00 81.75 360 SER A O 1
ATOM 2904 N N . SER A 1 361 ? -6.008 -7.173 -12.436 1.00 86.75 361 SER A N 1
ATOM 2905 C CA . SER A 1 361 ? -6.077 -6.324 -11.245 1.00 86.75 361 SER A CA 1
ATOM 2906 C C . SER A 1 361 ? -7.401 -6.507 -10.503 1.00 86.75 361 SER A C 1
ATOM 2908 O O . SER A 1 361 ? -8.426 -6.885 -11.079 1.00 86.75 361 SER A O 1
ATOM 2910 N N . GLN A 1 362 ? -7.364 -6.268 -9.193 1.00 86.31 362 GLN A N 1
ATOM 2911 C CA . GLN A 1 362 ? -8.460 -6.568 -8.279 1.00 86.31 362 GLN A CA 1
ATOM 2912 C C . GLN A 1 362 ? -9.088 -5.284 -7.742 1.00 86.31 362 GLN A C 1
ATOM 2914 O O . GLN A 1 362 ? -8.405 -4.436 -7.175 1.00 86.31 362 GLN A O 1
ATOM 2919 N N . TYR A 1 363 ? -10.406 -5.181 -7.858 1.00 87.19 363 TYR A N 1
ATOM 2920 C CA . TYR A 1 363 ? -11.210 -4.185 -7.168 1.00 87.19 363 TYR A CA 1
ATOM 2921 C C . TYR A 1 363 ? -11.531 -4.699 -5.769 1.00 87.19 363 TYR A C 1
ATOM 2923 O O . TYR A 1 363 ? -12.177 -5.740 -5.622 1.00 87.19 363 TYR A O 1
ATOM 2931 N N . VAL A 1 364 ? -11.052 -3.990 -4.746 1.00 84.44 364 VAL A N 1
ATOM 2932 C CA . VAL A 1 364 ? -11.184 -4.411 -3.350 1.00 84.44 364 VAL A CA 1
ATOM 2933 C C . VAL A 1 364 ? -12.313 -3.638 -2.683 1.00 84.44 364 VAL A C 1
ATOM 2935 O O . VAL A 1 364 ? -12.221 -2.425 -2.516 1.00 84.44 364 VAL A O 1
ATOM 2938 N N . SER A 1 365 ? -13.362 -4.344 -2.263 1.00 82.44 365 SER A N 1
ATOM 2939 C CA . SER A 1 365 ? -14.425 -3.761 -1.450 1.00 82.44 365 SER A CA 1
ATOM 2940 C C . SER A 1 365 ? -14.955 -4.735 -0.407 1.00 82.44 365 SER A C 1
ATOM 2942 O O . SER A 1 365 ? -15.424 -5.825 -0.727 1.00 82.44 365 SER A O 1
ATOM 2944 N N . ALA A 1 366 ? -14.926 -4.320 0.860 1.00 82.50 366 ALA A N 1
ATOM 2945 C CA . ALA A 1 366 ? -15.453 -5.108 1.974 1.00 82.50 366 ALA A CA 1
ATOM 2946 C C . ALA A 1 366 ? -16.993 -5.139 2.013 1.00 82.50 366 ALA A C 1
ATOM 2948 O O . ALA A 1 366 ? -17.586 -5.977 2.690 1.00 82.50 366 ALA A O 1
ATOM 2949 N N . SER A 1 367 ? -17.667 -4.220 1.319 1.00 89.31 367 SER A N 1
ATOM 2950 C CA . SER A 1 367 ? -19.131 -4.126 1.259 1.00 89.31 367 SER A CA 1
ATOM 2951 C C . SER A 1 367 ? -19.609 -3.663 -0.116 1.00 89.31 367 SER A C 1
ATOM 2953 O O . SER A 1 367 ? -18.833 -3.106 -0.889 1.00 89.31 367 SER A O 1
ATOM 2955 N N . VAL A 1 368 ? -20.881 -3.886 -0.443 1.00 91.25 368 VAL A N 1
ATOM 2956 C CA . VAL A 1 368 ? -21.461 -3.429 -1.714 1.00 91.25 368 VAL A CA 1
ATOM 2957 C C . VAL A 1 368 ? -21.367 -1.904 -1.792 1.00 91.25 368 VAL A C 1
ATOM 2959 O O . VAL A 1 368 ? -21.951 -1.199 -0.966 1.00 91.25 368 VAL A O 1
ATOM 2962 N N . ILE A 1 369 ? -20.655 -1.401 -2.801 1.00 90.75 369 ILE A N 1
ATOM 2963 C CA . ILE A 1 369 ? -20.555 0.030 -3.089 1.00 90.75 369 ILE A CA 1
ATOM 2964 C C . ILE A 1 369 ? -21.749 0.440 -3.965 1.00 90.75 369 ILE A C 1
ATOM 2966 O O . ILE A 1 369 ? -22.041 -0.248 -4.947 1.00 90.75 369 ILE A O 1
ATOM 2970 N N . PRO A 1 370 ? -22.444 1.546 -3.649 1.00 89.62 370 PRO A N 1
ATOM 2971 C CA . PRO A 1 370 ? -23.543 2.062 -4.464 1.00 89.62 370 PRO A CA 1
ATOM 2972 C C . PRO A 1 370 ? -23.096 2.422 -5.884 1.00 89.62 370 PRO A C 1
ATOM 2974 O O . PRO A 1 370 ? -21.997 2.946 -6.069 1.00 89.62 370 PRO A O 1
ATOM 2977 N N . SER A 1 371 ? -23.962 2.217 -6.882 1.00 89.31 371 SER A N 1
ATOM 2978 C CA . SER A 1 371 ? -23.649 2.501 -8.295 1.00 89.31 371 SER A CA 1
ATOM 2979 C C . SER A 1 371 ? -23.217 3.951 -8.538 1.00 89.31 371 SER A C 1
ATOM 2981 O O . SER A 1 371 ? -22.318 4.203 -9.331 1.00 89.31 371 SER A O 1
ATOM 2983 N N . GLU A 1 372 ? -23.787 4.901 -7.790 1.00 87.38 372 GLU A N 1
ATOM 2984 C CA . GLU A 1 372 ? -23.452 6.332 -7.853 1.00 87.38 372 GLU A CA 1
ATOM 2985 C C . GLU A 1 372 ? -21.987 6.635 -7.495 1.00 87.38 372 GLU A C 1
ATOM 2987 O O . GLU A 1 372 ? -21.431 7.629 -7.957 1.00 87.38 372 GLU A O 1
ATOM 2992 N N . ILE A 1 373 ? -21.359 5.781 -6.682 1.00 87.50 373 ILE A N 1
ATOM 2993 C CA . ILE A 1 373 ? -19.950 5.889 -6.280 1.00 87.50 373 ILE A CA 1
ATOM 2994 C C . ILE A 1 373 ? -19.083 4.968 -7.140 1.00 87.50 373 ILE A C 1
ATOM 2996 O O . ILE A 1 373 ? -17.989 5.347 -7.558 1.00 87.50 373 ILE A O 1
ATOM 3000 N N . PHE A 1 374 ? -19.582 3.766 -7.420 1.00 90.81 374 PHE A N 1
ATOM 3001 C CA . PHE A 1 374 ? -18.876 2.750 -8.184 1.00 90.81 374 PHE A CA 1
ATOM 3002 C C . PHE A 1 374 ? -18.612 3.182 -9.630 1.00 90.81 374 PHE A C 1
ATOM 3004 O O . PHE A 1 374 ? -17.481 3.062 -10.092 1.00 90.81 374 PHE A O 1
ATOM 3011 N N . ASP A 1 375 ? -19.611 3.721 -10.336 1.00 88.94 375 ASP A N 1
ATOM 3012 C CA . ASP A 1 375 ? -19.471 4.057 -11.757 1.00 88.94 375 ASP A CA 1
ATOM 3013 C C . ASP A 1 375 ? -18.396 5.135 -12.005 1.00 88.94 375 ASP A C 1
ATOM 3015 O O . ASP A 1 375 ? -17.548 4.925 -12.878 1.00 88.94 375 ASP A O 1
ATOM 3019 N N . PRO A 1 376 ? -18.345 6.261 -11.255 1.00 88.31 376 PRO A N 1
ATOM 3020 C CA . PRO A 1 376 ? -17.248 7.218 -11.377 1.00 88.31 376 PRO A CA 1
ATOM 3021 C C . PRO A 1 376 ? -15.882 6.613 -11.044 1.00 88.31 376 PRO A C 1
ATOM 3023 O O . PRO A 1 376 ? -14.923 6.872 -11.764 1.00 88.31 376 PRO A O 1
ATOM 3026 N N . GLN A 1 377 ? -15.781 5.782 -9.999 1.00 87.75 377 GLN A N 1
ATOM 3027 C CA . GLN A 1 377 ? -14.519 5.119 -9.647 1.00 87.75 377 GLN A CA 1
ATOM 3028 C C . GLN A 1 377 ? -14.040 4.190 -10.766 1.00 87.75 377 GLN A C 1
ATOM 3030 O O . GLN A 1 377 ? -12.875 4.235 -11.150 1.00 87.75 377 GLN A O 1
ATOM 3035 N N . ALA A 1 378 ? -14.945 3.386 -11.321 1.00 88.75 378 ALA A N 1
ATOM 3036 C CA . ALA A 1 378 ? -14.663 2.475 -12.418 1.00 88.75 378 ALA A CA 1
ATOM 3037 C C . ALA A 1 378 ? -14.211 3.219 -13.688 1.00 88.75 378 ALA A C 1
ATOM 3039 O O . ALA A 1 378 ? -13.260 2.781 -14.331 1.00 88.75 378 ALA A O 1
ATOM 3040 N N . ARG A 1 379 ? -14.814 4.373 -14.016 1.00 91.12 379 ARG A N 1
ATOM 3041 C CA . ARG A 1 379 ? -14.350 5.232 -15.127 1.00 91.12 379 ARG A CA 1
ATOM 3042 C C . ARG A 1 379 ? -12.948 5.773 -14.884 1.00 91.12 379 ARG A C 1
ATOM 3044 O O . ARG A 1 379 ? -12.103 5.652 -15.762 1.00 91.12 379 ARG A O 1
ATOM 3051 N N . THR A 1 380 ? -12.680 6.287 -13.685 1.00 89.38 380 THR A N 1
ATOM 3052 C CA . THR A 1 380 ? -11.348 6.793 -13.329 1.00 89.38 380 THR A CA 1
ATOM 3053 C C . THR A 1 380 ? -10.274 5.715 -13.480 1.00 89.38 380 THR A C 1
ATOM 3055 O O . THR A 1 380 ? -9.186 6.014 -13.963 1.00 89.38 380 THR A O 1
ATOM 3058 N N . LEU A 1 381 ? -10.571 4.456 -13.133 1.00 88.38 381 LEU A N 1
ATOM 3059 C CA . LEU A 1 381 ? -9.641 3.338 -13.335 1.00 88.38 381 LEU A CA 1
ATOM 3060 C C . LEU A 1 381 ? -9.315 3.113 -14.820 1.00 88.38 381 LEU A C 1
ATOM 3062 O O . LEU A 1 381 ? -8.157 2.880 -15.163 1.00 88.38 381 LEU A O 1
ATOM 3066 N N . VAL A 1 382 ? -10.317 3.196 -15.701 1.00 91.88 382 VAL A N 1
ATOM 3067 C CA . VAL A 1 382 ? -10.120 3.064 -17.155 1.00 91.88 382 VAL A CA 1
ATOM 3068 C C . VAL A 1 382 ? -9.328 4.249 -17.713 1.00 91.88 382 VAL A C 1
ATOM 3070 O O . VAL A 1 382 ? -8.389 4.044 -18.481 1.00 91.88 382 VAL A O 1
ATOM 3073 N N . ASP A 1 383 ? -9.644 5.474 -17.293 1.00 89.50 383 ASP A N 1
ATOM 3074 C CA . ASP A 1 383 ? -8.939 6.681 -17.738 1.00 89.50 383 ASP A CA 1
ATOM 3075 C C . ASP A 1 383 ? -7.460 6.660 -17.306 1.00 89.50 383 ASP A C 1
ATOM 3077 O O . ASP A 1 383 ? -6.565 6.984 -18.091 1.00 89.50 383 ASP A O 1
ATOM 3081 N N . GLN A 1 384 ? -7.181 6.201 -16.081 1.00 87.12 384 GLN A N 1
ATOM 3082 C CA . GLN A 1 384 ? -5.819 5.980 -15.587 1.00 87.12 384 GLN A CA 1
ATOM 3083 C C . GLN A 1 384 ? -5.081 4.909 -16.396 1.00 87.12 384 GLN A C 1
ATOM 3085 O O . GLN A 1 384 ? -3.909 5.096 -16.728 1.00 87.12 384 GLN A O 1
ATOM 3090 N N . TYR A 1 385 ? -5.751 3.809 -16.751 1.00 90.44 385 TYR A N 1
ATOM 3091 C CA . TYR A 1 385 ? -5.180 2.769 -17.608 1.00 90.44 385 TYR A CA 1
ATOM 3092 C C . TYR A 1 385 ? -4.781 3.314 -18.989 1.00 90.44 385 TYR A C 1
ATOM 3094 O O . TYR A 1 385 ? -3.653 3.089 -19.430 1.00 90.44 385 TYR A O 1
ATOM 3102 N N . ILE A 1 386 ? -5.662 4.073 -19.649 1.00 90.06 386 ILE A N 1
ATOM 3103 C CA . ILE A 1 386 ? -5.385 4.647 -20.975 1.00 90.06 386 ILE A CA 1
ATOM 3104 C C . ILE A 1 386 ? -4.218 5.640 -20.893 1.00 90.06 386 ILE A C 1
ATOM 3106 O O . ILE A 1 386 ? -3.287 5.578 -21.701 1.00 90.06 386 ILE A O 1
ATOM 3110 N N . SER A 1 387 ? -4.242 6.533 -19.901 1.00 88.38 387 SER A N 1
ATOM 3111 C CA . SER A 1 387 ? -3.219 7.569 -19.716 1.00 88.38 387 SER A CA 1
ATOM 3112 C C . SER A 1 387 ? -1.836 6.984 -19.397 1.00 88.38 387 SER A C 1
ATOM 3114 O O . SER A 1 387 ? -0.841 7.346 -20.033 1.00 88.38 387 SER A O 1
ATOM 3116 N N . SER A 1 388 ? -1.767 6.023 -18.468 1.00 85.25 388 SER A N 1
ATOM 3117 C CA . SER A 1 388 ? -0.509 5.354 -18.101 1.00 85.25 388 SER A CA 1
ATOM 3118 C C . SER A 1 388 ? 0.064 4.543 -19.262 1.00 85.25 388 SER A C 1
ATOM 3120 O O . SER A 1 388 ? 1.232 4.709 -19.595 1.00 85.25 388 SER A O 1
ATOM 3122 N N . THR A 1 389 ? -0.769 3.758 -19.954 1.00 86.19 389 THR A N 1
ATOM 3123 C CA . THR A 1 389 ? -0.346 2.972 -21.126 1.00 86.19 389 THR A CA 1
ATOM 3124 C C . THR A 1 389 ? 0.218 3.866 -22.232 1.00 86.19 389 THR A C 1
ATOM 3126 O O . THR A 1 389 ? 1.250 3.543 -22.817 1.00 86.19 389 THR A O 1
ATOM 3129 N N . THR A 1 390 ? -0.431 5.005 -22.496 1.00 88.06 390 THR A N 1
ATOM 3130 C CA . THR A 1 390 ? 0.045 5.984 -23.486 1.00 88.06 390 THR A CA 1
ATOM 3131 C C . THR A 1 390 ? 1.387 6.573 -23.068 1.00 88.06 390 THR A C 1
ATOM 3133 O O . THR A 1 390 ? 2.327 6.585 -23.857 1.00 88.06 390 T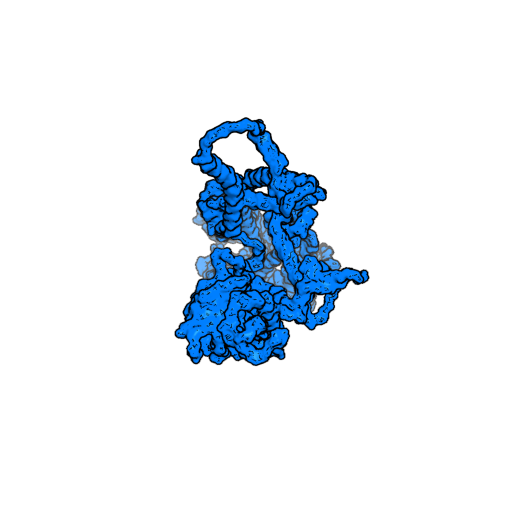HR A O 1
ATOM 3136 N N . THR A 1 391 ? 1.504 7.015 -21.814 1.00 83.25 391 THR A N 1
ATOM 3137 C CA . THR A 1 391 ? 2.745 7.636 -21.333 1.00 83.25 391 THR A CA 1
ATOM 3138 C C . THR A 1 391 ? 3.923 6.664 -21.361 1.00 83.25 391 THR A C 1
ATOM 3140 O O . THR A 1 391 ? 4.995 7.024 -21.837 1.00 83.25 391 THR A O 1
ATOM 3143 N N . ASP A 1 392 ? 3.724 5.424 -20.912 1.00 76.75 392 ASP A N 1
ATOM 3144 C CA . ASP A 1 392 ? 4.772 4.399 -20.889 1.00 76.75 392 ASP A CA 1
ATOM 3145 C C . ASP A 1 392 ? 5.270 4.051 -22.296 1.00 76.75 392 ASP A C 1
ATOM 3147 O O . ASP A 1 392 ? 6.472 3.876 -22.526 1.00 76.75 392 ASP A O 1
ATOM 3151 N N . PHE A 1 393 ? 4.344 3.967 -23.256 1.00 84.25 393 PHE A N 1
ATOM 3152 C CA . PHE A 1 393 ? 4.688 3.744 -24.652 1.00 84.25 393 PHE A CA 1
ATOM 3153 C C . PHE A 1 393 ? 5.504 4.913 -25.216 1.00 84.25 393 PHE A C 1
ATOM 3155 O O . PHE A 1 393 ? 6.546 4.686 -25.827 1.00 84.25 393 PHE A O 1
ATOM 3162 N N . LEU A 1 394 ? 5.078 6.159 -24.982 1.00 84.06 394 LEU A N 1
ATOM 3163 C CA . LEU A 1 394 ? 5.795 7.342 -25.471 1.00 84.06 394 LEU A CA 1
ATOM 3164 C C . LEU A 1 394 ? 7.164 7.506 -24.819 1.00 84.06 394 LEU A C 1
ATOM 3166 O O . LEU A 1 394 ? 8.111 7.913 -25.492 1.00 84.06 394 LEU A O 1
ATOM 3170 N N . LEU A 1 395 ? 7.298 7.141 -23.544 1.00 77.44 395 LEU A N 1
ATOM 3171 C CA . LEU A 1 395 ? 8.594 7.066 -22.886 1.00 77.44 395 LEU A CA 1
ATOM 3172 C C . LEU A 1 395 ? 9.491 6.041 -23.588 1.00 77.44 395 LEU A C 1
ATOM 3174 O O . LEU A 1 395 ? 10.606 6.382 -23.967 1.00 77.44 395 LEU A O 1
ATOM 3178 N N . SER A 1 396 ? 8.981 4.834 -23.852 1.00 75.50 396 SER A N 1
ATOM 3179 C CA . SER A 1 396 ? 9.722 3.780 -24.563 1.00 75.50 396 SER A CA 1
ATOM 3180 C C . SER A 1 396 ? 10.132 4.213 -25.974 1.00 75.50 396 SER A C 1
ATOM 3182 O O . SER A 1 396 ? 11.279 4.026 -26.376 1.00 75.50 396 SER A O 1
ATOM 3184 N N . LEU A 1 397 ? 9.223 4.850 -26.717 1.00 77.00 397 LEU A N 1
ATOM 3185 C CA . LEU A 1 397 ? 9.500 5.395 -28.045 1.00 77.00 397 LEU A CA 1
ATOM 3186 C C . LEU A 1 397 ? 10.551 6.509 -27.983 1.00 77.00 397 LEU A C 1
ATOM 3188 O O . LEU A 1 397 ? 11.456 6.535 -28.809 1.00 77.00 397 LEU A O 1
ATOM 3192 N N . THR A 1 398 ? 10.480 7.393 -26.988 1.00 74.56 398 THR A N 1
ATOM 3193 C CA . THR A 1 398 ? 11.483 8.444 -26.761 1.00 74.56 398 THR A CA 1
ATOM 3194 C C . THR A 1 398 ? 12.842 7.841 -26.423 1.00 74.56 398 THR A C 1
ATOM 3196 O O . THR A 1 398 ? 13.857 8.282 -26.957 1.00 74.56 398 THR A O 1
ATOM 3199 N N . THR A 1 399 ? 12.882 6.786 -25.607 1.00 63.31 399 THR A N 1
ATOM 3200 C CA . THR A 1 399 ? 14.108 6.031 -25.341 1.00 63.31 399 THR A CA 1
ATOM 3201 C C . THR A 1 399 ? 14.679 5.453 -26.632 1.00 63.31 399 THR A C 1
ATOM 3203 O O . THR A 1 399 ? 15.862 5.648 -26.883 1.00 63.31 399 THR A O 1
ATOM 3206 N N . ILE A 1 400 ? 13.861 4.827 -27.487 1.00 65.75 400 ILE A N 1
ATOM 3207 C CA . ILE A 1 400 ? 14.294 4.304 -28.796 1.00 65.75 400 ILE A CA 1
ATOM 3208 C C . ILE A 1 400 ? 14.827 5.430 -29.695 1.00 65.75 400 ILE A C 1
ATOM 3210 O O . ILE A 1 400 ? 15.875 5.281 -30.319 1.00 65.75 400 ILE A O 1
ATOM 3214 N N . ARG A 1 401 ? 14.148 6.580 -29.759 1.00 69.56 401 ARG A N 1
ATOM 3215 C CA . ARG A 1 401 ? 14.592 7.754 -30.536 1.00 69.56 401 ARG A CA 1
ATOM 3216 C C . ARG A 1 401 ? 15.951 8.266 -30.040 1.00 69.56 401 ARG A C 1
ATOM 3218 O O . ARG A 1 401 ? 16.869 8.460 -30.831 1.00 69.56 401 ARG A O 1
ATOM 3225 N N . ASN A 1 402 ? 16.124 8.376 -28.726 1.00 57.81 402 ASN A N 1
ATOM 3226 C CA . ASN A 1 402 ? 17.373 8.835 -28.117 1.00 57.81 402 ASN A CA 1
ATOM 3227 C C . ASN A 1 402 ? 18.510 7.807 -28.238 1.00 57.81 402 ASN A C 1
ATOM 3229 O O . ASN A 1 402 ? 19.668 8.192 -28.361 1.00 57.81 402 ASN A O 1
ATOM 3233 N N . THR A 1 403 ? 18.207 6.504 -28.224 1.00 51.72 403 THR A N 1
ATOM 3234 C CA . THR A 1 403 ? 19.214 5.438 -28.378 1.00 51.72 403 THR A CA 1
ATOM 3235 C C . THR A 1 403 ? 19.549 5.128 -29.835 1.00 51.72 403 THR A C 1
ATOM 3237 O O . THR A 1 403 ? 20.581 4.521 -30.116 1.00 51.72 403 THR A O 1
ATOM 3240 N N . THR A 1 404 ? 18.699 5.530 -30.780 1.00 53.03 404 THR A N 1
ATOM 3241 C CA . THR A 1 404 ? 18.975 5.441 -32.222 1.00 53.03 404 THR A CA 1
ATOM 3242 C C . THR A 1 404 ? 19.746 6.654 -32.737 1.00 53.03 404 THR A C 1
ATOM 3244 O O . THR A 1 404 ? 20.449 6.535 -33.743 1.00 53.03 404 THR A O 1
ATOM 3247 N N . GLN A 1 405 ? 19.700 7.789 -32.028 1.00 52.69 405 GLN A N 1
ATOM 3248 C CA . GLN A 1 405 ? 20.486 8.975 -32.352 1.00 52.69 405 GLN A CA 1
ATOM 3249 C C . GLN A 1 405 ? 21.990 8.639 -32.411 1.00 52.69 405 GLN A C 1
ATOM 3251 O O . GLN A 1 405 ? 22.549 7.983 -31.534 1.00 52.69 405 GLN A O 1
ATOM 3256 N N . SER A 1 406 ? 22.648 9.068 -33.488 1.00 47.25 406 SER A N 1
ATOM 3257 C CA . SER A 1 406 ? 24.055 8.801 -33.814 1.00 47.25 406 SER A CA 1
ATOM 3258 C C . SER A 1 406 ? 24.406 7.322 -34.061 1.00 47.25 406 SER A C 1
ATOM 3260 O O . SER A 1 406 ? 25.580 6.967 -33.986 1.00 47.25 406 SER A O 1
ATOM 3262 N N . ASN A 1 407 ? 23.423 6.478 -34.414 1.00 47.19 407 ASN A N 1
ATOM 3263 C CA . ASN A 1 407 ? 23.570 5.035 -34.689 1.00 47.19 407 ASN A CA 1
ATOM 3264 C C . ASN A 1 407 ? 24.063 4.181 -33.510 1.00 47.19 407 ASN A C 1
ATOM 3266 O O . ASN A 1 407 ? 24.699 3.141 -33.703 1.00 47.19 407 ASN A O 1
ATOM 3270 N N . ALA A 1 408 ? 23.714 4.557 -32.283 1.00 46.78 408 ALA A N 1
ATOM 3271 C CA . ALA A 1 408 ? 24.124 3.803 -31.103 1.00 46.78 408 ALA A CA 1
ATOM 3272 C C . ALA A 1 408 ? 23.588 2.352 -31.051 1.00 46.78 408 ALA A C 1
ATOM 3274 O O . ALA A 1 408 ? 24.167 1.547 -30.321 1.00 46.78 408 ALA A O 1
ATOM 3275 N N . LEU A 1 409 ? 22.578 1.968 -31.853 1.00 41.06 409 LEU A N 1
ATOM 3276 C CA . LEU A 1 409 ? 22.014 0.603 -31.851 1.00 41.06 409 LEU A CA 1
ATOM 3277 C C . LEU A 1 409 ? 21.550 0.022 -33.193 1.00 41.06 409 LEU A C 1
ATOM 3279 O O . LEU A 1 409 ? 21.506 -1.199 -33.326 1.00 41.06 409 LEU A O 1
ATOM 3283 N N . PHE A 1 410 ? 21.181 0.846 -34.177 1.00 42.25 410 PHE A N 1
ATOM 3284 C CA . PHE A 1 410 ? 20.564 0.352 -35.410 1.00 42.25 410 PHE A CA 1
ATOM 3285 C C . PHE A 1 410 ? 21.472 0.556 -36.618 1.00 42.25 410 PHE A C 1
ATOM 3287 O O . PHE A 1 410 ? 21.772 1.678 -37.016 1.00 42.25 410 PHE A O 1
ATOM 3294 N N . THR A 1 411 ? 21.862 -0.553 -37.246 1.00 39.09 411 THR A N 1
ATOM 3295 C CA . THR A 1 411 ? 22.414 -0.577 -38.601 1.00 39.09 411 THR A CA 1
ATOM 3296 C C . THR A 1 411 ? 21.276 -0.408 -39.609 1.00 39.09 411 THR A C 1
ATOM 3298 O O . THR A 1 411 ? 20.859 -1.364 -40.260 1.00 39.09 411 THR A O 1
ATOM 3301 N N . GLY A 1 412 ? 20.730 0.804 -39.709 1.00 41.56 412 GLY A N 1
ATOM 3302 C CA . GLY A 1 412 ? 20.081 1.241 -40.944 1.00 41.56 412 GLY A CA 1
ATOM 3303 C C . GLY A 1 412 ? 21.166 1.572 -41.968 1.00 41.56 412 GLY A C 1
ATOM 3304 O O . GLY A 1 412 ? 22.213 2.108 -41.602 1.00 41.56 412 GLY A O 1
ATOM 3305 N N . LEU A 1 413 ? 20.966 1.218 -43.237 1.00 45.12 413 LEU A N 1
ATOM 3306 C CA . LEU A 1 413 ? 21.905 1.552 -44.310 1.00 45.12 413 LEU A CA 1
ATOM 3307 C C . LEU A 1 413 ? 22.145 3.073 -44.357 1.00 45.12 413 LEU A C 1
ATOM 3309 O O . LEU A 1 413 ? 21.246 3.820 -44.712 1.00 45.12 413 LEU A O 1
ATOM 3313 N N . GLN A 1 414 ? 23.362 3.511 -44.017 1.00 51.12 414 GLN A N 1
ATOM 3314 C CA . GLN A 1 414 ? 23.971 4.791 -44.426 1.00 51.12 414 GLN A CA 1
ATOM 3315 C C . GLN A 1 414 ? 23.143 6.090 -44.237 1.00 51.12 414 GLN A C 1
ATOM 3317 O O . GLN A 1 414 ? 23.370 7.058 -44.958 1.00 51.12 414 GLN A O 1
ATOM 3322 N N . THR A 1 415 ? 22.204 6.181 -43.285 1.00 48.84 415 THR A N 1
ATOM 3323 C CA . THR A 1 415 ? 21.269 7.334 -43.230 1.00 48.84 415 THR A CA 1
ATOM 3324 C C . THR A 1 415 ? 21.844 8.611 -42.609 1.00 48.84 415 THR A C 1
ATOM 3326 O O . THR A 1 415 ? 21.305 9.701 -42.791 1.00 48.84 415 THR A O 1
ATOM 3329 N N . ASN A 1 416 ? 22.938 8.489 -41.870 1.00 50.25 416 ASN A N 1
ATOM 3330 C CA . ASN A 1 416 ? 23.543 9.550 -41.066 1.00 50.25 416 ASN A CA 1
ATOM 3331 C C . ASN A 1 416 ? 25.024 9.770 -41.397 1.00 50.25 416 ASN A C 1
ATOM 3333 O O . ASN A 1 416 ? 25.477 10.914 -41.348 1.00 50.25 416 ASN A O 1
ATOM 3337 N N . TYR A 1 417 ? 25.751 8.714 -41.785 1.00 51.56 417 TYR A N 1
ATOM 3338 C CA . TYR A 1 417 ? 27.114 8.808 -42.306 1.00 51.56 417 TYR A CA 1
ATOM 3339 C C . TYR A 1 417 ? 27.335 7.852 -43.480 1.00 51.56 417 TYR A C 1
ATOM 3341 O O . TYR A 1 417 ? 26.868 6.712 -43.456 1.00 51.56 417 TYR A O 1
ATOM 3349 N N . TYR A 1 418 ? 28.111 8.289 -44.469 1.00 54.12 418 TYR A N 1
ATOM 3350 C CA . TYR A 1 418 ? 28.658 7.427 -45.517 1.00 54.12 418 TYR A CA 1
ATOM 3351 C C . TYR A 1 418 ? 30.182 7.550 -45.545 1.00 54.12 418 TYR A C 1
ATOM 3353 O O . TYR A 1 418 ? 30.737 8.603 -45.238 1.00 54.12 418 TYR A O 1
ATOM 3361 N N . PHE A 1 419 ? 30.871 6.460 -45.872 1.00 53.16 419 PHE A N 1
ATOM 3362 C CA . PHE A 1 419 ? 32.331 6.436 -45.910 1.00 53.16 419 PHE A CA 1
ATOM 3363 C C . PHE A 1 419 ? 32.820 6.698 -47.329 1.00 53.16 419 PHE A C 1
ATOM 3365 O O . PHE A 1 419 ? 32.409 6.007 -48.264 1.00 53.16 419 PHE A O 1
ATOM 3372 N N . ILE A 1 420 ? 33.726 7.662 -47.482 1.00 52.81 420 ILE A N 1
ATOM 3373 C CA . ILE A 1 420 ? 34.439 7.890 -48.740 1.00 52.81 420 ILE A CA 1
ATOM 3374 C C . ILE A 1 420 ? 35.899 7.503 -48.525 1.00 52.81 420 ILE A C 1
ATOM 3376 O O . ILE A 1 420 ? 36.526 7.898 -47.545 1.00 52.81 420 ILE A O 1
ATOM 3380 N N . THR A 1 421 ? 36.452 6.732 -49.455 1.00 50.94 421 THR A N 1
ATOM 3381 C CA . THR A 1 421 ? 37.898 6.507 -49.527 1.00 50.94 421 THR A CA 1
ATOM 3382 C C . THR A 1 421 ? 38.483 7.570 -50.451 1.00 50.94 421 THR A C 1
ATOM 3384 O O . THR A 1 421 ? 38.131 7.631 -51.629 1.00 50.94 421 THR A O 1
ATOM 3387 N N . GLN A 1 422 ? 39.318 8.466 -49.918 1.00 51.88 422 GLN A N 1
ATOM 3388 C CA . GLN A 1 422 ? 40.099 9.366 -50.768 1.00 51.88 422 GLN A CA 1
ATOM 3389 C C . GLN A 1 422 ? 41.322 8.611 -51.296 1.00 51.88 422 GLN A C 1
ATOM 3391 O O . GLN A 1 422 ? 41.918 7.808 -50.586 1.00 51.88 422 GLN A O 1
ATOM 3396 N N . ASN A 1 423 ? 41.709 8.876 -52.546 1.00 46.22 423 ASN A N 1
ATOM 3397 C CA . ASN A 1 423 ? 42.747 8.126 -53.267 1.00 46.22 423 ASN A CA 1
ATOM 3398 C C . ASN A 1 423 ? 44.161 8.148 -52.633 1.00 46.22 423 ASN A C 1
ATOM 3400 O O . ASN A 1 423 ? 45.026 7.446 -53.143 1.00 46.22 423 ASN A O 1
ATOM 3404 N N . ASP A 1 424 ? 44.400 8.904 -51.555 1.00 45.88 424 ASP A N 1
ATOM 3405 C CA . ASP A 1 424 ? 45.724 9.081 -50.926 1.00 45.88 424 ASP A CA 1
ATOM 3406 C C . ASP A 1 424 ? 45.745 8.881 -49.391 1.00 45.88 424 ASP A C 1
ATOM 3408 O O . ASP A 1 424 ? 46.797 9.037 -48.769 1.00 45.88 424 ASP A O 1
ATOM 3412 N N . THR A 1 425 ? 44.628 8.515 -48.746 1.00 42.62 425 THR A N 1
ATOM 3413 C CA . THR A 1 425 ? 44.592 8.236 -47.297 1.00 42.62 425 THR A CA 1
ATOM 3414 C C . THR A 1 425 ? 44.199 6.781 -47.021 1.00 42.62 425 THR A C 1
ATOM 3416 O O . THR A 1 425 ? 43.176 6.292 -47.488 1.00 42.62 425 THR A O 1
ATOM 3419 N N . GLN A 1 426 ? 45.012 6.077 -46.220 1.00 49.19 426 GLN A N 1
ATOM 3420 C CA . GLN A 1 426 ? 44.807 4.688 -45.749 1.00 49.19 426 GLN A CA 1
ATOM 3421 C C . GLN A 1 426 ? 43.560 4.486 -44.857 1.00 49.19 426 GLN A C 1
ATOM 3423 O O . GLN A 1 426 ? 43.383 3.414 -44.277 1.00 49.19 426 GLN A O 1
ATOM 3428 N N . TYR A 1 427 ? 42.696 5.492 -44.713 1.00 47.88 427 TYR A N 1
ATOM 3429 C CA . TYR A 1 427 ? 41.597 5.491 -43.752 1.00 47.88 427 TYR A CA 1
ATOM 3430 C C . TYR A 1 427 ? 40.296 5.955 -44.430 1.00 47.88 427 TYR A C 1
ATOM 3432 O O . TYR A 1 427 ? 40.302 7.001 -45.079 1.00 47.88 427 TYR A O 1
ATOM 3440 N N . PRO A 1 428 ? 39.186 5.197 -44.323 1.00 50.78 428 PRO A N 1
ATOM 3441 C CA . PRO A 1 428 ? 37.881 5.647 -44.800 1.00 50.78 428 PRO A CA 1
ATOM 3442 C C . PRO A 1 428 ? 37.365 6.795 -43.918 1.00 50.78 428 PRO A C 1
ATOM 3444 O O . PRO A 1 428 ? 37.159 6.606 -42.719 1.00 50.78 428 PRO A O 1
ATOM 3447 N N . ASP A 1 429 ? 37.126 7.967 -44.512 1.00 50.38 429 ASP A N 1
ATOM 3448 C CA . ASP A 1 429 ? 36.624 9.137 -43.785 1.00 50.38 429 ASP A CA 1
ATOM 3449 C C . ASP A 1 429 ? 35.084 9.108 -43.716 1.00 50.38 429 ASP A C 1
ATOM 3451 O O . ASP A 1 429 ? 34.426 8.945 -44.754 1.00 50.38 429 ASP A O 1
ATOM 3455 N N . PRO A 1 430 ? 34.475 9.264 -42.524 1.00 54.50 430 PRO A N 1
ATOM 3456 C CA . PRO A 1 430 ? 33.027 9.360 -42.378 1.00 54.50 430 PRO A CA 1
ATOM 3457 C C . PRO A 1 430 ? 32.522 10.757 -42.776 1.00 54.50 430 PRO A C 1
ATOM 3459 O O . PRO A 1 430 ? 32.913 11.765 -42.188 1.00 54.50 430 PRO A O 1
ATOM 3462 N N . TYR A 1 431 ? 31.595 10.823 -43.731 1.00 55.97 431 TYR A N 1
ATOM 3463 C CA . TYR A 1 431 ? 30.906 12.048 -44.145 1.00 55.97 431 TYR A CA 1
ATOM 3464 C C . TYR A 1 431 ? 29.488 12.081 -43.594 1.00 55.97 431 TYR A C 1
ATOM 3466 O O . TYR A 1 431 ? 28.740 11.120 -43.758 1.00 55.97 431 TYR A O 1
ATOM 3474 N N . VAL A 1 432 ? 29.107 13.199 -42.971 1.00 61.56 432 VAL A N 1
ATOM 3475 C CA . VAL A 1 432 ? 27.750 13.379 -42.444 1.00 61.56 432 VAL A CA 1
ATOM 3476 C C . VAL A 1 432 ? 26.761 13.627 -43.583 1.00 61.56 432 VAL A C 1
ATOM 3478 O O . VAL A 1 432 ? 27.021 14.443 -44.469 1.00 61.56 432 VAL A O 1
ATOM 3481 N N . VAL A 1 433 ? 25.608 12.960 -43.538 1.00 66.44 433 VAL A N 1
ATOM 3482 C CA . VAL A 1 433 ? 24.495 13.200 -44.468 1.00 66.44 433 VAL A CA 1
ATOM 3483 C C . VAL A 1 433 ? 23.780 14.508 -44.101 1.00 66.44 433 VAL A C 1
ATOM 3485 O O . VAL A 1 433 ? 23.542 14.798 -42.927 1.00 66.44 433 VAL A O 1
ATOM 3488 N N . ALA A 1 434 ? 23.428 15.314 -45.104 1.00 70.81 434 ALA A N 1
ATOM 3489 C CA . ALA A 1 434 ? 22.675 16.553 -44.927 1.00 70.81 434 ALA A CA 1
ATOM 3490 C C . ALA A 1 434 ? 21.455 16.578 -45.853 1.00 70.81 434 ALA A C 1
ATOM 3492 O O . ALA A 1 434 ? 21.553 16.248 -47.033 1.00 70.81 434 ALA A O 1
ATOM 3493 N N . TYR A 1 435 ? 20.318 17.016 -45.317 1.00 77.19 435 TYR A N 1
ATOM 3494 C CA . TYR A 1 435 ? 19.067 17.192 -46.046 1.00 77.19 435 TYR A CA 1
ATOM 3495 C C . TYR A 1 435 ? 18.774 18.694 -46.148 1.00 77.19 435 TYR A C 1
ATOM 3497 O O . TYR A 1 435 ? 18.381 19.348 -45.177 1.00 77.19 435 TYR A O 1
ATOM 3505 N N . GLY A 1 436 ? 19.037 19.276 -47.321 1.00 74.50 436 GLY A N 1
ATOM 3506 C CA . GLY A 1 436 ? 18.991 20.727 -47.519 1.00 74.50 436 GLY A CA 1
ATOM 3507 C C . GLY A 1 436 ? 20.038 21.455 -46.663 1.00 74.50 436 GLY A C 1
ATOM 3508 O O . GLY A 1 436 ? 21.217 21.121 -46.701 1.00 74.50 436 GLY A O 1
ATOM 3509 N N . ASN A 1 437 ? 19.607 22.442 -45.870 1.00 76.56 437 ASN A N 1
ATOM 3510 C CA . ASN A 1 437 ? 20.481 23.178 -44.939 1.00 76.56 437 ASN A CA 1
ATOM 3511 C C . ASN A 1 437 ? 20.589 22.514 -43.549 1.00 76.56 437 ASN A C 1
ATOM 3513 O O . ASN A 1 437 ? 21.166 23.103 -42.635 1.00 76.56 437 ASN A O 1
ATOM 3517 N N . CYS A 1 438 ? 19.999 21.330 -43.362 1.00 74.56 438 CYS A N 1
ATOM 3518 C CA . CYS A 1 438 ? 19.946 20.622 -42.086 1.00 74.56 438 CYS A CA 1
ATOM 3519 C C . CYS A 1 438 ? 20.904 19.424 -42.109 1.00 74.56 438 CYS A C 1
ATOM 3521 O O . CYS A 1 438 ? 20.840 18.594 -43.014 1.00 74.56 438 CYS A O 1
ATOM 3523 N N . ASN A 1 439 ? 21.800 19.337 -41.125 1.00 71.69 439 ASN A N 1
ATOM 3524 C CA . ASN A 1 439 ? 22.839 18.312 -41.047 1.00 71.69 439 ASN A CA 1
ATOM 3525 C C . ASN A 1 439 ? 22.477 17.249 -39.990 1.00 71.69 439 ASN A C 1
ATOM 3527 O O . ASN A 1 439 ? 22.128 17.595 -38.861 1.00 71.69 439 ASN A O 1
ATOM 3531 N N . CYS A 1 440 ? 22.600 15.961 -40.327 1.00 66.75 440 CYS A N 1
ATOM 3532 C CA . CYS A 1 440 ? 22.275 14.858 -39.422 1.00 66.75 440 CYS A CA 1
ATOM 3533 C C . CYS A 1 440 ? 23.152 14.769 -38.166 1.00 66.75 440 CYS A C 1
ATOM 3535 O O . CYS A 1 440 ? 22.743 14.126 -37.198 1.00 66.75 440 CYS A O 1
ATOM 3537 N N . SER A 1 441 ? 24.319 15.426 -38.134 1.00 60.44 441 SER A N 1
ATOM 3538 C CA . SER A 1 441 ? 25.117 15.551 -36.906 1.00 60.44 441 SER A CA 1
ATOM 3539 C C . SER A 1 441 ? 24.569 16.602 -35.942 1.00 60.44 441 SER A C 1
ATOM 3541 O O . SER A 1 441 ? 24.845 16.515 -34.751 1.00 60.44 441 SER A O 1
ATOM 3543 N N . SER A 1 442 ? 23.841 17.610 -36.438 1.00 64.25 442 SER A N 1
ATOM 3544 C CA . SER A 1 442 ? 23.329 18.716 -35.620 1.00 64.25 442 SER A CA 1
ATOM 3545 C C . SER A 1 442 ? 21.852 18.576 -35.261 1.00 64.25 442 SER A C 1
ATOM 3547 O O . SER A 1 442 ? 21.435 19.095 -34.231 1.00 64.25 442 SER A O 1
ATOM 3549 N N . SER A 1 443 ? 21.049 17.875 -36.066 1.00 69.81 443 SER A N 1
ATOM 3550 C CA . SER A 1 443 ? 19.647 17.603 -35.738 1.00 69.81 443 SER A CA 1
ATOM 3551 C C . SER A 1 443 ? 19.191 16.238 -36.256 1.00 69.81 443 SER A C 1
ATOM 3553 O O . SER A 1 443 ? 19.338 15.950 -37.444 1.00 69.81 443 SER A O 1
ATOM 3555 N N . PRO A 1 444 ? 18.559 15.404 -35.409 1.00 68.81 444 PRO A N 1
ATOM 3556 C CA . PRO A 1 444 ? 18.007 14.128 -35.848 1.00 68.81 444 PRO A CA 1
ATOM 3557 C C . PRO A 1 444 ? 16.721 14.274 -36.674 1.00 68.81 444 PRO A C 1
ATOM 3559 O O . PRO A 1 444 ? 16.338 13.346 -37.382 1.00 68.81 444 PRO A O 1
ATOM 3562 N N . LYS A 1 445 ? 16.068 15.441 -36.612 1.00 78.12 445 LYS A N 1
ATOM 3563 C CA . LYS A 1 445 ? 14.788 15.714 -37.280 1.00 78.12 445 LYS A CA 1
ATOM 3564 C C . LYS A 1 445 ? 14.942 16.199 -38.721 1.00 78.12 445 LYS A C 1
ATOM 3566 O O . LYS A 1 445 ? 13.933 16.534 -39.336 1.00 78.12 445 LYS A O 1
ATOM 3571 N N . CYS A 1 446 ? 16.163 16.279 -39.263 1.00 82.62 446 CYS A N 1
ATOM 3572 C CA . CYS A 1 446 ? 16.351 16.720 -40.643 1.00 82.62 446 CYS A CA 1
ATOM 3573 C C . CYS A 1 446 ? 15.644 15.763 -41.605 1.00 82.62 446 CYS A C 1
ATOM 3575 O O . CYS A 1 446 ? 15.916 14.560 -41.604 1.00 82.62 446 CYS A O 1
ATOM 3577 N N . VAL A 1 447 ? 14.760 16.324 -42.426 1.00 86.94 447 VAL A N 1
ATOM 3578 C CA . VAL A 1 447 ? 13.976 15.591 -43.417 1.00 86.94 447 VAL A CA 1
ATOM 3579 C C . VAL A 1 447 ? 13.884 16.361 -44.731 1.00 86.94 447 VAL A C 1
ATOM 3581 O O . VAL A 1 447 ? 13.990 17.587 -44.764 1.00 86.94 447 VAL A O 1
ATOM 3584 N N . THR A 1 448 ? 13.646 15.633 -45.816 1.00 89.19 448 THR A N 1
ATOM 3585 C CA . THR A 1 448 ? 13.287 16.149 -47.138 1.00 89.19 448 THR A CA 1
ATOM 3586 C C . THR A 1 448 ? 12.169 15.301 -47.742 1.00 89.19 448 THR A C 1
ATOM 3588 O O . THR A 1 448 ? 11.954 14.160 -47.331 1.00 89.19 448 THR A O 1
ATOM 3591 N N . GLN A 1 449 ? 11.432 15.852 -48.706 1.00 91.12 449 GLN A N 1
ATOM 3592 C CA . GLN A 1 449 ? 10.372 15.122 -49.403 1.00 91.12 449 GLN A CA 1
ATOM 3593 C C . GLN A 1 449 ? 10.968 13.933 -50.166 1.00 91.12 449 GLN A C 1
ATOM 3595 O O . GLN A 1 449 ? 11.866 14.119 -50.990 1.00 91.12 449 GLN A O 1
ATOM 3600 N N . SER A 1 450 ? 10.453 12.725 -49.928 1.00 90.75 450 SER A N 1
ATOM 3601 C CA . SER A 1 450 ? 10.935 11.537 -50.631 1.00 90.75 450 SER A CA 1
ATOM 3602 C C . SER A 1 450 ? 10.530 11.570 -52.107 1.00 90.75 450 SER A C 1
ATOM 3604 O O . SER A 1 450 ? 9.434 12.021 -52.460 1.00 90.75 450 SER A O 1
ATOM 3606 N N . SER A 1 451 ? 11.440 11.137 -52.980 1.00 91.12 451 SER A N 1
ATOM 3607 C CA . SER A 1 451 ? 11.282 11.217 -54.431 1.00 91.12 451 SER A CA 1
ATOM 3608 C C . SER A 1 451 ? 11.922 10.018 -55.131 1.00 91.12 451 SER A C 1
ATOM 3610 O O . SER A 1 451 ? 12.823 9.371 -54.603 1.00 91.12 451 SER A O 1
ATOM 3612 N N . ILE A 1 452 ? 11.441 9.728 -56.335 1.00 89.56 452 ILE A N 1
ATOM 3613 C CA . ILE A 1 452 ? 12.045 8.793 -57.282 1.00 89.56 452 ILE A CA 1
ATOM 3614 C C . ILE A 1 452 ? 12.878 9.612 -58.264 1.00 89.56 452 ILE A C 1
ATOM 3616 O O . ILE A 1 452 ? 12.373 10.580 -58.840 1.00 89.56 452 ILE A O 1
ATOM 3620 N N . TYR A 1 453 ? 14.129 9.218 -58.471 1.00 87.31 453 TYR A N 1
ATOM 3621 C CA . TYR A 1 453 ? 15.084 9.914 -59.325 1.00 87.31 453 TYR A CA 1
ATOM 3622 C C . TYR A 1 453 ? 15.403 9.101 -60.580 1.00 87.31 453 TYR A C 1
ATOM 3624 O O . TYR A 1 453 ? 15.340 7.868 -60.603 1.00 87.31 453 TYR A O 1
ATOM 3632 N N . ASN A 1 454 ? 15.759 9.803 -61.647 1.00 85.06 454 ASN A N 1
ATOM 3633 C CA . ASN A 1 454 ? 16.411 9.187 -62.793 1.00 85.06 454 ASN A CA 1
ATOM 3634 C C . ASN A 1 454 ? 17.893 8.934 -62.451 1.00 85.06 454 ASN A C 1
ATOM 3636 O O . ASN A 1 454 ? 18.457 9.661 -61.648 1.00 85.06 454 ASN A O 1
ATOM 3640 N N . TYR A 1 455 ? 18.545 7.919 -63.015 1.00 77.38 455 TYR A N 1
ATOM 3641 C CA . TYR A 1 455 ? 19.988 7.694 -62.827 1.00 77.38 455 TYR A CA 1
ATOM 3642 C C . TYR A 1 455 ? 20.672 7.605 -64.195 1.00 77.38 455 TYR A C 1
ATOM 3644 O O . TYR A 1 455 ? 20.103 7.005 -65.110 1.00 77.38 455 TYR A O 1
ATOM 3652 N N . PRO A 1 456 ? 21.874 8.188 -64.389 1.00 73.25 456 PRO A N 1
ATOM 3653 C CA . PRO A 1 456 ? 22.713 8.934 -63.435 1.00 73.25 456 PRO A CA 1
ATOM 3654 C C . PRO A 1 456 ? 22.421 10.447 -63.392 1.00 73.25 456 PRO A C 1
ATOM 3656 O O . PRO A 1 456 ? 23.248 11.216 -62.904 1.00 73.25 456 PRO A O 1
ATOM 3659 N N . ASP A 1 457 ? 21.306 10.895 -63.974 1.00 82.56 457 ASP A N 1
ATOM 3660 C CA . ASP A 1 457 ? 20.875 12.297 -63.961 1.00 82.56 457 ASP A CA 1
ATOM 3661 C C . ASP A 1 457 ? 19.882 12.530 -62.811 1.00 82.56 457 ASP A C 1
ATOM 3663 O O . ASP A 1 457 ? 18.780 12.000 -62.906 1.00 82.56 457 ASP A O 1
ATOM 3667 N N . PRO A 1 458 ? 20.193 13.333 -61.774 1.00 80.94 458 PRO A N 1
ATOM 3668 C CA . PRO A 1 458 ? 19.401 13.460 -60.542 1.00 80.94 458 PRO A CA 1
ATOM 3669 C C . PRO A 1 458 ? 18.091 14.257 -60.713 1.00 80.94 458 PRO A C 1
ATOM 3671 O O . PRO A 1 458 ? 17.670 15.006 -59.829 1.00 80.94 458 PRO A O 1
ATOM 3674 N N . THR A 1 459 ? 17.425 14.128 -61.858 1.00 89.06 459 THR A N 1
ATOM 3675 C CA . THR A 1 459 ? 16.104 14.694 -62.114 1.00 89.06 459 THR A CA 1
ATOM 3676 C C . THR A 1 459 ? 15.024 13.894 -61.382 1.00 89.06 459 THR A C 1
ATOM 3678 O O . THR A 1 459 ? 15.005 12.663 -61.399 1.00 89.06 459 THR A O 1
ATOM 3681 N N . ILE A 1 460 ? 14.109 14.605 -60.717 1.00 89.94 460 ILE A N 1
ATOM 3682 C CA . ILE A 1 460 ? 12.986 14.005 -59.985 1.00 89.94 460 ILE A CA 1
ATOM 3683 C C . ILE A 1 460 ? 11.943 13.508 -60.993 1.00 89.94 460 ILE A C 1
ATOM 3685 O O . ILE A 1 460 ? 11.373 14.305 -61.739 1.00 89.94 460 ILE A O 1
ATOM 3689 N N . LEU A 1 461 ? 11.674 12.203 -60.990 1.00 89.50 461 LEU A N 1
ATOM 3690 C CA . LEU A 1 461 ? 10.642 11.555 -61.804 1.00 89.50 461 LEU A CA 1
ATOM 3691 C C . LEU A 1 461 ? 9.263 11.641 -61.143 1.00 89.50 461 LEU A C 1
ATOM 3693 O O . LEU A 1 461 ? 8.274 11.941 -61.808 1.00 89.50 461 LEU A O 1
ATOM 3697 N N . LEU A 1 462 ? 9.206 11.405 -59.832 1.00 90.56 462 LEU A N 1
ATOM 3698 C CA . LEU A 1 462 ? 7.990 11.491 -59.028 1.00 90.56 462 LEU A CA 1
ATOM 3699 C C . LEU A 1 462 ? 8.362 11.897 -57.603 1.00 90.56 462 LEU A C 1
ATOM 3701 O O . LEU A 1 462 ? 9.176 11.239 -56.965 1.00 90.56 462 LEU A O 1
ATOM 3705 N N . SER A 1 463 ? 7.751 12.960 -57.090 1.00 92.19 463 SER A N 1
ATOM 3706 C CA . SER A 1 463 ? 7.772 13.244 -55.654 1.00 92.19 463 SER A CA 1
ATOM 3707 C C . SER A 1 463 ? 6.627 12.485 -54.993 1.00 92.19 463 SER A C 1
ATOM 3709 O O . SER A 1 463 ? 5.543 12.446 -55.570 1.00 92.19 463 SER A O 1
ATOM 3711 N N . VAL A 1 464 ? 6.849 11.882 -53.823 1.00 93.25 464 VAL A N 1
ATOM 3712 C CA . VAL A 1 464 ? 5.862 11.037 -53.129 1.00 93.25 464 VAL A CA 1
ATOM 3713 C C . VAL A 1 464 ? 5.208 11.837 -52.000 1.00 93.25 464 VAL A C 1
ATOM 3715 O O . VAL A 1 464 ? 5.801 11.915 -50.923 1.00 93.25 464 VAL A O 1
ATOM 3718 N N . PRO A 1 465 ? 4.026 12.463 -52.193 1.00 93.56 465 PRO A N 1
ATOM 3719 C CA . PRO A 1 465 ? 3.451 13.380 -51.211 1.00 93.56 465 PRO A CA 1
ATOM 3720 C C . PRO A 1 465 ? 3.210 12.707 -49.861 1.00 93.56 465 PRO A C 1
ATOM 3722 O O . PRO A 1 465 ? 2.714 11.580 -49.787 1.00 93.56 465 PRO A O 1
ATOM 3725 N N . GLY A 1 466 ? 3.556 13.407 -48.785 1.00 90.25 466 GLY A N 1
ATOM 3726 C CA . GLY A 1 466 ? 3.338 12.924 -47.426 1.00 90.25 466 GLY A CA 1
ATOM 3727 C C . GLY A 1 466 ? 4.284 11.829 -46.931 1.00 90.25 466 GLY A C 1
ATOM 3728 O O . GLY A 1 466 ? 4.079 11.350 -45.815 1.00 90.25 466 GLY A O 1
ATOM 3729 N N . ILE A 1 467 ? 5.306 11.451 -47.712 1.00 92.75 467 ILE A N 1
ATOM 3730 C CA . ILE A 1 467 ? 6.445 10.645 -47.250 1.00 92.75 467 ILE A CA 1
ATOM 3731 C C . ILE A 1 467 ? 7.710 11.495 -47.224 1.00 92.75 467 ILE A C 1
ATOM 3733 O O . ILE A 1 467 ? 8.114 12.076 -48.235 1.00 92.75 467 ILE A O 1
ATOM 3737 N N . TYR A 1 468 ? 8.366 11.506 -46.072 1.00 90.94 468 TYR A N 1
ATOM 3738 C CA . TYR A 1 468 ? 9.656 12.147 -45.886 1.00 90.94 468 TYR A CA 1
ATOM 3739 C C . TYR A 1 468 ? 10.769 11.113 -45.757 1.00 90.94 468 TYR A C 1
ATOM 3741 O O . TYR A 1 468 ? 10.570 10.023 -45.227 1.00 90.94 468 TYR A O 1
ATOM 3749 N N . LEU A 1 469 ? 11.952 11.490 -46.229 1.00 84.00 469 LEU A N 1
ATOM 3750 C CA . LEU A 1 469 ? 13.218 10.823 -45.950 1.00 84.00 469 LEU A CA 1
ATOM 3751 C C . LEU A 1 469 ? 14.025 11.716 -45.007 1.00 84.00 469 LEU A C 1
ATOM 3753 O O . LEU A 1 469 ? 13.959 12.938 -45.120 1.00 84.00 469 LEU A O 1
ATOM 3757 N N . GLY A 1 470 ? 14.785 11.140 -44.082 1.00 78.12 470 GLY A N 1
ATOM 3758 C CA . GLY A 1 470 ? 15.579 11.915 -43.135 1.00 78.12 470 GLY A CA 1
ATOM 3759 C C . GLY A 1 470 ? 16.680 11.107 -42.473 1.00 78.12 470 GLY A C 1
ATOM 3760 O O . GLY A 1 470 ? 16.949 9.970 -42.851 1.00 78.12 470 GLY A O 1
ATOM 3761 N N . CYS A 1 471 ? 17.312 11.697 -41.460 1.00 73.19 471 CYS A N 1
ATOM 3762 C CA . CYS A 1 471 ? 18.466 11.098 -40.778 1.00 73.19 471 CYS A CA 1
ATOM 3763 C C . CYS A 1 471 ? 18.172 9.731 -40.149 1.00 73.19 471 CYS A C 1
ATOM 3765 O O . CYS A 1 471 ? 19.054 8.874 -40.095 1.00 73.19 471 CYS A O 1
ATOM 3767 N N . TYR A 1 472 ? 16.932 9.524 -39.693 1.00 72.12 472 TYR A N 1
ATOM 3768 C CA . TYR A 1 472 ? 16.455 8.264 -39.130 1.00 72.12 472 TYR A CA 1
ATOM 3769 C C . TYR A 1 472 ? 15.115 7.884 -39.752 1.00 72.12 472 TYR A C 1
ATOM 3771 O O . TYR A 1 472 ? 14.236 8.733 -39.933 1.00 72.12 472 TYR A O 1
ATOM 3779 N N . VAL A 1 473 ? 14.933 6.590 -40.022 1.00 75.12 473 VAL A N 1
ATOM 3780 C CA . VAL A 1 473 ? 13.671 6.049 -40.553 1.00 75.12 473 VAL A CA 1
ATOM 3781 C C . VAL A 1 473 ? 12.510 6.359 -39.602 1.00 75.12 473 VAL A C 1
ATOM 3783 O O . VAL A 1 473 ? 11.455 6.785 -40.051 1.00 75.12 473 VAL A O 1
ATOM 3786 N N . ILE A 1 474 ? 12.714 6.245 -38.284 1.00 77.94 474 ILE A N 1
ATOM 3787 C CA . ILE A 1 474 ? 11.666 6.560 -37.303 1.00 77.94 474 ILE A CA 1
ATOM 3788 C C . ILE A 1 474 ? 11.311 8.057 -37.276 1.00 77.94 474 ILE A C 1
ATOM 3790 O O . ILE A 1 474 ? 10.134 8.395 -37.278 1.00 77.94 474 ILE A O 1
ATOM 3794 N N . GLU A 1 475 ? 12.292 8.967 -37.328 1.00 82.50 475 GLU A N 1
ATOM 3795 C CA . GLU A 1 475 ? 12.040 10.422 -37.306 1.00 82.50 475 GLU A CA 1
ATOM 3796 C C . GLU A 1 475 ? 11.384 10.925 -38.594 1.00 82.50 475 GLU A C 1
ATOM 3798 O O . GLU A 1 475 ? 10.529 11.810 -38.562 1.00 82.50 475 GLU A O 1
ATOM 3803 N N . SER A 1 476 ? 11.776 10.363 -39.736 1.00 84.88 476 SER A N 1
ATOM 3804 C CA . SER A 1 476 ? 11.172 10.687 -41.030 1.00 84.88 476 SER A CA 1
ATOM 3805 C C . SER A 1 476 ? 9.768 10.096 -41.173 1.00 84.88 476 SER A C 1
ATOM 3807 O O . SER A 1 476 ? 8.866 10.772 -41.675 1.00 84.88 476 SER A O 1
ATOM 3809 N N . LEU A 1 477 ? 9.536 8.893 -40.638 1.00 88.06 477 LEU A N 1
ATOM 3810 C CA . LEU A 1 477 ? 8.207 8.296 -40.549 1.00 88.06 477 LEU A CA 1
ATOM 3811 C C . LEU A 1 477 ? 7.274 9.125 -39.661 1.00 88.06 477 LEU A C 1
ATOM 3813 O O . LEU A 1 477 ? 6.171 9.439 -40.093 1.00 88.06 477 LEU A O 1
ATOM 3817 N N . LEU A 1 478 ? 7.707 9.519 -38.459 1.00 91.44 478 LEU A N 1
ATOM 3818 C CA . LEU A 1 478 ? 6.902 10.320 -37.526 1.00 91.44 478 LEU A CA 1
ATOM 3819 C C . LEU A 1 478 ? 6.469 11.667 -38.136 1.00 91.44 478 LEU A C 1
ATOM 3821 O O . LEU A 1 478 ? 5.343 12.106 -37.911 1.00 91.44 478 LEU A O 1
ATOM 3825 N N . GLN A 1 479 ? 7.316 12.286 -38.962 1.00 92.44 479 GLN A N 1
ATOM 3826 C CA . GLN A 1 479 ? 7.002 13.534 -39.673 1.00 92.44 479 GLN A CA 1
ATOM 3827 C C . GLN A 1 479 ? 6.161 13.335 -40.948 1.00 92.44 479 GLN A C 1
ATOM 3829 O O . GLN A 1 479 ? 5.609 14.298 -41.481 1.00 92.44 479 GLN A O 1
ATOM 3834 N N . SER A 1 480 ? 6.039 12.101 -41.439 1.00 94.69 480 SER A N 1
ATOM 3835 C CA . SER A 1 480 ? 5.200 11.745 -42.589 1.00 94.69 480 SER A CA 1
ATOM 3836 C C . SER A 1 480 ? 3.716 11.749 -42.220 1.00 94.69 480 SER A C 1
ATOM 3838 O O . SER A 1 480 ? 3.360 11.614 -41.055 1.00 94.69 480 SER A O 1
ATOM 3840 N N . ASN A 1 481 ? 2.830 11.908 -43.204 1.00 93.25 481 ASN A N 1
ATOM 3841 C CA . ASN A 1 481 ? 1.368 11.858 -43.025 1.00 93.25 481 ASN A CA 1
ATOM 3842 C C . ASN A 1 481 ? 0.669 10.920 -44.032 1.00 93.25 481 ASN A C 1
ATOM 3844 O O . ASN A 1 481 ? -0.554 10.817 -44.038 1.00 93.25 481 ASN A O 1
ATOM 3848 N N . LEU A 1 482 ? 1.445 10.204 -44.859 1.00 92.25 482 LEU A N 1
ATOM 3849 C CA . LEU A 1 482 ? 0.966 9.226 -45.843 1.00 92.25 482 LEU A CA 1
ATOM 3850 C C . LEU A 1 482 ? -0.023 9.800 -46.877 1.00 92.25 482 LEU A C 1
ATOM 3852 O O . LEU A 1 482 ? -0.829 9.049 -47.421 1.00 92.25 482 LEU A O 1
ATOM 3856 N N . GLU A 1 483 ? 0.032 11.100 -47.184 1.00 93.88 483 GLU A N 1
ATOM 3857 C CA . GLU A 1 483 ? -0.911 11.773 -48.095 1.00 93.88 483 GLU A CA 1
ATOM 3858 C C . GLU A 1 483 ? -1.121 11.030 -49.429 1.00 93.88 483 GLU A C 1
ATOM 3860 O O . GLU A 1 483 ? -2.262 10.843 -49.858 1.00 93.88 483 GLU A O 1
ATOM 3865 N N . CYS A 1 484 ? -0.047 10.542 -50.061 1.00 93.12 484 CYS A N 1
ATOM 3866 C CA . CYS A 1 484 ? -0.133 9.755 -51.295 1.00 93.12 484 CYS A CA 1
ATOM 3867 C C . CYS A 1 484 ? -1.006 8.494 -51.149 1.00 93.12 484 CYS A C 1
ATOM 3869 O O . CYS A 1 484 ? -1.729 8.129 -52.071 1.00 93.12 484 CYS A O 1
ATOM 3871 N N . PHE A 1 485 ? -1.006 7.858 -49.977 1.00 93.88 485 PHE A N 1
ATOM 3872 C CA . PHE A 1 485 ? -1.693 6.588 -49.721 1.00 93.88 485 PHE A CA 1
ATOM 3873 C C . PHE A 1 485 ? -3.196 6.743 -49.445 1.00 93.88 485 PHE A C 1
ATOM 3875 O O . PHE A 1 485 ? -3.914 5.747 -49.400 1.00 93.88 485 PHE A O 1
ATOM 3882 N N . TYR A 1 486 ? -3.695 7.978 -49.337 1.00 92.94 486 TYR A N 1
ATOM 3883 C CA . TYR A 1 486 ? -5.128 8.301 -49.391 1.00 92.94 486 TYR A CA 1
ATOM 3884 C C . TYR A 1 486 ? -5.615 8.604 -50.822 1.00 92.94 486 TYR A C 1
ATOM 3886 O O . TYR A 1 486 ? -6.793 8.897 -51.027 1.00 92.94 486 TYR A O 1
ATOM 3894 N N . ASN A 1 487 ? -4.733 8.563 -51.830 1.00 93.31 487 ASN A N 1
ATOM 3895 C CA . ASN A 1 487 ? -5.050 8.903 -53.216 1.00 93.31 487 ASN A CA 1
ATOM 3896 C C . ASN A 1 487 ? -4.677 7.763 -54.171 1.00 93.31 487 ASN A C 1
ATOM 3898 O O . ASN A 1 487 ? -3.505 7.561 -54.483 1.00 93.31 487 ASN A O 1
ATOM 3902 N N . GLN A 1 488 ? -5.688 7.075 -54.712 1.00 92.56 488 GLN A N 1
ATOM 3903 C CA . GLN A 1 488 ? -5.481 5.941 -55.618 1.00 92.56 488 GLN A CA 1
ATOM 3904 C C . GLN A 1 488 ? -4.612 6.299 -56.833 1.00 92.56 488 GLN A C 1
ATOM 3906 O O . GLN A 1 488 ? -3.694 5.562 -57.162 1.00 92.56 488 GLN A O 1
ATOM 3911 N N . THR A 1 489 ? -4.808 7.482 -57.430 1.00 93.31 489 THR A N 1
ATOM 3912 C CA . THR A 1 489 ? -3.999 7.943 -58.574 1.00 93.31 489 THR A CA 1
ATOM 3913 C C . THR A 1 489 ? -2.510 8.030 -58.223 1.00 93.31 489 THR A C 1
ATOM 3915 O O . THR A 1 489 ? -1.659 7.770 -59.069 1.00 93.31 489 THR A O 1
ATOM 3918 N N . CYS A 1 490 ? -2.185 8.404 -56.982 1.00 92.38 490 CYS A N 1
ATOM 3919 C CA . CYS A 1 490 ? -0.803 8.502 -56.518 1.00 92.38 490 CYS A CA 1
ATOM 3920 C C . CYS A 1 490 ? -0.181 7.110 -56.322 1.00 92.38 490 CYS A C 1
ATOM 3922 O O . CYS A 1 490 ? 0.951 6.884 -56.742 1.00 92.38 490 CYS A O 1
ATOM 3924 N N . ILE A 1 491 ? -0.941 6.161 -55.765 1.00 90.75 491 ILE A N 1
ATOM 3925 C CA . ILE A 1 491 ? -0.525 4.755 -55.623 1.00 90.75 491 ILE A CA 1
ATOM 3926 C C . ILE A 1 491 ? -0.276 4.123 -56.999 1.00 90.75 491 ILE A C 1
ATOM 3928 O O . ILE A 1 491 ? 0.783 3.536 -57.215 1.00 90.75 491 ILE A O 1
ATOM 3932 N N . ASP A 1 492 ? -1.194 4.309 -57.949 1.00 89.12 492 ASP A N 1
ATOM 3933 C CA . ASP A 1 492 ? -1.072 3.760 -59.304 1.00 89.12 492 ASP A CA 1
ATOM 3934 C C . ASP A 1 492 ? 0.175 4.321 -60.022 1.00 89.12 492 ASP A C 1
ATOM 3936 O O . ASP A 1 492 ? 0.902 3.595 -60.707 1.00 89.12 492 ASP A O 1
ATOM 3940 N N . GLN A 1 493 ? 0.467 5.616 -59.830 1.00 89.06 493 GLN A N 1
ATOM 3941 C CA . GLN A 1 493 ? 1.689 6.251 -60.334 1.00 89.06 493 GLN A CA 1
ATOM 3942 C C . GLN A 1 493 ? 2.947 5.683 -59.674 1.00 89.06 493 GLN A C 1
ATOM 3944 O O . GLN A 1 493 ? 3.903 5.379 -60.386 1.00 89.06 493 GLN A O 1
ATOM 3949 N N . LEU A 1 494 ? 2.953 5.495 -58.350 1.00 88.00 494 LEU A N 1
ATOM 3950 C CA . LEU A 1 494 ? 4.072 4.874 -57.636 1.00 88.00 494 LEU A CA 1
ATOM 3951 C C . LEU A 1 494 ? 4.370 3.474 -58.175 1.00 88.00 494 LEU A C 1
ATOM 3953 O O . LEU A 1 494 ? 5.521 3.176 -58.485 1.00 88.00 494 LEU A O 1
ATOM 3957 N N . GLN A 1 495 ? 3.342 2.634 -58.337 1.00 85.88 495 GLN A N 1
ATOM 3958 C CA . GLN A 1 495 ? 3.497 1.258 -58.818 1.00 85.88 495 GLN A CA 1
ATOM 3959 C C . GLN A 1 495 ? 4.105 1.173 -60.223 1.00 85.88 495 GLN A C 1
ATOM 3961 O O . GLN A 1 495 ? 4.801 0.204 -60.512 1.00 85.88 495 GLN A O 1
ATOM 3966 N N . SER A 1 496 ? 3.924 2.195 -61.068 1.00 86.12 496 SER A N 1
ATOM 3967 C CA . SER A 1 496 ? 4.520 2.234 -62.412 1.00 86.12 496 SER A CA 1
ATOM 3968 C C . SER A 1 496 ? 6.057 2.303 -62.427 1.00 86.12 496 SER A C 1
ATOM 3970 O O . SER A 1 496 ? 6.666 1.967 -63.442 1.00 86.12 496 SER A O 1
ATOM 3972 N N . TYR A 1 497 ? 6.687 2.700 -61.313 1.00 83.94 497 TYR A N 1
ATOM 3973 C CA . TYR A 1 497 ? 8.146 2.789 -61.168 1.00 83.94 497 TYR A CA 1
ATOM 3974 C C . TYR A 1 497 ? 8.785 1.548 -60.521 1.00 83.94 497 TYR A C 1
ATOM 3976 O O . TYR A 1 497 ? 10.009 1.492 -60.384 1.00 83.94 497 TYR A O 1
ATOM 3984 N N . PHE A 1 498 ? 7.975 0.556 -60.142 1.00 77.25 498 PHE A N 1
ATOM 3985 C CA . PHE A 1 498 ? 8.413 -0.739 -59.625 1.00 77.25 498 PHE A CA 1
ATOM 3986 C C . PHE A 1 498 ? 8.307 -1.815 -60.735 1.00 77.25 498 PHE A C 1
ATOM 3988 O O . PHE A 1 498 ? 7.487 -1.726 -61.646 1.00 77.25 498 PHE A O 1
ATOM 3995 N N . SER A 1 499 ? 9.196 -2.809 -60.708 1.00 64.00 499 SER A N 1
ATOM 3996 C CA . SER A 1 499 ? 9.439 -3.816 -61.749 1.00 64.00 499 SER A CA 1
ATOM 3997 C C . SER A 1 499 ? 8.177 -4.562 -62.196 1.00 64.00 499 SER A C 1
ATOM 3999 O O . SER A 1 499 ? 7.405 -5.106 -61.411 1.00 64.00 499 SER A O 1
ATOM 4001 N N . SER A 1 500 ? 8.035 -4.650 -63.517 1.00 54.38 500 SER A N 1
ATOM 4002 C CA . SER A 1 500 ? 6.870 -5.094 -64.297 1.00 54.38 500 SER A CA 1
ATOM 4003 C C . SER A 1 500 ? 6.363 -6.543 -64.133 1.00 54.38 500 SER A C 1
ATOM 4005 O O . SER A 1 500 ? 5.529 -6.966 -64.934 1.00 54.38 500 SER A O 1
ATOM 4007 N N . THR A 1 501 ? 6.827 -7.336 -63.158 1.00 54.88 501 THR A N 1
ATOM 4008 C CA . THR A 1 501 ? 6.485 -8.779 -63.110 1.00 54.88 501 THR A CA 1
ATOM 4009 C C . THR A 1 501 ? 5.286 -9.150 -62.228 1.00 54.88 501 THR A C 1
ATOM 4011 O O . THR A 1 501 ? 4.698 -10.207 -62.457 1.00 54.88 501 THR A O 1
ATOM 4014 N N . SER A 1 502 ? 4.828 -8.285 -61.312 1.00 60.34 502 SER A N 1
ATOM 4015 C CA . SER A 1 502 ? 3.625 -8.550 -60.502 1.00 60.34 502 SER A CA 1
ATOM 4016 C C . SER A 1 502 ? 2.968 -7.269 -59.972 1.00 60.34 502 SER A C 1
ATOM 4018 O O . SER A 1 502 ? 3.364 -6.749 -58.936 1.00 60.34 502 SER A O 1
ATOM 4020 N N . PHE A 1 503 ? 1.938 -6.768 -60.660 1.00 68.31 503 PHE A N 1
ATOM 4021 C CA . PHE A 1 503 ? 1.097 -5.680 -60.147 1.00 68.31 503 PHE A CA 1
ATOM 4022 C C . PHE A 1 503 ? 0.317 -6.161 -58.909 1.00 68.31 503 PHE A C 1
ATOM 4024 O O . PHE A 1 503 ? -0.415 -7.149 -58.995 1.00 68.31 503 PHE A O 1
ATOM 4031 N N . MET A 1 504 ? 0.479 -5.485 -57.768 1.00 79.75 504 MET A N 1
ATOM 4032 C CA . MET A 1 504 ? -0.288 -5.759 -56.548 1.00 79.75 504 MET A CA 1
ATOM 4033 C C . MET A 1 504 ? -1.561 -4.909 -56.540 1.00 79.75 504 MET A C 1
ATOM 4035 O O . MET A 1 504 ? -1.490 -3.702 -56.741 1.00 79.75 504 MET A O 1
ATOM 4039 N N . ASP A 1 505 ? -2.721 -5.517 -56.299 1.00 81.56 505 ASP A N 1
ATOM 4040 C CA . ASP A 1 505 ? -3.980 -4.777 -56.170 1.00 81.56 505 ASP A CA 1
ATOM 4041 C C . ASP A 1 505 ? -4.033 -4.082 -54.799 1.00 81.56 505 ASP A C 1
ATOM 4043 O O . ASP A 1 505 ? -4.150 -4.741 -53.763 1.00 81.56 505 ASP A O 1
ATOM 4047 N N . ILE A 1 506 ? -3.862 -2.757 -54.786 1.00 86.44 506 ILE A N 1
ATOM 4048 C CA . ILE A 1 506 ? -3.742 -1.939 -53.574 1.00 86.44 506 ILE A CA 1
ATOM 4049 C C . ILE A 1 506 ? -4.808 -0.856 -53.597 1.00 86.44 506 ILE A C 1
ATOM 4051 O O . ILE A 1 506 ? -4.828 -0.004 -54.482 1.00 86.44 506 ILE A O 1
ATOM 4055 N N . THR A 1 507 ? -5.645 -0.838 -52.566 1.00 89.81 507 THR A N 1
ATOM 4056 C CA . THR A 1 507 ? -6.653 0.203 -52.362 1.00 89.81 507 THR A CA 1
ATOM 4057 C C . THR A 1 507 ? -6.127 1.318 -51.465 1.00 89.81 507 THR A C 1
ATOM 4059 O O . THR A 1 507 ? -5.556 1.044 -50.405 1.00 89.81 507 THR A O 1
ATOM 4062 N N . ALA A 1 508 ? -6.381 2.568 -51.850 1.00 92.62 508 ALA A N 1
ATOM 4063 C CA . ALA A 1 508 ? -6.121 3.738 -51.017 1.00 92.62 508 ALA A CA 1
ATOM 4064 C C . ALA A 1 508 ? -6.878 3.691 -49.674 1.00 92.62 508 ALA A C 1
ATOM 4066 O O . ALA A 1 508 ? -7.951 3.094 -49.563 1.00 92.62 508 ALA A O 1
ATOM 4067 N N . LEU A 1 509 ? -6.314 4.349 -48.659 1.00 93.25 509 LEU A N 1
ATOM 4068 C CA . LEU A 1 509 ? -6.937 4.525 -47.345 1.00 93.25 509 LEU A CA 1
ATOM 4069 C C . LEU A 1 509 ? -8.220 5.371 -47.451 1.00 93.25 509 LEU A C 1
ATOM 4071 O O . LEU A 1 509 ? -8.283 6.329 -48.223 1.00 93.25 509 LEU A O 1
ATOM 4075 N N . ASP A 1 510 ? -9.232 5.042 -46.646 1.00 90.69 510 ASP A N 1
ATOM 4076 C CA . ASP A 1 510 ? -10.550 5.685 -46.666 1.00 90.69 510 ASP A CA 1
ATOM 4077 C C . ASP A 1 510 ? -10.664 6.733 -45.553 1.00 90.69 510 ASP A C 1
ATOM 4079 O O . ASP A 1 510 ? -10.815 6.408 -44.374 1.00 90.69 510 ASP A O 1
ATOM 4083 N N . GLU A 1 511 ? -10.632 8.013 -45.927 1.00 86.00 511 GLU A N 1
ATOM 4084 C CA . GLU A 1 511 ? -10.745 9.152 -45.003 1.00 86.00 511 GLU A CA 1
ATOM 4085 C C . GLU A 1 511 ? -12.010 9.084 -44.121 1.00 86.00 511 GLU A C 1
ATOM 4087 O O . GLU A 1 511 ? -11.986 9.556 -42.987 1.00 86.00 511 GLU A O 1
ATOM 4092 N N . SER A 1 512 ? -13.096 8.445 -44.577 1.00 85.75 512 SER A N 1
ATOM 4093 C CA . SER A 1 512 ? -14.349 8.349 -43.814 1.00 85.75 512 SER A CA 1
ATOM 4094 C C . SER A 1 512 ? -14.280 7.412 -42.602 1.00 85.75 512 SER A C 1
ATOM 4096 O O . SER A 1 512 ? -15.119 7.501 -41.701 1.00 85.75 512 SER A O 1
ATOM 4098 N N . LEU A 1 513 ? -13.282 6.524 -42.547 1.00 84.38 513 LEU A N 1
ATOM 4099 C CA . LEU A 1 513 ? -13.088 5.600 -41.429 1.00 84.38 513 LEU A CA 1
ATOM 4100 C C . LEU A 1 513 ? -12.352 6.243 -40.247 1.00 84.38 513 LEU A C 1
ATOM 4102 O O . LEU A 1 513 ? -12.447 5.717 -39.129 1.00 84.38 513 LEU A O 1
ATOM 4106 N N . SER A 1 514 ? -11.675 7.373 -40.468 1.00 84.25 514 SER A N 1
ATOM 4107 C CA . SER A 1 514 ? -10.967 8.139 -39.442 1.00 84.25 514 SER A CA 1
ATOM 4108 C C . SER A 1 514 ? -11.911 9.136 -38.766 1.00 84.25 514 SER A C 1
ATOM 4110 O O . SER A 1 514 ? -12.472 10.029 -39.393 1.00 84.25 514 SER A O 1
ATOM 4112 N N . VAL A 1 515 ? -12.130 8.956 -37.463 1.00 84.50 515 VAL A N 1
ATOM 4113 C CA . VAL A 1 515 ? -13.060 9.765 -36.654 1.00 84.50 515 VAL A CA 1
ATOM 4114 C C . VAL A 1 515 ? -12.304 10.856 -35.900 1.00 84.50 515 VAL A C 1
ATOM 4116 O O . VAL A 1 515 ? -12.844 11.936 -35.658 1.00 84.50 515 VAL A O 1
ATOM 4119 N N . LYS A 1 516 ? -11.056 10.571 -35.517 1.00 89.00 516 LYS A N 1
ATOM 4120 C CA . LYS A 1 516 ? -10.244 11.412 -34.638 1.00 89.00 516 LYS A CA 1
ATOM 4121 C C . LYS A 1 516 ? -9.156 12.187 -35.376 1.00 89.00 516 LYS A C 1
ATOM 4123 O O . LYS A 1 516 ? -8.902 13.339 -35.030 1.00 89.00 516 LYS A O 1
ATOM 4128 N N . PHE A 1 517 ? -8.526 11.571 -36.374 1.00 90.81 517 PHE A N 1
ATOM 4129 C CA . PHE A 1 517 ? -7.388 12.139 -37.101 1.00 90.81 517 PHE A CA 1
ATOM 4130 C C . PHE A 1 517 ? -7.763 12.513 -38.536 1.00 90.81 517 PHE A C 1
ATOM 4132 O O . PHE A 1 517 ? -8.598 11.869 -39.163 1.00 90.81 517 PHE A O 1
ATOM 4139 N N . GLN A 1 518 ? -7.143 13.573 -39.053 1.00 89.25 518 GLN A N 1
ATOM 4140 C CA . GLN A 1 518 ? -7.313 14.025 -40.438 1.00 89.25 518 GLN A CA 1
ATOM 4141 C C . GLN A 1 518 ? -6.226 13.413 -41.330 1.00 89.25 518 GLN A C 1
ATOM 4143 O O . GLN A 1 518 ? -5.134 13.129 -40.844 1.00 89.25 518 GLN A O 1
ATOM 4148 N N . LYS A 1 519 ? -6.453 13.298 -42.646 1.00 85.75 519 LYS A N 1
ATOM 4149 C CA . LYS A 1 519 ? -5.468 12.720 -43.589 1.00 85.75 519 LYS A CA 1
ATOM 4150 C C . LYS A 1 519 ? -4.097 13.413 -43.628 1.00 85.75 519 LYS A C 1
ATOM 4152 O O . LYS A 1 519 ? -3.128 12.823 -44.075 1.00 85.75 519 LYS A O 1
ATOM 4157 N N . ASN A 1 520 ? -4.019 14.677 -43.211 1.00 87.81 520 ASN A N 1
ATOM 4158 C CA . ASN A 1 520 ? -2.776 15.450 -43.132 1.00 87.81 520 ASN A CA 1
ATOM 4159 C C . ASN A 1 520 ? -2.121 15.387 -41.740 1.00 87.81 520 ASN A C 1
ATOM 4161 O O . ASN A 1 520 ? -1.081 16.015 -41.540 1.00 87.81 520 ASN A O 1
ATOM 4165 N N . SER A 1 521 ? -2.732 14.675 -40.785 1.00 93.44 521 SER A N 1
ATOM 4166 C CA . SER A 1 521 ? -2.156 14.461 -39.457 1.00 93.44 521 SER A CA 1
ATOM 4167 C C . SER A 1 521 ? -0.878 13.651 -39.605 1.00 93.44 521 SER A C 1
ATOM 4169 O O . SER A 1 521 ? -0.854 12.643 -40.310 1.00 93.44 521 SER A O 1
ATOM 4171 N N . THR A 1 522 ? 0.191 14.103 -38.959 1.00 95.81 522 THR A N 1
ATOM 4172 C CA . THR A 1 522 ? 1.457 13.376 -38.979 1.00 95.81 522 THR A CA 1
ATOM 4173 C C . THR A 1 522 ? 1.316 12.046 -38.251 1.00 95.81 522 THR A C 1
ATOM 4175 O O . THR A 1 522 ? 0.495 11.899 -37.343 1.00 95.81 522 THR A O 1
ATOM 4178 N N . ILE A 1 523 ? 2.147 11.077 -38.618 1.00 94.06 523 ILE A N 1
ATOM 4179 C CA . ILE A 1 523 ? 2.233 9.800 -37.919 1.00 94.06 523 ILE A CA 1
ATOM 4180 C C . ILE A 1 523 ? 2.573 10.035 -36.443 1.00 94.06 523 ILE A C 1
ATOM 4182 O O . ILE A 1 523 ? 1.986 9.364 -35.607 1.00 94.06 523 ILE A O 1
ATOM 4186 N N . GLU A 1 524 ? 3.397 11.033 -36.097 1.00 93.81 524 GLU A N 1
ATOM 4187 C CA . GLU A 1 524 ? 3.649 11.434 -34.701 1.00 93.81 524 GLU A CA 1
ATOM 4188 C C . GLU A 1 524 ? 2.351 11.762 -33.951 1.00 93.81 524 GLU A C 1
ATOM 4190 O O . GLU A 1 524 ? 2.078 11.154 -32.922 1.00 93.81 524 GLU A O 1
ATOM 4195 N N . ALA A 1 525 ? 1.483 12.613 -34.510 1.00 94.00 525 ALA A N 1
ATOM 4196 C CA . ALA A 1 525 ? 0.219 12.981 -33.868 1.00 94.00 525 ALA A CA 1
ATOM 4197 C C . ALA A 1 525 ? -0.721 11.779 -33.654 1.00 94.00 525 ALA A C 1
ATOM 4199 O O . ALA A 1 525 ? -1.494 11.747 -32.693 1.00 94.00 525 ALA A O 1
ATOM 4200 N N . VAL A 1 526 ? -0.662 10.790 -34.550 1.00 93.69 526 VAL A N 1
ATOM 4201 C CA . VAL A 1 526 ? -1.445 9.553 -34.450 1.00 93.69 526 VAL A CA 1
ATOM 4202 C C . VAL A 1 526 ? -0.820 8.596 -33.416 1.00 93.69 526 VAL A C 1
ATOM 4204 O O . VAL A 1 526 ? -1.539 8.004 -32.608 1.00 93.69 526 VAL A O 1
ATOM 4207 N N . VAL A 1 527 ? 0.512 8.476 -33.383 1.00 92.19 527 VAL A N 1
ATOM 4208 C CA . VAL A 1 527 ? 1.292 7.659 -32.428 1.00 92.19 527 VAL A CA 1
ATOM 4209 C C . VAL A 1 527 ? 1.187 8.180 -30.998 1.00 92.19 527 VAL A C 1
ATOM 4211 O O . VAL A 1 527 ? 1.040 7.371 -30.082 1.00 92.19 527 VAL A O 1
ATOM 4214 N N . ASP A 1 528 ? 1.170 9.502 -30.807 1.00 92.75 528 ASP A N 1
ATOM 4215 C CA . ASP A 1 528 ? 1.006 10.178 -29.509 1.00 92.75 528 ASP A CA 1
ATOM 4216 C C . ASP A 1 528 ? -0.274 9.764 -28.773 1.00 92.75 528 ASP A C 1
ATOM 4218 O O . ASP A 1 528 ? -0.427 9.984 -27.572 1.00 92.75 528 ASP A O 1
ATOM 4222 N N . GLN A 1 529 ? -1.204 9.129 -29.486 1.00 93.50 529 GLN A N 1
ATOM 4223 C CA . GLN A 1 529 ? -2.436 8.583 -28.934 1.00 93.50 529 GLN A CA 1
ATOM 4224 C C . GLN A 1 529 ? -2.606 7.098 -29.273 1.00 93.50 529 GLN A C 1
ATOM 4226 O O . GLN A 1 529 ? -3.725 6.635 -29.507 1.00 93.50 529 GLN A O 1
ATOM 4231 N N . LEU A 1 530 ? -1.496 6.353 -29.303 1.00 92.88 530 LEU A N 1
ATOM 4232 C CA . LEU A 1 530 ? -1.435 4.904 -29.525 1.00 92.88 530 LEU A CA 1
ATOM 4233 C C . LEU A 1 530 ? -2.091 4.453 -30.836 1.00 92.88 530 LEU A C 1
ATOM 4235 O O . LEU A 1 530 ? -2.625 3.349 -30.917 1.00 92.88 530 LEU A O 1
ATOM 4239 N N . MET A 1 531 ? -2.113 5.313 -31.857 1.00 92.94 531 MET A N 1
ATOM 4240 C CA . MET A 1 531 ? -2.840 5.062 -33.101 1.00 92.94 531 MET A CA 1
ATOM 4241 C C . MET A 1 531 ? -4.312 4.684 -32.871 1.00 92.94 531 MET A C 1
ATOM 4243 O O . MET A 1 531 ? -4.870 3.879 -33.612 1.00 92.94 531 MET A O 1
ATOM 4247 N N . MET A 1 532 ? -4.954 5.238 -31.836 1.00 93.62 532 MET A N 1
ATOM 4248 C CA . MET A 1 532 ? -6.325 4.892 -31.451 1.00 93.62 532 MET A CA 1
ATOM 4249 C C . MET A 1 532 ? -7.349 5.889 -31.979 1.00 93.62 532 MET A C 1
ATOM 4251 O O . MET A 1 532 ? -7.363 7.062 -31.597 1.00 93.62 532 MET A O 1
ATOM 4255 N N . GLU A 1 533 ? -8.290 5.386 -32.772 1.00 92.31 533 GLU A N 1
ATOM 4256 C CA . GLU A 1 533 ? -9.443 6.152 -33.248 1.00 92.31 533 GLU A CA 1
ATOM 4257 C C . GLU A 1 533 ? -10.528 6.264 -32.175 1.00 92.31 533 GLU A C 1
ATOM 4259 O O . GLU A 1 533 ? -11.150 7.313 -32.017 1.00 92.31 533 GLU A O 1
ATOM 4264 N N . GLN A 1 534 ? -10.764 5.185 -31.422 1.00 90.50 534 GLN A N 1
ATOM 4265 C CA . GLN A 1 534 ? -11.855 5.129 -30.453 1.00 90.50 534 GLN A CA 1
ATOM 4266 C C . GLN A 1 534 ? -11.573 4.136 -29.323 1.00 90.50 534 GLN A C 1
ATOM 4268 O O . GLN A 1 534 ? -11.088 3.031 -29.569 1.00 90.50 534 GLN A O 1
ATOM 4273 N N . TRP A 1 535 ? -11.960 4.529 -28.108 1.00 91.50 535 TRP A N 1
ATOM 4274 C CA . TRP A 1 535 ? -12.037 3.681 -26.920 1.00 91.50 535 TRP A CA 1
ATOM 4275 C C . TRP A 1 535 ? -13.499 3.570 -26.482 1.00 91.50 535 TRP A C 1
ATOM 4277 O O . TRP A 1 535 ? -14.155 4.585 -26.248 1.00 91.50 535 TRP A O 1
ATOM 4287 N N . ASN A 1 536 ? -14.006 2.348 -26.358 1.00 92.00 536 ASN A N 1
ATOM 4288 C CA . ASN A 1 536 ? -15.359 2.048 -25.909 1.00 92.00 536 ASN A CA 1
ATOM 4289 C C . ASN A 1 536 ? -15.293 1.270 -24.599 1.00 92.00 536 ASN A C 1
ATOM 4291 O O . ASN A 1 536 ? -14.826 0.137 -24.563 1.00 92.00 536 ASN A O 1
ATOM 4295 N N . GLN A 1 537 ? -15.788 1.873 -23.521 1.00 91.62 537 GLN A N 1
ATOM 4296 C CA . GLN A 1 537 ? -15.843 1.237 -22.207 1.00 91.62 537 GLN A CA 1
ATOM 4297 C C . GLN A 1 537 ? -17.278 0.876 -21.822 1.00 91.62 537 GLN A C 1
ATOM 4299 O O . GLN A 1 537 ? -18.197 1.683 -21.971 1.00 91.62 537 GLN A O 1
ATOM 4304 N N . THR A 1 538 ? -17.453 -0.324 -21.276 1.00 94.56 538 THR A N 1
ATOM 4305 C CA . THR A 1 538 ? -18.716 -0.805 -20.711 1.00 94.56 538 THR A CA 1
ATOM 4306 C C . THR A 1 538 ? -18.502 -1.171 -19.248 1.00 94.56 538 THR A C 1
ATOM 4308 O O . THR A 1 538 ? -17.653 -2.004 -18.931 1.00 94.56 538 THR A O 1
ATOM 4311 N N . ILE A 1 539 ? -19.287 -0.554 -18.363 1.00 93.94 539 ILE A N 1
ATOM 4312 C CA . ILE A 1 539 ? -19.270 -0.790 -16.914 1.00 93.94 539 ILE A CA 1
ATOM 4313 C C . ILE A 1 539 ? -20.566 -1.514 -16.550 1.00 93.94 539 ILE A C 1
ATOM 4315 O O . ILE A 1 539 ? -21.655 -1.023 -16.840 1.00 93.94 539 ILE A O 1
ATOM 4319 N N . MET A 1 540 ? -20.450 -2.696 -15.950 1.00 94.81 540 MET A N 1
ATOM 4320 C CA . MET A 1 540 ? -21.570 -3.588 -15.641 1.00 94.81 540 MET A CA 1
ATOM 4321 C C . MET A 1 540 ? -21.741 -3.714 -14.126 1.00 94.81 540 MET A C 1
ATOM 4323 O O . MET A 1 540 ? -21.167 -4.602 -13.487 1.00 94.81 540 MET A O 1
ATOM 4327 N N . TYR A 1 541 ? -22.536 -2.817 -13.539 1.00 93.56 541 TYR A N 1
ATOM 4328 C CA . TYR A 1 541 ? -22.787 -2.808 -12.094 1.00 93.56 541 TYR A CA 1
ATOM 4329 C C . TYR A 1 541 ? -23.450 -4.103 -11.594 1.00 93.56 541 TYR A C 1
ATOM 4331 O O . TYR A 1 541 ? -23.137 -4.585 -10.508 1.00 93.56 541 TYR A O 1
ATOM 4339 N N . ASP A 1 542 ? -24.318 -4.721 -12.398 1.00 93.44 542 ASP A N 1
ATOM 4340 C CA . ASP A 1 542 ? -24.961 -6.000 -12.081 1.00 93.44 542 ASP A CA 1
ATOM 4341 C C . ASP A 1 542 ? -23.936 -7.131 -11.918 1.00 93.44 542 ASP A C 1
ATOM 4343 O O . ASP A 1 542 ? -24.032 -7.948 -10.999 1.00 93.44 542 ASP A O 1
ATOM 4347 N N . ARG A 1 543 ? -22.910 -7.161 -12.775 1.00 93.06 543 ARG A N 1
ATOM 4348 C CA . ARG A 1 543 ? -21.822 -8.136 -12.686 1.00 93.06 543 ARG A CA 1
ATOM 4349 C C . ARG A 1 543 ? -20.955 -7.900 -11.456 1.00 93.06 543 ARG A C 1
ATOM 4351 O O . ARG A 1 543 ? -20.568 -8.876 -10.815 1.00 93.06 543 ARG A O 1
ATOM 4358 N N . TYR A 1 544 ? -20.696 -6.639 -11.106 1.00 94.06 544 TYR A N 1
ATOM 4359 C CA . TYR A 1 544 ? -20.022 -6.277 -9.858 1.00 94.06 544 TYR A CA 1
ATOM 4360 C C . TYR A 1 544 ? -20.823 -6.737 -8.632 1.00 94.06 544 TYR A C 1
ATOM 4362 O O . TYR A 1 544 ? -20.283 -7.452 -7.789 1.00 94.06 544 TYR A O 1
ATOM 4370 N N . PHE A 1 545 ? -22.115 -6.403 -8.560 1.00 93.12 545 PHE A N 1
ATOM 4371 C CA . PHE A 1 545 ? -22.985 -6.783 -7.444 1.00 93.12 545 PHE A CA 1
ATOM 4372 C C . PHE A 1 545 ? -23.039 -8.308 -7.271 1.00 93.12 545 PHE A C 1
ATOM 4374 O O . PHE A 1 545 ? -22.857 -8.824 -6.168 1.00 93.12 545 PHE A O 1
ATOM 4381 N N . ASN A 1 546 ? -23.217 -9.040 -8.374 1.00 90.88 546 ASN A N 1
ATOM 4382 C CA . ASN A 1 546 ? -23.247 -10.502 -8.367 1.00 90.88 546 ASN A CA 1
ATOM 4383 C C . ASN A 1 546 ? -21.897 -11.127 -7.988 1.00 90.88 546 ASN A C 1
ATOM 4385 O O . ASN A 1 546 ? -21.881 -12.203 -7.401 1.00 90.88 546 ASN A O 1
ATOM 4389 N N . ALA A 1 547 ? -20.775 -10.480 -8.318 1.00 89.75 547 ALA A N 1
ATOM 4390 C CA . ALA A 1 547 ? -19.448 -10.936 -7.913 1.00 89.75 547 ALA A CA 1
ATOM 4391 C C . ALA A 1 547 ? -19.149 -10.643 -6.433 1.00 89.75 547 ALA A C 1
ATOM 4393 O O . ALA A 1 547 ? -18.517 -11.467 -5.784 1.00 89.75 547 ALA A O 1
ATOM 4394 N N . CYS A 1 548 ? -19.619 -9.513 -5.893 1.00 90.12 548 CYS A N 1
ATOM 4395 C CA . CYS A 1 548 ? -19.540 -9.199 -4.461 1.00 90.12 548 CYS A CA 1
ATOM 4396 C C . CYS A 1 548 ? -20.372 -10.183 -3.617 1.00 90.12 548 CYS A C 1
ATOM 4398 O O . CYS A 1 548 ? -19.942 -10.561 -2.525 1.00 90.12 548 CYS A O 1
ATOM 4400 N N . GLU A 1 549 ? -21.528 -10.618 -4.138 1.00 89.88 549 GLU A N 1
ATOM 4401 C CA . GLU A 1 549 ? -22.418 -11.629 -3.546 1.00 89.88 549 GLU A CA 1
ATOM 4402 C C . GLU A 1 549 ? -22.699 -11.350 -2.049 1.00 89.88 549 GLU A C 1
ATOM 4404 O O . GLU A 1 549 ? -22.207 -12.078 -1.181 1.00 89.88 549 GLU A O 1
ATOM 4409 N N . PRO A 1 550 ? -23.440 -10.277 -1.702 1.00 90.06 550 PRO A N 1
ATOM 4410 C CA . PRO A 1 550 ? -23.644 -9.900 -0.306 1.00 90.06 550 PRO A CA 1
ATOM 4411 C C . PRO A 1 550 ? -24.371 -11.005 0.466 1.00 90.06 550 PRO A C 1
ATOM 4413 O O . PRO A 1 550 ? -25.473 -11.413 0.095 1.00 90.06 550 PRO A O 1
ATOM 4416 N N . PHE A 1 551 ? -23.768 -11.492 1.553 1.00 85.19 551 PHE A N 1
ATOM 4417 C CA . PHE A 1 551 ? -24.350 -12.599 2.323 1.00 85.19 551 PHE A CA 1
ATOM 4418 C C . PHE A 1 551 ? -25.464 -12.128 3.271 1.00 85.19 551 PHE A C 1
ATOM 4420 O O . PHE A 1 551 ? -26.423 -12.862 3.523 1.00 85.19 551 PHE A O 1
ATOM 4427 N N . GLU A 1 552 ? -25.372 -10.893 3.760 1.00 89.69 552 GLU A N 1
ATOM 4428 C CA . GLU A 1 552 ? -26.425 -10.200 4.496 1.00 89.69 552 GLU A CA 1
ATOM 4429 C C . GLU A 1 552 ? -26.321 -8.686 4.283 1.00 89.69 552 GLU A C 1
ATOM 4431 O O . GLU A 1 552 ? -25.258 -8.164 3.958 1.00 89.69 552 GLU A O 1
ATOM 4436 N N . CYS A 1 553 ? -27.431 -7.980 4.457 1.00 88.81 553 CYS A N 1
ATOM 4437 C CA . CYS A 1 553 ? -27.461 -6.532 4.571 1.00 88.81 553 CYS A CA 1
ATOM 4438 C C . CYS A 1 553 ? -28.082 -6.155 5.905 1.00 88.81 553 CYS A C 1
ATOM 4440 O O . CYS A 1 553 ? -29.136 -6.666 6.281 1.00 88.81 553 CYS A O 1
ATOM 4442 N N . THR A 1 554 ? -27.440 -5.232 6.601 1.00 87.69 554 THR A N 1
ATOM 4443 C CA . THR A 1 554 ? -27.902 -4.708 7.881 1.00 87.69 554 THR A CA 1
ATOM 4444 C C . THR A 1 554 ? -28.257 -3.246 7.707 1.00 87.69 554 THR A C 1
ATOM 4446 O O . THR A 1 554 ? -27.509 -2.499 7.084 1.00 87.69 554 THR A O 1
ATOM 4449 N N . HIS A 1 555 ? -29.410 -2.837 8.216 1.00 85.25 555 HIS A N 1
ATOM 4450 C CA . HIS A 1 555 ? -29.807 -1.435 8.240 1.00 85.25 555 HIS A CA 1
ATOM 4451 C C . HIS A 1 555 ? -30.494 -1.114 9.557 1.00 85.25 555 HIS A C 1
ATOM 4453 O O . HIS A 1 555 ? -31.033 -1.996 10.227 1.00 85.25 555 HIS A O 1
ATOM 4459 N N . THR A 1 556 ? -30.459 0.157 9.945 1.00 80.88 556 THR A N 1
ATOM 4460 C CA . THR A 1 556 ? -31.104 0.607 11.179 1.00 80.88 556 THR A CA 1
ATOM 4461 C C . THR A 1 556 ? -32.197 1.621 10.896 1.00 80.88 556 THR A C 1
ATOM 4463 O O . THR A 1 556 ? -32.021 2.531 10.083 1.00 80.88 556 THR A O 1
ATOM 4466 N N . HIS A 1 557 ? -33.327 1.473 11.588 1.00 74.44 557 HIS A N 1
ATOM 4467 C CA . HIS A 1 557 ? -34.440 2.415 11.533 1.00 74.44 557 HIS A CA 1
ATOM 4468 C C . HIS A 1 557 ? -34.984 2.704 12.938 1.00 74.44 557 HIS A C 1
ATOM 4470 O O . HIS A 1 557 ? -34.903 1.876 13.845 1.00 74.44 557 HIS A O 1
ATOM 4476 N N . GLN A 1 558 ? -35.529 3.906 13.129 1.00 74.12 558 GLN A N 1
ATOM 4477 C CA . GLN A 1 558 ? -36.055 4.357 14.414 1.00 74.12 558 GLN A CA 1
ATOM 4478 C C . GLN A 1 558 ? -37.529 3.973 14.579 1.00 74.12 558 GLN A C 1
ATOM 4480 O O . GLN A 1 558 ? -38.389 4.432 13.828 1.00 74.12 558 GLN A O 1
ATOM 4485 N N . THR A 1 559 ? -37.848 3.173 15.595 1.00 67.25 559 THR A N 1
ATOM 4486 C CA . THR A 1 559 ? -39.221 2.766 15.927 1.00 67.25 559 THR A CA 1
ATOM 4487 C C . THR A 1 559 ? -39.606 3.228 17.338 1.00 67.25 559 THR A C 1
ATOM 4489 O O . THR A 1 559 ? -38.755 3.534 18.174 1.00 67.25 559 THR A O 1
ATOM 4492 N N . LYS A 1 560 ? -40.911 3.363 17.608 1.00 70.62 560 LYS A N 1
ATOM 4493 C CA . LYS A 1 560 ? -41.421 3.747 18.938 1.00 70.62 560 LYS A CA 1
ATOM 4494 C C . LYS A 1 560 ? -41.641 2.516 19.813 1.00 70.62 560 LYS A C 1
ATOM 4496 O O . LYS A 1 560 ? -41.990 1.449 19.314 1.00 70.62 560 LYS A O 1
ATOM 4501 N N . ASN A 1 561 ? -41.539 2.699 21.129 1.00 65.56 561 ASN A N 1
ATOM 4502 C CA . ASN A 1 561 ? -41.840 1.653 22.105 1.00 65.56 561 ASN A CA 1
ATOM 4503 C C . ASN A 1 561 ? -43.249 1.070 21.927 1.00 65.56 561 ASN A C 1
ATOM 4505 O O . ASN A 1 561 ? -44.242 1.799 21.875 1.00 65.56 561 ASN A O 1
ATOM 4509 N N . GLN A 1 562 ? -43.345 -0.261 21.902 1.00 66.75 562 GLN A N 1
ATOM 4510 C CA . GLN A 1 562 ? -44.631 -0.955 21.883 1.00 66.75 562 GLN A CA 1
ATOM 4511 C C . GLN A 1 562 ? -45.411 -0.682 23.178 1.00 66.75 562 GLN A C 1
ATOM 4513 O O . GLN A 1 562 ? -44.837 -0.639 24.268 1.00 66.75 562 GLN A O 1
ATOM 4518 N N . LEU A 1 563 ? -46.740 -0.557 23.078 1.00 61.19 563 LEU A N 1
ATOM 4519 C CA . LEU A 1 563 ? -47.620 -0.252 24.217 1.00 61.19 563 LEU A CA 1
ATOM 4520 C C . LEU A 1 563 ? -47.406 -1.218 25.396 1.00 61.19 563 LEU A C 1
ATOM 4522 O O . LEU A 1 563 ? -47.410 -0.801 26.551 1.00 61.19 563 LEU A O 1
ATOM 4526 N N . ILE A 1 564 ? -47.167 -2.498 25.096 1.00 64.38 564 ILE A N 1
ATOM 4527 C CA . ILE A 1 564 ? -46.899 -3.537 26.095 1.00 64.38 564 ILE A CA 1
ATOM 4528 C C . ILE A 1 564 ? -45.628 -3.213 26.887 1.00 64.38 564 ILE A C 1
ATOM 4530 O O . ILE A 1 564 ? -45.684 -3.228 28.112 1.00 64.38 564 ILE A O 1
ATOM 4534 N N . TYR A 1 565 ? -44.533 -2.837 26.216 1.00 63.97 565 TYR A N 1
ATOM 4535 C CA . TYR A 1 565 ? -43.273 -2.461 26.865 1.00 63.97 565 TYR A CA 1
ATOM 4536 C C . TYR A 1 565 ? -43.440 -1.238 27.778 1.00 63.97 565 TYR A C 1
ATOM 4538 O O . TYR A 1 565 ? -42.930 -1.223 28.900 1.00 63.97 565 TYR A O 1
ATOM 4546 N N . ILE A 1 566 ? -44.205 -0.232 27.338 1.00 65.69 566 ILE A N 1
ATOM 4547 C CA . ILE A 1 566 ? -44.500 0.969 28.138 1.00 65.69 566 ILE A CA 1
ATOM 4548 C C . ILE A 1 566 ? -45.264 0.581 29.411 1.00 65.69 566 ILE A C 1
ATOM 4550 O O . ILE A 1 566 ? -44.891 0.985 30.514 1.00 65.69 566 ILE A O 1
ATOM 4554 N N . VAL A 1 567 ? -46.306 -0.244 29.277 1.00 62.66 567 VAL A N 1
ATOM 4555 C CA . VAL A 1 567 ? -47.143 -0.681 30.403 1.00 62.66 567 VAL A CA 1
ATOM 4556 C C . VAL A 1 567 ? -46.355 -1.556 31.382 1.00 62.66 567 VAL A C 1
ATOM 4558 O O . VAL A 1 567 ? -46.413 -1.317 32.589 1.00 62.66 567 VAL A O 1
ATOM 4561 N N . THR A 1 568 ? -45.577 -2.530 30.901 1.00 62.03 568 THR A N 1
ATOM 4562 C CA . THR A 1 568 ? -44.787 -3.419 31.770 1.00 62.03 568 THR A CA 1
ATOM 4563 C C . THR A 1 568 ? -43.673 -2.673 32.497 1.00 62.03 568 THR A C 1
ATOM 4565 O O . THR A 1 568 ? -43.448 -2.917 33.682 1.00 62.03 568 THR A O 1
ATOM 4568 N N . THR A 1 569 ? -43.026 -1.713 31.832 1.00 64.50 569 THR A N 1
ATOM 4569 C CA . THR A 1 569 ? -41.978 -0.876 32.436 1.00 64.50 569 THR A CA 1
ATOM 4570 C C . THR A 1 569 ? -42.552 0.028 33.526 1.00 64.50 569 THR A C 1
ATOM 4572 O O . THR A 1 569 ? -41.979 0.131 34.610 1.00 64.50 569 THR A O 1
ATOM 4575 N N . LEU A 1 570 ? -43.726 0.630 33.301 1.00 66.44 570 LEU A N 1
ATOM 4576 C CA . LEU A 1 570 ? -44.403 1.444 34.314 1.00 66.44 570 LEU A CA 1
ATOM 4577 C C . LEU A 1 570 ? -44.806 0.623 35.543 1.00 66.44 570 LEU A C 1
ATOM 4579 O O . LEU A 1 570 ? -44.593 1.076 36.665 1.00 66.44 570 LEU A O 1
ATOM 4583 N N . ILE A 1 571 ? -45.338 -0.587 35.347 1.00 65.31 571 ILE A N 1
ATOM 4584 C CA . ILE A 1 571 ? -45.709 -1.491 36.447 1.00 65.31 571 ILE A CA 1
ATOM 4585 C C . ILE A 1 571 ? -44.469 -1.924 37.243 1.00 65.31 571 ILE A C 1
ATOM 4587 O O . ILE A 1 571 ? -44.502 -1.902 38.474 1.00 65.31 571 ILE A O 1
ATOM 4591 N N . GLY A 1 572 ? -43.368 -2.263 36.562 1.00 61.16 572 GLY A N 1
ATOM 4592 C CA . GLY A 1 572 ? -42.112 -2.659 37.205 1.00 61.16 572 GLY A CA 1
ATOM 4593 C C . GLY A 1 572 ? -41.447 -1.523 37.991 1.00 61.16 572 GLY A C 1
ATOM 4594 O O . GLY A 1 572 ? -40.935 -1.735 39.089 1.00 61.16 572 GLY A O 1
ATOM 4595 N N . LEU A 1 573 ? -41.505 -0.290 37.483 1.00 67.06 573 LEU A N 1
ATOM 4596 C CA . LEU A 1 573 ? -40.920 0.876 38.153 1.00 67.06 573 LEU A CA 1
ATOM 4597 C C . LEU A 1 573 ? -41.801 1.434 39.280 1.00 67.06 573 LEU A C 1
ATOM 4599 O O . LEU A 1 573 ? -41.287 2.113 40.171 1.00 67.06 573 LEU A O 1
ATOM 4603 N N . LEU A 1 574 ? -43.103 1.128 39.290 1.00 66.88 574 LEU A N 1
ATOM 4604 C CA . LEU A 1 574 ? -44.064 1.644 40.270 1.00 66.88 574 LEU A CA 1
ATOM 4605 C C . LEU A 1 574 ? -43.671 1.292 41.714 1.00 66.88 574 LEU A C 1
ATOM 4607 O O . LEU A 1 574 ? -43.734 2.145 42.599 1.00 66.88 574 LEU A O 1
ATOM 4611 N N . GLY A 1 575 ? -43.209 0.059 41.951 1.00 61.81 575 GLY A N 1
ATOM 4612 C CA . GLY A 1 575 ? -42.779 -0.402 43.276 1.00 61.81 575 GLY A CA 1
ATOM 4613 C C . GLY A 1 575 ? -41.522 0.312 43.789 1.00 61.81 575 GLY A C 1
ATOM 4614 O O . GLY A 1 575 ? -41.469 0.743 44.947 1.00 61.81 575 GLY A O 1
ATOM 4615 N N . GLY A 1 576 ? -40.525 0.497 42.919 1.00 62.91 576 GLY A N 1
ATOM 4616 C CA . GLY A 1 576 ? -39.284 1.205 43.246 1.00 62.91 576 GLY A CA 1
ATOM 4617 C C . GLY A 1 576 ? -39.505 2.702 43.465 1.00 62.91 576 GLY A C 1
ATOM 4618 O O . GLY A 1 576 ? -39.046 3.261 44.462 1.00 62.91 576 GLY A O 1
ATOM 4619 N N . LEU A 1 577 ? -40.289 3.334 42.587 1.00 67.81 577 LEU A N 1
ATOM 4620 C CA . LEU A 1 577 ? -40.627 4.756 42.650 1.00 67.81 577 LEU A CA 1
ATOM 4621 C C . LEU A 1 577 ? -41.397 5.102 43.932 1.00 67.81 577 LEU A C 1
ATOM 4623 O O . LEU A 1 577 ? -41.069 6.075 44.608 1.00 67.81 577 LEU A O 1
ATOM 4627 N N . ILE A 1 578 ? -42.370 4.271 44.321 1.00 68.94 578 ILE A N 1
ATOM 4628 C CA . ILE A 1 578 ? -43.123 4.428 45.576 1.00 68.94 578 ILE A CA 1
ATOM 4629 C C . ILE A 1 578 ? -42.201 4.341 46.795 1.00 68.94 578 ILE A C 1
ATOM 4631 O O . ILE A 1 578 ? -42.359 5.124 47.736 1.00 68.94 578 ILE A O 1
ATOM 4635 N N . THR A 1 579 ? -41.246 3.410 46.781 1.00 65.69 579 THR A N 1
ATOM 4636 C CA . THR A 1 579 ? -40.321 3.166 47.895 1.00 65.69 579 THR A CA 1
ATOM 4637 C C . THR A 1 579 ? -39.300 4.298 48.033 1.00 65.69 579 THR A C 1
ATOM 4639 O O . THR A 1 579 ? -39.109 4.828 49.127 1.00 65.69 579 THR A O 1
ATOM 4642 N N . MET A 1 580 ? -38.717 4.748 46.919 1.00 62.00 580 MET A N 1
ATOM 4643 C CA . MET A 1 580 ? -37.768 5.864 46.900 1.00 62.00 580 MET A CA 1
ATOM 4644 C C . MET A 1 580 ? -38.421 7.207 47.232 1.00 62.00 580 MET A C 1
ATOM 4646 O O . MET A 1 580 ? -37.886 7.961 48.042 1.00 62.00 580 MET A O 1
ATOM 4650 N N . LEU A 1 581 ? -39.605 7.512 46.690 1.00 66.81 581 LEU A N 1
ATOM 4651 C CA . LEU A 1 581 ? -40.299 8.762 47.013 1.00 66.81 581 LEU A CA 1
ATOM 4652 C C . LEU A 1 581 ? -40.672 8.837 48.502 1.00 66.81 581 LEU A C 1
ATOM 4654 O O . LEU A 1 581 ? -40.574 9.907 49.097 1.00 66.81 581 LEU A O 1
ATOM 4658 N N . LYS A 1 582 ? -41.001 7.711 49.152 1.00 68.12 582 LYS A N 1
ATOM 4659 C CA . LYS A 1 582 ? -41.204 7.679 50.612 1.00 68.12 582 LYS A CA 1
ATOM 4660 C C . LYS A 1 582 ? -39.932 7.990 51.408 1.00 68.12 582 LYS A C 1
ATOM 4662 O O . LYS A 1 582 ? -40.017 8.572 52.485 1.00 68.12 582 LYS A O 1
ATOM 4667 N N . LEU A 1 583 ? -38.763 7.635 50.880 1.00 65.69 583 LEU A N 1
ATOM 4668 C CA . LEU A 1 583 ? -37.464 7.887 51.506 1.00 65.69 583 LEU A CA 1
ATOM 4669 C C . LEU A 1 583 ? -36.981 9.339 51.304 1.00 65.69 583 LEU A C 1
ATOM 4671 O O . LEU A 1 583 ? -36.317 9.915 52.173 1.00 65.69 583 LEU A O 1
ATOM 4675 N N . ILE A 1 584 ? -37.289 9.910 50.138 1.00 61.75 584 ILE A N 1
ATOM 4676 C CA . ILE A 1 584 ? -36.711 11.161 49.636 1.00 61.75 584 ILE A CA 1
ATOM 4677 C C . ILE A 1 584 ? -37.597 12.370 49.951 1.00 61.75 584 ILE A C 1
ATOM 4679 O O . ILE A 1 584 ? -37.076 13.403 50.368 1.00 61.75 584 ILE A O 1
ATOM 4683 N N . VAL A 1 585 ? -38.924 12.264 49.816 1.00 68.19 585 VAL A N 1
ATOM 4684 C CA . VAL A 1 585 ? -39.852 13.403 49.981 1.00 68.19 585 VAL A CA 1
ATOM 4685 C C . VAL A 1 585 ? -39.715 14.114 51.339 1.00 68.19 585 VAL A C 1
ATOM 4687 O O . VAL A 1 585 ? -39.620 15.343 51.333 1.00 68.19 585 VAL A O 1
ATOM 4690 N N . PRO A 1 586 ? -39.568 13.421 52.489 1.00 57.28 586 PRO A N 1
ATOM 4691 C CA . PRO A 1 586 ? -39.345 14.093 53.774 1.00 57.28 586 PRO A CA 1
ATOM 4692 C C . PRO A 1 586 ? -38.027 14.889 53.835 1.00 57.28 586 PRO A C 1
ATOM 4694 O O . PRO A 1 586 ? -37.915 15.876 54.561 1.00 57.28 586 PRO A O 1
ATOM 4697 N N . ARG A 1 587 ? -37.010 14.467 53.069 1.00 62.72 587 ARG A N 1
ATOM 4698 C CA . ARG A 1 587 ? -35.682 15.102 53.014 1.00 62.72 587 ARG A CA 1
ATOM 4699 C C . ARG A 1 587 ? -35.628 16.245 52.002 1.00 62.72 587 ARG A C 1
ATOM 4701 O O . ARG A 1 587 ? -34.970 17.248 52.248 1.00 62.72 587 ARG A O 1
ATOM 4708 N N . VAL A 1 588 ? -36.361 16.122 50.901 1.00 55.28 588 VAL A N 1
ATOM 4709 C CA . VAL A 1 588 ? -36.423 17.114 49.822 1.00 55.28 588 VAL A CA 1
ATOM 4710 C C . VAL A 1 588 ? -37.324 18.297 50.181 1.00 55.28 588 VAL A C 1
ATOM 4712 O O . VAL A 1 588 ? -36.958 19.430 49.887 1.00 55.28 588 VAL A O 1
ATOM 4715 N N . VAL A 1 589 ? -38.413 18.095 50.933 1.00 56.53 589 VAL A N 1
ATOM 4716 C CA . VAL A 1 589 ? -39.187 19.209 51.529 1.00 56.53 589 VAL A CA 1
ATOM 4717 C C . VAL A 1 589 ? -38.309 20.070 52.460 1.00 56.53 589 VAL A C 1
ATOM 4719 O O . VAL A 1 589 ? -38.530 21.272 52.585 1.00 56.53 589 VAL A O 1
ATOM 4722 N N . ARG A 1 590 ? -37.247 19.491 53.044 1.00 50.12 590 ARG A N 1
ATOM 4723 C CA . ARG A 1 590 ? -36.197 20.213 53.789 1.00 50.12 590 ARG A CA 1
ATOM 4724 C C . ARG A 1 590 ? -35.179 20.941 52.900 1.00 50.12 590 ARG A C 1
ATOM 4726 O O . ARG A 1 590 ? -34.543 21.873 53.380 1.00 50.12 590 ARG A O 1
ATOM 4733 N N . PHE A 1 591 ? -35.014 20.520 51.648 1.00 44.56 591 PHE A N 1
ATOM 4734 C CA . PHE A 1 591 ? -33.928 20.942 50.756 1.00 44.56 591 PHE A CA 1
ATOM 4735 C C . PHE A 1 591 ? -34.376 21.917 49.648 1.00 44.56 591 PHE A C 1
ATOM 4737 O O . PHE A 1 591 ? -33.583 22.749 49.230 1.00 44.56 591 PHE A O 1
ATOM 4744 N N . ILE A 1 592 ? -35.654 21.909 49.233 1.00 48.19 592 ILE A N 1
ATOM 4745 C CA . ILE A 1 592 ? -36.236 22.763 48.162 1.00 48.19 592 ILE A CA 1
ATOM 4746 C C . ILE A 1 592 ? -36.198 24.281 48.463 1.00 48.19 592 ILE A C 1
ATOM 4748 O O . ILE A 1 592 ? -36.567 25.111 47.637 1.00 48.19 592 ILE A O 1
ATOM 4752 N N . ARG A 1 593 ? -35.633 24.707 49.593 1.00 41.34 593 ARG A N 1
ATOM 4753 C CA . ARG A 1 593 ? -35.150 26.085 49.734 1.00 41.34 593 ARG A CA 1
ATOM 4754 C C . ARG A 1 593 ? -33.744 26.239 49.133 1.00 41.34 593 ARG A C 1
ATOM 4756 O O . ARG A 1 593 ? -32.790 26.371 49.895 1.00 41.34 593 ARG A O 1
ATOM 4763 N N . ARG A 1 594 ? -33.656 26.276 47.794 1.00 31.92 594 ARG A N 1
ATOM 4764 C CA . ARG A 1 594 ? -32.753 27.099 46.939 1.00 31.92 594 ARG A CA 1
ATOM 4765 C C . ARG A 1 594 ? -32.584 26.463 45.547 1.00 31.92 594 ARG A C 1
ATOM 4767 O O . ARG A 1 594 ? -32.229 25.297 45.439 1.00 31.92 594 ARG A O 1
ATOM 4774 N N . GLU A 1 595 ? -32.828 27.259 44.506 1.00 33.53 595 GLU A N 1
ATOM 4775 C CA . GLU A 1 595 ? -32.708 26.914 43.077 1.00 33.53 595 GLU A CA 1
ATOM 4776 C C . GLU A 1 595 ? -31.429 27.489 42.449 1.00 33.53 595 GLU A C 1
ATOM 4778 O O . GLU A 1 595 ? -30.915 28.487 42.956 1.00 33.53 595 GLU A O 1
ATOM 4783 N N . GLN A 1 596 ? -30.996 26.938 41.300 1.00 31.05 596 GLN A N 1
ATOM 4784 C CA . GLN A 1 596 ? -30.414 27.714 40.187 1.00 31.05 596 GLN A CA 1
ATOM 4785 C C . GLN A 1 596 ? -30.401 26.959 38.829 1.00 31.05 596 GLN A C 1
ATOM 4787 O O . GLN A 1 596 ? -30.689 25.766 38.771 1.00 31.05 596 GLN A O 1
ATOM 4792 N N . VAL A 1 597 ? -30.120 27.719 37.755 1.00 34.38 597 VAL A N 1
ATOM 4793 C CA . VAL A 1 597 ? -30.617 27.663 36.351 1.00 34.38 597 VAL A CA 1
ATOM 4794 C C . VAL A 1 597 ? -29.576 27.150 35.309 1.00 34.38 597 VAL A C 1
ATOM 4796 O O . VAL A 1 597 ? -28.383 27.148 35.593 1.00 34.38 597 VAL A O 1
ATOM 4799 N N . GLN A 1 598 ? -30.035 26.744 34.103 1.00 32.31 598 GLN A N 1
ATOM 4800 C CA . GLN A 1 598 ? -29.309 26.200 32.914 1.00 32.31 598 GLN A CA 1
ATOM 4801 C C . GLN A 1 598 ? -28.924 27.232 31.805 1.00 32.31 598 GLN A C 1
ATOM 4803 O O . GLN A 1 598 ? -29.526 28.304 31.764 1.00 32.31 598 GLN A O 1
ATOM 4808 N N . PRO A 1 599 ? -28.051 26.869 30.822 1.00 37.41 599 PRO A N 1
ATOM 4809 C CA . PRO A 1 599 ? -27.939 27.542 29.505 1.00 37.41 599 PRO A CA 1
ATOM 4810 C C . PRO A 1 599 ? -27.893 26.628 28.228 1.00 37.41 599 PRO A C 1
ATOM 4812 O O . PRO A 1 599 ? -27.793 25.407 28.323 1.00 37.41 599 PRO A O 1
ATOM 4815 N N . THR A 1 600 ? -27.967 27.265 27.038 1.00 33.56 600 THR A N 1
ATOM 4816 C CA . THR A 1 600 ? -28.252 26.799 25.635 1.00 33.56 600 THR A CA 1
ATOM 4817 C C . THR A 1 600 ? -27.035 26.785 24.634 1.00 33.56 600 THR A C 1
ATOM 4819 O O . THR A 1 600 ? -25.963 27.225 25.043 1.00 33.56 600 THR A O 1
ATOM 4822 N N . PRO A 1 601 ? -27.154 26.310 23.345 1.00 40.78 601 PRO A N 1
ATOM 4823 C CA . PRO A 1 601 ? -26.070 25.696 22.512 1.00 40.78 601 PRO A CA 1
ATOM 4824 C C . PRO A 1 601 ? -25.545 26.497 21.260 1.00 40.78 601 PRO A C 1
ATOM 4826 O O . PRO A 1 601 ? -26.062 27.588 21.013 1.00 40.78 601 PRO A O 1
ATOM 4829 N N . PRO A 1 602 ? -24.558 25.986 20.450 1.00 43.19 602 PRO A N 1
ATOM 4830 C CA . PRO A 1 602 ? -23.862 26.730 19.365 1.00 43.19 602 PRO A CA 1
ATOM 4831 C C . PRO A 1 602 ? -23.906 26.154 17.906 1.00 43.19 602 PRO A C 1
ATOM 4833 O O . PRO A 1 602 ? -24.460 25.087 17.659 1.00 43.19 602 PRO A O 1
ATOM 4836 N N . ILE A 1 603 ? -23.291 26.905 16.962 1.00 47.72 603 ILE A N 1
ATOM 4837 C CA . ILE A 1 603 ? -23.301 26.859 15.465 1.00 47.72 603 ILE A CA 1
ATOM 4838 C C . ILE A 1 603 ? -21.910 26.433 14.871 1.00 47.72 603 ILE A C 1
ATOM 4840 O O . ILE A 1 603 ? -20.913 26.479 15.587 1.00 47.72 603 ILE A O 1
ATOM 4844 N N . ALA A 1 604 ? -21.852 26.033 13.580 1.00 48.78 604 ALA A N 1
ATOM 4845 C CA . ALA A 1 604 ? -20.767 25.371 12.801 1.00 48.78 604 ALA A CA 1
ATOM 4846 C C . ALA A 1 604 ? -19.310 25.952 12.837 1.00 48.78 604 ALA A C 1
ATOM 4848 O O . ALA A 1 604 ? -19.142 27.166 12.974 1.00 48.78 604 ALA A O 1
ATOM 4849 N N . PRO A 1 605 ? -18.242 25.119 12.665 1.00 62.72 605 PRO A N 1
ATOM 4850 C CA . PRO A 1 605 ? -16.850 25.483 12.996 1.00 62.72 605 PRO A CA 1
ATOM 4851 C C . PRO A 1 605 ? -15.958 25.989 11.830 1.00 62.72 605 PRO A C 1
ATOM 4853 O O . PRO A 1 605 ? -15.958 25.446 10.731 1.00 62.72 605 PRO A O 1
ATOM 4856 N N . THR A 1 606 ? -15.110 26.989 12.109 1.00 75.12 606 THR A N 1
ATOM 4857 C CA . THR A 1 606 ? -13.995 27.484 11.262 1.00 75.12 606 THR A CA 1
ATOM 4858 C C . THR A 1 606 ? -12.719 26.620 11.396 1.00 75.12 606 THR A C 1
ATOM 4860 O O . THR A 1 606 ? -12.645 25.811 12.315 1.00 75.12 606 THR A O 1
ATOM 4863 N N . MET A 1 607 ? -11.670 26.796 10.561 1.00 78.62 607 MET A N 1
ATOM 4864 C CA . MET A 1 607 ? -10.382 26.060 10.702 1.00 78.62 607 MET A CA 1
ATOM 4865 C C . MET A 1 607 ? -9.778 26.202 12.106 1.00 78.62 607 MET A C 1
ATOM 4867 O O . MET A 1 607 ? -9.317 25.230 12.700 1.00 78.62 607 MET A O 1
ATOM 4871 N N . THR A 1 608 ? -9.841 27.407 12.672 1.00 78.44 608 THR A N 1
ATOM 4872 C CA . THR A 1 608 ? -9.432 27.673 14.055 1.00 78.44 608 THR A CA 1
ATOM 4873 C C . THR A 1 6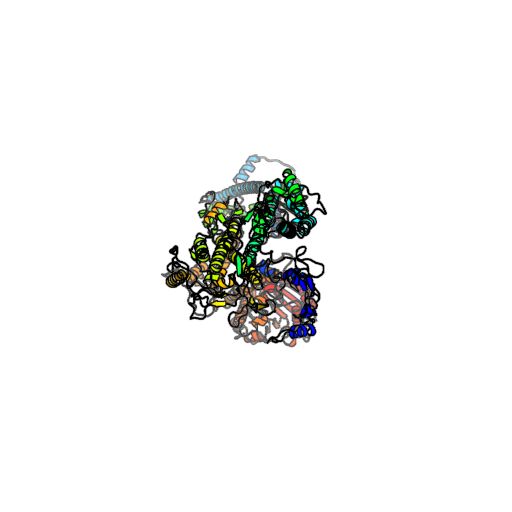08 ? -10.258 26.855 15.044 1.00 78.44 608 THR A C 1
ATOM 4875 O O . THR A 1 608 ? -9.700 26.268 15.967 1.00 78.44 608 THR A O 1
ATOM 4878 N N . LYS A 1 609 ? -11.576 26.751 14.820 1.00 75.75 609 LYS A N 1
ATOM 4879 C CA . LYS A 1 609 ? -12.463 25.952 15.666 1.00 75.75 609 LYS A CA 1
ATOM 4880 C C . LYS A 1 609 ? -12.231 24.451 15.500 1.00 75.75 609 LYS A C 1
ATOM 4882 O O . LYS A 1 609 ? -12.324 23.730 16.483 1.00 75.75 609 LYS A O 1
ATOM 4887 N N . TYR A 1 610 ? -11.883 23.982 14.303 1.00 80.19 610 TYR A N 1
ATOM 4888 C CA . TYR A 1 610 ? -11.447 22.605 14.080 1.00 80.19 610 TYR A CA 1
ATOM 4889 C C . TYR A 1 610 ? -10.168 22.298 14.858 1.00 80.19 610 TYR A C 1
ATOM 4891 O O . TYR A 1 610 ? -10.135 21.308 15.571 1.00 80.19 610 TYR A O 1
ATOM 4899 N N . LEU A 1 611 ? -9.141 23.151 14.782 1.00 79.69 611 LEU A N 1
ATOM 4900 C CA . LEU A 1 611 ? -7.894 22.943 15.527 1.00 79.69 611 LEU A CA 1
ATOM 4901 C C . LEU A 1 611 ? -8.123 22.962 17.049 1.00 79.69 611 LEU A C 1
ATOM 4903 O O . LEU A 1 611 ? -7.517 22.172 17.767 1.00 79.69 611 LEU A O 1
ATOM 4907 N N . GLU A 1 612 ? -9.031 23.813 17.534 1.00 77.25 612 GLU A N 1
ATOM 4908 C CA . GLU A 1 612 ? -9.465 23.859 18.939 1.00 77.25 612 GLU A CA 1
ATOM 4909 C C . GLU A 1 612 ? -10.252 22.600 19.354 1.00 77.25 612 GLU A C 1
ATOM 4911 O O . GLU A 1 612 ? -10.020 22.025 20.417 1.00 77.25 612 GLU A O 1
ATOM 4916 N N . LEU A 1 613 ? -11.178 22.134 18.514 1.00 72.81 613 LEU A N 1
ATOM 4917 C CA . LEU A 1 613 ? -11.926 20.901 18.761 1.00 72.81 613 LEU A CA 1
ATOM 4918 C C . LEU A 1 613 ? -11.020 19.676 18.662 1.00 72.81 613 LEU A C 1
ATOM 4920 O O . LEU A 1 613 ? -11.193 18.750 19.439 1.00 72.81 613 LEU A O 1
ATOM 4924 N N . TYR A 1 614 ? -10.045 19.670 17.755 1.00 76.19 614 TYR A N 1
ATOM 4925 C CA . TYR A 1 614 ? -9.108 18.568 17.566 1.00 76.19 614 TYR A CA 1
ATOM 4926 C C . TYR A 1 614 ? -8.113 18.497 18.724 1.00 76.19 614 TYR A C 1
ATOM 4928 O O . TYR A 1 614 ? -7.777 17.408 19.169 1.00 76.19 614 TYR A O 1
ATOM 4936 N N . SER A 1 615 ? -7.680 19.636 19.278 1.00 73.69 615 SER A N 1
ATOM 4937 C CA . SER A 1 615 ? -6.862 19.637 20.498 1.00 73.69 615 SER A CA 1
ATOM 4938 C C . SER A 1 615 ? -7.638 19.150 21.728 1.00 73.69 615 SER A C 1
ATOM 4940 O O . SER A 1 615 ? -7.037 18.600 22.649 1.00 73.69 615 SER A O 1
ATOM 4942 N N . THR A 1 616 ? -8.966 19.305 21.729 1.00 67.56 616 THR A N 1
ATOM 4943 C CA . THR A 1 616 ? -9.844 18.913 22.844 1.00 67.56 616 THR A CA 1
ATOM 4944 C C . THR A 1 616 ? -10.388 17.481 22.713 1.00 67.56 616 THR A C 1
ATOM 4946 O O . THR A 1 616 ? -10.496 16.769 23.709 1.00 67.56 616 THR A O 1
ATOM 4949 N N . TYR A 1 617 ? -10.710 17.040 21.495 1.00 75.50 617 TYR A N 1
ATOM 4950 C CA . TYR A 1 617 ? -11.348 15.760 21.161 1.00 75.50 617 TYR A CA 1
ATOM 4951 C C . TYR A 1 617 ? -10.603 15.006 20.033 1.00 75.50 617 TYR A C 1
ATOM 4953 O O . TYR A 1 617 ? -11.236 14.570 19.070 1.00 75.50 617 TYR A O 1
ATOM 4961 N N . PRO A 1 618 ? -9.270 14.811 20.113 1.00 68.69 618 PRO A N 1
ATOM 4962 C CA . PRO A 1 618 ? -8.466 14.284 18.998 1.00 68.69 618 PRO A CA 1
ATOM 4963 C C . PRO A 1 618 ? -8.851 12.864 18.561 1.00 68.69 618 PRO A C 1
ATOM 4965 O O . PRO A 1 618 ? -8.554 12.468 17.441 1.00 68.69 618 PRO A O 1
ATOM 4968 N N . GLN A 1 619 ? -9.485 12.096 19.450 1.00 62.97 619 GLN A N 1
ATOM 4969 C CA . GLN A 1 619 ? -9.838 10.688 19.236 1.00 62.97 619 GLN A CA 1
ATOM 4970 C C . GLN A 1 619 ? -11.237 10.493 18.635 1.00 62.97 619 GLN A C 1
ATOM 4972 O O . GLN A 1 619 ? -11.525 9.431 18.100 1.00 62.97 619 GLN A O 1
ATOM 4977 N N . THR A 1 620 ? -12.125 11.487 18.745 1.00 70.44 620 THR A N 1
ATOM 4978 C CA . THR A 1 620 ? -13.547 11.337 18.386 1.00 70.44 620 THR A CA 1
ATOM 4979 C C . THR A 1 620 ? -14.064 12.404 17.430 1.00 70.44 620 THR A C 1
ATOM 4981 O O . THR A 1 620 ? -15.204 12.313 16.977 1.00 70.44 620 THR A O 1
ATOM 4984 N N . LEU A 1 621 ? -13.260 13.426 17.126 1.00 76.19 621 LEU A N 1
ATOM 4985 C CA . LEU A 1 621 ? -13.615 14.458 16.163 1.00 76.19 621 LEU A CA 1
ATOM 4986 C C . LEU A 1 621 ? -13.519 13.913 14.735 1.00 76.19 621 LEU A C 1
ATOM 4988 O O . LEU A 1 621 ? -12.431 13.672 14.220 1.00 76.19 621 LEU A O 1
ATOM 4992 N N . ILE A 1 622 ? -14.669 13.792 14.082 1.00 79.06 622 ILE A N 1
ATOM 4993 C CA . ILE A 1 622 ? -14.808 13.436 12.673 1.00 79.06 622 ILE A CA 1
ATOM 4994 C C . ILE A 1 622 ? -15.438 14.624 11.951 1.00 79.06 622 ILE A C 1
ATOM 4996 O O . ILE A 1 622 ? -16.554 15.039 12.257 1.00 79.06 622 ILE A O 1
ATOM 5000 N N . CYS A 1 623 ? -14.723 15.170 10.974 1.00 80.69 623 CYS A N 1
ATOM 5001 C CA . CYS A 1 623 ? -15.220 16.227 10.098 1.00 80.69 623 CYS A CA 1
ATOM 5002 C C . CYS A 1 623 ? -15.195 15.710 8.656 1.00 80.69 623 CYS A C 1
ATOM 5004 O O . CYS A 1 623 ? -14.122 15.727 8.050 1.00 80.69 623 CYS A O 1
ATOM 5006 N N . PRO A 1 624 ? -16.312 15.207 8.103 1.00 79.88 624 PRO A N 1
ATOM 5007 C CA . PRO A 1 624 ? -16.353 14.688 6.743 1.00 79.88 624 PRO A CA 1
ATOM 5008 C C . PRO A 1 624 ? -15.994 15.770 5.724 1.00 79.88 624 PRO A C 1
ATOM 5010 O O . PRO A 1 624 ? -16.485 16.900 5.808 1.00 79.88 624 PRO A O 1
ATOM 5013 N N . CYS A 1 625 ? -15.148 15.424 4.756 1.00 77.94 625 CYS A N 1
ATOM 5014 C CA . CYS A 1 625 ? -14.849 16.314 3.640 1.00 77.94 625 CYS A CA 1
ATOM 5015 C C . CYS A 1 625 ? -16.033 16.326 2.672 1.00 77.94 625 CYS A C 1
ATOM 5017 O O . CYS A 1 625 ? -16.507 15.275 2.246 1.00 77.94 625 CYS A O 1
ATOM 5019 N N . LYS A 1 626 ? -16.488 17.514 2.263 1.00 78.50 626 LYS A N 1
ATOM 5020 C CA . LYS A 1 626 ? -17.484 17.646 1.190 1.00 78.50 626 LYS A CA 1
ATOM 5021 C C . LYS A 1 626 ? -16.896 17.259 -0.169 1.00 78.50 626 LYS A C 1
ATOM 5023 O O . LYS A 1 626 ? -17.621 16.799 -1.046 1.00 78.50 626 LYS A O 1
ATOM 5028 N N . GLN A 1 627 ? -15.589 17.447 -0.333 1.00 77.50 627 GLN A N 1
ATOM 5029 C CA . GLN A 1 627 ? -14.823 16.993 -1.484 1.00 77.50 627 GLN A CA 1
ATOM 5030 C C . GLN A 1 627 ? -13.782 15.972 -1.010 1.00 77.50 627 GLN A C 1
ATOM 5032 O O . GLN A 1 627 ? -12.780 16.336 -0.404 1.00 77.50 627 GLN A O 1
ATOM 5037 N N . VAL A 1 628 ? -14.064 14.690 -1.254 1.00 79.31 628 VAL A N 1
ATOM 5038 C CA . VAL A 1 628 ? -13.272 13.546 -0.758 1.00 79.31 628 VAL A CA 1
ATOM 5039 C C . VAL A 1 628 ? -11.986 13.341 -1.560 1.00 79.31 628 VAL A C 1
ATOM 5041 O O . VAL A 1 628 ? -11.029 12.777 -1.041 1.00 79.31 628 VAL A O 1
ATOM 5044 N N . SER A 1 629 ? -11.957 13.821 -2.805 1.00 82.31 629 SER A N 1
ATOM 5045 C CA . SER A 1 629 ? -10.813 13.703 -3.704 1.00 82.31 629 SER A CA 1
ATOM 5046 C C . SER A 1 629 ? -10.261 15.077 -4.069 1.00 82.31 629 SER A C 1
ATOM 5048 O O . SER A 1 629 ? -10.974 15.916 -4.633 1.00 82.31 629 SER A O 1
ATOM 5050 N N . ILE A 1 630 ? -9.004 15.322 -3.708 1.00 83.12 630 ILE A N 1
ATOM 5051 C CA . ILE A 1 630 ? -8.321 16.607 -3.879 1.00 83.12 630 ILE A CA 1
ATOM 5052 C C . ILE A 1 630 ? -7.035 16.350 -4.663 1.00 83.12 630 ILE A C 1
ATOM 5054 O O . ILE A 1 630 ? -6.236 15.507 -4.264 1.00 83.12 630 ILE A O 1
ATOM 5058 N N . ASN A 1 631 ? -6.823 17.063 -5.767 1.00 83.75 631 ASN A N 1
ATOM 5059 C CA . ASN A 1 631 ? -5.592 16.948 -6.552 1.00 83.75 631 ASN A CA 1
ATOM 5060 C C . ASN A 1 631 ? -4.371 17.367 -5.717 1.00 83.75 631 ASN A C 1
ATOM 5062 O O . ASN A 1 631 ? -4.459 18.302 -4.914 1.00 83.75 631 ASN A O 1
ATOM 5066 N N . TYR A 1 632 ? -3.233 16.694 -5.907 1.00 85.19 632 TYR A N 1
ATOM 5067 C CA . TYR A 1 632 ? -2.002 17.006 -5.174 1.00 85.19 632 TYR A CA 1
ATOM 5068 C C . TYR A 1 632 ? -1.561 18.460 -5.389 1.00 85.19 632 TYR A C 1
ATOM 5070 O O . TYR A 1 632 ? -1.171 19.108 -4.421 1.00 85.19 632 TYR A O 1
ATOM 5078 N N . ASP A 1 633 ? -1.726 19.012 -6.596 1.00 85.06 633 ASP A N 1
ATOM 5079 C CA . ASP A 1 633 ? -1.380 20.404 -6.950 1.00 85.06 633 ASP A CA 1
ATOM 5080 C C . ASP A 1 633 ? -2.067 21.483 -6.088 1.00 85.06 633 ASP A C 1
ATOM 5082 O O . ASP A 1 633 ? -1.617 22.628 -5.988 1.00 85.06 633 ASP A O 1
ATOM 5086 N N . THR A 1 634 ? -3.167 21.123 -5.429 1.00 84.00 634 THR A N 1
ATOM 5087 C CA . THR A 1 634 ? -3.955 22.038 -4.609 1.00 84.00 634 THR A CA 1
ATOM 5088 C C . THR A 1 634 ? -3.232 22.357 -3.300 1.00 84.00 634 THR A C 1
ATOM 5090 O O . THR A 1 634 ? -3.398 23.450 -2.748 1.00 84.00 634 THR A O 1
ATOM 5093 N N . PHE A 1 635 ? -2.426 21.422 -2.791 1.00 85.81 635 PHE A N 1
ATOM 5094 C CA . PHE A 1 635 ? -1.801 21.522 -1.473 1.00 85.81 635 PHE A CA 1
ATOM 5095 C C . PHE A 1 635 ? -0.331 21.077 -1.418 1.00 85.81 635 PHE A C 1
ATOM 5097 O O . PHE A 1 635 ? 0.298 21.330 -0.392 1.00 85.81 635 PHE A O 1
ATOM 5104 N N . ILE A 1 636 ? 0.216 20.467 -2.474 1.00 85.75 636 ILE A N 1
ATOM 5105 C CA . ILE A 1 636 ? 1.642 20.169 -2.648 1.00 85.75 636 ILE A CA 1
ATOM 5106 C C . ILE A 1 636 ? 2.189 21.014 -3.800 1.00 85.75 636 ILE A C 1
ATOM 5108 O O . ILE A 1 636 ? 1.651 20.989 -4.902 1.00 85.75 636 ILE A O 1
ATOM 5112 N N . SER A 1 637 ? 3.284 21.729 -3.551 1.00 84.00 637 SER A N 1
ATOM 5113 C CA . SER A 1 637 ? 4.075 22.410 -4.577 1.00 84.00 637 SER A CA 1
ATOM 5114 C C . SER A 1 637 ? 5.507 21.890 -4.528 1.00 84.00 637 SER A C 1
ATOM 5116 O O . SER A 1 637 ? 6.190 22.062 -3.516 1.00 84.00 637 SER A O 1
ATOM 5118 N N . ILE A 1 638 ? 5.952 21.236 -5.604 1.00 85.00 638 ILE A N 1
ATOM 5119 C CA . ILE A 1 638 ? 7.333 20.765 -5.755 1.00 85.00 638 ILE A CA 1
ATOM 5120 C C . ILE A 1 638 ? 8.054 21.723 -6.695 1.00 85.00 638 ILE A C 1
ATOM 5122 O O . ILE A 1 638 ? 7.774 21.767 -7.891 1.00 85.00 638 ILE A O 1
ATOM 5126 N N . GLU A 1 639 ? 8.999 22.471 -6.142 1.00 84.56 639 GLU A N 1
ATOM 5127 C CA . GLU A 1 639 ? 9.904 23.327 -6.899 1.00 84.56 639 GLU A CA 1
ATOM 5128 C C . GLU A 1 639 ? 11.309 22.723 -6.904 1.00 84.56 639 GLU A C 1
ATOM 5130 O O . GLU A 1 639 ? 11.745 22.086 -5.939 1.00 84.56 639 GLU A O 1
ATOM 5135 N N . TYR A 1 640 ? 12.029 22.921 -8.002 1.00 87.69 640 TYR A N 1
ATOM 5136 C CA . TYR A 1 640 ? 13.377 22.405 -8.188 1.00 87.69 640 TYR A CA 1
ATOM 5137 C C . TYR A 1 640 ? 14.210 23.384 -9.012 1.00 87.69 640 TYR A C 1
ATOM 5139 O O . TYR A 1 640 ? 13.687 24.109 -9.859 1.00 87.69 640 TYR A O 1
ATOM 5147 N N . THR A 1 641 ? 15.518 23.370 -8.772 1.00 88.12 641 THR A N 1
ATOM 5148 C CA . THR A 1 641 ? 16.490 24.172 -9.518 1.00 88.12 641 THR A CA 1
ATOM 5149 C C . THR A 1 641 ? 17.521 23.239 -10.137 1.00 88.12 641 THR A C 1
ATOM 5151 O O . THR A 1 641 ? 18.176 22.483 -9.418 1.00 88.12 641 THR A O 1
ATOM 5154 N N . PHE A 1 642 ? 17.664 23.280 -11.462 1.00 89.94 642 PHE A N 1
ATOM 5155 C CA . PHE A 1 642 ? 18.720 22.545 -12.158 1.00 89.94 642 PHE A CA 1
ATOM 5156 C C . PHE A 1 642 ? 20.093 23.173 -11.928 1.00 89.94 642 PHE A C 1
ATOM 5158 O O . PHE A 1 642 ? 20.217 24.377 -11.697 1.00 89.94 642 PHE A O 1
ATOM 5165 N N . HIS A 1 643 ? 21.127 22.349 -12.057 1.00 91.75 643 HIS A N 1
ATOM 5166 C CA . HIS A 1 643 ? 22.515 22.769 -12.083 1.00 91.75 643 HIS A CA 1
ATOM 5167 C C . HIS A 1 643 ? 22.727 23.820 -13.169 1.00 91.75 643 HIS A C 1
ATOM 5169 O O . HIS A 1 643 ? 22.225 23.703 -14.292 1.00 91.75 643 HIS A O 1
ATOM 5175 N N . GLN A 1 644 ? 23.522 24.841 -12.847 1.00 89.19 644 GLN A N 1
ATOM 5176 C CA . GLN A 1 644 ? 23.744 25.994 -13.722 1.00 89.19 644 GLN A CA 1
ATOM 5177 C C . GLN A 1 644 ? 24.280 25.621 -15.113 1.00 89.19 644 GLN A C 1
ATOM 5179 O O . GLN A 1 644 ? 24.058 26.356 -16.071 1.00 89.19 644 GLN A O 1
ATOM 5184 N N . VAL A 1 645 ? 24.913 24.451 -15.255 1.00 89.88 645 VAL A N 1
ATOM 5185 C CA . VAL A 1 645 ? 25.372 23.916 -16.548 1.00 89.88 645 VAL A CA 1
ATOM 5186 C C . VAL A 1 645 ? 24.235 23.793 -17.572 1.00 89.88 645 VAL A C 1
ATOM 5188 O O . VAL A 1 645 ? 24.437 24.158 -18.727 1.00 89.88 645 VAL A O 1
ATOM 5191 N N . CYS A 1 646 ? 23.026 23.398 -17.156 1.00 88.94 646 CYS A N 1
ATOM 5192 C CA . CYS A 1 646 ? 21.875 23.239 -18.052 1.00 88.94 646 CYS A CA 1
ATOM 5193 C C . CYS A 1 646 ? 21.234 24.568 -18.476 1.00 88.94 646 CYS A C 1
ATOM 5195 O O . CYS A 1 646 ? 20.488 24.610 -19.449 1.00 88.94 646 CYS A O 1
ATOM 5197 N N . ALA A 1 647 ? 21.522 25.661 -17.767 1.00 85.44 647 ALA A N 1
ATOM 5198 C CA . ALA A 1 647 ? 21.130 27.016 -18.161 1.00 85.44 647 ALA A CA 1
ATOM 5199 C C . ALA A 1 647 ? 22.287 27.794 -18.813 1.00 85.44 647 ALA A C 1
ATOM 5201 O O . ALA A 1 647 ? 22.112 28.928 -19.272 1.00 85.44 647 ALA A O 1
ATOM 5202 N N . SER A 1 648 ? 23.481 27.199 -18.829 1.00 88.19 648 SER A N 1
ATOM 5203 C CA . SER A 1 648 ? 24.696 27.832 -19.312 1.00 88.19 648 SER A CA 1
ATOM 5204 C C . SER A 1 648 ? 24.734 27.887 -20.831 1.00 88.19 648 SER A C 1
ATOM 5206 O O . SER A 1 648 ? 23.897 27.342 -21.552 1.00 88.19 648 SER A O 1
ATOM 5208 N N . VAL A 1 649 ? 25.762 28.549 -21.340 1.00 83.06 649 VAL A N 1
ATOM 5209 C CA . VAL A 1 649 ? 25.984 28.611 -22.773 1.00 83.06 649 VAL A CA 1
ATOM 5210 C C . VAL A 1 649 ? 26.539 27.315 -23.370 1.00 83.06 649 VAL A C 1
ATOM 5212 O O . VAL A 1 649 ? 26.375 27.086 -24.564 1.00 83.06 649 VAL A O 1
ATOM 5215 N N . PHE A 1 650 ? 27.106 26.432 -22.544 1.00 84.81 650 PHE A N 1
ATOM 5216 C CA . PHE A 1 650 ? 27.729 25.179 -22.981 1.00 84.81 650 PHE A CA 1
ATOM 5217 C C . PHE A 1 650 ? 26.739 24.146 -23.532 1.00 84.81 650 PHE A C 1
ATOM 5219 O O . PHE A 1 650 ? 27.159 23.194 -24.181 1.00 84.81 650 PHE A O 1
ATOM 5226 N N . VAL A 1 651 ? 25.440 24.329 -23.291 1.00 84.62 651 VAL A N 1
ATOM 5227 C CA . VAL A 1 651 ? 24.371 23.474 -23.832 1.00 84.62 651 VAL A CA 1
ATOM 5228 C C . VAL A 1 651 ? 23.586 24.141 -24.961 1.00 84.62 651 VAL A C 1
ATOM 5230 O O . VAL A 1 651 ? 22.711 23.523 -25.554 1.00 84.62 651 VAL A O 1
ATOM 5233 N N . LYS A 1 652 ? 23.881 25.405 -25.293 1.00 84.69 652 LYS A N 1
ATOM 5234 C CA . LYS A 1 652 ? 23.162 26.117 -26.356 1.00 84.69 652 LYS A CA 1
ATOM 5235 C C . LYS A 1 652 ? 23.636 25.668 -27.732 1.00 84.69 652 LYS A C 1
ATOM 5237 O O . LYS A 1 652 ? 24.833 25.494 -27.958 1.00 84.69 652 LYS A O 1
ATOM 5242 N N . GLN A 1 653 ? 22.702 25.611 -28.679 1.00 77.06 653 GLN A N 1
ATOM 5243 C CA . GLN A 1 653 ? 23.009 25.244 -30.061 1.00 77.06 653 GLN A CA 1
ATOM 5244 C C . GLN A 1 653 ? 24.084 26.146 -30.683 1.00 77.06 653 GLN A C 1
ATOM 5246 O O . GLN A 1 653 ? 24.948 25.640 -31.384 1.00 77.06 653 GLN A O 1
ATOM 5251 N N . ASP A 1 654 ? 24.114 27.445 -30.362 1.00 77.81 654 ASP A N 1
ATOM 5252 C CA . ASP A 1 654 ? 25.142 28.374 -30.861 1.00 77.81 654 ASP A CA 1
ATOM 5253 C C . ASP A 1 654 ? 26.573 27.952 -30.478 1.00 77.81 654 ASP A C 1
ATOM 5255 O O . ASP A 1 654 ? 27.506 28.133 -31.261 1.00 77.81 654 ASP A O 1
ATOM 5259 N N . TRP A 1 655 ? 26.758 27.372 -29.285 1.00 77.62 655 TRP A N 1
ATOM 5260 C CA . TRP A 1 655 ? 28.047 26.841 -28.831 1.00 77.62 655 TRP A CA 1
ATOM 5261 C C . TRP A 1 655 ? 28.419 25.570 -29.589 1.00 77.62 655 TRP A C 1
ATOM 5263 O O . TRP A 1 655 ? 29.536 25.443 -30.090 1.00 77.62 655 TRP A O 1
ATOM 5273 N N . ILE A 1 656 ? 27.467 24.651 -29.728 1.00 76.06 656 ILE A N 1
ATOM 5274 C CA . ILE A 1 656 ? 27.670 23.382 -30.433 1.00 76.06 656 ILE A CA 1
ATOM 5275 C C . ILE A 1 656 ? 27.969 23.640 -31.919 1.00 76.06 656 ILE A C 1
ATOM 5277 O O . ILE A 1 656 ? 28.909 23.071 -32.481 1.00 76.06 656 ILE A O 1
ATOM 5281 N N . ASP A 1 657 ? 27.238 24.562 -32.543 1.00 73.31 657 ASP A N 1
ATOM 5282 C CA . ASP A 1 657 ? 27.446 25.026 -33.912 1.00 73.31 657 ASP A CA 1
ATOM 5283 C C . ASP A 1 657 ? 28.804 25.710 -34.084 1.00 73.31 657 ASP A C 1
ATOM 5285 O O . ASP A 1 657 ? 29.478 25.485 -35.089 1.00 73.31 657 ASP A O 1
ATOM 5289 N N . TYR A 1 658 ? 29.217 26.537 -33.117 1.00 74.94 658 TYR A N 1
ATOM 5290 C CA . TYR A 1 658 ? 30.527 27.188 -33.126 1.00 74.94 658 TYR A CA 1
ATOM 5291 C C . TYR A 1 658 ? 31.657 26.158 -33.146 1.00 74.94 658 TYR A C 1
ATOM 5293 O O . TYR A 1 658 ? 32.561 26.261 -33.979 1.00 74.94 658 TYR A O 1
ATOM 5301 N N . LEU A 1 659 ? 31.582 25.146 -32.277 1.00 72.19 659 LEU A N 1
ATOM 5302 C CA . LEU A 1 659 ? 32.561 24.061 -32.229 1.00 72.19 659 LEU A CA 1
ATOM 5303 C C . LEU A 1 659 ? 32.532 23.217 -33.513 1.00 72.19 659 LEU A C 1
ATOM 5305 O O . LEU A 1 659 ? 33.585 22.812 -34.001 1.00 72.19 659 LEU A O 1
ATOM 5309 N N . SER A 1 660 ? 31.346 22.999 -34.090 1.00 69.50 660 SER A N 1
ATOM 5310 C CA . SER A 1 660 ? 31.158 22.200 -35.311 1.00 69.50 660 SER A CA 1
ATOM 5311 C C . SER A 1 660 ? 31.644 22.902 -36.586 1.00 69.50 660 SER A C 1
ATOM 5313 O O . SER A 1 660 ? 32.101 22.237 -37.510 1.00 69.50 660 SER A O 1
ATOM 5315 N N . LYS A 1 661 ? 31.543 24.237 -36.665 1.00 66.44 661 LYS A N 1
ATOM 5316 C CA . LYS A 1 661 ? 31.877 25.032 -37.866 1.00 66.44 661 LYS A CA 1
ATOM 5317 C C . LYS A 1 661 ? 33.342 25.479 -37.928 1.00 66.44 661 LYS A C 1
ATOM 5319 O O . LYS A 1 661 ? 33.831 25.763 -39.017 1.00 66.44 661 LYS A O 1
ATOM 5324 N N . ASN A 1 662 ? 34.035 25.568 -36.789 1.00 58.25 662 ASN A N 1
ATOM 5325 C CA . ASN A 1 662 ? 35.338 26.240 -36.680 1.00 58.25 662 ASN A CA 1
ATOM 5326 C C . ASN A 1 662 ? 36.527 25.313 -36.352 1.00 58.25 662 ASN A C 1
ATOM 5328 O O . ASN A 1 662 ? 37.514 25.781 -35.785 1.00 58.25 662 ASN A O 1
ATOM 5332 N N . TYR A 1 663 ? 36.503 24.024 -36.702 1.00 60.75 663 TYR A N 1
ATOM 5333 C CA . TYR A 1 663 ? 37.703 23.173 -36.615 1.00 60.75 663 TYR A CA 1
ATOM 5334 C C . TYR A 1 663 ? 38.361 23.007 -37.999 1.00 60.75 663 TYR A C 1
ATOM 5336 O O . TYR A 1 663 ? 37.675 22.850 -39.006 1.00 60.75 663 TYR A O 1
ATOM 5344 N N . GLN A 1 664 ? 39.697 23.102 -38.086 1.00 51.16 664 GLN A N 1
ATOM 5345 C CA . GLN A 1 664 ? 40.408 22.950 -39.365 1.00 51.16 664 GLN A CA 1
ATOM 5346 C C . GLN A 1 664 ? 40.416 21.488 -39.824 1.00 51.16 664 GLN A C 1
ATOM 5348 O O . GLN A 1 664 ? 40.920 20.615 -39.125 1.00 51.16 664 GLN A O 1
ATOM 5353 N N . VAL A 1 665 ? 39.907 21.231 -41.028 1.00 51.41 665 VAL A N 1
ATOM 5354 C CA . VAL A 1 665 ? 39.975 19.921 -41.685 1.00 51.41 665 VAL A CA 1
ATOM 5355 C C . VAL A 1 665 ? 41.324 19.787 -42.387 1.00 51.41 665 VAL A C 1
ATOM 5357 O O . VAL A 1 665 ? 41.503 20.329 -43.474 1.00 51.41 665 VAL A O 1
ATOM 5360 N N . GLN A 1 666 ? 42.262 19.077 -41.756 1.00 48.56 666 GLN A N 1
ATOM 5361 C CA . GLN A 1 666 ? 43.280 18.241 -42.408 1.00 48.56 666 GLN A CA 1
ATOM 5362 C C . GLN A 1 666 ? 43.897 17.310 -41.342 1.00 48.56 666 GLN A C 1
ATOM 5364 O O . GLN A 1 666 ? 44.605 17.763 -40.447 1.00 48.56 666 GLN A O 1
ATOM 5369 N N . SER A 1 667 ? 43.532 16.021 -41.404 1.00 52.03 667 SER A N 1
ATOM 5370 C CA . SER A 1 667 ? 44.047 14.900 -40.589 1.00 52.03 667 SER A CA 1
ATOM 5371 C C . SER A 1 667 ? 44.142 15.143 -39.071 1.00 52.03 667 SER A C 1
ATOM 5373 O O . SER A 1 667 ? 45.220 15.050 -38.480 1.00 52.03 667 SER A O 1
ATOM 5375 N N . ILE A 1 668 ? 43.020 15.446 -38.414 1.00 54.28 668 ILE A N 1
ATOM 5376 C CA . ILE A 1 668 ? 42.980 15.504 -36.947 1.00 54.28 668 ILE A CA 1
ATOM 5377 C C . ILE A 1 668 ? 42.866 14.076 -36.396 1.00 54.28 668 ILE A C 1
ATOM 5379 O O . ILE A 1 668 ? 41.981 13.316 -36.779 1.00 54.28 668 ILE A O 1
ATOM 5383 N N . SER A 1 669 ? 43.775 13.724 -35.485 1.00 57.75 669 SER A N 1
ATOM 5384 C CA . SER A 1 669 ? 43.751 12.463 -34.737 1.00 57.75 669 SER A CA 1
ATOM 5385 C C . SER A 1 669 ? 42.396 12.255 -34.051 1.00 57.75 669 SER A C 1
ATOM 5387 O O . SER A 1 669 ? 41.843 13.189 -33.469 1.00 57.75 669 SER A O 1
ATOM 5389 N N . THR A 1 670 ? 41.895 11.018 -34.019 1.00 56.81 670 THR A N 1
ATOM 5390 C CA . THR A 1 670 ? 40.674 10.649 -33.276 1.00 56.81 670 THR A CA 1
ATOM 5391 C C . THR A 1 670 ? 40.775 10.935 -31.769 1.00 56.81 670 THR A C 1
ATOM 5393 O O . THR A 1 670 ? 39.765 10.953 -31.075 1.00 56.81 670 THR A O 1
ATOM 5396 N N . PHE A 1 671 ? 41.985 11.213 -31.266 1.00 62.81 671 PHE A N 1
ATOM 5397 C CA . PHE A 1 671 ? 42.276 11.558 -29.874 1.00 62.81 671 PHE A CA 1
ATOM 5398 C C . PHE A 1 671 ? 42.267 13.072 -29.574 1.00 62.81 671 PHE A C 1
ATOM 5400 O O . PHE A 1 671 ? 42.719 13.472 -28.497 1.00 62.81 671 PHE A O 1
ATOM 5407 N N . ASP A 1 672 ? 41.828 13.916 -30.513 1.00 72.88 672 ASP A N 1
ATOM 5408 C CA . ASP A 1 672 ? 41.777 15.374 -30.354 1.00 72.88 672 ASP A CA 1
ATOM 5409 C C . ASP A 1 672 ? 40.406 15.857 -29.853 1.00 72.88 672 ASP A C 1
ATOM 5411 O O . ASP A 1 672 ? 39.360 15.550 -30.432 1.00 72.88 672 ASP A O 1
ATOM 5415 N N . PHE A 1 673 ? 40.414 16.695 -28.816 1.00 77.00 673 PHE A N 1
ATOM 5416 C CA . PHE A 1 673 ? 39.213 17.285 -28.228 1.00 77.00 673 PHE A CA 1
ATOM 5417 C C . PHE A 1 673 ? 38.360 18.057 -29.245 1.00 77.00 673 PHE A C 1
ATOM 5419 O O . PHE A 1 673 ? 37.145 18.079 -29.107 1.00 77.00 673 PHE A O 1
ATOM 5426 N N . ARG A 1 674 ? 38.937 18.655 -30.294 1.00 74.62 674 ARG A N 1
ATOM 5427 C CA . ARG A 1 674 ? 38.169 19.393 -31.317 1.00 74.62 674 ARG A CA 1
ATOM 5428 C C . ARG A 1 674 ? 37.288 18.484 -32.172 1.00 74.62 674 ARG A C 1
ATOM 5430 O O . ARG A 1 674 ? 36.257 18.937 -32.653 1.00 74.62 674 ARG A O 1
ATOM 5437 N N . SER A 1 675 ? 37.670 17.215 -32.325 1.00 69.38 675 SER A N 1
ATOM 5438 C CA . SER A 1 675 ? 36.875 16.208 -33.037 1.00 69.38 675 SER A CA 1
ATOM 5439 C C . SER A 1 675 ? 35.664 15.759 -32.209 1.00 69.38 675 SER A C 1
ATOM 5441 O O . SER A 1 675 ? 34.573 15.558 -32.736 1.00 69.38 675 SER A O 1
ATOM 5443 N N . MET A 1 676 ? 35.828 15.656 -30.886 1.00 70.12 676 MET A N 1
ATOM 5444 C CA . MET A 1 676 ? 34.799 15.133 -29.977 1.00 70.12 676 MET A CA 1
ATOM 5445 C C . MET A 1 676 ? 33.960 16.186 -29.261 1.00 70.12 676 MET A C 1
ATOM 5447 O O . MET A 1 676 ? 32.830 15.903 -28.870 1.00 70.12 676 MET A O 1
ATOM 5451 N N . GLY A 1 677 ? 34.512 17.378 -29.055 1.00 74.50 677 GLY A N 1
ATOM 5452 C CA . GLY A 1 677 ? 33.917 18.460 -28.279 1.00 74.50 677 GLY A CA 1
ATOM 5453 C C . GLY A 1 677 ? 32.465 18.736 -28.666 1.00 74.50 677 GLY A C 1
ATOM 5454 O O . GLY A 1 677 ? 31.615 18.666 -27.780 1.00 74.50 677 GLY A O 1
ATOM 5455 N N . PRO A 1 678 ? 32.136 18.954 -29.959 1.00 74.75 678 PRO A N 1
ATOM 5456 C CA . PRO A 1 678 ? 30.753 19.166 -30.386 1.00 74.75 678 PRO A CA 1
ATOM 5457 C C . PRO A 1 678 ? 29.795 18.068 -29.907 1.00 74.75 678 PRO A C 1
ATOM 5459 O O . PRO A 1 678 ? 28.730 18.368 -29.378 1.00 74.75 678 PRO A O 1
ATOM 5462 N N . TYR A 1 679 ? 30.200 16.800 -30.021 1.00 70.31 679 TYR A N 1
ATOM 5463 C CA . TYR A 1 679 ? 29.386 15.650 -29.625 1.00 70.31 679 TYR A CA 1
ATOM 5464 C C . TYR A 1 679 ? 29.226 15.542 -28.106 1.00 70.31 679 TYR A C 1
ATOM 5466 O O . TYR A 1 679 ? 28.153 15.188 -27.627 1.00 70.31 679 TYR A O 1
ATOM 5474 N N . LEU A 1 680 ? 30.266 15.881 -27.342 1.00 75.88 680 LEU A N 1
ATOM 5475 C CA . LEU A 1 680 ? 30.218 15.898 -25.881 1.00 75.88 680 LEU A CA 1
ATOM 5476 C C . LEU A 1 680 ? 29.237 16.962 -25.362 1.00 75.88 680 LEU A C 1
ATOM 5478 O O . LEU A 1 680 ? 28.420 16.679 -24.488 1.00 75.88 680 LEU A O 1
ATOM 5482 N N . PHE A 1 681 ? 29.280 18.172 -25.926 1.00 82.38 681 PHE A N 1
ATOM 5483 C CA . PHE A 1 681 ? 28.352 19.247 -25.561 1.00 82.38 681 PHE A CA 1
ATOM 5484 C C . PHE A 1 681 ? 26.932 18.993 -26.082 1.00 82.38 681 PHE A C 1
ATOM 5486 O O . PHE A 1 681 ? 25.968 19.322 -25.394 1.00 82.38 681 PHE A O 1
ATOM 5493 N N . GLN A 1 682 ? 26.785 18.333 -27.236 1.00 75.31 682 GLN A N 1
ATOM 5494 C CA . GLN A 1 682 ? 25.489 17.853 -27.720 1.00 75.31 682 GLN A CA 1
ATOM 5495 C C . GLN A 1 682 ? 24.887 16.803 -26.780 1.00 75.31 682 GLN A C 1
ATOM 5497 O O . GLN A 1 682 ? 23.701 16.877 -26.467 1.00 75.31 682 GLN A O 1
ATOM 5502 N N . ALA A 1 683 ? 25.694 15.852 -26.298 1.00 74.81 683 ALA A N 1
ATOM 5503 C CA . ALA A 1 683 ? 25.255 14.881 -25.304 1.00 74.81 683 ALA A CA 1
ATOM 5504 C C . ALA A 1 683 ? 24.851 15.582 -24.002 1.00 74.81 683 ALA A C 1
ATOM 5506 O O . ALA A 1 683 ? 23.783 15.302 -23.472 1.00 74.81 683 ALA A O 1
ATOM 5507 N N . LEU A 1 684 ? 25.643 16.546 -23.525 1.00 82.88 684 LEU A N 1
ATOM 5508 C CA . LEU A 1 684 ? 25.309 17.328 -22.336 1.00 82.88 684 LEU A CA 1
ATOM 5509 C C . LEU A 1 684 ? 23.984 18.092 -22.490 1.00 82.88 684 LEU A C 1
ATOM 5511 O O . LEU A 1 684 ? 23.169 18.068 -21.568 1.00 82.88 684 LEU A O 1
ATOM 5515 N N . ASN A 1 685 ? 23.731 18.705 -23.653 1.00 82.69 685 ASN A N 1
ATOM 5516 C CA . ASN A 1 685 ? 22.437 19.328 -23.936 1.00 82.69 685 ASN A CA 1
ATOM 5517 C C . ASN A 1 685 ? 21.296 18.297 -23.899 1.00 82.69 685 ASN A C 1
ATOM 5519 O O . ASN A 1 685 ? 20.300 18.502 -23.210 1.00 82.69 685 ASN A O 1
ATOM 5523 N N . ALA A 1 686 ? 21.474 17.152 -24.564 1.00 76.00 686 ALA A N 1
ATOM 5524 C CA . ALA A 1 686 ? 20.478 16.083 -24.576 1.00 76.00 686 ALA A CA 1
ATOM 5525 C C . ALA A 1 686 ? 20.174 15.545 -23.165 1.00 76.00 686 ALA A C 1
ATOM 5527 O O . ALA A 1 686 ? 19.015 15.298 -22.845 1.00 76.00 686 ALA A O 1
ATOM 5528 N N . PHE A 1 687 ? 21.180 15.415 -22.291 1.00 80.50 687 PHE A N 1
ATOM 5529 C CA . PHE A 1 687 ? 20.977 15.048 -20.886 1.00 80.50 687 PHE A CA 1
ATOM 5530 C C . PHE A 1 687 ? 20.144 16.093 -20.140 1.00 80.50 687 PHE A C 1
ATOM 5532 O O . PHE A 1 687 ? 19.190 15.728 -19.456 1.00 80.50 687 PHE A O 1
ATOM 5539 N N . CYS A 1 688 ? 20.460 17.381 -20.294 1.00 85.81 688 CYS A N 1
ATOM 5540 C CA . CYS A 1 688 ? 19.693 18.461 -19.675 1.00 85.81 688 CYS A CA 1
ATOM 5541 C C . CYS A 1 688 ? 18.234 18.492 -20.163 1.00 85.81 688 CYS A C 1
ATOM 5543 O O . CYS A 1 688 ? 17.317 18.627 -19.351 1.00 85.81 688 CYS A O 1
ATOM 5545 N N . GLU A 1 689 ? 17.997 18.322 -21.466 1.00 82.56 689 GLU A N 1
ATOM 5546 C CA . GLU A 1 689 ? 16.648 18.262 -22.042 1.00 82.56 689 GLU A CA 1
ATOM 5547 C C . GLU A 1 689 ? 15.872 17.030 -21.560 1.00 82.56 689 GLU A C 1
ATOM 5549 O O . GLU A 1 689 ? 14.734 17.162 -21.105 1.00 82.56 689 GLU A O 1
ATOM 5554 N N . LEU A 1 690 ? 16.492 15.847 -21.602 1.00 80.12 690 LEU A N 1
ATOM 5555 C CA . LEU A 1 690 ? 15.870 14.588 -21.197 1.00 80.12 690 LEU A CA 1
ATOM 5556 C C . LEU A 1 690 ? 15.500 14.591 -19.714 1.00 80.12 690 LEU A C 1
ATOM 5558 O O . LEU A 1 690 ? 14.396 14.192 -19.347 1.00 80.12 690 LEU A O 1
ATOM 5562 N N . ILE A 1 691 ? 16.405 15.055 -18.856 1.00 84.81 691 ILE A N 1
ATOM 5563 C CA . ILE A 1 691 ? 16.160 15.171 -17.419 1.00 84.81 691 ILE A CA 1
ATOM 5564 C C . ILE A 1 691 ? 15.030 16.172 -17.157 1.00 84.81 691 ILE A C 1
ATOM 5566 O O . ILE A 1 691 ? 14.122 15.876 -16.381 1.00 84.81 691 ILE A O 1
ATOM 5570 N N . ASN A 1 692 ? 15.031 17.323 -17.837 1.00 87.19 692 ASN A N 1
ATOM 5571 C CA . ASN A 1 692 ? 13.965 18.312 -17.699 1.00 87.19 692 ASN A CA 1
ATOM 5572 C C . ASN A 1 692 ? 12.599 17.749 -18.113 1.00 87.19 692 ASN A C 1
ATOM 5574 O O . ASN A 1 692 ? 11.630 17.872 -17.365 1.00 87.19 692 ASN A O 1
ATOM 5578 N N . GLN A 1 693 ? 12.523 17.068 -19.258 1.00 83.12 693 GLN A N 1
ATOM 5579 C CA . GLN A 1 693 ? 11.300 16.398 -19.704 1.00 83.12 693 GLN A CA 1
ATOM 5580 C C . GLN A 1 693 ? 10.860 15.310 -18.723 1.00 83.12 693 GLN A C 1
ATOM 5582 O O . GLN A 1 693 ? 9.682 15.235 -18.384 1.00 83.12 693 GLN A O 1
ATOM 5587 N N . THR A 1 694 ? 11.797 14.505 -18.218 1.00 82.38 694 THR A N 1
ATOM 5588 C CA . THR A 1 694 ? 11.511 13.438 -17.250 1.00 82.38 694 THR A CA 1
ATOM 5589 C C . THR A 1 694 ? 10.894 14.013 -15.977 1.00 82.38 694 THR A C 1
ATOM 5591 O O . THR A 1 694 ? 9.815 13.586 -15.567 1.00 82.38 694 THR A O 1
ATOM 5594 N N . VAL A 1 695 ? 11.528 15.028 -15.382 1.00 86.38 695 VAL A N 1
ATOM 5595 C CA . VAL A 1 695 ? 11.029 15.685 -14.166 1.00 86.38 695 VAL A CA 1
ATOM 5596 C C . VAL A 1 695 ? 9.696 16.388 -14.430 1.00 86.38 695 VAL A C 1
ATOM 5598 O O . VAL A 1 695 ? 8.774 16.243 -13.632 1.00 86.38 695 VAL A O 1
ATOM 5601 N N . SER A 1 696 ? 9.552 17.096 -15.555 1.00 85.69 696 SER A N 1
ATOM 5602 C CA . SER A 1 696 ? 8.326 17.824 -15.909 1.00 85.69 696 SER A CA 1
ATOM 5603 C C . SER A 1 696 ? 7.132 16.891 -16.139 1.00 85.69 696 SER A C 1
ATOM 5605 O O . SER A 1 696 ? 6.062 17.107 -15.567 1.00 85.69 696 SER A O 1
ATOM 5607 N N . ASN A 1 697 ? 7.320 15.812 -16.904 1.00 81.38 697 ASN A N 1
ATOM 5608 C CA . ASN A 1 697 ? 6.277 14.823 -17.177 1.00 81.38 697 ASN A CA 1
ATOM 5609 C C . ASN A 1 697 ? 5.842 14.118 -15.892 1.00 81.38 697 ASN A C 1
ATOM 5611 O O . ASN A 1 697 ? 4.646 14.009 -15.611 1.00 81.38 697 ASN A O 1
ATOM 5615 N N . ARG A 1 698 ? 6.806 13.696 -15.065 1.00 83.81 698 ARG A N 1
ATOM 5616 C CA . ARG A 1 698 ? 6.517 13.061 -13.774 1.00 83.81 698 ARG A CA 1
ATOM 5617 C C . ARG A 1 698 ? 5.830 14.023 -12.818 1.00 83.81 698 ARG A C 1
ATOM 5619 O O . ARG A 1 698 ? 4.895 13.623 -12.130 1.00 83.81 698 ARG A O 1
ATOM 5626 N N . LEU A 1 699 ? 6.238 15.290 -12.792 1.00 86.62 699 LEU A N 1
ATOM 5627 C CA . LEU A 1 699 ? 5.589 16.308 -11.972 1.00 86.62 699 LEU A CA 1
ATOM 5628 C C . LEU A 1 699 ? 4.155 16.583 -12.443 1.00 86.62 699 LEU A C 1
ATOM 5630 O O . LEU A 1 699 ? 3.265 16.729 -11.613 1.00 86.62 699 LEU A O 1
ATOM 5634 N N . SER A 1 700 ? 3.897 16.598 -13.754 1.00 83.38 700 SER A N 1
ATOM 5635 C CA . SER A 1 700 ? 2.541 16.719 -14.308 1.00 83.38 700 SER A CA 1
ATOM 5636 C C . SER A 1 700 ? 1.642 15.556 -13.865 1.00 83.38 700 SER A C 1
ATOM 5638 O O . SER A 1 700 ? 0.539 15.780 -13.360 1.00 83.38 700 SER A O 1
ATOM 5640 N N . GLN A 1 701 ? 2.147 14.320 -13.946 1.00 80.06 701 GLN A N 1
ATOM 5641 C CA . GLN A 1 701 ? 1.450 13.131 -13.446 1.00 80.06 701 GLN A CA 1
ATOM 5642 C C . GLN A 1 701 ? 1.190 13.212 -11.936 1.00 80.06 701 GLN A C 1
ATOM 5644 O O . GLN A 1 701 ? 0.065 12.976 -11.485 1.00 80.06 701 GLN A O 1
ATOM 5649 N N . PHE A 1 702 ? 2.200 13.605 -11.158 1.00 84.81 702 PHE A N 1
ATOM 5650 C CA . PHE A 1 702 ? 2.081 13.797 -9.715 1.00 84.81 702 PHE A CA 1
ATOM 5651 C C . PHE A 1 702 ? 1.018 14.851 -9.375 1.00 84.81 702 PHE A C 1
ATOM 5653 O O . PHE A 1 702 ? 0.137 14.589 -8.564 1.00 84.81 702 PHE A O 1
ATOM 5660 N N . ASN A 1 703 ? 1.021 15.997 -10.058 1.00 83.25 703 ASN A N 1
ATOM 5661 C CA . ASN A 1 703 ? 0.046 17.072 -9.863 1.00 83.25 703 ASN A CA 1
ATOM 5662 C C . ASN A 1 703 ? -1.393 16.634 -10.181 1.00 83.25 703 ASN A C 1
ATOM 5664 O O . ASN A 1 703 ? -2.326 17.047 -9.492 1.00 83.25 703 ASN A O 1
ATOM 5668 N N . SER A 1 704 ? -1.570 15.770 -11.188 1.00 78.62 704 SER A N 1
ATOM 5669 C CA . SER A 1 704 ? -2.873 15.197 -11.562 1.00 78.62 704 SER A CA 1
ATOM 5670 C C . SER A 1 704 ? -3.356 14.066 -10.642 1.00 78.62 704 SER A C 1
ATOM 5672 O O . SER A 1 704 ? -4.515 13.654 -10.721 1.00 78.62 704 SER A O 1
ATOM 5674 N N . SER A 1 705 ? -2.486 13.558 -9.765 1.00 83.62 705 SER A N 1
ATOM 5675 C CA . SER A 1 705 ? -2.823 12.489 -8.826 1.00 83.62 705 SER A CA 1
ATOM 5676 C C . SER A 1 705 ? -3.705 13.009 -7.693 1.00 83.62 705 SER A C 1
ATOM 5678 O O . SER A 1 705 ? -3.637 14.179 -7.306 1.00 83.62 705 SER A O 1
ATOM 5680 N N . GLN A 1 706 ? -4.565 12.138 -7.163 1.00 82.81 706 GLN A N 1
ATOM 5681 C CA . GLN A 1 706 ? -5.568 12.535 -6.180 1.00 82.81 706 GLN A CA 1
ATOM 5682 C C . GLN A 1 706 ? -5.269 12.003 -4.784 1.00 82.81 706 GLN A C 1
ATOM 5684 O O . GLN A 1 706 ? -4.922 10.840 -4.578 1.00 82.81 706 GLN A O 1
ATOM 5689 N N . TYR A 1 707 ? -5.451 12.879 -3.805 1.00 81.69 707 TYR A N 1
ATOM 5690 C CA . TYR A 1 707 ? -5.439 12.564 -2.391 1.00 81.69 707 TYR A CA 1
ATOM 5691 C C . TYR A 1 707 ? -6.865 12.337 -1.924 1.00 81.69 707 TYR A C 1
ATOM 5693 O O . TYR A 1 707 ? -7.699 13.246 -1.966 1.00 81.69 707 TYR A O 1
ATOM 5701 N N . VAL A 1 708 ? -7.133 11.107 -1.498 1.00 78.12 708 VAL A N 1
ATOM 5702 C CA . VAL A 1 708 ? -8.462 10.671 -1.083 1.00 78.12 708 VAL A CA 1
ATOM 5703 C C . VAL A 1 708 ? -8.524 10.669 0.436 1.00 78.12 708 VAL A C 1
ATOM 5705 O O . VAL A 1 708 ? -7.825 9.899 1.090 1.00 78.12 708 VAL A O 1
ATOM 5708 N N . SER A 1 709 ? -9.380 11.516 1.003 1.00 77.06 709 SER A N 1
ATOM 5709 C CA . SER A 1 709 ? -9.656 11.519 2.437 1.00 77.06 709 SER A CA 1
ATOM 5710 C C . SER A 1 709 ? -11.136 11.758 2.692 1.00 77.06 709 SER A C 1
ATOM 5712 O O . SER A 1 709 ? -11.684 12.800 2.337 1.00 77.06 709 SER A O 1
ATOM 5714 N N . ALA A 1 710 ? -11.795 10.792 3.334 1.00 76.44 710 ALA A N 1
ATOM 5715 C CA . ALA A 1 710 ? -13.214 10.887 3.682 1.00 76.44 710 ALA A CA 1
ATOM 5716 C C . ALA A 1 710 ? -13.492 11.958 4.758 1.00 76.44 710 ALA A C 1
ATOM 5718 O O . ALA A 1 710 ? -14.604 12.477 4.851 1.00 76.44 710 ALA A O 1
ATOM 5719 N N . SER A 1 711 ? -12.481 12.324 5.550 1.00 81.69 711 SER A N 1
ATOM 5720 C CA . SER A 1 711 ? -12.565 13.320 6.621 1.00 81.69 711 SER A CA 1
ATOM 5721 C C . SER A 1 711 ? -11.305 14.182 6.707 1.00 81.69 711 SER A C 1
ATOM 5723 O O . SER A 1 711 ? -10.238 13.774 6.246 1.00 81.69 711 SER A O 1
ATOM 5725 N N . VAL A 1 712 ? -11.410 15.366 7.319 1.00 83.88 712 VAL A N 1
ATOM 5726 C CA . VAL A 1 712 ? -10.246 16.209 7.632 1.00 83.88 712 VAL A CA 1
ATOM 5727 C C . VAL A 1 712 ? -9.312 15.416 8.545 1.00 83.88 712 VAL A C 1
ATOM 5729 O O . VAL A 1 712 ? -9.722 14.983 9.621 1.00 83.88 712 VAL A O 1
ATOM 5732 N N . ILE A 1 713 ? -8.060 15.238 8.131 1.00 85.19 713 ILE A N 1
ATOM 5733 C CA . ILE A 1 713 ? -7.016 14.658 8.979 1.00 85.19 713 ILE A CA 1
ATOM 5734 C C . ILE A 1 713 ? -6.185 15.749 9.658 1.00 85.19 713 ILE A C 1
ATOM 5736 O O . ILE A 1 713 ? -6.188 16.905 9.244 1.00 85.19 713 ILE A O 1
ATOM 5740 N N . SER A 1 714 ? -5.473 15.406 10.731 1.00 83.25 714 SER A N 1
ATOM 5741 C CA . SER A 1 714 ? -4.680 16.388 11.478 1.00 83.25 714 SER A CA 1
ATOM 5742 C C . SER A 1 714 ? -3.507 16.949 10.673 1.00 83.25 714 SER A C 1
ATOM 5744 O O . SER A 1 714 ? -2.923 16.249 9.850 1.00 83.25 714 SER A O 1
ATOM 5746 N N . SER A 1 715 ? -3.101 18.185 10.980 1.00 82.31 715 SER A N 1
ATOM 5747 C CA . SER A 1 715 ? -1.958 18.847 10.328 1.00 82.31 715 SER A CA 1
ATOM 5748 C C . SER A 1 715 ? -0.671 18.022 10.400 1.00 82.31 715 SER A C 1
ATOM 5750 O O . SER A 1 715 ? 0.054 17.935 9.416 1.00 82.31 715 SER A O 1
ATOM 5752 N N . ASN A 1 716 ? -0.415 17.341 11.520 1.00 79.62 716 ASN A N 1
ATOM 5753 C CA . ASN A 1 716 ? 0.786 16.518 11.678 1.00 79.62 716 ASN A CA 1
ATOM 5754 C C . ASN A 1 716 ? 0.737 15.254 10.807 1.00 79.62 716 ASN A C 1
ATOM 5756 O O . ASN A 1 716 ? 1.715 14.938 10.135 1.00 79.62 716 ASN A O 1
ATOM 5760 N N . VAL A 1 717 ? -0.407 14.557 10.790 1.00 80.50 717 VAL A N 1
ATOM 5761 C CA . VAL A 1 717 ? -0.602 13.353 9.959 1.00 80.50 717 VAL A CA 1
ATOM 5762 C C . VAL A 1 717 ? -0.549 13.726 8.481 1.00 80.50 717 VAL A C 1
ATOM 5764 O O . VAL A 1 717 ? 0.147 13.076 7.707 1.00 80.50 717 VAL A O 1
ATOM 5767 N N . PHE A 1 718 ? -1.210 14.819 8.105 1.00 85.44 718 PHE A N 1
ATOM 5768 C CA . PHE A 1 718 ? -1.203 15.334 6.744 1.00 85.44 718 PHE A CA 1
ATOM 5769 C C . PHE A 1 718 ? 0.203 15.709 6.285 1.00 85.44 718 PHE A C 1
ATOM 5771 O O . PHE A 1 718 ? 0.633 15.251 5.234 1.00 85.44 718 PHE A O 1
ATOM 5778 N N . LYS A 1 719 ? 0.946 16.491 7.082 1.00 81.50 719 LYS A N 1
ATOM 5779 C CA . LYS A 1 719 ? 2.324 16.872 6.749 1.00 81.50 719 LYS A CA 1
ATOM 5780 C C . LYS A 1 719 ? 3.229 15.652 6.595 1.00 81.50 719 LYS A C 1
ATOM 5782 O O . LYS A 1 719 ? 4.011 15.609 5.655 1.00 81.50 719 LYS A O 1
ATOM 5787 N N . SER A 1 720 ? 3.089 14.647 7.461 1.00 80.56 720 SER A N 1
ATOM 5788 C CA . SER A 1 720 ? 3.858 13.402 7.356 1.00 80.56 720 SER A CA 1
ATOM 5789 C C . SER A 1 720 ? 3.523 12.610 6.089 1.00 80.56 720 SER A C 1
ATOM 5791 O O . SER A 1 720 ? 4.437 12.151 5.408 1.00 80.56 720 SER A O 1
ATOM 5793 N N . GLN A 1 721 ? 2.239 12.469 5.747 1.00 82.06 721 GLN A N 1
ATOM 5794 C CA . GLN A 1 721 ? 1.815 11.763 4.535 1.00 82.06 721 GLN A CA 1
ATOM 5795 C C . GLN A 1 721 ? 2.224 12.514 3.265 1.00 82.06 721 GLN A C 1
ATOM 5797 O O . GLN A 1 721 ? 2.771 11.912 2.347 1.00 82.06 721 GLN A O 1
ATOM 5802 N N . ALA A 1 722 ? 2.021 13.831 3.227 1.00 82.00 722 ALA A N 1
ATOM 5803 C CA . ALA A 1 722 ? 2.417 14.671 2.103 1.00 82.00 722 ALA A CA 1
ATOM 5804 C C . ALA A 1 722 ? 3.940 14.662 1.890 1.00 82.00 722 ALA A C 1
ATOM 5806 O O . ALA A 1 722 ? 4.388 14.544 0.754 1.00 82.00 722 ALA A O 1
ATOM 5807 N N . GLN A 1 723 ? 4.737 14.700 2.965 1.00 82.00 723 GLN A N 1
ATOM 5808 C CA . GLN A 1 723 ? 6.193 14.586 2.861 1.00 82.00 723 GLN A CA 1
ATOM 5809 C C . GLN A 1 723 ? 6.613 13.220 2.303 1.00 82.00 723 GLN A C 1
ATOM 5811 O O . GLN A 1 723 ? 7.439 13.160 1.400 1.00 82.00 723 GLN A O 1
ATOM 5816 N N . SER A 1 724 ? 5.982 12.133 2.761 1.00 80.81 724 SER A N 1
ATOM 5817 C CA . SER A 1 724 ? 6.237 10.792 2.223 1.00 80.81 724 SER A CA 1
ATOM 5818 C C . SER A 1 724 ? 5.924 10.688 0.725 1.00 80.81 724 SER A C 1
ATOM 5820 O O . SER A 1 724 ? 6.648 10.000 0.010 1.00 80.81 724 SER A O 1
ATOM 5822 N N . LEU A 1 725 ? 4.868 11.354 0.241 1.00 83.06 725 LEU A N 1
ATOM 5823 C CA . LEU A 1 725 ? 4.529 11.399 -1.187 1.00 83.06 725 LEU A CA 1
ATOM 5824 C C . LEU A 1 725 ? 5.587 12.161 -1.997 1.00 83.06 725 LEU A C 1
ATOM 5826 O O . LEU A 1 725 ? 5.985 11.706 -3.067 1.00 83.06 725 LEU A O 1
ATOM 5830 N N . VAL A 1 726 ? 6.078 13.290 -1.475 1.00 84.19 726 VAL A N 1
ATOM 5831 C CA . VAL A 1 726 ? 7.164 14.067 -2.098 1.00 84.19 726 VAL A CA 1
ATOM 5832 C C . VAL A 1 726 ? 8.464 13.258 -2.145 1.00 84.19 726 VAL A C 1
ATOM 5834 O O . VAL A 1 726 ? 9.149 13.253 -3.166 1.00 84.19 726 VAL A O 1
ATOM 5837 N N . ASP A 1 727 ? 8.803 12.542 -1.074 1.00 82.50 727 ASP A N 1
ATOM 5838 C CA . ASP A 1 727 ? 10.021 11.728 -1.015 1.00 82.50 727 ASP A CA 1
ATOM 5839 C C . ASP A 1 727 ? 9.940 10.523 -1.969 1.00 82.50 727 ASP A C 1
ATOM 5841 O O . ASP A 1 727 ? 10.902 10.229 -2.682 1.00 82.50 727 ASP A O 1
ATOM 5845 N N . GLN A 1 728 ? 8.773 9.873 -2.065 1.00 82.12 728 GLN A N 1
ATOM 5846 C CA . GLN A 1 728 ? 8.517 8.818 -3.053 1.00 82.12 728 GLN A CA 1
ATOM 5847 C C . GLN A 1 728 ? 8.589 9.333 -4.494 1.00 82.12 728 GLN A C 1
ATOM 5849 O O . GLN A 1 728 ? 9.149 8.658 -5.361 1.00 82.12 728 GLN A O 1
ATOM 5854 N N . PHE A 1 729 ? 8.056 10.527 -4.761 1.00 87.44 729 PHE A N 1
ATOM 5855 C CA . PHE A 1 729 ? 8.159 11.167 -6.070 1.00 87.44 729 PHE A CA 1
ATOM 5856 C C . PHE A 1 729 ? 9.624 11.371 -6.481 1.00 87.44 729 PHE A C 1
ATOM 5858 O O . PHE A 1 729 ? 10.007 10.970 -7.582 1.00 87.44 729 PHE A O 1
ATOM 5865 N N . LYS A 1 730 ? 10.453 11.929 -5.587 1.00 85.38 730 LYS A N 1
ATOM 5866 C CA . LYS A 1 730 ? 11.887 12.146 -5.841 1.00 85.38 730 LYS A CA 1
ATOM 5867 C C . LYS A 1 730 ? 12.602 10.828 -6.127 1.00 85.38 730 LYS A C 1
ATOM 5869 O O . LYS A 1 730 ? 13.255 10.699 -7.156 1.00 85.38 730 LYS A O 1
ATOM 5874 N N . LEU A 1 731 ? 12.428 9.838 -5.250 1.00 81.69 731 LEU A N 1
ATOM 5875 C CA . LEU A 1 731 ? 13.103 8.545 -5.359 1.00 81.69 731 LEU A CA 1
ATOM 5876 C C . LEU A 1 731 ? 12.710 7.787 -6.635 1.00 81.69 731 LEU A C 1
ATOM 5878 O O . LEU A 1 731 ? 13.579 7.297 -7.352 1.00 81.69 731 LEU A O 1
ATOM 5882 N N . SER A 1 732 ? 11.409 7.692 -6.929 1.00 78.88 732 SER A N 1
ATOM 5883 C CA . SER A 1 732 ? 10.922 6.975 -8.116 1.00 78.88 732 SER A CA 1
ATOM 5884 C C . SER A 1 732 ? 11.378 7.641 -9.412 1.00 78.88 732 SER A C 1
ATOM 5886 O O . SER A 1 732 ? 11.833 6.955 -10.318 1.00 78.88 732 SER A O 1
ATOM 5888 N N . THR A 1 733 ? 11.330 8.974 -9.484 1.00 83.62 733 THR A N 1
ATOM 5889 C CA . THR A 1 733 ? 11.760 9.724 -10.673 1.00 83.62 733 THR A CA 1
ATOM 5890 C C . THR A 1 733 ? 13.255 9.546 -10.944 1.00 83.62 733 THR A C 1
ATOM 5892 O O . THR A 1 733 ? 13.641 9.318 -12.089 1.00 83.62 733 THR A O 1
ATOM 5895 N N . THR A 1 734 ? 14.097 9.582 -9.904 1.00 83.44 734 THR A N 1
ATOM 5896 C CA . THR A 1 734 ? 15.538 9.326 -10.044 1.00 83.44 734 THR A CA 1
ATOM 5897 C C . THR A 1 734 ? 15.818 7.892 -10.492 1.00 83.44 734 THR A C 1
ATOM 5899 O O . THR A 1 734 ? 16.582 7.683 -11.431 1.00 83.44 734 THR A O 1
ATOM 5902 N N . ASN A 1 735 ? 15.181 6.897 -9.868 1.00 78.50 735 ASN A N 1
ATOM 5903 C CA . ASN A 1 735 ? 15.412 5.491 -10.202 1.00 78.50 735 ASN A CA 1
ATOM 5904 C C . ASN A 1 735 ? 14.989 5.149 -11.636 1.00 78.50 735 ASN A C 1
ATOM 5906 O O . ASN A 1 735 ? 15.729 4.459 -12.334 1.00 78.50 735 ASN A O 1
ATOM 5910 N N . ASP A 1 736 ? 13.842 5.657 -12.091 1.00 72.56 736 ASP A N 1
ATOM 5911 C CA . ASP A 1 736 ? 13.343 5.414 -13.450 1.00 72.56 736 ASP A CA 1
ATOM 5912 C C . ASP A 1 736 ? 14.295 6.011 -14.506 1.00 72.56 736 ASP A C 1
ATOM 5914 O O . ASP A 1 736 ? 14.604 5.380 -15.525 1.00 72.56 736 ASP A O 1
ATOM 5918 N N . PHE A 1 737 ? 14.825 7.210 -14.239 1.00 81.62 737 PHE A N 1
ATOM 5919 C CA . PHE A 1 737 ? 15.831 7.835 -15.093 1.00 81.62 737 PHE A CA 1
ATOM 5920 C C . PHE A 1 737 ? 17.140 7.034 -15.114 1.00 81.62 737 PHE A C 1
ATOM 5922 O O . PHE A 1 737 ? 17.681 6.766 -16.188 1.00 81.62 737 PHE A O 1
ATOM 5929 N N . LEU A 1 738 ? 17.642 6.604 -13.951 1.00 78.94 738 LEU A N 1
ATOM 5930 C CA . LEU A 1 738 ? 18.890 5.841 -13.876 1.00 78.94 738 LEU A CA 1
ATOM 5931 C C . LEU A 1 738 ? 18.779 4.470 -14.525 1.00 78.94 738 LEU A C 1
ATOM 5933 O O . LEU A 1 738 ? 19.706 4.051 -15.212 1.00 78.94 738 LEU A O 1
ATOM 5937 N N . LEU A 1 739 ? 17.633 3.806 -14.389 1.00 73.50 739 LEU A N 1
ATOM 5938 C CA . LEU A 1 739 ? 17.361 2.563 -15.098 1.00 73.50 739 LEU A CA 1
ATOM 5939 C C . LEU A 1 739 ? 17.433 2.772 -16.615 1.00 73.50 739 LEU A C 1
ATOM 5941 O O . LEU A 1 739 ? 18.066 1.982 -17.320 1.00 73.50 739 LEU A O 1
ATOM 5945 N N . SER A 1 740 ? 16.848 3.864 -17.110 1.00 68.44 740 SER A N 1
ATOM 5946 C CA . SER A 1 740 ? 16.923 4.243 -18.523 1.00 68.44 740 SER A CA 1
ATOM 5947 C C . SER A 1 740 ? 18.370 4.509 -18.952 1.00 68.44 740 SER A C 1
ATOM 5949 O O . SER A 1 740 ? 18.814 3.989 -19.974 1.00 68.44 740 SER A O 1
ATOM 5951 N N . LEU A 1 741 ? 19.147 5.237 -18.144 1.00 71.31 741 LEU A N 1
ATOM 5952 C CA . LEU A 1 741 ? 20.558 5.521 -18.409 1.00 71.31 741 LEU A CA 1
ATOM 5953 C C . LEU A 1 741 ? 21.425 4.255 -18.428 1.00 71.31 741 LEU A C 1
ATOM 5955 O O . LEU A 1 741 ? 22.215 4.070 -19.350 1.00 71.31 741 LEU A O 1
ATOM 5959 N N . THR A 1 742 ? 21.275 3.357 -17.455 1.00 67.88 742 THR A N 1
ATOM 5960 C CA . THR A 1 742 ? 21.980 2.065 -17.426 1.00 67.88 742 THR A CA 1
ATOM 5961 C C . THR A 1 742 ? 21.651 1.233 -18.659 1.00 67.88 742 THR A C 1
ATOM 5963 O O . THR A 1 742 ? 22.534 0.634 -19.270 1.00 67.88 742 THR A O 1
ATOM 5966 N N . THR A 1 743 ? 20.384 1.244 -19.060 1.00 59.56 743 THR A N 1
ATOM 5967 C CA . THR A 1 743 ? 19.901 0.551 -20.252 1.00 59.56 743 THR A CA 1
ATOM 5968 C C . THR A 1 743 ? 20.559 1.117 -21.518 1.00 59.56 743 THR A C 1
ATOM 5970 O O . THR A 1 743 ? 21.065 0.349 -22.335 1.00 59.56 743 THR A O 1
ATOM 5973 N N . ILE A 1 744 ? 20.676 2.446 -21.632 1.00 63.06 744 ILE A N 1
ATOM 5974 C CA . ILE A 1 744 ? 21.416 3.123 -22.712 1.00 63.06 744 ILE A CA 1
ATOM 5975 C C . ILE A 1 744 ? 22.906 2.734 -22.701 1.00 63.06 744 ILE A C 1
ATOM 5977 O O . ILE A 1 744 ? 23.431 2.335 -23.739 1.00 63.06 744 ILE A O 1
ATOM 5981 N N . ARG A 1 745 ? 23.582 2.795 -21.543 1.00 65.81 745 ARG A N 1
ATOM 5982 C CA . ARG A 1 745 ? 25.018 2.465 -21.398 1.00 65.81 745 ARG A CA 1
ATOM 5983 C C . ARG A 1 745 ? 25.321 1.036 -21.857 1.00 65.81 745 ARG A C 1
ATOM 5985 O O . ARG A 1 745 ? 26.226 0.823 -22.667 1.00 65.81 745 ARG A O 1
ATOM 5992 N N . ASN A 1 746 ? 24.512 0.075 -21.409 1.00 58.97 746 ASN A N 1
ATOM 5993 C CA . ASN A 1 746 ? 24.641 -1.337 -21.781 1.00 58.97 746 ASN A CA 1
ATOM 5994 C C . ASN A 1 746 ? 24.461 -1.552 -23.287 1.00 58.97 746 ASN A C 1
ATOM 5996 O O . ASN A 1 746 ? 25.179 -2.344 -23.897 1.00 58.97 746 ASN A O 1
ATOM 6000 N N . MET A 1 747 ? 23.528 -0.817 -23.889 1.00 54.31 747 MET A N 1
ATOM 6001 C CA . MET A 1 747 ? 23.286 -0.859 -25.325 1.00 54.31 747 MET A CA 1
ATOM 6002 C C . MET A 1 747 ? 24.457 -0.275 -26.136 1.00 54.31 747 MET A C 1
ATOM 6004 O O . MET A 1 747 ? 24.842 -0.844 -27.155 1.00 54.31 747 MET A O 1
ATOM 6008 N N . THR A 1 748 ? 25.100 0.794 -25.660 1.00 55.53 748 THR A N 1
ATOM 6009 C CA . THR A 1 748 ? 26.233 1.436 -26.356 1.00 55.53 748 THR A CA 1
ATOM 6010 C C . THR A 1 748 ? 27.578 0.709 -26.213 1.00 55.53 748 THR A C 1
ATOM 6012 O O . THR A 1 748 ? 28.439 0.823 -27.087 1.00 55.53 748 THR A O 1
ATOM 6015 N N . GLN A 1 749 ? 27.778 -0.074 -25.147 1.00 55.03 749 GLN A N 1
ATOM 6016 C CA . GLN A 1 749 ? 29.077 -0.667 -24.792 1.00 55.03 749 GLN A CA 1
ATOM 6017 C C . GLN A 1 749 ? 29.660 -1.626 -25.850 1.00 55.03 749 GLN A C 1
ATOM 6019 O O . GLN A 1 749 ? 30.879 -1.728 -25.978 1.00 55.03 749 GLN A O 1
ATOM 6024 N N . SER A 1 750 ? 28.825 -2.327 -26.621 1.00 47.88 750 SER A N 1
ATOM 6025 C CA . SER A 1 750 ? 29.279 -3.368 -27.567 1.00 47.88 750 SER A CA 1
ATOM 6026 C C . SER A 1 750 ? 29.113 -2.998 -29.042 1.00 47.88 750 SER A C 1
ATOM 6028 O O . SER A 1 750 ? 29.310 -3.849 -29.911 1.00 47.88 750 SER A O 1
ATOM 6030 N N . ASN A 1 751 ? 28.765 -1.748 -29.357 1.00 49.19 751 ASN A N 1
ATOM 6031 C CA . ASN A 1 751 ? 28.532 -1.357 -30.741 1.00 49.19 751 ASN A CA 1
ATOM 6032 C C . ASN A 1 751 ? 29.859 -1.194 -31.503 1.00 49.19 751 ASN A C 1
ATOM 6034 O O . ASN A 1 751 ? 30.656 -0.293 -31.246 1.00 49.19 751 ASN A O 1
ATOM 6038 N N . ALA A 1 752 ? 30.116 -2.110 -32.438 1.00 43.25 752 ALA A N 1
ATOM 6039 C CA . ALA A 1 752 ? 31.409 -2.218 -33.099 1.00 43.25 752 ALA A CA 1
ATOM 6040 C C . ALA A 1 752 ? 31.660 -1.208 -34.218 1.00 43.25 752 ALA A C 1
ATOM 6042 O O . ALA A 1 752 ? 32.792 -1.119 -34.691 1.00 43.25 752 ALA A O 1
ATOM 6043 N N . LEU A 1 753 ? 30.637 -0.476 -34.664 1.00 45.88 753 LEU A N 1
ATOM 6044 C CA . LEU A 1 753 ? 30.737 0.228 -35.940 1.00 45.88 753 LEU A CA 1
ATOM 6045 C C . LEU A 1 753 ? 30.387 1.708 -35.914 1.00 45.88 753 LEU A C 1
ATOM 6047 O O . LEU A 1 753 ? 30.787 2.391 -36.850 1.00 45.88 753 LEU A O 1
ATOM 6051 N N . LEU A 1 754 ? 29.685 2.242 -34.914 1.00 51.44 754 LEU A N 1
ATOM 6052 C CA . LEU A 1 754 ? 29.089 3.572 -35.076 1.00 51.44 754 LEU A CA 1
ATOM 6053 C C . LEU A 1 754 ? 28.949 4.328 -33.743 1.00 51.44 754 LEU A C 1
ATOM 6055 O O . LEU A 1 754 ? 27.951 4.192 -33.044 1.00 51.44 754 LEU A O 1
ATOM 6059 N N . ALA A 1 755 ? 29.939 5.164 -33.417 1.00 38.88 755 ALA A N 1
ATOM 6060 C CA . ALA A 1 755 ? 29.812 6.230 -32.417 1.00 38.88 755 ALA A CA 1
ATOM 6061 C C . ALA A 1 755 ? 30.594 7.481 -32.874 1.00 38.88 755 ALA A C 1
ATOM 6063 O O . ALA A 1 755 ? 31.663 7.818 -32.373 1.00 38.88 755 ALA A O 1
ATOM 6064 N N . GLY A 1 756 ? 30.071 8.188 -33.881 1.00 47.28 756 GLY A N 1
ATOM 6065 C CA . GLY A 1 756 ? 30.724 9.392 -34.415 1.00 47.28 756 GLY A CA 1
ATOM 6066 C C . GLY A 1 756 ? 32.159 9.116 -34.917 1.00 47.28 756 GLY A C 1
ATOM 6067 O O . GLY A 1 756 ? 32.384 8.069 -35.523 1.00 47.28 756 GLY A O 1
ATOM 6068 N N . PRO A 1 757 ? 33.144 10.007 -34.683 1.00 47.75 757 PRO A N 1
ATOM 6069 C CA . PRO A 1 757 ? 34.532 9.805 -35.121 1.00 47.75 757 PRO A CA 1
ATOM 6070 C C . PRO A 1 757 ? 35.297 8.720 -34.332 1.00 47.75 757 PRO A C 1
ATOM 6072 O O . PRO A 1 757 ? 36.472 8.485 -34.612 1.00 47.75 757 PRO A O 1
ATOM 6075 N N . LEU A 1 758 ? 34.672 8.078 -33.336 1.00 51.09 758 LEU A N 1
ATOM 6076 C CA . LEU A 1 758 ? 35.286 7.055 -32.491 1.00 51.09 758 LEU A CA 1
ATOM 6077 C C . LEU A 1 758 ? 34.419 5.804 -32.449 1.00 51.09 758 LEU A C 1
ATOM 6079 O O . LEU A 1 758 ? 33.445 5.714 -31.715 1.00 51.09 758 LEU A O 1
ATOM 6083 N N . THR A 1 759 ? 34.804 4.794 -33.207 1.00 55.22 759 THR A N 1
ATOM 6084 C CA . THR A 1 759 ? 34.290 3.441 -33.024 1.00 55.22 759 THR A CA 1
ATOM 6085 C C . THR A 1 759 ? 34.974 2.778 -31.822 1.00 55.22 759 THR A C 1
ATOM 6087 O O . THR A 1 759 ? 36.137 3.057 -31.529 1.00 55.22 759 THR A O 1
ATOM 6090 N N . ASN A 1 760 ? 34.307 1.819 -31.163 1.00 55.03 760 ASN A N 1
ATOM 6091 C CA . ASN A 1 760 ? 34.902 0.969 -30.105 1.00 55.03 760 ASN A CA 1
ATOM 6092 C C . ASN A 1 760 ? 36.099 0.132 -30.617 1.00 55.03 760 ASN A C 1
ATOM 6094 O O . ASN A 1 760 ? 36.710 -0.641 -29.871 1.00 55.03 760 ASN A O 1
ATOM 6098 N N . TYR A 1 761 ? 36.409 0.271 -31.905 1.00 54.84 761 TYR A N 1
ATOM 6099 C CA . TYR A 1 761 ? 37.417 -0.432 -32.658 1.00 54.84 761 TYR A CA 1
ATOM 6100 C C . TYR A 1 761 ? 38.155 0.530 -33.602 1.00 54.84 761 TYR A C 1
ATOM 6102 O O . TYR A 1 761 ? 37.536 1.441 -34.132 1.00 54.84 761 TYR A O 1
ATOM 6110 N N . GLY A 1 762 ? 39.446 0.341 -33.850 1.00 55.47 762 GLY A N 1
ATOM 6111 C CA . GLY A 1 762 ? 40.170 1.013 -34.929 1.00 55.47 762 GLY A CA 1
ATOM 6112 C C . GLY A 1 762 ? 40.102 0.228 -36.242 1.00 55.47 762 GLY A C 1
ATOM 6113 O O . GLY A 1 762 ? 39.862 -0.984 -36.234 1.00 55.47 762 GLY A O 1
ATOM 6114 N N . PHE A 1 763 ? 40.327 0.925 -37.357 1.00 54.00 763 PHE A N 1
ATOM 6115 C CA . PHE A 1 763 ? 40.420 0.352 -38.701 1.00 54.00 763 PHE A CA 1
ATOM 6116 C C . PHE A 1 763 ? 41.825 0.588 -39.247 1.00 54.00 763 PHE A C 1
ATOM 6118 O O . PHE A 1 763 ? 42.282 1.730 -39.280 1.00 54.00 763 PHE A O 1
ATOM 6125 N N . GLU A 1 764 ? 42.490 -0.472 -39.692 1.00 53.53 764 GLU A N 1
ATOM 6126 C CA . GLU A 1 764 ? 43.794 -0.383 -40.349 1.00 53.53 764 GLU A CA 1
ATOM 6127 C C . GLU A 1 764 ? 43.683 -1.007 -41.744 1.00 53.53 764 GLU A C 1
ATOM 6129 O O . GLU A 1 764 ? 43.101 -2.084 -41.905 1.00 53.53 764 GLU A O 1
ATOM 6134 N N . THR A 1 765 ? 44.185 -0.299 -42.760 1.00 49.59 765 THR A N 1
ATOM 6135 C CA . THR A 1 765 ? 44.325 -0.831 -44.120 1.00 49.59 765 THR A CA 1
ATOM 6136 C C . THR A 1 765 ? 45.810 -0.852 -44.458 1.00 49.59 765 THR A C 1
ATOM 6138 O O . THR A 1 765 ? 46.448 0.194 -44.600 1.00 49.59 765 THR A O 1
ATOM 6141 N N . ASP A 1 766 ? 46.407 -2.040 -44.500 1.00 46.78 766 ASP A N 1
ATOM 6142 C CA . ASP A 1 766 ? 47.817 -2.168 -44.863 1.00 46.78 766 ASP A CA 1
ATOM 6143 C C . ASP A 1 766 ? 47.944 -2.155 -46.400 1.00 46.78 766 ASP A C 1
ATOM 6145 O O . ASP A 1 766 ? 47.123 -2.743 -47.103 1.00 46.78 766 ASP A O 1
ATOM 6149 N N . ILE A 1 767 ? 48.942 -1.452 -46.956 1.00 45.41 767 ILE A N 1
ATOM 6150 C CA . ILE A 1 767 ? 49.107 -1.217 -48.417 1.00 45.41 767 ILE A CA 1
ATOM 6151 C C . ILE A 1 767 ? 49.644 -2.473 -49.152 1.00 45.41 767 ILE A C 1
ATOM 6153 O O . ILE A 1 767 ? 50.480 -2.404 -50.050 1.00 45.41 767 ILE A O 1
ATOM 6157 N N . GLY A 1 768 ? 49.164 -3.668 -48.821 1.00 45.22 768 GLY A N 1
ATOM 6158 C CA . GLY A 1 768 ? 49.582 -4.887 -49.509 1.00 45.22 768 GLY A CA 1
ATOM 6159 C C . GLY A 1 768 ? 48.569 -6.004 -49.375 1.00 45.22 768 GLY A C 1
ATOM 6160 O O . GLY A 1 768 ? 48.596 -6.685 -48.368 1.00 45.22 768 GLY A O 1
ATOM 6161 N N . ASP A 1 769 ? 47.724 -6.180 -50.397 1.00 45.03 769 ASP A N 1
ATOM 6162 C CA . ASP A 1 769 ? 46.829 -7.323 -50.681 1.00 45.03 769 ASP A CA 1
ATOM 6163 C C . ASP A 1 769 ? 45.975 -7.935 -49.542 1.00 45.03 769 ASP A C 1
ATOM 6165 O O . ASP A 1 769 ? 45.198 -8.848 -49.816 1.00 45.03 769 ASP A O 1
ATOM 6169 N N . ASP A 1 770 ? 46.030 -7.423 -48.315 1.00 47.62 770 ASP A N 1
ATOM 6170 C CA . ASP A 1 770 ? 45.226 -7.877 -47.186 1.00 47.62 770 ASP A CA 1
ATOM 6171 C C . ASP A 1 770 ? 44.037 -6.929 -46.960 1.00 47.62 770 ASP A C 1
ATOM 6173 O O . ASP A 1 770 ? 44.172 -5.702 -46.941 1.00 47.62 770 ASP A O 1
ATOM 6177 N N . ASP A 1 771 ? 42.844 -7.518 -46.814 1.00 46.50 771 ASP A N 1
ATOM 6178 C CA . ASP A 1 771 ? 41.610 -6.790 -46.513 1.00 46.50 771 ASP A CA 1
ATOM 6179 C C . ASP A 1 771 ? 41.743 -5.983 -45.201 1.00 46.50 771 ASP A C 1
ATOM 6181 O O . ASP A 1 771 ? 42.479 -6.386 -44.293 1.00 46.50 771 ASP A O 1
ATOM 6185 N N . PRO A 1 772 ? 41.013 -4.858 -45.060 1.00 50.31 772 PRO A N 1
ATOM 6186 C CA . PRO A 1 772 ? 40.968 -4.090 -43.815 1.00 50.31 772 PRO A CA 1
ATOM 6187 C C . PRO A 1 772 ? 40.683 -5.003 -42.609 1.00 50.31 772 PRO A C 1
ATOM 6189 O O . PRO A 1 772 ? 39.857 -5.907 -42.722 1.00 50.31 772 PRO A O 1
ATOM 6192 N N . TYR A 1 773 ? 41.295 -4.753 -41.442 1.00 52.62 773 TYR A N 1
ATOM 6193 C CA . TYR A 1 773 ? 40.950 -5.451 -40.191 1.00 52.62 773 TYR A CA 1
ATOM 6194 C C . TYR A 1 773 ? 40.588 -4.486 -39.052 1.00 52.62 773 TYR A C 1
ATOM 6196 O O . TYR A 1 773 ? 41.084 -3.364 -38.958 1.00 52.62 773 TYR A O 1
ATOM 6204 N N . ILE A 1 774 ? 39.667 -4.935 -38.193 1.00 53.38 774 ILE A N 1
ATOM 6205 C CA . ILE A 1 774 ? 39.079 -4.174 -37.080 1.00 53.38 774 ILE A CA 1
ATOM 6206 C C . ILE A 1 774 ? 39.719 -4.644 -35.768 1.00 53.38 774 ILE A C 1
ATOM 6208 O O . ILE A 1 774 ? 39.699 -5.841 -35.475 1.00 53.38 774 ILE A O 1
ATOM 6212 N N . TYR A 1 775 ? 40.245 -3.732 -34.948 1.00 59.97 775 TYR A N 1
ATOM 6213 C CA . TYR A 1 775 ? 40.847 -4.066 -33.647 1.00 59.97 775 TYR A CA 1
ATOM 6214 C C . TYR A 1 775 ? 40.210 -3.268 -32.502 1.00 59.97 775 TYR A C 1
ATOM 6216 O O . TYR A 1 775 ? 39.885 -2.111 -32.709 1.00 59.97 775 TYR A O 1
ATOM 6224 N N . PRO A 1 776 ? 40.037 -3.819 -31.283 1.00 61.72 776 PRO A N 1
ATOM 6225 C CA . PRO A 1 776 ? 39.473 -3.077 -30.152 1.00 61.72 776 PRO A CA 1
ATOM 6226 C C . PRO A 1 776 ? 40.262 -1.804 -29.841 1.00 61.72 776 PRO A C 1
ATOM 6228 O O . PRO A 1 776 ? 41.483 -1.867 -29.659 1.00 61.72 776 PRO A O 1
ATOM 6231 N N . GLN A 1 777 ? 39.570 -0.674 -29.708 1.00 68.56 777 GLN A N 1
ATOM 6232 C CA . GLN A 1 777 ? 40.181 0.577 -29.277 1.00 68.56 777 GLN A CA 1
ATOM 6233 C C . GLN A 1 777 ? 40.651 0.434 -27.823 1.00 68.56 777 GLN A C 1
ATOM 6235 O O . GLN A 1 777 ? 39.948 -0.129 -26.975 1.00 68.56 777 GLN A O 1
ATOM 6240 N N . LYS A 1 778 ? 41.865 0.910 -27.528 1.00 69.88 778 LYS A N 1
ATOM 6241 C CA . LYS A 1 778 ? 42.478 0.805 -26.197 1.00 69.88 778 LYS A CA 1
ATOM 6242 C C . LYS A 1 778 ? 42.869 2.173 -25.657 1.00 69.88 778 LYS A C 1
ATOM 6244 O O . LYS A 1 778 ? 43.549 2.943 -26.331 1.00 69.88 778 LYS A O 1
ATOM 6249 N N . TYR A 1 779 ? 42.523 2.415 -24.398 1.00 73.56 779 TYR A N 1
ATOM 6250 C CA . TYR A 1 779 ? 42.996 3.540 -23.600 1.00 73.56 779 TYR A CA 1
ATOM 6251 C C . TYR A 1 779 ? 43.972 3.005 -22.546 1.00 73.56 779 TYR A C 1
ATOM 6253 O O . TYR A 1 779 ? 43.588 2.484 -21.497 1.00 73.56 779 TYR A O 1
ATOM 6261 N N . GLY A 1 780 ? 45.268 3.047 -22.868 1.00 71.94 780 GLY A N 1
ATOM 6262 C CA . GLY A 1 780 ? 46.303 2.383 -22.071 1.00 71.94 780 GLY A CA 1
ATOM 6263 C C . GLY A 1 780 ? 46.138 0.858 -22.081 1.00 71.94 780 GLY A C 1
ATOM 6264 O O . GLY A 1 780 ? 46.130 0.236 -23.141 1.00 71.94 780 GLY A O 1
ATOM 6265 N N . VAL A 1 781 ? 46.009 0.249 -20.898 1.00 73.25 781 VAL A N 1
ATOM 6266 C CA . VAL A 1 781 ? 45.732 -1.196 -20.743 1.00 73.25 781 VAL A CA 1
ATOM 6267 C C . VAL A 1 781 ? 44.238 -1.537 -20.812 1.00 73.25 781 VAL A C 1
ATOM 6269 O O . VAL A 1 781 ? 43.882 -2.712 -20.871 1.00 73.25 781 VAL A O 1
ATOM 6272 N N . CYS A 1 782 ? 43.364 -0.527 -20.803 1.00 74.50 782 CYS A N 1
ATOM 6273 C CA . CYS A 1 782 ? 41.917 -0.694 -20.802 1.00 74.50 782 CYS A CA 1
ATOM 6274 C C . CYS A 1 782 ? 41.402 -0.816 -22.245 1.00 74.50 782 CYS A C 1
ATOM 6276 O O . CYS A 1 782 ? 41.670 0.051 -23.075 1.00 74.50 782 CYS A O 1
ATOM 6278 N N . SER A 1 783 ? 40.694 -1.903 -22.557 1.00 75.50 783 SER A N 1
ATOM 6279 C CA . SER A 1 783 ? 40.110 -2.164 -23.880 1.00 75.50 783 SER A CA 1
ATOM 6280 C C . SER A 1 783 ? 38.627 -1.819 -23.878 1.00 75.50 783 SER A C 1
ATOM 6282 O O . SER A 1 783 ? 37.898 -2.319 -23.021 1.00 75.50 783 SER A O 1
ATOM 6284 N N . CYS A 1 784 ? 38.166 -1.056 -24.868 1.00 67.00 784 CYS A N 1
ATOM 6285 C CA . CYS A 1 784 ? 36.765 -0.641 -24.976 1.00 67.00 784 CYS A CA 1
ATOM 6286 C C . CYS A 1 784 ? 35.777 -1.787 -25.170 1.00 67.00 784 CYS A C 1
ATOM 6288 O O . CYS A 1 784 ? 34.610 -1.675 -24.815 1.00 67.00 784 CYS A O 1
ATOM 6290 N N . VAL A 1 785 ? 36.261 -2.926 -25.662 1.00 61.59 785 VAL A N 1
ATOM 6291 C CA . VAL A 1 785 ? 35.472 -4.160 -25.759 1.00 61.59 785 VAL A CA 1
ATOM 6292 C C . VAL A 1 785 ? 35.339 -4.861 -24.402 1.00 61.59 785 VAL A C 1
ATOM 6294 O O . VAL A 1 785 ? 34.394 -5.607 -24.180 1.00 61.59 785 VAL A O 1
ATOM 6297 N N . ALA A 1 786 ? 36.279 -4.636 -23.480 1.00 66.06 786 ALA A N 1
ATOM 6298 C CA . ALA A 1 786 ? 36.271 -5.252 -22.153 1.00 66.06 786 ALA A CA 1
ATOM 6299 C C . ALA A 1 786 ? 35.580 -4.379 -21.095 1.00 66.06 786 ALA A C 1
ATOM 6301 O O . ALA A 1 786 ? 35.082 -4.906 -20.104 1.00 66.06 786 ALA A O 1
ATOM 6302 N N . SER A 1 787 ? 35.569 -3.057 -21.272 1.00 69.12 787 SER A N 1
ATOM 6303 C CA . SER A 1 787 ? 34.980 -2.122 -20.317 1.00 69.12 787 SER A CA 1
ATOM 6304 C C . SER A 1 787 ? 34.549 -0.827 -21.004 1.00 69.12 787 SER A C 1
ATOM 6306 O O . SER A 1 787 ? 35.357 -0.164 -21.651 1.00 69.12 787 SER A O 1
ATOM 6308 N N . ALA A 1 788 ? 33.282 -0.449 -20.820 1.00 64.50 788 ALA A N 1
ATOM 6309 C CA . ALA A 1 788 ? 32.728 0.818 -21.299 1.00 64.50 788 ALA A CA 1
ATOM 6310 C C . ALA A 1 788 ? 33.397 2.049 -20.667 1.00 64.50 788 ALA A C 1
ATOM 6312 O O . ALA A 1 788 ? 33.586 3.065 -21.330 1.00 64.50 788 ALA A O 1
ATOM 6313 N N . ILE A 1 789 ? 33.782 1.945 -19.393 1.00 74.06 789 ILE A N 1
ATOM 6314 C CA . ILE A 1 789 ? 34.314 3.061 -18.599 1.00 74.06 789 ILE A CA 1
ATOM 6315 C C . ILE A 1 789 ? 35.796 3.347 -18.877 1.00 74.06 789 ILE A C 1
ATOM 6317 O O . ILE A 1 789 ? 36.397 4.169 -18.187 1.00 74.06 789 ILE A O 1
ATOM 6321 N N . CYS A 1 790 ? 36.424 2.662 -19.843 1.00 78.56 790 CYS A N 1
ATOM 6322 C CA . CYS A 1 790 ? 37.800 2.983 -20.210 1.00 78.56 790 CYS A CA 1
ATOM 6323 C C . CYS A 1 790 ? 37.863 4.431 -20.682 1.00 78.56 790 CYS A C 1
ATOM 6325 O O . CYS A 1 790 ? 37.208 4.791 -21.658 1.00 78.56 790 CYS A O 1
ATOM 6327 N N . SER A 1 791 ? 38.682 5.233 -20.010 1.00 82.81 791 SER A N 1
ATOM 6328 C CA . SER A 1 791 ? 38.829 6.649 -20.302 1.00 82.81 791 SER A CA 1
ATOM 6329 C C . SER A 1 791 ? 40.290 7.089 -20.297 1.00 82.81 791 SER A C 1
ATOM 6331 O O . SER A 1 791 ? 41.182 6.429 -19.755 1.00 82.81 791 SER A O 1
ATOM 6333 N N . TYR A 1 792 ? 40.544 8.213 -20.951 1.00 82.69 792 TYR A N 1
ATOM 6334 C CA . TYR A 1 792 ? 41.842 8.852 -21.071 1.00 82.69 792 TYR A CA 1
ATOM 6335 C C . TYR A 1 792 ? 41.658 10.376 -21.029 1.00 82.69 792 TYR A C 1
ATOM 6337 O O . TYR A 1 792 ? 40.696 10.869 -21.614 1.00 82.69 792 TYR A O 1
ATOM 6345 N N . PRO A 1 793 ? 42.536 11.151 -20.366 1.00 84.12 793 PRO A N 1
ATOM 6346 C CA . PRO A 1 793 ? 42.409 12.609 -20.324 1.00 84.12 793 PRO A CA 1
ATOM 6347 C C . PRO A 1 793 ? 42.382 13.237 -21.726 1.00 84.12 793 PRO A C 1
ATOM 6349 O O . PRO A 1 793 ? 43.260 12.962 -22.551 1.00 84.12 793 PRO A O 1
ATOM 6352 N N . SER A 1 794 ? 41.396 14.096 -21.989 1.00 81.75 794 SER A N 1
ATOM 6353 C CA . SER A 1 794 ? 41.232 14.763 -23.283 1.00 81.75 794 SER A CA 1
ATOM 6354 C C . SER A 1 794 ? 42.358 15.757 -23.549 1.00 81.75 794 SER A C 1
ATOM 6356 O O . SER A 1 794 ? 42.860 16.431 -22.643 1.00 81.75 794 SER A O 1
ATOM 6358 N N . ARG A 1 795 ? 42.747 15.869 -24.822 1.00 80.00 795 ARG A N 1
ATOM 6359 C CA . ARG A 1 795 ? 43.851 16.723 -25.259 1.00 80.00 795 ARG A CA 1
ATOM 6360 C C . ARG A 1 795 ? 43.572 17.414 -26.586 1.00 80.00 795 ARG A C 1
ATOM 6362 O O . ARG A 1 795 ? 42.859 16.875 -27.422 1.00 80.00 795 ARG A O 1
ATOM 6369 N N . VAL A 1 796 ? 44.174 18.581 -26.789 1.00 76.75 796 VAL A N 1
ATOM 6370 C CA . VAL A 1 796 ? 44.212 19.265 -28.091 1.00 76.75 796 VAL A CA 1
ATOM 6371 C C . VAL A 1 796 ? 45.571 19.006 -28.735 1.00 76.75 796 VAL A C 1
ATOM 6373 O O . VAL A 1 796 ? 46.607 19.210 -28.095 1.00 76.75 796 VAL A O 1
ATOM 6376 N N . CYS A 1 797 ? 45.579 18.541 -29.984 1.00 70.38 797 CYS A N 1
ATOM 6377 C CA . CYS A 1 797 ? 46.791 18.135 -30.688 1.00 70.38 797 CYS A CA 1
ATOM 6378 C C . CYS A 1 797 ? 47.228 19.149 -31.753 1.00 70.38 797 CYS A C 1
ATOM 6380 O O . CYS A 1 797 ? 46.421 19.876 -32.331 1.00 70.38 797 CYS A O 1
ATOM 6382 N N . GLY A 1 798 ? 48.535 19.215 -32.017 1.00 60.34 798 GLY A N 1
ATOM 6383 C CA . GLY A 1 798 ? 49.074 19.972 -33.147 1.00 60.34 798 GLY A CA 1
ATOM 6384 C C . GLY A 1 798 ? 48.804 19.282 -34.491 1.00 60.34 798 GLY A C 1
ATOM 6385 O O . GLY A 1 798 ? 48.270 18.174 -34.541 1.00 60.34 798 GLY A O 1
ATOM 6386 N N . TYR A 1 799 ? 49.228 19.916 -35.589 1.00 58.34 799 TYR A N 1
ATOM 6387 C CA . TYR A 1 799 ? 49.173 19.352 -36.953 1.00 58.34 799 TYR A CA 1
ATOM 6388 C C . TYR A 1 799 ? 50.027 18.078 -37.140 1.00 58.34 799 TYR A C 1
ATOM 6390 O O . TYR A 1 799 ? 50.034 17.487 -38.213 1.00 58.34 799 TYR A O 1
ATOM 6398 N N . ASP A 1 800 ? 50.764 17.660 -36.112 1.00 56.03 800 ASP A N 1
ATOM 6399 C CA . ASP A 1 800 ? 51.666 16.509 -36.075 1.00 56.03 800 ASP A CA 1
ATOM 6400 C C . ASP A 1 800 ? 51.022 15.240 -35.477 1.00 56.03 800 ASP A C 1
ATOM 6402 O O . ASP A 1 800 ? 51.719 14.266 -35.212 1.00 56.03 800 ASP A O 1
ATOM 6406 N N . GLY A 1 801 ? 49.709 15.229 -35.213 1.00 56.09 801 GLY A N 1
ATOM 6407 C CA . GLY A 1 801 ? 49.018 14.027 -34.725 1.00 56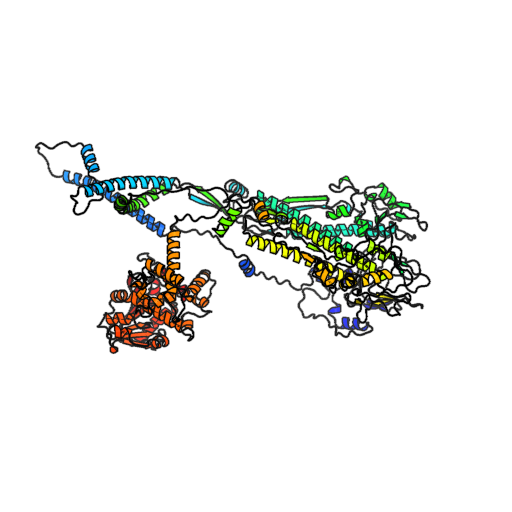.09 801 GLY A CA 1
ATOM 6408 C C . GLY A 1 801 ? 49.289 13.683 -33.253 1.00 56.09 801 GLY A C 1
ATOM 6409 O O . GLY A 1 801 ? 49.271 12.512 -32.881 1.00 56.09 801 GLY A O 1
ATOM 6410 N N . CYS A 1 802 ? 49.500 14.698 -32.402 1.00 61.66 802 CYS A N 1
ATOM 6411 C CA . CYS A 1 802 ? 49.764 14.575 -30.956 1.00 61.66 802 CYS A CA 1
ATOM 6412 C C . CYS A 1 802 ? 51.167 14.043 -30.585 1.00 61.66 802 CYS A C 1
ATOM 6414 O O . CYS A 1 802 ? 51.340 13.523 -29.479 1.00 61.66 802 CYS A O 1
ATOM 6416 N N . THR A 1 803 ? 52.162 14.132 -31.477 1.00 57.88 803 THR A N 1
ATOM 6417 C CA . THR A 1 803 ? 53.528 13.640 -31.201 1.00 57.88 803 THR A CA 1
ATOM 6418 C C . THR A 1 803 ? 54.372 14.583 -30.333 1.00 57.88 803 THR A C 1
ATOM 6420 O O . THR A 1 803 ? 55.295 14.138 -29.650 1.00 57.88 803 THR A O 1
ATOM 6423 N N . THR A 1 804 ? 54.041 15.875 -30.303 1.00 58.62 804 THR A N 1
ATOM 6424 C CA . THR A 1 804 ? 54.579 16.888 -29.377 1.00 58.62 804 THR A CA 1
ATOM 6425 C C . THR A 1 804 ? 53.739 16.989 -28.093 1.00 58.62 804 THR A C 1
ATOM 6427 O O . THR A 1 804 ? 52.616 16.494 -28.057 1.00 58.62 804 THR A O 1
ATOM 6430 N N . THR A 1 805 ? 54.274 17.589 -27.011 1.00 60.88 805 THR A N 1
ATOM 6431 C CA . THR A 1 805 ? 53.605 17.679 -25.688 1.00 60.88 805 THR A CA 1
ATOM 6432 C C . THR A 1 805 ? 52.176 18.223 -25.816 1.00 60.88 805 THR A C 1
ATOM 6434 O O . THR A 1 805 ? 52.019 19.420 -26.070 1.00 60.88 805 THR A O 1
ATOM 6437 N N . PRO A 1 806 ? 51.145 17.378 -25.641 1.00 65.31 806 PRO A N 1
ATOM 6438 C CA . PRO A 1 806 ? 49.767 17.771 -25.890 1.00 65.31 806 PRO A CA 1
ATOM 6439 C C . PRO A 1 806 ? 49.229 18.654 -24.758 1.00 65.31 806 PRO A C 1
ATOM 6441 O O . PRO A 1 806 ? 49.583 18.458 -23.592 1.00 65.31 806 PRO A O 1
ATOM 6444 N N . LEU A 1 807 ? 48.346 19.606 -25.082 1.00 72.69 807 LEU A N 1
ATOM 6445 C CA . LEU A 1 807 ? 47.635 20.380 -24.063 1.00 72.69 807 LEU A CA 1
ATOM 6446 C C . LEU A 1 807 ? 46.479 19.537 -23.526 1.00 72.69 807 LEU A C 1
ATOM 6448 O O . LEU A 1 807 ? 45.524 19.261 -24.252 1.00 72.69 807 LEU A O 1
ATOM 6452 N N . PHE A 1 808 ? 46.561 19.143 -22.259 1.00 80.94 808 PHE A N 1
ATOM 6453 C CA . PHE A 1 808 ? 45.455 18.491 -21.566 1.00 80.94 808 PHE A CA 1
ATOM 6454 C C . PHE A 1 808 ? 44.377 19.508 -21.225 1.00 80.94 808 PHE A C 1
ATOM 6456 O O . PHE A 1 808 ? 44.688 20.585 -20.719 1.00 80.94 808 PHE A O 1
ATOM 6463 N N . VAL A 1 809 ? 43.120 19.143 -21.463 1.00 82.69 809 VAL A N 1
ATOM 6464 C CA . VAL A 1 809 ? 41.973 19.963 -21.078 1.00 82.69 809 VAL A CA 1
ATOM 6465 C C . VAL A 1 809 ? 41.510 19.500 -19.692 1.00 82.69 809 VAL A C 1
ATOM 6467 O O . VAL A 1 809 ? 41.011 18.378 -19.571 1.00 82.69 809 VAL A O 1
ATOM 6470 N N . PRO A 1 810 ? 41.697 20.302 -18.626 1.00 83.38 810 PRO A N 1
ATOM 6471 C CA . PRO A 1 810 ? 41.324 19.905 -17.272 1.00 83.38 810 PRO A CA 1
ATOM 6472 C C . PRO A 1 810 ? 39.859 19.477 -17.186 1.00 83.38 810 PRO A C 1
ATOM 6474 O O . PRO A 1 810 ? 38.981 20.183 -17.663 1.00 83.38 810 PRO A O 1
ATOM 6477 N N . GLY A 1 811 ? 39.590 18.336 -16.559 1.00 84.06 811 GLY A N 1
ATOM 6478 C CA . GLY A 1 811 ? 38.225 17.870 -16.319 1.00 84.06 811 GLY A CA 1
ATOM 6479 C C . GLY A 1 811 ? 37.522 17.207 -17.497 1.00 84.06 811 GLY A C 1
ATOM 6480 O O . GLY A 1 811 ? 36.477 16.610 -17.290 1.00 84.06 811 GLY A O 1
ATOM 6481 N N . PHE A 1 812 ? 38.091 17.216 -18.703 1.00 87.44 812 PHE A N 1
ATOM 6482 C CA . PHE A 1 812 ? 37.526 16.464 -19.821 1.00 87.44 812 PHE A CA 1
ATOM 6483 C C . PHE A 1 812 ? 38.254 15.142 -20.027 1.00 87.44 812 PHE A C 1
ATOM 6485 O O . PHE A 1 812 ? 39.485 15.090 -20.089 1.00 87.44 812 PHE A O 1
ATOM 6492 N N . TYR A 1 813 ? 37.476 14.081 -20.191 1.00 86.50 813 TYR A N 1
ATOM 6493 C CA . TYR A 1 813 ? 37.959 12.748 -20.507 1.00 86.50 813 TYR A CA 1
ATOM 6494 C C . TYR A 1 813 ? 37.332 12.252 -21.800 1.00 86.50 813 TYR A C 1
ATOM 6496 O O . TYR A 1 813 ? 36.191 12.559 -22.139 1.00 86.50 813 TYR A O 1
ATOM 6504 N N . MET A 1 814 ? 38.109 11.457 -22.513 1.00 78.50 814 MET A N 1
ATOM 6505 C CA . MET A 1 814 ? 37.686 10.707 -23.673 1.00 78.50 814 MET A CA 1
ATOM 6506 C C . MET A 1 814 ? 37.553 9.253 -23.261 1.00 78.50 814 MET A C 1
ATOM 6508 O O . MET A 1 814 ? 38.509 8.662 -22.764 1.00 78.50 814 MET A O 1
ATOM 6512 N N . ALA A 1 815 ? 36.374 8.691 -23.457 1.00 76.94 815 ALA A N 1
ATOM 6513 C CA . ALA A 1 815 ? 36.071 7.302 -23.173 1.00 76.94 815 ALA A CA 1
ATOM 6514 C C . ALA A 1 815 ? 35.641 6.569 -24.446 1.00 76.94 815 ALA A C 1
ATOM 6516 O O . ALA A 1 815 ? 35.635 7.139 -25.535 1.00 76.94 815 ALA A O 1
ATOM 6517 N N . CYS A 1 816 ? 35.274 5.297 -24.305 1.00 72.12 816 CYS A N 1
ATOM 6518 C CA . CYS A 1 816 ? 34.908 4.431 -25.427 1.00 72.12 816 CYS A CA 1
ATOM 6519 C C . CYS A 1 816 ? 33.737 4.934 -26.270 1.00 72.12 816 CYS A C 1
ATOM 6521 O O . CYS A 1 816 ? 33.675 4.630 -27.453 1.00 72.12 816 CYS A O 1
ATOM 6523 N N . TYR A 1 817 ? 32.832 5.712 -25.678 1.00 71.50 817 TYR A N 1
ATOM 6524 C CA . TYR A 1 817 ? 31.762 6.400 -26.389 1.00 71.50 817 TYR A CA 1
ATOM 6525 C C . TYR A 1 817 ? 31.445 7.740 -25.717 1.00 71.50 817 TYR A C 1
ATOM 6527 O O . TYR A 1 817 ? 31.900 8.039 -24.606 1.00 71.50 817 TYR A O 1
ATOM 6535 N N . ILE A 1 818 ? 30.675 8.580 -26.412 1.00 73.12 818 ILE A N 1
ATOM 6536 C CA . ILE A 1 818 ? 30.433 9.977 -26.020 1.00 73.12 818 ILE A CA 1
ATOM 6537 C C . ILE A 1 818 ? 29.760 10.097 -24.645 1.00 73.12 818 ILE A C 1
ATOM 6539 O O . ILE A 1 818 ? 30.141 10.966 -23.865 1.00 73.12 818 ILE A O 1
ATOM 6543 N N . ILE A 1 819 ? 28.816 9.209 -24.312 1.00 77.12 819 ILE A N 1
ATOM 6544 C CA . ILE A 1 819 ? 28.123 9.241 -23.014 1.00 77.12 819 ILE A CA 1
ATOM 6545 C C . ILE A 1 819 ? 29.099 8.977 -21.859 1.00 77.12 819 ILE A C 1
ATOM 6547 O O . ILE A 1 819 ? 29.110 9.754 -20.912 1.00 77.12 819 ILE A O 1
ATOM 6551 N N . GLU A 1 820 ? 29.976 7.967 -21.936 1.00 81.12 820 GLU A N 1
ATOM 6552 C CA . GLU A 1 820 ? 30.997 7.763 -20.886 1.00 81.12 820 GLU A CA 1
ATOM 6553 C C . GLU A 1 820 ? 32.026 8.881 -20.874 1.00 81.12 820 GLU A C 1
ATOM 6555 O O . GLU A 1 820 ? 32.516 9.245 -19.814 1.00 81.12 820 GLU A O 1
ATOM 6560 N N . SER A 1 821 ? 32.337 9.460 -22.036 1.00 80.75 821 SER A N 1
ATOM 6561 C CA . SER A 1 821 ? 33.249 10.603 -22.102 1.00 80.75 821 SER A CA 1
ATOM 6562 C C . SER A 1 821 ? 32.680 11.765 -21.290 1.00 80.75 821 SER A C 1
ATOM 6564 O O . SER A 1 821 ? 33.406 12.403 -20.533 1.00 80.75 821 SER A O 1
ATOM 6566 N N . LEU A 1 822 ? 31.365 11.995 -21.383 1.00 85.56 822 LEU A N 1
ATOM 6567 C CA . LEU A 1 822 ? 30.667 12.985 -20.574 1.00 85.56 822 LEU A CA 1
ATOM 6568 C C . LEU A 1 822 ? 30.632 12.579 -19.099 1.00 85.56 822 LEU A C 1
ATOM 6570 O O . LEU A 1 822 ? 31.108 13.347 -18.275 1.00 85.56 822 LEU A O 1
ATOM 6574 N N . LEU A 1 823 ? 30.128 11.385 -18.769 1.00 88.12 823 LEU A N 1
ATOM 6575 C CA . LEU A 1 823 ? 29.946 10.921 -17.385 1.00 88.12 823 LEU A CA 1
ATOM 6576 C C . LEU A 1 823 ? 31.258 10.882 -16.582 1.00 88.12 823 LEU A C 1
ATOM 6578 O O . LEU A 1 823 ? 31.247 11.209 -15.398 1.00 88.12 823 LEU A O 1
ATOM 6582 N N . GLN A 1 824 ? 32.376 10.534 -17.228 1.00 88.19 824 GLN A N 1
ATOM 6583 C CA . GLN A 1 824 ? 33.719 10.520 -16.630 1.00 88.19 824 GLN A CA 1
ATOM 6584 C C . GLN A 1 824 ? 34.374 11.912 -16.583 1.00 88.19 824 GLN A C 1
ATOM 6586 O O . GLN A 1 824 ? 35.377 12.096 -15.893 1.00 88.19 824 GLN A O 1
ATOM 6591 N N . SER A 1 825 ? 33.843 12.887 -17.329 1.00 91.12 825 SER A N 1
ATOM 6592 C CA . SER A 1 825 ? 34.275 14.285 -17.253 1.00 91.12 825 SER A CA 1
ATOM 6593 C C . SER A 1 825 ? 33.719 14.971 -16.003 1.00 91.12 825 SER A C 1
ATOM 6595 O O . SER A 1 825 ? 32.746 14.519 -15.405 1.00 91.12 825 SER A O 1
ATOM 6597 N N . ASP A 1 826 ? 34.338 16.078 -15.606 1.00 93.19 826 ASP A N 1
ATOM 6598 C CA . ASP A 1 826 ? 33.994 16.877 -14.433 1.00 93.19 826 ASP A CA 1
ATOM 6599 C C . ASP A 1 826 ? 33.941 18.381 -14.758 1.00 93.19 826 ASP A C 1
ATOM 6601 O O . ASP A 1 826 ? 34.242 18.831 -15.869 1.00 93.19 826 ASP A O 1
ATOM 6605 N N . LEU A 1 827 ? 33.523 19.179 -13.777 1.00 91.19 827 LEU A N 1
ATOM 6606 C CA . LEU A 1 827 ? 33.222 20.599 -13.958 1.00 91.19 827 LEU A CA 1
ATOM 6607 C C . LEU A 1 827 ? 34.453 21.529 -13.920 1.00 91.19 827 LEU A C 1
ATOM 6609 O O . LEU A 1 827 ? 34.292 22.747 -14.039 1.00 91.19 827 LEU A O 1
ATOM 6613 N N . ARG A 1 828 ? 35.690 21.021 -13.788 1.00 91.94 828 ARG A N 1
ATOM 6614 C CA . ARG A 1 828 ? 36.877 21.864 -13.515 1.00 91.94 828 ARG A CA 1
ATOM 6615 C C . ARG A 1 828 ? 37.140 22.922 -14.583 1.00 91.94 828 ARG A C 1
ATOM 6617 O O . ARG A 1 828 ? 37.546 24.032 -14.244 1.00 91.94 828 ARG A O 1
ATOM 6624 N N . CYS A 1 829 ? 36.926 22.606 -15.860 1.00 88.75 829 CYS A N 1
ATOM 6625 C CA . CYS A 1 829 ? 37.064 23.602 -16.927 1.00 88.75 829 CYS A CA 1
ATOM 6626 C C . CYS A 1 829 ? 35.876 24.570 -16.976 1.00 88.75 829 CYS A C 1
ATOM 6628 O O . CYS A 1 829 ? 36.063 25.743 -17.280 1.00 88.75 829 CYS A O 1
ATOM 6630 N N . PHE A 1 830 ? 34.669 24.106 -16.638 1.00 89.25 830 PHE A N 1
ATOM 6631 C CA . PHE A 1 830 ? 33.440 24.900 -16.714 1.00 89.25 830 PHE A CA 1
ATOM 6632 C C . PHE A 1 830 ? 33.458 26.102 -15.759 1.00 89.25 830 PHE A C 1
ATOM 6634 O O . PHE A 1 830 ? 32.926 27.154 -16.103 1.00 89.25 830 PHE A O 1
ATOM 6641 N N . TYR A 1 831 ? 34.108 25.975 -14.600 1.00 89.75 831 TYR A N 1
ATOM 6642 C CA . TYR A 1 831 ? 34.310 27.070 -13.641 1.00 89.75 831 TYR A CA 1
ATOM 6643 C C . TYR A 1 831 ? 35.583 27.897 -13.888 1.00 89.75 831 TYR A C 1
ATOM 6645 O O . TYR A 1 831 ? 35.795 28.920 -13.245 1.00 89.75 831 TYR A O 1
ATOM 6653 N N . ASN A 1 832 ? 36.438 27.500 -14.835 1.00 89.38 832 ASN A N 1
ATOM 6654 C CA . ASN A 1 832 ? 37.731 28.140 -15.058 1.00 89.38 832 ASN A CA 1
ATOM 6655 C C . ASN A 1 832 ? 37.755 28.912 -16.384 1.00 89.38 832 ASN A C 1
ATOM 6657 O O . ASN A 1 832 ? 37.996 28.336 -17.447 1.00 89.38 832 ASN A O 1
ATOM 6661 N N . GLN A 1 833 ? 37.606 30.239 -16.313 1.00 86.50 833 GLN A N 1
ATOM 6662 C CA . GLN A 1 833 ? 37.665 31.110 -17.494 1.00 86.50 833 GLN A CA 1
ATOM 6663 C C . GLN A 1 833 ? 38.973 30.948 -18.286 1.00 86.50 833 GLN A C 1
ATOM 6665 O O . GLN A 1 833 ? 38.948 30.942 -19.510 1.00 86.50 833 GLN A O 1
ATOM 6670 N N . THR A 1 834 ? 40.106 30.709 -17.612 1.00 86.31 834 THR A N 1
ATOM 6671 C CA . THR A 1 834 ? 41.398 30.496 -18.291 1.00 86.31 834 THR A CA 1
ATOM 6672 C C . THR A 1 834 ? 41.372 29.221 -19.136 1.00 86.31 834 THR A C 1
ATOM 6674 O O . THR A 1 834 ? 41.931 29.197 -20.228 1.00 86.31 834 THR A O 1
ATOM 6677 N N . CYS A 1 835 ? 40.703 28.166 -18.656 1.00 85.75 835 CYS A N 1
ATOM 6678 C CA . CYS A 1 835 ? 40.525 26.923 -19.409 1.00 85.75 835 CYS A CA 1
ATOM 6679 C C . CYS A 1 835 ? 39.649 27.138 -20.654 1.00 85.75 835 CYS A C 1
ATOM 6681 O O . CYS A 1 835 ? 39.991 26.671 -21.740 1.00 85.75 835 CYS A O 1
ATOM 6683 N N . ILE A 1 836 ? 38.553 27.888 -20.513 1.00 82.50 836 ILE A N 1
ATOM 6684 C CA . ILE A 1 836 ? 37.626 28.206 -21.609 1.00 82.50 836 ILE A CA 1
ATOM 6685 C C . ILE A 1 836 ? 38.304 29.080 -22.671 1.00 82.50 836 ILE A C 1
ATOM 6687 O O . ILE A 1 836 ? 38.227 28.764 -23.858 1.00 82.50 836 ILE A O 1
ATOM 6691 N N . ASP A 1 837 ? 39.021 30.126 -22.257 1.00 79.88 837 ASP A N 1
ATOM 6692 C CA . ASP A 1 837 ? 39.756 31.019 -23.160 1.00 79.88 837 ASP A CA 1
ATOM 6693 C C . ASP A 1 837 ? 40.847 30.253 -23.927 1.00 79.88 837 ASP A C 1
ATOM 6695 O O . ASP A 1 837 ? 41.027 30.433 -25.135 1.00 79.88 837 ASP A O 1
ATOM 6699 N N . GLN A 1 838 ? 41.550 29.340 -23.242 1.00 76.12 838 GLN A N 1
ATOM 6700 C CA . GLN A 1 838 ? 42.523 28.450 -23.874 1.00 76.12 838 GLN A CA 1
ATOM 6701 C C . GLN A 1 838 ? 41.861 27.540 -24.906 1.00 76.12 838 GLN A C 1
ATOM 6703 O O . GLN A 1 838 ? 42.351 27.471 -26.030 1.00 76.12 838 GLN A O 1
ATOM 6708 N N . LEU A 1 839 ? 40.738 26.892 -24.580 1.00 75.81 839 LEU A N 1
ATOM 6709 C CA . LEU A 1 839 ? 39.990 26.059 -25.526 1.00 75.81 839 LEU A CA 1
ATOM 6710 C C . LEU A 1 839 ? 39.553 26.845 -26.767 1.00 75.81 839 LEU A C 1
ATOM 6712 O O . LEU A 1 839 ? 39.741 26.368 -27.885 1.00 75.81 839 LEU A O 1
ATOM 6716 N N . GLN A 1 840 ? 39.027 28.060 -26.589 1.00 75.19 840 GLN A N 1
ATOM 6717 C CA . GLN A 1 840 ? 38.576 28.916 -27.691 1.00 75.19 840 GLN A CA 1
ATOM 6718 C C . GLN A 1 840 ? 39.706 29.294 -28.653 1.00 75.19 840 GLN A C 1
ATOM 6720 O O . GLN A 1 840 ? 39.467 29.378 -29.858 1.00 75.19 840 GLN A O 1
ATOM 6725 N N . SER A 1 841 ? 40.933 29.468 -28.151 1.00 72.38 841 SER A N 1
ATOM 6726 C CA . SER A 1 841 ? 42.094 29.844 -28.970 1.00 72.38 841 SER A CA 1
ATOM 6727 C C . SER A 1 841 ? 42.481 28.813 -30.043 1.00 72.38 841 SER A C 1
ATOM 6729 O O . SER A 1 841 ? 43.204 29.152 -30.980 1.00 72.38 841 SER A O 1
ATOM 6731 N N . TYR A 1 842 ? 41.980 27.574 -29.945 1.00 70.62 842 TYR A N 1
ATOM 6732 C CA . TYR A 1 842 ? 42.274 26.481 -30.880 1.00 70.62 842 TYR A CA 1
ATOM 6733 C C . TYR A 1 842 ? 41.221 26.276 -31.987 1.00 70.62 842 TYR A C 1
ATOM 6735 O O . TYR A 1 842 ? 41.407 25.391 -32.831 1.00 70.62 842 TYR A O 1
ATOM 6743 N N . PHE A 1 843 ? 40.149 27.079 -32.014 1.00 69.50 843 PHE A N 1
ATOM 6744 C CA . PHE A 1 843 ? 39.113 27.073 -33.058 1.00 69.50 843 PHE A CA 1
ATOM 6745 C C . PHE A 1 843 ? 39.259 28.296 -33.990 1.00 69.50 843 PHE A C 1
ATOM 6747 O O . PHE A 1 843 ? 39.753 29.347 -33.585 1.00 69.50 843 PHE A O 1
ATOM 6754 N N . ILE A 1 844 ? 38.872 28.165 -35.264 1.00 61.78 844 ILE A N 1
ATOM 6755 C CA . ILE A 1 844 ? 39.051 29.193 -36.303 1.00 61.78 844 ILE A CA 1
ATOM 6756 C C . ILE A 1 844 ? 38.292 30.474 -35.932 1.00 61.78 844 ILE A C 1
ATOM 6758 O O . ILE A 1 844 ? 37.076 30.487 -35.745 1.00 61.78 844 ILE A O 1
ATOM 6762 N N . SER A 1 845 ? 39.030 31.582 -35.878 1.00 60.19 845 SER A N 1
ATOM 6763 C CA . SER A 1 845 ? 38.507 32.909 -35.580 1.00 60.19 845 SER A CA 1
ATOM 6764 C C . SER A 1 845 ? 37.626 33.447 -36.714 1.00 60.19 845 SER A C 1
ATOM 6766 O O . SER A 1 845 ? 38.132 33.836 -37.768 1.00 60.19 845 SER A O 1
ATOM 6768 N N . SER A 1 846 ? 36.322 33.576 -36.479 1.00 50.03 846 SER A N 1
ATOM 6769 C CA . SER A 1 846 ? 35.522 34.596 -37.183 1.00 50.03 846 SER A CA 1
ATOM 6770 C C . SER A 1 846 ? 34.450 35.281 -36.327 1.00 50.03 846 SER A C 1
ATOM 6772 O O . SER A 1 846 ? 33.952 36.334 -36.714 1.00 50.03 846 SER A O 1
ATOM 6774 N N . SER A 1 847 ? 34.197 34.810 -35.105 1.00 54.38 847 SER A N 1
ATOM 6775 C CA . SER A 1 847 ? 33.474 35.577 -34.085 1.00 54.38 847 SER A CA 1
ATOM 6776 C C . SER A 1 847 ? 33.726 34.955 -32.715 1.00 54.38 847 SER A C 1
ATOM 6778 O O . SER A 1 847 ? 33.249 33.853 -32.455 1.00 54.38 847 SER A O 1
ATOM 6780 N N . ALA A 1 848 ? 34.482 35.635 -31.849 1.00 54.28 848 ALA A N 1
ATOM 6781 C CA . ALA A 1 848 ? 34.575 35.256 -30.444 1.00 54.28 848 ALA A CA 1
ATOM 6782 C C . ALA A 1 848 ? 33.184 35.430 -29.827 1.00 54.28 848 ALA A C 1
ATOM 6784 O O . ALA A 1 848 ? 32.742 36.552 -29.579 1.00 54.28 848 ALA A O 1
ATOM 6785 N N . ILE A 1 849 ? 32.452 34.336 -29.654 1.00 59.66 849 ILE A N 1
ATOM 6786 C CA . ILE A 1 849 ? 31.215 34.379 -28.890 1.00 59.66 849 ILE A CA 1
ATOM 6787 C C . ILE A 1 849 ? 31.677 34.411 -27.427 1.00 59.66 849 ILE A C 1
ATOM 6789 O O . ILE A 1 849 ? 32.365 33.500 -26.978 1.00 59.66 849 ILE A O 1
ATOM 6793 N N . GLY A 1 850 ? 31.434 35.522 -26.727 1.00 61.62 850 GLY A N 1
ATOM 6794 C CA . GLY A 1 850 ? 31.954 35.788 -25.380 1.00 61.62 850 GLY A CA 1
ATOM 6795 C C . GLY A 1 850 ? 31.353 34.868 -24.318 1.00 61.62 850 GLY A C 1
ATOM 6796 O O . GLY A 1 850 ? 30.504 35.293 -23.539 1.00 61.62 850 GLY A O 1
ATOM 6797 N N . PHE A 1 851 ? 31.761 33.602 -24.313 1.00 71.50 851 PHE A N 1
ATOM 6798 C CA . PHE A 1 851 ? 31.299 32.595 -23.370 1.00 71.50 851 PHE A CA 1
ATOM 6799 C C . PHE A 1 851 ? 32.049 32.716 -22.046 1.00 71.50 851 PHE A C 1
ATOM 6801 O O . PHE A 1 851 ? 33.278 32.645 -21.997 1.00 71.50 851 PHE A O 1
ATOM 6808 N N . THR A 1 852 ? 31.290 32.903 -20.973 1.00 79.25 852 THR A N 1
ATOM 6809 C CA . THR A 1 852 ? 31.805 33.028 -19.611 1.00 79.25 852 THR A CA 1
ATOM 6810 C C . THR A 1 852 ? 31.776 31.683 -18.894 1.00 79.25 852 THR A C 1
ATOM 6812 O O . THR A 1 852 ? 30.902 30.852 -19.157 1.00 79.25 852 THR A O 1
ATOM 6815 N N . SER A 1 853 ? 32.705 31.487 -17.961 1.00 86.81 853 SER A N 1
ATOM 6816 C CA . SER A 1 853 ? 32.671 30.381 -17.011 1.00 86.81 853 SER A CA 1
ATOM 6817 C C . SER A 1 853 ? 31.392 30.399 -16.177 1.00 86.81 853 SER A C 1
ATOM 6819 O O . SER A 1 853 ? 30.711 31.421 -16.056 1.00 86.81 853 SER A O 1
ATOM 6821 N N . LEU A 1 854 ? 31.080 29.246 -15.593 1.00 89.12 854 LEU A N 1
ATOM 6822 C CA . LEU A 1 854 ? 30.053 29.118 -14.569 1.00 89.12 854 LEU A CA 1
ATOM 6823 C C . LEU A 1 854 ? 30.377 30.016 -13.366 1.00 89.12 854 LEU A C 1
ATOM 6825 O O . LEU A 1 854 ? 31.545 30.291 -13.077 1.00 89.12 854 LEU A O 1
ATOM 6829 N N . ASP A 1 855 ? 29.337 30.482 -12.681 1.00 85.62 855 ASP A N 1
ATOM 6830 C CA . ASP A 1 855 ? 29.470 31.397 -11.552 1.00 85.62 855 ASP A CA 1
ATOM 6831 C C . ASP A 1 855 ? 29.759 30.595 -10.274 1.00 85.62 855 ASP A C 1
ATOM 6833 O O . ASP A 1 855 ? 28.904 29.853 -9.783 1.00 85.62 855 ASP A O 1
ATOM 6837 N N . GLU A 1 856 ? 30.980 30.725 -9.742 1.00 81.56 856 GLU A N 1
ATOM 6838 C CA . GLU A 1 856 ? 31.389 30.102 -8.472 1.00 81.56 856 GLU A CA 1
ATOM 6839 C C . GLU A 1 856 ? 30.677 30.711 -7.251 1.00 81.56 856 GLU A C 1
ATOM 6841 O O . GLU A 1 856 ? 30.689 30.114 -6.176 1.00 81.56 856 GLU A O 1
ATOM 6846 N N . SER A 1 857 ? 30.059 31.893 -7.381 1.00 79.44 857 SER A N 1
ATOM 6847 C CA . SER A 1 857 ? 29.346 32.555 -6.281 1.00 79.44 857 SER A CA 1
ATOM 6848 C C . SER A 1 857 ? 27.924 32.027 -6.061 1.00 79.44 857 SER A C 1
ATOM 6850 O O . SER A 1 857 ? 27.343 32.258 -4.996 1.00 79.44 857 SER A O 1
ATOM 6852 N N . LEU A 1 858 ? 27.366 31.296 -7.033 1.00 81.00 858 LEU A N 1
ATOM 6853 C CA . LEU A 1 858 ? 26.077 30.629 -6.884 1.00 81.00 858 LEU A CA 1
ATOM 6854 C C . LEU A 1 858 ? 26.234 29.349 -6.045 1.00 81.00 858 LEU A C 1
ATOM 6856 O O . LEU A 1 858 ? 27.160 28.571 -6.277 1.00 81.00 858 LEU A O 1
ATOM 6860 N N . PRO A 1 859 ? 25.336 29.094 -5.075 1.00 75.38 859 PRO A N 1
ATOM 6861 C CA . PRO A 1 859 ? 25.408 27.896 -4.251 1.00 75.38 859 PRO A CA 1
ATOM 6862 C C . PRO A 1 859 ? 25.178 26.648 -5.108 1.00 75.38 859 PRO A C 1
ATOM 6864 O O . PRO A 1 859 ? 24.081 26.445 -5.625 1.00 75.38 859 PRO A O 1
ATOM 6867 N N . SER A 1 860 ? 26.209 25.809 -5.207 1.00 83.69 860 SER A N 1
ATOM 6868 C CA . SER A 1 860 ? 26.131 24.478 -5.805 1.00 83.69 860 SER A CA 1
ATOM 6869 C C . SER A 1 860 ? 26.392 23.413 -4.748 1.00 83.69 860 SER A C 1
ATOM 6871 O O . SER A 1 860 ? 27.262 23.568 -3.886 1.00 83.69 860 SER A O 1
ATOM 6873 N N . ARG A 1 861 ? 25.623 22.327 -4.795 1.00 86.12 861 ARG A N 1
ATOM 6874 C CA . ARG A 1 861 ? 25.843 21.140 -3.958 1.00 86.12 861 ARG A CA 1
ATOM 6875 C C . ARG A 1 861 ? 26.988 20.267 -4.482 1.00 86.12 861 ARG A C 1
ATOM 6877 O O . ARG A 1 861 ? 27.468 19.407 -3.747 1.00 86.12 861 ARG A O 1
ATOM 6884 N N . PHE A 1 862 ? 27.387 20.456 -5.740 1.00 88.38 862 PHE A N 1
ATOM 6885 C CA . PHE A 1 862 ? 28.434 19.689 -6.403 1.00 88.38 862 PHE A CA 1
ATOM 6886 C C . PHE A 1 862 ? 29.733 20.494 -6.431 1.00 88.38 862 PHE A C 1
ATOM 6888 O O . PHE A 1 862 ? 29.731 21.718 -6.551 1.00 88.38 862 PHE A O 1
ATOM 6895 N N . LEU A 1 863 ? 30.865 19.808 -6.288 1.00 87.94 863 LEU A N 1
ATOM 6896 C CA . LEU A 1 863 ? 32.171 20.460 -6.310 1.00 87.94 863 LEU A CA 1
ATOM 6897 C C . LEU A 1 863 ? 32.662 20.595 -7.761 1.00 87.94 863 LEU A C 1
ATOM 6899 O O . LEU A 1 863 ? 32.267 19.801 -8.613 1.00 87.94 863 LEU A O 1
ATOM 6903 N N . PRO A 1 864 ? 33.588 21.520 -8.078 1.00 86.69 864 PRO A N 1
ATOM 6904 C CA . PRO A 1 864 ? 34.154 21.610 -9.425 1.00 86.69 864 PRO A CA 1
ATOM 6905 C C . PRO A 1 864 ? 34.811 20.312 -9.927 1.00 86.69 864 PRO A C 1
ATOM 6907 O O . PRO A 1 864 ? 34.925 20.116 -11.127 1.00 86.69 864 PRO A O 1
ATOM 6910 N N . ASN A 1 865 ? 35.254 19.422 -9.034 1.00 89.62 865 ASN A N 1
ATOM 6911 C CA . ASN A 1 865 ? 35.795 18.103 -9.376 1.00 89.62 865 ASN A CA 1
ATOM 6912 C C . ASN A 1 865 ? 34.757 16.966 -9.337 1.00 89.62 865 ASN A C 1
ATOM 6914 O O . ASN A 1 865 ? 35.154 15.816 -9.513 1.00 89.62 865 ASN A O 1
ATOM 6918 N N . SER A 1 866 ? 33.477 17.265 -9.091 1.00 92.19 866 SER A N 1
ATOM 6919 C CA . SER A 1 866 ? 32.395 16.290 -9.226 1.00 92.19 866 SER A CA 1
ATOM 6920 C C . SER A 1 866 ? 32.224 15.901 -10.685 1.00 92.19 866 SER A C 1
ATOM 6922 O O . SER A 1 866 ? 32.208 16.760 -11.574 1.00 92.19 866 SER A O 1
ATOM 6924 N N . THR A 1 867 ? 32.109 14.599 -10.927 1.00 93.56 867 THR A N 1
ATOM 6925 C CA . THR A 1 867 ? 31.910 14.073 -12.277 1.00 93.56 867 THR A CA 1
ATOM 6926 C C . THR A 1 867 ? 30.482 14.329 -12.743 1.00 93.56 867 THR A C 1
ATOM 6928 O O . THR A 1 867 ? 29.558 14.467 -11.938 1.00 93.56 867 THR A O 1
ATOM 6931 N N . PHE A 1 868 ? 30.256 14.351 -14.055 1.00 90.69 868 PHE A N 1
ATOM 6932 C CA . PHE A 1 868 ? 28.893 14.399 -14.579 1.00 90.69 868 PHE A CA 1
ATOM 6933 C C . PHE A 1 868 ? 28.077 13.179 -14.154 1.00 90.69 868 PHE A C 1
ATOM 6935 O O . PHE A 1 868 ? 26.872 13.321 -13.998 1.00 90.69 868 PHE A O 1
ATOM 6942 N N . GLU A 1 869 ? 28.691 12.019 -13.902 1.00 90.69 869 GLU A N 1
ATOM 6943 C CA . GLU A 1 869 ? 27.988 10.867 -13.323 1.00 90.69 869 GLU A CA 1
ATOM 6944 C C . GLU A 1 869 ? 27.382 11.185 -11.951 1.00 90.69 869 GLU A C 1
ATOM 6946 O O . GLU A 1 869 ? 26.197 10.934 -11.740 1.00 90.69 869 GLU A O 1
ATOM 6951 N N . GLU A 1 870 ? 28.142 11.807 -11.046 1.00 91.94 870 GLU A N 1
ATOM 6952 C CA . GLU A 1 870 ? 27.629 12.233 -9.736 1.00 91.94 870 GLU A CA 1
ATOM 6953 C C . GLU A 1 870 ? 26.464 13.222 -9.874 1.00 91.94 870 GLU A C 1
ATOM 6955 O O . GLU A 1 870 ? 25.476 13.129 -9.152 1.00 91.94 870 GLU A O 1
ATOM 6960 N N . ILE A 1 871 ? 26.549 14.142 -10.835 1.00 91.44 871 ILE A N 1
ATOM 6961 C CA . ILE A 1 871 ? 25.531 15.177 -11.047 1.00 91.44 871 ILE A CA 1
ATOM 6962 C C . ILE A 1 871 ? 24.267 14.574 -11.684 1.00 91.44 871 ILE A C 1
ATOM 6964 O O . ILE A 1 871 ? 23.146 14.880 -11.276 1.00 91.44 871 ILE A O 1
ATOM 6968 N N . VAL A 1 872 ? 24.431 13.683 -12.664 1.00 88.12 872 VAL A N 1
ATOM 6969 C CA . VAL A 1 872 ? 23.350 12.983 -13.379 1.00 88.12 872 VAL A CA 1
ATOM 6970 C C . VAL A 1 872 ? 22.606 12.003 -12.471 1.00 88.12 872 VAL A C 1
ATOM 6972 O O . VAL A 1 872 ? 21.381 11.912 -12.571 1.00 88.12 872 VAL A O 1
ATOM 6975 N N . ASN A 1 873 ? 23.306 11.331 -11.549 1.00 89.25 873 ASN A N 1
ATOM 6976 C CA . ASN A 1 873 ? 22.707 10.434 -10.548 1.00 89.25 873 ASN A CA 1
ATOM 6977 C C . ASN A 1 873 ? 21.665 11.121 -9.659 1.00 89.25 873 ASN A C 1
ATOM 6979 O O . ASN A 1 873 ? 20.806 10.470 -9.070 1.00 89.25 873 ASN A O 1
ATOM 6983 N N . ASP A 1 874 ? 21.704 12.446 -9.626 1.00 89.44 874 ASP A N 1
ATOM 6984 C CA . ASP A 1 874 ? 20.805 13.300 -8.876 1.00 89.44 874 ASP A CA 1
ATOM 6985 C C . ASP A 1 874 ? 19.961 14.212 -9.776 1.00 89.44 874 ASP A C 1
ATOM 6987 O O . ASP A 1 874 ? 19.540 15.299 -9.367 1.00 89.44 874 ASP A O 1
ATOM 6991 N N . LEU A 1 875 ? 19.708 13.767 -11.014 1.00 89.12 875 LEU A N 1
ATOM 6992 C CA . LEU A 1 875 ? 18.917 14.476 -12.025 1.00 89.12 875 LEU A CA 1
ATOM 6993 C C . LEU A 1 875 ? 19.443 15.890 -12.308 1.00 89.12 875 LEU A C 1
ATOM 6995 O O . LEU A 1 875 ? 18.683 16.781 -12.672 1.00 89.12 875 LEU A O 1
ATOM 6999 N N . MET A 1 876 ? 20.736 16.130 -12.089 1.00 89.50 876 MET A N 1
ATOM 7000 C CA . MET A 1 876 ? 21.342 17.458 -12.139 1.00 89.50 876 MET A CA 1
ATOM 7001 C C . MET A 1 876 ? 20.582 18.514 -11.313 1.00 89.50 876 MET A C 1
ATOM 7003 O O . MET A 1 876 ? 20.608 19.693 -11.659 1.00 89.50 876 MET A O 1
ATOM 7007 N N . ILE A 1 877 ? 19.878 18.128 -10.243 1.00 90.50 877 ILE A N 1
ATOM 7008 C CA . ILE A 1 877 ? 19.106 19.052 -9.401 1.00 90.50 877 ILE A CA 1
ATOM 7009 C C . ILE A 1 877 ? 19.988 19.554 -8.260 1.00 90.50 877 ILE A C 1
ATOM 7011 O O . ILE A 1 877 ? 20.433 18.778 -7.417 1.00 90.50 877 ILE A O 1
ATOM 7015 N N . GLU A 1 878 ? 20.192 20.868 -8.193 1.00 87.31 878 GLU A N 1
ATOM 7016 C CA . GLU A 1 878 ? 20.945 21.536 -7.124 1.00 87.31 878 GLU A CA 1
ATOM 7017 C C . GLU A 1 878 ? 20.194 21.478 -5.803 1.00 87.31 878 GLU A C 1
ATOM 7019 O O . GLU A 1 878 ? 20.719 21.091 -4.759 1.00 87.31 878 GLU A O 1
ATOM 7024 N N . GLN A 1 879 ? 18.924 21.865 -5.862 1.00 83.44 879 GLN A N 1
ATOM 7025 C CA . GLN A 1 879 ? 18.049 21.922 -4.711 1.00 83.44 879 GLN A CA 1
ATOM 7026 C C . GLN A 1 879 ? 16.635 21.570 -5.149 1.00 83.44 879 GLN A C 1
ATOM 7028 O O . GLN A 1 879 ? 16.080 22.154 -6.080 1.00 83.44 879 GLN A O 1
ATOM 7033 N N . TRP A 1 880 ? 16.037 20.632 -4.423 1.00 80.38 880 TRP A N 1
ATOM 7034 C CA . TRP A 1 880 ? 14.588 20.530 -4.331 1.00 80.38 880 TRP A CA 1
ATOM 7035 C C . TRP A 1 880 ? 14.159 21.622 -3.362 1.00 80.38 880 TRP A C 1
ATOM 7037 O O . TRP A 1 880 ? 14.313 21.425 -2.159 1.00 80.38 880 TRP A O 1
ATOM 7047 N N . ASN A 1 881 ? 13.746 22.781 -3.875 1.00 67.38 881 ASN A N 1
ATOM 7048 C CA . ASN A 1 881 ? 13.550 24.001 -3.096 1.00 67.38 881 ASN A CA 1
ATOM 7049 C C . ASN A 1 881 ? 12.551 23.724 -1.951 1.00 67.38 881 ASN A C 1
ATOM 7051 O O . ASN A 1 881 ? 11.352 23.569 -2.208 1.00 67.38 881 ASN A O 1
ATOM 7055 N N . PRO A 1 882 ? 13.001 23.587 -0.689 1.00 56.31 882 PRO A N 1
ATOM 7056 C CA . PRO A 1 882 ? 12.119 23.238 0.400 1.00 56.31 882 PRO A CA 1
ATOM 7057 C C . PRO A 1 882 ? 11.634 24.549 0.986 1.00 56.31 882 PRO A C 1
ATOM 7059 O O . PRO A 1 882 ? 12.268 25.134 1.861 1.00 56.31 882 PRO A O 1
ATOM 7062 N N . SER A 1 883 ? 10.496 25.038 0.518 1.00 49.50 883 SER A N 1
ATOM 7063 C CA . SER A 1 883 ? 9.750 25.919 1.396 1.00 49.50 883 SER A CA 1
ATOM 7064 C C . SER A 1 883 ? 9.027 25.041 2.423 1.00 49.50 883 SER A C 1
ATOM 7066 O O . SER A 1 883 ? 8.404 24.033 2.079 1.00 49.50 883 SER A O 1
ATOM 7068 N N . ASP A 1 884 ? 9.014 25.475 3.684 1.00 50.91 884 ASP A N 1
ATOM 7069 C CA . ASP A 1 884 ? 8.038 25.060 4.714 1.00 50.91 884 ASP A CA 1
ATOM 7070 C C . ASP A 1 884 ? 6.565 25.256 4.251 1.00 50.91 884 ASP A C 1
ATOM 7072 O O . ASP A 1 884 ? 5.617 24.928 4.967 1.00 50.91 884 ASP A O 1
ATOM 7076 N N . GLN A 1 885 ? 6.374 25.804 3.043 1.00 54.00 885 GLN A N 1
ATOM 7077 C CA . GLN A 1 885 ? 5.131 26.019 2.308 1.00 54.00 885 GLN A CA 1
ATOM 7078 C C . GLN A 1 885 ? 4.906 25.028 1.152 1.00 54.00 885 GLN A C 1
ATOM 7080 O O . GLN A 1 885 ? 3.888 25.130 0.474 1.00 54.00 885 GLN A O 1
ATOM 7085 N N . SER A 1 886 ? 5.800 24.064 0.913 1.00 65.25 886 SER A N 1
ATOM 7086 C CA . SER A 1 886 ? 5.583 23.016 -0.100 1.00 65.25 886 SER A CA 1
ATOM 7087 C C . SER A 1 886 ? 4.335 22.190 0.203 1.00 65.25 886 SER A C 1
ATOM 7089 O O . SER A 1 886 ? 3.673 21.739 -0.721 1.00 65.25 886 SER A O 1
ATOM 7091 N N . VAL A 1 887 ? 3.970 22.055 1.484 1.00 72.69 887 VAL A N 1
ATOM 7092 C CA . VAL A 1 887 ? 2.765 21.365 1.956 1.00 72.69 887 VAL A CA 1
ATOM 7093 C C . VAL A 1 887 ? 1.833 22.354 2.668 1.00 72.69 887 VAL A C 1
ATOM 7095 O O . VAL A 1 887 ? 2.026 22.723 3.830 1.00 72.69 887 VAL A O 1
ATOM 7098 N N . MET A 1 888 ? 0.774 22.771 1.977 1.00 84.62 888 MET A N 1
ATOM 7099 C CA . MET A 1 888 ? -0.152 23.821 2.409 1.00 84.62 888 MET A CA 1
ATOM 7100 C C . MET A 1 888 ? -1.406 23.236 3.067 1.00 84.62 888 MET A C 1
ATOM 7102 O O . MET A 1 888 ? -2.453 23.092 2.433 1.00 84.62 888 MET A O 1
ATOM 7106 N N . TYR A 1 889 ? -1.331 22.950 4.372 1.00 84.88 889 TYR A N 1
ATOM 7107 C CA . TYR A 1 889 ? -2.460 22.388 5.135 1.00 84.88 889 TYR A CA 1
ATOM 7108 C C . TYR A 1 889 ? -3.738 23.240 5.052 1.00 84.88 889 TYR A C 1
ATOM 7110 O O . TYR A 1 889 ? -4.838 22.702 4.978 1.00 84.88 889 TYR A O 1
ATOM 7118 N N . GLU A 1 890 ? -3.612 24.569 5.016 1.00 85.81 890 GLU A N 1
ATOM 7119 C CA . GLU A 1 890 ? -4.761 25.470 4.866 1.00 85.81 890 GLU A CA 1
ATOM 7120 C C . GLU A 1 890 ? -5.471 25.283 3.517 1.00 85.81 890 GLU A C 1
ATOM 7122 O O . GLU A 1 890 ? -6.700 25.251 3.464 1.00 85.81 890 GLU A O 1
ATOM 7127 N N . ARG A 1 891 ? -4.717 25.102 2.423 1.00 85.25 891 ARG A N 1
ATOM 7128 C CA . ARG A 1 891 ? -5.302 24.834 1.101 1.00 85.25 891 ARG A CA 1
ATOM 7129 C C . ARG A 1 891 ? -5.990 23.474 1.067 1.00 85.25 891 ARG A C 1
ATOM 7131 O O . ARG A 1 891 ? -7.096 23.385 0.544 1.00 85.25 891 ARG A O 1
ATOM 7138 N N . TYR A 1 892 ? -5.400 22.461 1.702 1.00 88.75 892 TYR A N 1
ATOM 7139 C CA . TYR A 1 892 ? -6.045 21.162 1.909 1.00 88.75 892 TYR A CA 1
ATOM 7140 C C . TYR A 1 892 ? -7.354 21.283 2.708 1.00 88.75 892 TYR A C 1
ATOM 7142 O O . TYR A 1 892 ? -8.394 20.813 2.252 1.00 88.75 892 TYR A O 1
ATOM 7150 N N . PHE A 1 893 ? -7.343 21.969 3.857 1.00 86.12 893 PHE A N 1
ATOM 7151 C CA . PHE A 1 893 ? -8.529 22.159 4.700 1.00 86.12 893 PHE A CA 1
ATOM 7152 C C . PHE A 1 893 ? -9.647 22.899 3.945 1.00 86.12 893 PHE A C 1
ATOM 7154 O O . PHE A 1 893 ? -10.812 22.493 3.974 1.00 86.12 893 PHE A O 1
ATOM 7161 N N . ASN A 1 894 ? -9.285 23.952 3.209 1.00 84.06 894 ASN A N 1
ATOM 7162 C CA . ASN A 1 894 ? -10.213 24.748 2.407 1.00 84.06 894 ASN A CA 1
ATOM 7163 C C . ASN A 1 894 ? -10.731 24.013 1.162 1.00 84.06 894 ASN A C 1
ATOM 7165 O O . ASN A 1 894 ? -11.838 24.317 0.716 1.00 84.06 894 ASN A O 1
ATOM 7169 N N . ALA A 1 895 ? -9.971 23.068 0.603 1.00 83.31 895 ALA A N 1
ATOM 7170 C CA . ALA A 1 895 ? -10.412 22.200 -0.489 1.00 83.31 895 ALA A CA 1
ATOM 7171 C C . ALA A 1 895 ? -11.335 21.079 0.016 1.00 83.31 895 ALA A C 1
ATOM 7173 O O . ALA A 1 895 ? -12.376 20.829 -0.585 1.00 83.31 895 ALA A O 1
ATOM 7174 N N . CYS A 1 896 ? -11.022 20.483 1.171 1.00 82.12 896 CYS A N 1
ATOM 7175 C CA . CYS A 1 896 ? -11.854 19.480 1.842 1.00 82.12 896 CYS A CA 1
ATOM 7176 C C . CYS A 1 896 ? -13.245 20.027 2.227 1.00 82.12 896 CYS A C 1
ATOM 7178 O O . CYS A 1 896 ? -14.232 19.292 2.146 1.00 82.12 896 CYS A O 1
ATOM 7180 N N . ARG A 1 897 ? -13.349 21.318 2.595 1.00 77.75 897 ARG A N 1
ATOM 7181 C CA . ARG A 1 897 ? -14.607 22.020 2.944 1.00 77.75 897 ARG A CA 1
ATOM 7182 C C . ARG A 1 897 ? -15.489 21.211 3.910 1.00 77.75 897 ARG A C 1
ATOM 7184 O O . ARG A 1 897 ? -16.556 20.747 3.496 1.00 77.75 897 ARG A O 1
ATOM 7191 N N . PRO A 1 898 ? -15.075 21.023 5.175 1.00 74.56 898 PRO A N 1
ATOM 7192 C CA . PRO A 1 898 ? -15.846 20.224 6.120 1.00 74.56 898 PRO A CA 1
ATOM 7193 C C . PRO A 1 898 ? -17.249 20.809 6.308 1.00 74.56 898 PRO A C 1
ATOM 7195 O O . PRO A 1 898 ? -17.397 21.998 6.589 1.00 74.56 898 PRO A O 1
ATOM 7198 N N . SER A 1 899 ? -18.279 19.986 6.105 1.00 64.38 899 SER A N 1
ATOM 7199 C CA . SER A 1 899 ? -19.678 20.427 6.172 1.00 64.38 899 SER A CA 1
ATOM 7200 C C . SER A 1 899 ? -20.164 20.563 7.612 1.00 64.38 899 SER A C 1
ATOM 7202 O O . SER A 1 899 ? -20.726 21.590 7.980 1.00 64.38 899 SER A O 1
ATOM 7204 N N . GLU A 1 900 ? -19.910 19.540 8.428 1.00 73.19 900 GLU A N 1
ATOM 7205 C CA . GLU A 1 900 ? -20.221 19.483 9.855 1.00 73.19 900 GLU A CA 1
ATOM 7206 C C . GLU A 1 900 ? -19.142 18.649 10.550 1.00 73.19 900 GLU A C 1
ATOM 7208 O O . GLU A 1 900 ? -18.616 17.703 9.974 1.00 73.19 900 GLU A O 1
ATOM 7213 N N . CYS A 1 901 ? -18.786 19.003 11.781 1.00 68.50 901 CYS A N 1
ATOM 7214 C CA . CYS A 1 901 ? -17.852 18.221 12.582 1.00 68.50 901 CYS A CA 1
ATOM 7215 C C . CYS A 1 901 ? -18.625 17.540 13.701 1.00 68.50 901 CYS A C 1
ATOM 7217 O O . CYS A 1 901 ? -19.136 18.211 14.599 1.00 68.50 901 CYS A O 1
ATOM 7219 N N . THR A 1 902 ? -18.693 16.218 13.665 1.00 65.94 902 THR A N 1
ATOM 7220 C CA . THR A 1 902 ? -19.240 15.420 14.755 1.00 65.94 902 THR A CA 1
ATOM 7221 C C . THR A 1 902 ? -18.106 15.039 15.683 1.00 65.94 902 THR A C 1
ATOM 7223 O O . THR A 1 902 ? -17.123 14.444 15.259 1.00 65.94 902 THR A O 1
ATOM 7226 N N . TYR A 1 903 ? -18.237 15.367 16.956 1.00 64.12 903 TYR A N 1
ATOM 7227 C CA . TYR A 1 903 ? -17.363 14.851 17.996 1.00 64.12 903 TYR A CA 1
ATOM 7228 C C . TYR A 1 903 ? -18.237 14.347 19.123 1.00 64.12 903 TYR A C 1
ATOM 7230 O O . TYR A 1 903 ? -19.250 14.960 19.471 1.00 64.12 903 TYR A O 1
ATOM 7238 N N . THR A 1 904 ? -17.861 13.221 19.708 1.00 46.88 904 THR A N 1
ATOM 7239 C CA . THR A 1 904 ? -18.542 12.718 20.894 1.00 46.88 904 THR A CA 1
ATOM 7240 C C . THR A 1 904 ? -18.140 13.598 22.071 1.00 46.88 904 THR A C 1
ATOM 7242 O O . THR A 1 904 ? -17.109 13.399 22.710 1.00 46.88 904 THR A O 1
ATOM 7245 N N . GLN A 1 905 ? -18.954 14.615 22.349 1.00 42.16 905 GLN A N 1
ATOM 7246 C CA . GLN A 1 905 ? -18.929 15.290 23.633 1.00 42.16 905 GLN A CA 1
ATOM 7247 C C . GLN A 1 905 ? -19.571 14.334 24.635 1.00 42.16 905 GLN A C 1
ATOM 7249 O O . GLN A 1 905 ? -20.775 14.092 24.576 1.00 42.16 905 GLN A O 1
ATOM 7254 N N . GLU A 1 906 ? -18.789 13.773 25.556 1.00 38.25 906 GLU A N 1
ATOM 7255 C CA . GLU A 1 906 ? -19.366 13.096 26.714 1.00 38.25 906 GLU A CA 1
ATOM 7256 C C . GLU A 1 906 ? -20.169 14.121 27.532 1.00 38.25 906 GLU A C 1
ATOM 7258 O O . GLU A 1 906 ? -19.661 14.769 28.451 1.00 38.25 906 GLU A O 1
ATOM 7263 N N . THR A 1 907 ? -21.458 14.284 27.227 1.00 35.50 907 THR A N 1
ATOM 7264 C CA . THR A 1 907 ? -22.408 14.793 28.208 1.00 35.50 907 THR A CA 1
ATOM 7265 C C . THR A 1 907 ? -22.434 13.774 29.332 1.00 35.50 907 THR A C 1
ATOM 7267 O O . THR A 1 907 ? -23.044 12.711 29.210 1.00 35.50 907 THR A O 1
ATOM 7270 N N . LYS A 1 908 ? -21.733 14.089 30.426 1.00 34.59 908 LYS A N 1
ATOM 7271 C CA . LYS A 1 908 ? -21.800 13.355 31.690 1.00 34.59 908 LYS A CA 1
ATOM 7272 C C . LYS A 1 908 ? -23.225 13.385 32.234 1.00 34.59 908 LYS A C 1
ATOM 7274 O O . LYS A 1 908 ? -23.549 14.196 33.088 1.00 34.59 908 LYS A O 1
ATOM 7279 N N . ASN A 1 909 ? -24.060 12.488 31.742 1.00 41.38 909 ASN A N 1
ATOM 7280 C CA . ASN A 1 909 ? -25.213 11.943 32.449 1.00 41.38 909 ASN A CA 1
ATOM 7281 C C . ASN A 1 909 ? -25.331 10.443 32.159 1.00 41.38 909 ASN A C 1
ATOM 7283 O O . ASN A 1 909 ? -26.417 9.881 32.078 1.00 41.38 909 ASN A O 1
ATOM 7287 N N . SER A 1 910 ? -24.179 9.789 32.043 1.00 38.38 910 SER A N 1
ATOM 7288 C CA . SER A 1 910 ? -24.078 8.343 31.941 1.00 38.38 910 SER A CA 1
ATOM 7289 C C . SER A 1 910 ? -23.405 7.845 33.204 1.00 38.38 910 SER A C 1
ATOM 7291 O O . SER A 1 910 ? -22.336 8.320 33.581 1.00 38.38 910 SER A O 1
ATOM 7293 N N . ILE A 1 911 ? -24.039 6.875 33.855 1.00 39.03 911 ILE A N 1
ATOM 7294 C CA . ILE A 1 911 ? -23.549 6.141 35.031 1.00 39.03 911 ILE A CA 1
ATOM 7295 C C . ILE A 1 911 ? -22.100 5.650 34.838 1.00 39.03 911 ILE A C 1
ATOM 7297 O O . ILE A 1 911 ? -21.351 5.565 35.807 1.00 39.03 911 ILE A O 1
ATOM 7301 N N . ILE A 1 912 ? -21.670 5.461 33.586 1.00 38.31 912 ILE A N 1
ATOM 7302 C CA . ILE A 1 912 ? -20.281 5.212 33.198 1.00 38.31 912 ILE A CA 1
ATOM 7303 C C . ILE A 1 912 ? -19.337 6.297 33.722 1.00 38.31 912 ILE A C 1
ATOM 7305 O O . ILE A 1 912 ? -18.340 5.922 34.294 1.00 38.31 912 ILE A O 1
ATOM 7309 N N . TYR A 1 913 ? -19.646 7.601 33.691 1.00 35.62 913 TYR A N 1
ATOM 7310 C CA . TYR A 1 913 ? -18.738 8.625 34.233 1.00 35.62 913 TYR A CA 1
ATOM 7311 C C . TYR A 1 913 ? -18.654 8.613 35.766 1.00 35.62 913 TYR A C 1
ATOM 7313 O O . TYR A 1 913 ? -17.624 8.973 36.319 1.00 35.62 913 TYR A O 1
ATOM 7321 N N . ILE A 1 914 ? -19.693 8.172 36.481 1.00 39.62 914 ILE A N 1
ATOM 7322 C CA . ILE A 1 914 ? -19.587 7.934 37.933 1.00 39.62 914 ILE A CA 1
ATOM 7323 C C . ILE A 1 914 ? -18.664 6.735 38.178 1.00 39.62 914 ILE A C 1
ATOM 7325 O O . ILE A 1 914 ? -17.835 6.787 39.080 1.00 39.62 914 ILE A O 1
ATOM 7329 N N . VAL A 1 915 ? -18.737 5.708 37.326 1.00 36.69 915 VAL A N 1
ATOM 7330 C CA . VAL A 1 915 ? -17.853 4.537 37.359 1.00 36.69 915 VAL A CA 1
ATOM 7331 C C . VAL A 1 915 ? -16.424 4.890 36.918 1.00 36.69 915 VAL A C 1
ATOM 7333 O O . VAL A 1 915 ? -15.492 4.473 37.586 1.00 36.69 915 VAL A O 1
ATOM 7336 N N . THR A 1 916 ? -16.206 5.735 35.907 1.00 37.09 916 THR A N 1
ATOM 7337 C CA . THR A 1 916 ? -14.884 6.193 35.444 1.00 37.09 916 THR A CA 1
ATOM 7338 C C . THR A 1 916 ? -14.291 7.249 36.372 1.00 37.09 916 THR A C 1
ATOM 7340 O O . THR A 1 916 ? -13.083 7.289 36.546 1.00 37.09 916 THR A O 1
ATOM 7343 N N . ALA A 1 917 ? -15.110 8.075 37.032 1.00 32.62 917 ALA A N 1
ATOM 7344 C CA . ALA A 1 917 ? -14.669 8.955 38.114 1.00 32.62 917 ALA A CA 1
ATOM 7345 C C . ALA A 1 917 ? -14.365 8.163 39.389 1.00 32.62 917 ALA A C 1
ATOM 7347 O O . ALA A 1 917 ? -13.450 8.550 40.100 1.00 32.62 917 ALA A O 1
ATOM 7348 N N . LEU A 1 918 ? -15.054 7.044 39.649 1.00 36.88 918 LEU A N 1
ATOM 7349 C CA . LEU A 1 918 ? -14.668 6.061 40.666 1.00 36.88 918 LEU A CA 1
ATOM 7350 C C . LEU A 1 918 ? -13.375 5.335 40.270 1.00 36.88 918 LEU A C 1
ATOM 7352 O O . LEU A 1 918 ? -12.511 5.199 41.118 1.00 36.88 918 LEU A O 1
ATOM 7356 N N . ILE A 1 919 ? -13.182 4.960 39.001 1.00 37.72 919 ILE A N 1
ATOM 7357 C CA . ILE A 1 919 ? -11.944 4.347 38.477 1.00 37.72 919 ILE A CA 1
ATOM 7358 C C . ILE A 1 919 ? -10.789 5.360 38.444 1.00 37.72 919 ILE A C 1
ATOM 7360 O O . ILE A 1 919 ? -9.651 4.986 38.682 1.00 37.72 919 ILE A O 1
ATOM 7364 N N . GLY A 1 920 ? -11.058 6.646 38.214 1.00 35.66 920 GLY A N 1
ATOM 7365 C CA . GLY A 1 920 ? -10.096 7.748 38.278 1.00 35.66 920 GLY A CA 1
ATOM 7366 C C . GLY A 1 920 ? -9.793 8.186 39.712 1.00 35.66 920 GLY A C 1
ATOM 7367 O O . GLY A 1 920 ? -8.650 8.516 40.013 1.00 35.66 920 GLY A O 1
ATOM 7368 N N . LEU A 1 921 ? -10.769 8.107 40.625 1.00 41.81 921 LEU A N 1
ATOM 7369 C CA . LEU A 1 921 ? -10.542 8.161 42.072 1.00 41.81 921 LEU A CA 1
ATOM 7370 C C . LEU A 1 921 ? -9.700 6.974 42.506 1.00 41.81 921 LEU A C 1
ATOM 7372 O O . LEU A 1 921 ? -8.768 7.184 43.256 1.00 41.81 921 LEU A O 1
ATOM 7376 N N . VAL A 1 922 ? -9.958 5.772 41.992 1.00 44.12 922 VAL A N 1
ATOM 7377 C CA . VAL A 1 922 ? -9.148 4.573 42.226 1.00 44.12 922 VAL A CA 1
ATOM 7378 C C . VAL A 1 922 ? -7.763 4.734 41.599 1.00 44.12 922 VAL A C 1
ATOM 7380 O O . VAL A 1 922 ? -6.796 4.434 42.269 1.00 44.12 922 VAL A O 1
ATOM 7383 N N . GLY A 1 923 ? -7.603 5.308 40.406 1.00 42.41 923 GLY A N 1
ATOM 7384 C CA . GLY A 1 923 ? -6.304 5.598 39.782 1.00 42.41 923 GLY A CA 1
ATOM 7385 C C . GLY A 1 923 ? -5.503 6.673 40.528 1.00 42.41 923 GLY A C 1
ATOM 7386 O O . GLY A 1 923 ? -4.292 6.541 40.713 1.00 42.41 923 GLY A O 1
ATOM 7387 N N . GLY A 1 924 ? -6.183 7.704 41.035 1.00 43.47 924 GLY A N 1
ATOM 7388 C CA . GLY A 1 924 ? -5.622 8.722 41.923 1.00 43.47 924 GLY A CA 1
ATOM 7389 C C . GLY A 1 924 ? -5.275 8.170 43.309 1.00 43.47 924 GLY A C 1
ATOM 7390 O O . GLY A 1 924 ? -4.208 8.476 43.832 1.00 43.47 924 GLY A O 1
ATOM 7391 N N . LEU A 1 925 ? -6.117 7.292 43.863 1.00 49.53 925 LEU A N 1
ATOM 7392 C CA . LEU A 1 925 ? -5.891 6.557 45.110 1.00 49.53 925 LEU A CA 1
ATOM 7393 C C . LEU A 1 925 ? -4.718 5.586 44.954 1.00 49.53 925 LEU A C 1
ATOM 7395 O O . LEU A 1 925 ? -3.862 5.536 45.818 1.00 49.53 925 LEU A O 1
ATOM 7399 N N . ILE A 1 926 ? -4.628 4.876 43.829 1.00 50.41 926 ILE A N 1
ATOM 7400 C CA . ILE A 1 926 ? -3.536 3.969 43.457 1.00 50.41 926 ILE A CA 1
ATOM 7401 C C . ILE A 1 926 ? -2.226 4.747 43.345 1.00 50.41 926 ILE A C 1
ATOM 7403 O O . ILE A 1 926 ? -1.210 4.311 43.875 1.00 50.41 926 ILE A O 1
ATOM 7407 N N . THR A 1 927 ? -2.235 5.915 42.700 1.00 47.28 927 THR A N 1
ATOM 7408 C CA . THR A 1 927 ? -1.042 6.770 42.581 1.00 47.28 927 THR A CA 1
ATOM 7409 C C . THR A 1 927 ? -0.621 7.326 43.945 1.00 47.28 927 THR A C 1
ATOM 7411 O O . THR A 1 927 ? 0.562 7.326 44.275 1.00 47.28 927 THR A O 1
ATOM 7414 N N . ALA A 1 928 ? -1.582 7.727 44.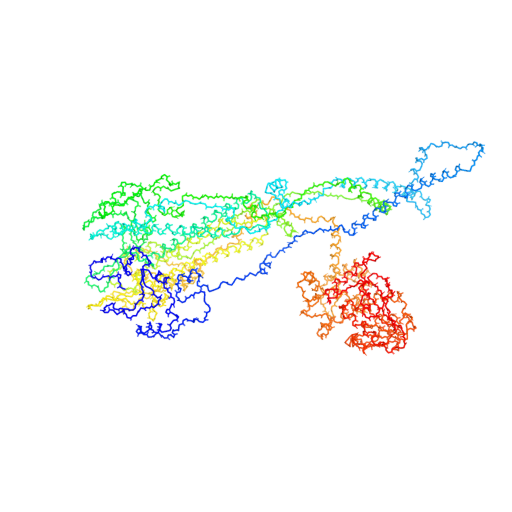779 1.00 51.91 928 ALA A N 1
ATOM 7415 C CA . ALA A 1 928 ? -1.325 8.194 46.136 1.00 51.91 928 ALA A CA 1
ATOM 7416 C C . ALA A 1 928 ? -0.813 7.078 47.070 1.00 51.91 928 ALA A C 1
ATOM 7418 O O . ALA A 1 928 ? 0.144 7.288 47.813 1.00 51.91 928 ALA A O 1
ATOM 7419 N N . LEU A 1 929 ? -1.379 5.872 46.974 1.00 54.88 929 LEU A N 1
ATOM 7420 C CA . LEU A 1 929 ? -0.945 4.671 47.692 1.00 54.88 929 LEU A CA 1
ATOM 7421 C C . LEU A 1 929 ? 0.459 4.219 47.254 1.00 54.88 929 LEU A C 1
ATOM 7423 O O . LEU A 1 929 ? 1.247 3.808 48.099 1.00 54.88 929 LEU A O 1
ATOM 7427 N N . LYS A 1 930 ? 0.813 4.354 45.966 1.00 51.31 930 LYS A N 1
ATOM 7428 C CA . LYS A 1 930 ? 2.175 4.092 45.457 1.00 51.31 930 LYS A CA 1
ATOM 7429 C C . LYS A 1 930 ? 3.219 5.086 45.977 1.00 51.31 930 LYS A C 1
ATOM 7431 O O . LYS A 1 930 ? 4.372 4.704 46.136 1.00 51.31 930 LYS A O 1
ATOM 7436 N N . LEU A 1 931 ? 2.835 6.339 46.231 1.00 51.81 931 LEU A N 1
ATOM 7437 C CA . LEU A 1 931 ? 3.743 7.404 46.685 1.00 51.81 931 LEU A CA 1
ATOM 7438 C C . LEU A 1 931 ? 3.932 7.438 48.210 1.00 51.81 931 LEU A C 1
ATOM 7440 O O . LEU A 1 931 ? 5.013 7.775 48.679 1.00 51.81 931 LEU A O 1
ATOM 7444 N N . ILE A 1 932 ? 2.909 7.073 48.990 1.00 56.44 932 ILE A N 1
ATOM 7445 C CA . ILE A 1 932 ? 2.961 7.066 50.469 1.00 56.44 932 ILE A CA 1
ATOM 7446 C C . ILE A 1 932 ? 3.654 5.812 51.023 1.00 56.44 932 ILE A C 1
ATOM 7448 O O . ILE A 1 932 ? 4.042 5.775 52.189 1.00 56.44 932 ILE A O 1
ATOM 7452 N N . VAL A 1 933 ? 3.851 4.794 50.185 1.00 54.72 933 VAL A N 1
ATOM 7453 C CA . VAL A 1 933 ? 4.472 3.523 50.553 1.00 54.72 933 VAL A CA 1
ATOM 7454 C C . VAL A 1 933 ? 5.877 3.419 49.924 1.00 54.72 933 VAL A C 1
ATOM 7456 O O . VAL A 1 933 ? 6.051 2.747 48.905 1.00 54.72 933 VAL A O 1
ATOM 7459 N N . PRO A 1 934 ? 6.905 4.081 50.488 1.00 52.88 934 PRO A N 1
ATOM 7460 C CA . PRO A 1 934 ? 8.249 4.090 49.908 1.00 52.88 934 PRO A CA 1
ATOM 7461 C C . PRO A 1 934 ? 8.894 2.692 49.929 1.00 52.88 934 PRO A C 1
ATOM 7463 O O . PRO A 1 934 ? 8.680 1.924 50.869 1.00 52.88 934 PRO A O 1
ATOM 7466 N N . ARG A 1 935 ? 9.711 2.358 48.912 1.00 48.38 935 ARG A N 1
ATOM 7467 C CA . ARG A 1 935 ? 10.819 1.383 49.061 1.00 48.38 935 ARG A CA 1
ATOM 7468 C C . ARG A 1 935 ? 11.827 1.995 50.044 1.00 48.38 935 ARG A C 1
ATOM 7470 O O . ARG A 1 935 ? 11.884 3.212 50.124 1.00 48.38 935 ARG A O 1
ATOM 7477 N N . ASN A 1 936 ? 12.557 1.186 50.808 1.00 46.41 936 ASN A N 1
ATOM 7478 C CA . ASN A 1 936 ? 13.427 1.588 51.931 1.00 46.41 936 ASN A CA 1
ATOM 7479 C C . ASN A 1 936 ? 14.651 2.466 51.554 1.00 46.41 936 ASN A C 1
ATOM 7481 O O . ASN A 1 936 ? 15.745 2.255 52.064 1.00 46.41 936 ASN A O 1
ATOM 7485 N N . GLU A 1 937 ? 14.491 3.453 50.682 1.00 45.84 937 GLU A N 1
ATOM 7486 C CA . GLU A 1 937 ? 15.535 4.374 50.252 1.00 45.84 937 GLU A CA 1
ATOM 7487 C C . GLU A 1 937 ? 15.121 5.802 50.620 1.00 45.84 937 GLU A C 1
ATOM 7489 O O . GLU A 1 937 ? 13.948 6.175 50.514 1.00 45.84 937 GLU A O 1
ATOM 7494 N N . GLU A 1 938 ? 16.081 6.605 51.079 1.00 45.09 938 GLU A N 1
ATOM 7495 C CA . GLU A 1 938 ? 15.915 8.043 51.301 1.00 45.09 938 GLU A CA 1
ATOM 7496 C C . GLU A 1 938 ? 15.666 8.747 49.958 1.00 45.09 938 GLU A C 1
ATOM 7498 O O . GLU A 1 938 ? 16.569 9.275 49.314 1.00 45.09 938 GLU A O 1
ATOM 7503 N N . ILE A 1 939 ? 14.417 8.725 49.495 1.00 54.50 939 ILE A N 1
ATOM 7504 C CA . ILE A 1 939 ? 14.008 9.394 48.263 1.00 54.50 939 ILE A CA 1
ATOM 7505 C C . ILE A 1 939 ? 13.795 10.882 48.565 1.00 54.50 939 ILE A C 1
ATOM 7507 O O . ILE A 1 939 ? 12.996 11.251 49.429 1.00 54.50 939 ILE A O 1
ATOM 7511 N N . GLN A 1 940 ? 14.475 11.758 47.820 1.00 53.38 940 GLN A N 1
ATOM 7512 C CA . GLN A 1 940 ? 14.144 13.183 47.788 1.00 53.38 940 GLN A CA 1
ATOM 7513 C C . GLN A 1 940 ? 12.805 13.386 47.071 1.00 53.38 940 GLN A C 1
ATOM 7515 O O . GLN A 1 940 ? 12.709 13.305 45.846 1.00 53.38 940 GLN A O 1
ATOM 7520 N N . TRP A 1 941 ? 11.757 13.669 47.838 1.00 64.69 941 TRP A N 1
ATOM 7521 C CA . TRP A 1 941 ? 10.430 13.955 47.297 1.00 64.69 941 TRP A CA 1
ATOM 7522 C C . TRP A 1 941 ? 10.299 15.416 46.858 1.00 64.69 941 TRP A C 1
ATOM 7524 O O . TRP A 1 941 ? 10.731 16.333 47.558 1.00 64.69 941 TRP A O 1
ATOM 7534 N N . ASN A 1 942 ? 9.613 15.658 45.737 1.00 75.19 942 ASN A N 1
ATOM 7535 C CA . ASN A 1 942 ? 9.157 17.003 45.394 1.00 75.19 942 ASN A CA 1
ATOM 7536 C C . ASN A 1 942 ? 8.059 17.428 46.384 1.00 75.19 942 ASN A C 1
ATOM 7538 O O . ASN A 1 942 ? 6.953 16.882 46.372 1.00 75.19 942 ASN A O 1
ATOM 7542 N N . ALA A 1 943 ? 8.373 18.404 47.237 1.00 69.00 943 ALA A N 1
ATOM 7543 C CA . ALA A 1 943 ? 7.515 18.816 48.344 1.00 69.00 943 ALA A CA 1
ATOM 7544 C C . ALA A 1 943 ? 6.129 19.332 47.907 1.00 69.00 943 ALA A C 1
ATOM 7546 O O . ALA A 1 943 ? 5.153 19.117 48.625 1.00 69.00 943 ALA A O 1
ATOM 7547 N N . ASP A 1 944 ? 6.014 19.974 46.738 1.00 72.62 944 ASP A N 1
ATOM 7548 C CA . ASP A 1 944 ? 4.728 20.476 46.233 1.00 72.62 944 ASP A CA 1
ATOM 7549 C C . ASP A 1 944 ? 3.817 19.327 45.780 1.00 72.62 944 ASP A C 1
ATOM 7551 O O . ASP A 1 944 ? 2.652 19.234 46.177 1.00 72.62 944 ASP A O 1
ATOM 7555 N N . ILE A 1 945 ? 4.374 18.388 45.012 1.00 68.19 945 ILE A N 1
ATOM 7556 C CA . ILE A 1 945 ? 3.633 17.223 44.521 1.00 68.19 945 ILE A CA 1
ATOM 7557 C C . ILE A 1 945 ? 3.226 16.322 45.693 1.00 68.19 945 ILE A C 1
ATOM 7559 O O . ILE A 1 945 ? 2.069 15.905 45.768 1.00 68.19 945 ILE A O 1
ATOM 7563 N N . LEU A 1 946 ? 4.131 16.081 46.648 1.00 71.56 946 LEU A N 1
ATOM 7564 C CA . LEU A 1 946 ? 3.835 15.290 47.844 1.00 71.56 946 LEU A CA 1
ATOM 7565 C C . LEU A 1 946 ? 2.728 15.936 48.689 1.00 71.56 946 LEU A C 1
ATOM 7567 O O . LEU A 1 946 ? 1.798 15.251 49.112 1.00 71.56 946 LEU A O 1
ATOM 7571 N N . HIS A 1 947 ? 2.765 17.258 48.876 1.00 76.38 947 HIS A N 1
ATOM 7572 C CA . HIS A 1 947 ? 1.705 17.980 49.577 1.00 76.38 947 HIS A CA 1
ATOM 7573 C C . HIS A 1 947 ? 0.340 17.826 48.882 1.00 76.38 947 HIS A C 1
ATOM 7575 O O . HIS A 1 947 ? -0.669 17.588 49.550 1.00 76.38 947 HIS A O 1
ATOM 7581 N N . ARG A 1 948 ? 0.285 17.903 47.544 1.00 75.19 948 ARG A N 1
ATOM 7582 C CA . ARG A 1 948 ? -0.953 17.688 46.767 1.00 75.19 948 ARG A CA 1
ATOM 7583 C C . ARG A 1 948 ? -1.492 16.263 46.923 1.00 75.19 948 ARG A C 1
ATOM 7585 O O . ARG A 1 948 ? -2.701 16.086 47.061 1.00 75.19 948 ARG A O 1
ATOM 7592 N N . VAL A 1 949 ? -0.610 15.265 46.960 1.00 70.56 949 VAL A N 1
ATOM 7593 C CA . VAL A 1 949 ? -0.971 13.855 47.182 1.00 70.56 949 VAL A CA 1
ATOM 7594 C C . VAL A 1 949 ? -1.510 13.634 48.596 1.00 70.56 949 VAL A C 1
ATOM 7596 O O . VAL A 1 949 ? -2.564 13.020 48.756 1.00 70.56 949 VAL A O 1
ATOM 7599 N N . LEU A 1 950 ? -0.858 14.193 49.620 1.00 74.25 950 LEU A N 1
ATOM 7600 C CA . LEU A 1 950 ? -1.333 14.120 51.005 1.00 74.25 950 LEU A CA 1
ATOM 7601 C C . LEU A 1 950 ? -2.680 14.841 51.189 1.00 74.25 950 LEU A C 1
ATOM 7603 O O . LEU A 1 950 ? -3.548 14.337 51.897 1.00 74.25 950 LEU A O 1
ATOM 7607 N N . CYS A 1 951 ? -2.921 15.952 50.481 1.00 76.75 951 CYS A N 1
ATOM 7608 C CA . CYS A 1 951 ? -4.234 16.610 50.445 1.00 76.75 951 CYS A CA 1
ATOM 7609 C C . CYS A 1 951 ? -5.322 15.755 49.779 1.00 76.75 951 CYS A C 1
ATOM 7611 O O . CYS A 1 951 ? -6.474 15.794 50.201 1.00 76.75 951 CYS A O 1
ATOM 7613 N N . ALA A 1 952 ? -4.997 14.976 48.746 1.00 72.00 952 ALA A N 1
ATOM 7614 C CA . ALA A 1 952 ? -5.949 14.011 48.197 1.00 72.00 952 ALA A CA 1
ATOM 7615 C C . ALA A 1 952 ? -6.231 12.888 49.213 1.00 72.00 952 ALA A C 1
ATOM 7617 O O . ALA A 1 952 ? -7.380 12.492 49.400 1.00 72.00 952 ALA A O 1
ATOM 7618 N N . CYS A 1 953 ? -5.199 12.449 49.941 1.00 72.25 953 CYS A N 1
ATOM 7619 C CA . CYS A 1 953 ? -5.294 11.402 50.959 1.00 72.25 953 CYS A CA 1
ATOM 7620 C C . CYS A 1 953 ? -6.163 11.771 52.165 1.00 72.25 953 CYS A C 1
ATOM 7622 O O . CYS A 1 953 ? -6.727 10.873 52.793 1.00 72.25 953 CYS A O 1
ATOM 7624 N N . THR A 1 954 ? -6.333 13.064 52.468 1.00 78.75 954 THR A N 1
ATOM 7625 C CA . THR A 1 954 ? -7.279 13.495 53.510 1.00 78.75 954 THR A CA 1
ATOM 7626 C C . THR A 1 954 ? -8.732 13.267 53.124 1.00 78.75 954 THR A C 1
ATOM 7628 O O . THR A 1 954 ? -9.544 12.911 53.973 1.00 78.75 954 THR A O 1
ATOM 7631 N N . HIS A 1 955 ? -9.070 13.402 51.841 1.00 74.81 955 HIS A N 1
ATOM 7632 C CA . HIS A 1 955 ? -10.444 13.247 51.357 1.00 74.81 955 HIS A CA 1
ATOM 7633 C C . HIS A 1 955 ? -10.885 11.782 51.284 1.00 74.81 955 HIS A C 1
ATOM 7635 O O . HIS A 1 955 ? -12.077 11.492 51.326 1.00 74.81 955 HIS A O 1
ATOM 7641 N N . VAL A 1 956 ? -9.922 10.864 51.210 1.00 69.81 956 VAL A N 1
ATOM 7642 C CA . VAL A 1 956 ? -10.140 9.407 51.214 1.00 69.81 956 VAL A CA 1
ATOM 7643 C C . VAL A 1 956 ? -9.869 8.787 52.589 1.00 69.81 956 VAL A C 1
ATOM 7645 O O . VAL A 1 956 ? -9.913 7.571 52.738 1.00 69.81 956 VAL A O 1
ATOM 7648 N N . GLY A 1 957 ? -9.599 9.624 53.598 1.00 76.00 957 GLY A N 1
ATOM 7649 C CA . GLY A 1 957 ? -9.480 9.214 54.993 1.00 76.00 957 GLY A CA 1
ATOM 7650 C C . GLY A 1 957 ? -8.227 8.408 55.330 1.00 76.00 957 GLY A C 1
ATOM 7651 O O . GLY A 1 957 ? -8.252 7.686 56.319 1.00 76.00 957 GLY A O 1
ATOM 7652 N N . LEU A 1 958 ? -7.144 8.505 54.550 1.00 77.94 958 LEU A N 1
ATOM 7653 C CA . LEU A 1 958 ? -5.867 7.829 54.842 1.00 77.94 958 LEU A CA 1
ATOM 7654 C C . LEU A 1 958 ? -4.968 8.657 55.768 1.00 77.94 958 LEU A C 1
ATOM 7656 O O . LEU A 1 958 ? -4.254 8.116 56.606 1.00 77.94 958 LEU A O 1
ATOM 7660 N N . VAL A 1 959 ? -5.016 9.979 55.648 1.00 78.00 959 VAL A N 1
ATOM 7661 C CA . VAL A 1 959 ? -4.310 10.906 56.541 1.00 78.00 959 VAL A CA 1
ATOM 7662 C C . VAL A 1 959 ? -5.273 11.998 56.981 1.00 78.00 959 VAL A C 1
ATOM 7664 O O . VAL A 1 959 ? -6.277 12.247 56.326 1.00 78.00 959 VAL A O 1
ATOM 7667 N N . GLU A 1 960 ? -4.991 12.670 58.079 1.00 83.19 960 GLU A N 1
ATOM 7668 C CA . GLU A 1 960 ? -5.724 13.849 58.515 1.00 83.19 960 GLU A CA 1
ATOM 7669 C C . GLU A 1 960 ? -4.764 15.023 58.683 1.00 83.19 960 GLU A C 1
ATOM 7671 O O . GLU A 1 960 ? -3.579 14.855 58.977 1.00 83.19 960 GLU A O 1
ATOM 7676 N N . ARG A 1 961 ? -5.271 16.232 58.436 1.00 80.38 961 ARG A N 1
ATOM 7677 C CA . ARG A 1 961 ? -4.479 17.451 58.580 1.00 80.38 961 ARG A CA 1
ATOM 7678 C C . ARG A 1 961 ? -4.500 17.882 60.044 1.00 80.38 961 ARG A C 1
ATOM 7680 O O . ARG A 1 961 ? -5.576 18.023 60.630 1.00 80.38 961 ARG A O 1
ATOM 7687 N N . VAL A 1 962 ? -3.324 18.119 60.618 1.00 77.69 962 VAL A N 1
ATOM 7688 C CA . VAL A 1 962 ? -3.206 18.596 61.999 1.00 77.69 962 VAL A CA 1
ATOM 7689 C C . VAL A 1 962 ? -3.696 20.040 62.049 1.00 77.69 962 VAL A C 1
ATOM 7691 O O . VAL A 1 962 ? -3.131 20.925 61.413 1.00 77.69 962 VAL A O 1
ATOM 7694 N N . LYS A 1 963 ? -4.775 20.294 62.791 1.00 58.53 963 LYS A N 1
ATOM 7695 C CA . LYS A 1 963 ? -5.274 21.658 63.001 1.00 58.53 963 LYS A CA 1
ATOM 7696 C C . LYS A 1 963 ? -4.384 22.356 64.039 1.00 58.53 963 LYS A C 1
ATOM 7698 O O . LYS A 1 963 ? -4.144 21.777 65.094 1.00 58.53 963 LYS A O 1
ATOM 7703 N N . ASN A 1 964 ? -3.961 23.594 63.748 1.00 57.16 964 ASN A N 1
ATOM 7704 C CA . ASN A 1 964 ? -3.118 24.496 64.568 1.00 57.16 964 ASN A CA 1
ATOM 7705 C C . ASN A 1 964 ? -1.592 24.498 64.307 1.00 57.16 964 ASN A C 1
ATOM 7707 O O . ASN A 1 964 ? -0.832 24.905 65.185 1.00 57.16 964 ASN A O 1
ATOM 7711 N N . THR A 1 965 ? -1.120 24.129 63.113 1.00 54.41 965 THR A N 1
ATOM 7712 C CA . THR A 1 965 ? 0.274 24.383 62.686 1.00 54.41 965 THR A CA 1
ATOM 7713 C C . THR A 1 965 ? 0.359 25.606 61.766 1.00 54.41 965 THR A C 1
ATOM 7715 O O . THR A 1 965 ? -0.510 25.804 60.923 1.00 54.41 965 THR A O 1
ATOM 7718 N N . ILE A 1 966 ? 1.408 26.425 61.913 1.00 54.75 966 ILE A N 1
ATOM 7719 C CA . ILE A 1 966 ? 1.573 27.747 61.260 1.00 54.75 966 ILE A CA 1
ATOM 7720 C C . ILE A 1 966 ? 1.600 27.672 59.718 1.00 54.75 966 ILE A C 1
ATOM 7722 O O . ILE A 1 966 ? 1.346 28.672 59.051 1.00 54.75 966 ILE A O 1
ATOM 7726 N N . ASP A 1 967 ? 1.875 26.502 59.141 1.00 58.22 967 ASP A N 1
ATOM 7727 C CA . ASP A 1 967 ? 2.067 26.313 57.701 1.00 58.22 967 ASP A CA 1
ATOM 7728 C C . ASP A 1 967 ? 0.999 25.455 57.006 1.00 58.22 967 ASP A C 1
ATOM 7730 O O . ASP A 1 967 ? 1.076 25.287 55.792 1.00 58.22 967 ASP A O 1
ATOM 7734 N N . ASP A 1 968 ? 0.005 24.928 57.732 1.00 59.34 968 ASP A N 1
ATOM 7735 C CA . ASP A 1 968 ? -1.084 24.099 57.186 1.00 59.34 968 ASP A CA 1
ATOM 7736 C C . ASP A 1 968 ? -0.624 22.844 56.390 1.00 59.34 968 ASP A C 1
ATOM 7738 O O . ASP A 1 968 ? -1.414 22.228 55.669 1.00 59.34 968 ASP A O 1
ATOM 7742 N N . LYS A 1 969 ? 0.651 22.441 56.528 1.00 65.38 969 LYS A N 1
ATOM 7743 C CA . LYS A 1 969 ? 1.312 21.378 55.739 1.00 65.38 969 LYS A CA 1
ATOM 7744 C C . LYS 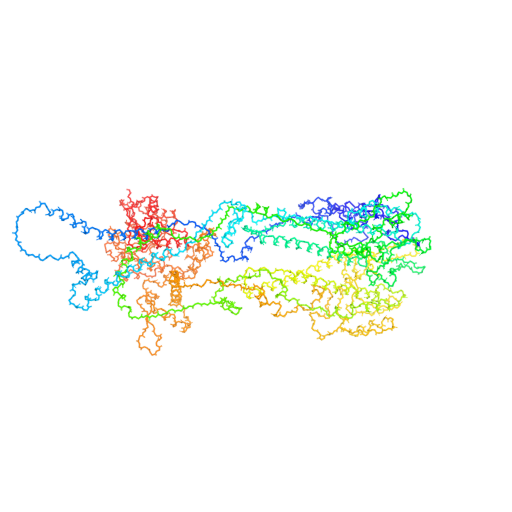A 1 969 ? 1.610 20.096 56.524 1.00 65.38 969 LYS A C 1
ATOM 7746 O O . LYS A 1 969 ? 2.264 19.197 55.998 1.00 65.38 969 LYS A O 1
ATOM 7751 N N . HIS A 1 970 ? 1.119 19.986 57.755 1.00 75.44 970 HIS A N 1
ATOM 7752 C CA . HIS A 1 970 ? 1.343 18.830 58.621 1.00 75.44 970 HIS A CA 1
ATOM 7753 C C . HIS A 1 970 ? 0.186 17.821 58.536 1.00 75.44 970 HIS A C 1
ATOM 7755 O O . HIS A 1 970 ? -0.981 18.166 58.747 1.00 75.44 970 HIS A O 1
ATOM 7761 N N . PHE A 1 971 ? 0.517 16.557 58.256 1.00 77.88 971 PHE A N 1
ATOM 7762 C CA . PHE A 1 971 ? -0.431 15.447 58.126 1.00 77.88 971 PHE A CA 1
ATOM 7763 C C . PHE A 1 971 ? -0.045 14.307 59.069 1.00 77.88 971 PHE A C 1
ATOM 7765 O O . PHE A 1 971 ? 1.138 14.014 59.229 1.00 77.88 971 PHE A O 1
ATOM 7772 N N . ILE A 1 972 ? -1.037 13.642 59.656 1.00 79.12 972 ILE A N 1
ATOM 7773 C CA . ILE A 1 972 ? -0.859 12.429 60.464 1.00 79.12 972 ILE A CA 1
ATOM 7774 C C . ILE A 1 972 ? -1.715 11.293 59.890 1.00 79.12 972 ILE A C 1
ATOM 7776 O O . ILE A 1 972 ? -2.776 11.562 59.328 1.00 79.12 972 ILE A O 1
ATOM 7780 N N . PRO A 1 973 ? -1.273 10.027 59.962 1.00 79.75 973 PRO A N 1
ATOM 7781 C CA . PRO A 1 973 ? -2.057 8.907 59.455 1.00 79.75 973 PRO A CA 1
ATOM 7782 C C . PRO A 1 973 ? -3.324 8.706 60.293 1.00 79.75 973 PRO A C 1
ATOM 7784 O O . PRO A 1 973 ? -3.280 8.759 61.521 1.00 79.75 973 PRO A O 1
ATOM 7787 N N . THR A 1 974 ? -4.444 8.421 59.630 1.00 83.31 974 THR A N 1
ATOM 7788 C CA . THR A 1 974 ? -5.652 7.924 60.306 1.00 83.31 974 THR A CA 1
ATOM 7789 C C . THR A 1 974 ? -5.465 6.456 60.703 1.00 83.31 974 THR A C 1
ATOM 7791 O O . THR A 1 974 ? -4.452 5.838 60.372 1.00 83.31 974 THR A O 1
ATOM 7794 N N . SER A 1 975 ? -6.463 5.837 61.342 1.00 76.12 975 SER A N 1
ATOM 7795 C CA . SER A 1 975 ? -6.456 4.387 61.592 1.00 76.12 975 SER A CA 1
ATOM 7796 C C . SER A 1 975 ? -6.251 3.562 60.312 1.00 76.12 975 SER A C 1
ATOM 7798 O O . SER A 1 975 ? -5.483 2.606 60.323 1.00 76.12 975 SER A O 1
ATOM 7800 N N . SER A 1 976 ? -6.864 3.966 59.193 1.00 76.38 976 SER A N 1
ATOM 7801 C CA . SER A 1 976 ? -6.696 3.302 57.890 1.00 76.38 976 SER A CA 1
ATOM 7802 C C . SER A 1 976 ? -5.318 3.558 57.276 1.00 76.38 976 SER A C 1
ATOM 7804 O O . SER A 1 976 ? -4.701 2.634 56.753 1.00 76.38 976 SER A O 1
ATOM 7806 N N . GLY A 1 977 ? -4.785 4.782 57.379 1.00 75.44 977 GLY A N 1
ATOM 7807 C CA . GLY A 1 977 ? -3.416 5.071 56.937 1.00 75.44 977 GLY A CA 1
ATOM 7808 C C . GLY A 1 977 ? -2.352 4.372 57.775 1.00 75.44 977 GLY A C 1
ATOM 7809 O O . GLY A 1 977 ? -1.311 3.986 57.250 1.00 75.44 977 GLY A O 1
ATOM 7810 N N . ARG A 1 978 ? -2.617 4.153 59.068 1.00 80.88 978 ARG A N 1
ATOM 7811 C CA . ARG A 1 978 ? -1.688 3.472 59.970 1.00 80.88 978 ARG A CA 1
ATOM 7812 C C . ARG A 1 978 ? -1.499 1.998 59.613 1.00 80.88 978 ARG A C 1
ATOM 7814 O O . ARG A 1 978 ? -0.409 1.482 59.802 1.00 80.88 978 ARG A O 1
ATOM 7821 N N . MET A 1 979 ? -2.500 1.348 59.019 1.00 78.88 979 MET A N 1
ATOM 7822 C CA . MET A 1 979 ? -2.364 -0.026 58.512 1.00 78.88 979 MET A CA 1
ATOM 7823 C C . MET A 1 979 ? -1.346 -0.148 57.364 1.00 78.88 979 MET A C 1
ATOM 7825 O O . MET A 1 979 ? -0.839 -1.237 57.100 1.00 78.88 979 MET A O 1
ATOM 7829 N N . LEU A 1 980 ? -1.044 0.960 56.676 1.00 78.06 980 LEU A N 1
ATOM 7830 C CA . LEU A 1 980 ? -0.124 1.012 55.537 1.00 78.06 980 LEU A CA 1
ATOM 7831 C C . LEU A 1 980 ? 1.323 1.331 55.936 1.00 78.06 980 LEU A C 1
ATOM 7833 O O . LEU A 1 980 ? 2.183 1.454 55.061 1.00 78.06 980 LEU A O 1
ATOM 7837 N N . THR A 1 981 ? 1.618 1.476 57.229 1.00 74.88 981 THR A N 1
ATOM 7838 C CA . THR A 1 981 ? 2.992 1.694 57.689 1.00 74.88 981 THR A CA 1
ATOM 7839 C C . THR A 1 981 ? 3.761 0.379 57.746 1.00 74.88 981 THR A C 1
ATOM 7841 O O . THR A 1 981 ? 3.190 -0.697 57.915 1.00 74.88 981 THR A O 1
ATOM 7844 N N . SER A 1 982 ? 5.080 0.449 57.563 1.00 67.62 982 SER A N 1
ATOM 7845 C CA . SER A 1 982 ? 5.949 -0.734 57.486 1.00 67.62 982 SER A CA 1
ATOM 7846 C C . SER A 1 982 ? 6.035 -1.539 58.783 1.00 67.62 982 SER A C 1
ATOM 7848 O O . SER A 1 982 ? 6.457 -2.686 58.748 1.00 67.62 982 SER A O 1
ATOM 7850 N N . ASP A 1 983 ? 5.666 -0.936 59.908 1.00 73.19 983 ASP A N 1
ATOM 7851 C CA . ASP A 1 983 ? 5.699 -1.510 61.252 1.00 73.19 983 ASP A CA 1
ATOM 7852 C C . ASP A 1 983 ? 4.320 -1.980 61.749 1.00 73.19 983 ASP A C 1
ATOM 7854 O O . ASP A 1 983 ? 4.190 -2.395 62.900 1.00 73.19 983 ASP A O 1
ATOM 7858 N N . HIS A 1 984 ? 3.275 -1.910 60.916 1.00 78.31 984 HIS A N 1
ATOM 7859 C CA . HIS A 1 984 ? 1.948 -2.378 61.304 1.00 78.31 984 HIS A CA 1
ATOM 7860 C C . HIS A 1 984 ? 1.833 -3.910 61.170 1.00 78.31 984 HIS A C 1
ATOM 7862 O O . HIS A 1 984 ? 2.118 -4.443 60.094 1.00 78.31 984 HIS A O 1
ATOM 7868 N N . PRO A 1 985 ? 1.330 -4.633 62.193 1.00 70.88 985 PRO A N 1
ATOM 7869 C CA . PRO A 1 985 ? 1.288 -6.102 62.194 1.00 70.88 985 PRO A CA 1
ATOM 7870 C C . PRO A 1 985 ? 0.349 -6.702 61.136 1.00 70.88 985 PRO A C 1
ATOM 7872 O O . PRO A 1 985 ? 0.444 -7.880 60.815 1.00 70.88 985 PRO A O 1
ATOM 7875 N N . SER A 1 986 ? -0.559 -5.907 60.558 1.00 73.31 986 SER A N 1
ATOM 7876 C CA . SER A 1 986 ? -1.460 -6.388 59.502 1.00 73.31 986 SER A CA 1
ATOM 7877 C C . SER A 1 986 ? -0.807 -6.509 58.126 1.00 73.31 986 SER A C 1
ATOM 7879 O O . SER A 1 986 ? -1.473 -6.988 57.221 1.00 73.31 986 SER A O 1
ATOM 7881 N N . HIS A 1 987 ? 0.420 -6.014 57.915 1.00 77.81 987 HIS A N 1
ATOM 7882 C CA . HIS A 1 987 ? 1.105 -6.067 56.613 1.00 77.81 987 HIS A CA 1
ATOM 7883 C C . HIS A 1 987 ? 0.295 -5.521 55.410 1.00 77.81 987 HIS A C 1
ATOM 7885 O O . HIS A 1 987 ? 0.589 -5.831 54.255 1.00 77.81 987 HIS A O 1
ATOM 7891 N N . ALA A 1 988 ? -0.701 -4.650 55.632 1.00 77.50 988 ALA A N 1
ATOM 7892 C CA . ALA A 1 988 ? -1.568 -4.152 54.552 1.00 77.50 988 ALA A CA 1
ATOM 7893 C C . ALA A 1 988 ? -0.797 -3.312 53.520 1.00 77.50 988 ALA A C 1
ATOM 7895 O O . ALA A 1 988 ? -1.166 -3.244 52.347 1.00 77.50 988 ALA A O 1
ATOM 7896 N N . ARG A 1 989 ? 0.334 -2.738 53.940 1.00 80.31 989 ARG A N 1
ATOM 7897 C CA . ARG A 1 989 ? 1.336 -2.135 53.059 1.00 80.31 989 ARG A CA 1
ATOM 7898 C C . ARG A 1 989 ? 1.804 -3.092 51.958 1.00 80.31 989 ARG A C 1
ATOM 7900 O O . ARG A 1 989 ? 1.879 -2.697 50.797 1.00 80.31 989 ARG A O 1
ATOM 7907 N N . ASP A 1 990 ? 2.126 -4.331 52.315 1.00 79.44 990 ASP A N 1
ATOM 7908 C CA . ASP A 1 990 ? 2.684 -5.323 51.396 1.00 79.44 990 ASP A CA 1
ATOM 7909 C C . ASP A 1 990 ? 1.610 -5.821 50.420 1.00 79.44 990 ASP A C 1
ATOM 7911 O O . ASP A 1 990 ? 1.870 -5.908 49.222 1.00 79.44 990 ASP A O 1
ATOM 7915 N N . TYR A 1 991 ? 0.366 -5.981 50.891 1.00 79.81 991 TYR A N 1
ATOM 7916 C CA . TYR A 1 991 ? -0.802 -6.242 50.040 1.00 79.81 991 TYR A CA 1
ATOM 7917 C C . TYR A 1 991 ? -0.960 -5.186 48.934 1.00 79.81 991 TYR A C 1
ATOM 7919 O O . TYR A 1 991 ? -1.035 -5.506 47.746 1.00 79.81 991 TYR A O 1
ATOM 7927 N N . VAL A 1 992 ? -0.946 -3.904 49.313 1.00 78.31 992 VAL A N 1
ATOM 7928 C CA . VAL A 1 992 ? -1.070 -2.784 48.368 1.00 78.31 992 VAL A CA 1
ATOM 7929 C C . VAL A 1 992 ? 0.109 -2.751 47.389 1.00 78.31 992 VAL A C 1
ATOM 7931 O O . VAL A 1 992 ? -0.091 -2.562 46.189 1.00 78.31 992 VAL A O 1
ATOM 7934 N N . ARG A 1 993 ? 1.339 -2.974 47.864 1.00 75.56 993 ARG A N 1
ATOM 7935 C CA . ARG A 1 993 ? 2.545 -2.999 47.016 1.00 75.56 993 ARG A CA 1
ATOM 7936 C C . ARG A 1 993 ? 2.561 -4.162 46.030 1.00 75.56 993 ARG A C 1
ATOM 7938 O O . ARG A 1 993 ? 3.055 -3.979 44.921 1.00 75.56 993 ARG A O 1
ATOM 7945 N N . TYR A 1 994 ? 2.052 -5.328 46.416 1.00 78.69 994 TYR A N 1
ATOM 7946 C CA . TYR A 1 994 ? 1.990 -6.499 45.549 1.00 78.69 994 TYR A CA 1
ATOM 7947 C C . TYR A 1 994 ? 1.013 -6.267 44.398 1.00 78.69 994 TYR A C 1
ATOM 7949 O O . TYR A 1 994 ? 1.425 -6.269 43.239 1.00 78.69 994 TYR A O 1
ATOM 7957 N N . TYR A 1 995 ? -0.250 -5.950 44.692 1.00 73.62 995 TYR A N 1
ATOM 7958 C CA . TYR A 1 995 ? -1.285 -5.801 43.662 1.00 73.62 995 TYR A CA 1
ATOM 7959 C C . TYR A 1 995 ? -1.154 -4.523 42.825 1.00 73.62 995 TYR A C 1
ATOM 7961 O O . TYR A 1 995 ? -1.553 -4.512 41.664 1.00 73.62 995 TYR A O 1
ATOM 7969 N N . LEU A 1 996 ? -0.555 -3.455 43.364 1.00 71.19 996 LEU A N 1
ATOM 7970 C CA . LEU A 1 996 ? -0.293 -2.220 42.611 1.00 71.19 996 LEU A CA 1
ATOM 7971 C C . LEU A 1 996 ? 1.140 -2.146 42.060 1.00 71.19 996 LEU A C 1
ATOM 7973 O O . LEU A 1 996 ? 1.518 -1.145 41.440 1.00 71.19 996 LEU A O 1
ATOM 7977 N N . GLY A 1 997 ? 1.947 -3.183 42.278 1.00 69.88 997 GLY A N 1
ATOM 7978 C CA . GLY A 1 997 ? 3.329 -3.255 41.824 1.00 69.88 997 GLY A CA 1
ATOM 7979 C C . GLY A 1 997 ? 3.462 -3.347 40.297 1.00 69.88 997 GLY A C 1
ATOM 7980 O O . GLY A 1 997 ? 2.504 -3.680 39.597 1.00 69.88 997 GLY A O 1
ATOM 7981 N N . PRO A 1 998 ? 4.658 -3.063 39.750 1.00 71.19 998 PRO A N 1
ATOM 7982 C CA . PRO A 1 998 ? 4.911 -3.147 38.309 1.00 71.19 998 PRO A CA 1
ATOM 7983 C C . PRO A 1 998 ? 4.656 -4.554 37.752 1.00 71.19 998 PRO A C 1
ATOM 7985 O O . PRO A 1 998 ? 4.105 -4.679 36.663 1.00 71.19 998 PRO A O 1
ATOM 7988 N N . MET A 1 999 ? 4.967 -5.596 38.531 1.00 77.75 999 MET A N 1
ATOM 7989 C CA . MET A 1 999 ? 4.732 -6.989 38.145 1.00 77.75 999 MET A CA 1
ATOM 7990 C C . MET A 1 999 ? 3.240 -7.272 37.909 1.00 77.75 999 MET A C 1
ATOM 7992 O O . MET A 1 999 ? 2.872 -7.778 36.857 1.00 77.75 999 MET A O 1
ATOM 7996 N N . SER A 1 1000 ? 2.364 -6.847 38.821 1.00 72.88 1000 SER A N 1
ATOM 7997 C CA . SER A 1 1000 ? 0.909 -7.041 38.709 1.00 72.88 1000 SER A CA 1
ATOM 7998 C C . SER A 1 1000 ? 0.290 -6.259 37.546 1.00 72.88 1000 SER A C 1
ATOM 8000 O O . SER A 1 1000 ? -0.578 -6.780 36.849 1.00 72.88 1000 SER A O 1
ATOM 8002 N N . SER A 1 1001 ? 0.783 -5.045 37.265 1.00 73.81 1001 SER A N 1
ATOM 8003 C CA . SER A 1 1001 ? 0.395 -4.305 36.052 1.00 73.81 1001 SER A CA 1
ATOM 8004 C C . SER A 1 1001 ? 0.789 -5.064 34.780 1.00 73.81 1001 SER A C 1
ATOM 8006 O O . SER A 1 1001 ? -0.026 -5.192 33.870 1.00 73.81 1001 SER A O 1
ATOM 8008 N N . ASN A 1 1002 ? 2.016 -5.595 34.723 1.00 76.38 1002 ASN A N 1
ATOM 8009 C CA . ASN A 1 1002 ? 2.501 -6.373 33.581 1.00 76.38 1002 ASN A CA 1
ATOM 8010 C C . ASN A 1 1002 ? 1.675 -7.643 33.370 1.00 76.38 1002 ASN A C 1
ATOM 8012 O O . ASN A 1 1002 ? 1.247 -7.894 32.247 1.00 76.38 1002 ASN A O 1
ATOM 8016 N N . ILE A 1 1003 ? 1.375 -8.385 34.437 1.00 76.69 1003 ILE A N 1
ATOM 8017 C CA . ILE A 1 1003 ? 0.494 -9.563 34.396 1.00 76.69 1003 ILE A CA 1
ATOM 8018 C C . ILE A 1 1003 ? -0.889 -9.183 33.850 1.00 76.69 1003 ILE A C 1
ATOM 8020 O O . ILE A 1 1003 ? -1.412 -9.856 32.962 1.00 76.69 1003 ILE A O 1
ATOM 8024 N N . GLY A 1 1004 ? -1.451 -8.059 34.312 1.00 70.44 1004 GLY A N 1
ATOM 8025 C CA . GLY A 1 1004 ? -2.718 -7.522 33.813 1.00 70.44 1004 GLY A CA 1
ATOM 8026 C C . GLY A 1 1004 ? -2.706 -7.225 32.309 1.00 70.44 1004 GLY A C 1
ATOM 8027 O O . GLY A 1 1004 ? -3.683 -7.522 31.624 1.00 70.44 1004 GLY A O 1
ATOM 8028 N N . TYR A 1 1005 ? -1.596 -6.714 31.761 1.00 73.25 1005 TYR A N 1
ATOM 8029 C CA . TYR A 1 1005 ? -1.446 -6.534 30.311 1.00 73.25 1005 TYR A CA 1
ATOM 8030 C C . TYR A 1 1005 ? -1.403 -7.869 29.551 1.00 73.25 1005 TYR A C 1
ATOM 8032 O O . TYR A 1 1005 ? -1.970 -7.967 28.460 1.00 73.25 1005 TYR A O 1
ATOM 8040 N N . GLN A 1 1006 ? -0.776 -8.909 30.115 1.00 77.44 1006 GLN A N 1
ATOM 8041 C CA . GLN A 1 1006 ? -0.709 -10.229 29.473 1.00 77.44 1006 GLN A CA 1
ATOM 8042 C C . GLN A 1 1006 ? -2.045 -10.989 29.519 1.00 77.44 1006 GLN A C 1
ATOM 8044 O O . GLN A 1 1006 ? -2.275 -11.856 28.676 1.00 77.44 1006 GLN A O 1
ATOM 8049 N N . LEU A 1 1007 ? -2.972 -10.630 30.418 1.00 70.31 1007 LEU A N 1
ATOM 8050 C CA . LEU A 1 1007 ? -4.298 -11.257 30.507 1.00 70.31 1007 LEU A CA 1
ATOM 8051 C C . LEU A 1 1007 ? -5.076 -11.189 29.180 1.00 70.31 1007 LEU A C 1
ATOM 8053 O O . LEU A 1 1007 ? -5.757 -12.142 28.811 1.00 70.31 1007 LEU A O 1
ATOM 8057 N N . ILE A 1 1008 ? -4.926 -10.102 28.413 1.00 71.88 1008 ILE A N 1
ATOM 8058 C CA . ILE A 1 1008 ? -5.555 -9.966 27.087 1.00 71.88 1008 ILE A CA 1
ATOM 8059 C C . ILE A 1 1008 ? -5.031 -11.039 26.120 1.00 71.88 1008 ILE A C 1
ATOM 8061 O O . ILE A 1 1008 ? -5.806 -11.593 25.339 1.00 71.88 1008 ILE A O 1
ATOM 8065 N N . LYS A 1 1009 ? -3.732 -11.363 26.176 1.00 72.00 1009 LYS A N 1
ATOM 8066 C CA . LYS A 1 1009 ? -3.136 -12.429 25.357 1.00 72.00 1009 LYS A CA 1
ATOM 8067 C C . LYS A 1 1009 ? -3.598 -13.812 25.811 1.00 72.00 1009 LYS A C 1
ATOM 8069 O O . LYS A 1 1009 ? -3.879 -14.650 24.957 1.00 72.00 1009 LYS A O 1
ATOM 8074 N N . LEU A 1 1010 ? -3.726 -14.024 27.125 1.00 72.31 1010 LEU A N 1
ATOM 8075 C CA . LEU A 1 1010 ? -4.244 -15.264 27.714 1.00 72.31 1010 LEU A CA 1
ATOM 8076 C C . LEU A 1 1010 ? -5.676 -15.548 27.223 1.00 72.31 1010 LEU A C 1
ATOM 8078 O O . LEU A 1 1010 ? -5.946 -16.621 26.692 1.00 72.31 1010 LEU A O 1
ATOM 8082 N N . VAL A 1 1011 ? -6.570 -14.550 27.285 1.00 72.69 1011 VAL A N 1
ATOM 8083 C CA . VAL A 1 1011 ? -7.970 -14.665 26.822 1.00 72.69 1011 VAL A CA 1
ATOM 8084 C C . VAL A 1 1011 ? -8.066 -14.906 25.310 1.00 72.69 1011 VAL A C 1
ATOM 8086 O O . VAL A 1 1011 ? -8.970 -15.596 24.846 1.00 72.69 1011 VAL A O 1
ATOM 8089 N N . ARG A 1 1012 ? -7.126 -14.367 24.524 1.00 73.25 1012 ARG A N 1
ATOM 8090 C CA . ARG A 1 1012 ? -7.064 -14.560 23.064 1.00 73.25 1012 ARG A CA 1
ATOM 8091 C C . ARG A 1 1012 ? -6.406 -15.879 22.638 1.00 73.25 1012 ARG A C 1
ATOM 8093 O O . ARG A 1 1012 ? -6.285 -16.113 21.439 1.00 73.25 1012 ARG A O 1
ATOM 8100 N N . GLY A 1 1013 ? -5.955 -16.712 23.580 1.00 70.38 1013 GLY A N 1
ATOM 8101 C CA . GLY A 1 1013 ? -5.241 -17.959 23.284 1.00 70.38 1013 GLY A CA 1
ATOM 8102 C C . GLY A 1 1013 ? -3.857 -17.750 22.654 1.00 70.38 1013 GLY A C 1
ATOM 8103 O O . GLY A 1 1013 ? -3.348 -18.636 21.976 1.00 70.38 1013 GLY A O 1
ATOM 8104 N N . GLN A 1 1014 ? -3.256 -16.569 22.837 1.00 64.88 1014 GLN A N 1
ATOM 8105 C CA . GLN A 1 1014 ? -1.959 -16.176 22.262 1.00 64.88 1014 GLN A CA 1
ATOM 8106 C C . GLN A 1 1014 ? -0.776 -16.433 23.210 1.00 64.88 1014 GLN A C 1
ATOM 8108 O O . GLN A 1 1014 ? 0.360 -16.107 22.876 1.00 64.88 1014 GLN A O 1
ATOM 8113 N N . CYS A 1 1015 ? -1.042 -16.996 24.387 1.00 64.81 1015 CYS A N 1
ATOM 8114 C CA . CYS A 1 1015 ? -0.066 -17.366 25.405 1.00 64.81 1015 CYS A CA 1
ATOM 8115 C C . CYS A 1 1015 ? -0.158 -18.879 25.626 1.00 64.81 1015 CYS A C 1
ATOM 8117 O O . CYS A 1 1015 ? -1.266 -19.402 25.754 1.00 64.81 1015 CYS A O 1
ATOM 8119 N N . LYS A 1 1016 ? 0.983 -19.581 25.629 1.00 60.72 1016 LYS A N 1
ATOM 8120 C CA . LYS A 1 1016 ? 1.030 -21.026 25.922 1.00 60.72 1016 LYS A CA 1
ATOM 8121 C C . LYS A 1 1016 ? 1.095 -21.320 27.427 1.00 60.72 1016 LYS A C 1
ATOM 8123 O O . LYS A 1 1016 ? 0.634 -22.382 27.829 1.00 60.72 1016 LYS A O 1
ATOM 8128 N N . ASP A 1 1017 ? 1.605 -20.368 28.213 1.00 70.19 1017 ASP A N 1
ATOM 8129 C CA . ASP A 1 1017 ? 1.804 -20.470 29.665 1.00 70.19 1017 ASP A CA 1
ATOM 8130 C C . ASP A 1 1017 ? 0.855 -19.514 30.430 1.00 70.19 1017 ASP A C 1
ATOM 8132 O O . ASP A 1 1017 ? -0.276 -19.280 29.997 1.00 70.19 1017 ASP A O 1
ATOM 8136 N N . THR A 1 1018 ? 1.284 -18.947 31.568 1.00 78.81 1018 THR A N 1
ATOM 8137 C CA . THR A 1 1018 ? 0.497 -18.022 32.411 1.00 78.81 1018 THR A CA 1
ATOM 8138 C C . THR A 1 1018 ? 0.856 -16.553 32.162 1.00 78.81 1018 THR A C 1
ATOM 8140 O O . THR A 1 1018 ? 1.934 -16.228 31.663 1.00 78.81 1018 THR A O 1
ATOM 8143 N N . GLY A 1 1019 ? -0.020 -15.627 32.569 1.00 77.12 1019 GLY A N 1
ATOM 8144 C CA . GLY A 1 1019 ? 0.271 -14.188 32.503 1.00 77.12 1019 GLY A CA 1
ATOM 8145 C C . GLY A 1 1019 ? 1.489 -13.775 33.345 1.00 77.12 1019 GLY A C 1
ATOM 8146 O O . GLY A 1 1019 ? 2.207 -12.849 32.966 1.00 77.12 1019 GLY A O 1
ATOM 8147 N N . PHE A 1 1020 ? 1.756 -14.480 34.450 1.00 83.31 1020 PHE A N 1
ATOM 8148 C CA . PHE A 1 1020 ? 2.977 -14.323 35.245 1.00 83.31 1020 PHE A CA 1
ATOM 8149 C C . PHE A 1 1020 ? 4.219 -14.791 34.497 1.00 83.31 1020 PHE A C 1
ATOM 8151 O O . PHE A 1 1020 ? 5.201 -14.055 34.490 1.00 83.31 1020 PHE A O 1
ATOM 8158 N N . ALA A 1 1021 ? 4.170 -15.955 33.842 1.00 83.38 1021 ALA A N 1
ATOM 8159 C CA . ALA A 1 1021 ? 5.297 -16.481 33.077 1.00 83.38 1021 ALA A CA 1
ATOM 8160 C C . ALA A 1 1021 ? 5.715 -15.517 31.960 1.00 83.38 1021 ALA A C 1
ATOM 8162 O O . ALA A 1 1021 ? 6.885 -15.175 31.835 1.00 83.38 1021 ALA A O 1
ATOM 8163 N N . GLU A 1 1022 ? 4.759 -14.969 31.215 1.00 81.88 1022 GLU A N 1
ATOM 8164 C CA . GLU A 1 1022 ? 5.045 -13.950 30.197 1.00 81.88 1022 GLU A CA 1
ATOM 8165 C C . GLU A 1 1022 ? 5.645 -12.665 30.798 1.00 81.88 1022 GLU A C 1
ATOM 8167 O O . GLU A 1 1022 ? 6.541 -12.053 30.217 1.00 81.88 1022 GLU A O 1
ATOM 8172 N N . ALA A 1 1023 ? 5.178 -12.245 31.979 1.00 82.06 1023 ALA A N 1
ATOM 8173 C CA . ALA A 1 1023 ? 5.679 -11.049 32.657 1.00 82.06 1023 ALA A CA 1
ATOM 8174 C C . ALA A 1 1023 ? 7.062 -11.242 33.311 1.00 82.06 1023 ALA A C 1
ATOM 8176 O O . ALA A 1 1023 ? 7.787 -10.262 33.482 1.00 82.06 1023 ALA A O 1
ATOM 8177 N N . SER A 1 1024 ? 7.422 -12.474 33.679 1.00 81.69 1024 SER A N 1
ATOM 8178 C CA . SER A 1 1024 ? 8.674 -12.830 34.362 1.00 81.69 1024 SER A CA 1
ATOM 8179 C C . SER A 1 1024 ? 9.793 -13.266 33.407 1.00 81.69 1024 SER A C 1
ATOM 8181 O O . SER A 1 1024 ? 10.905 -13.530 33.863 1.00 81.69 1024 SER A O 1
ATOM 8183 N N . GLY A 1 1025 ? 9.524 -13.346 32.098 1.00 81.00 1025 GLY A N 1
ATOM 8184 C CA . GLY A 1 1025 ? 10.488 -13.828 31.102 1.00 81.00 1025 GLY A CA 1
ATOM 8185 C C . GLY A 1 1025 ? 10.518 -15.353 30.935 1.00 81.00 1025 GLY A C 1
ATOM 8186 O O . GLY A 1 1025 ? 11.544 -15.903 30.549 1.00 81.00 1025 GLY A O 1
ATOM 8187 N N . GLY A 1 1026 ? 9.403 -16.027 31.218 1.00 81.44 1026 GLY A N 1
ATOM 8188 C CA . GLY A 1 1026 ? 9.177 -17.458 30.990 1.00 81.44 1026 GLY A CA 1
ATOM 8189 C C . GLY A 1 1026 ? 9.163 -18.323 32.253 1.00 81.44 1026 GLY A C 1
ATOM 8190 O O . GLY A 1 1026 ? 9.161 -19.544 32.143 1.00 81.44 1026 GLY A O 1
ATOM 8191 N N . LEU A 1 1027 ? 9.177 -17.727 33.451 1.00 84.88 1027 LEU A N 1
ATOM 8192 C CA . LEU A 1 1027 ? 9.225 -18.457 34.725 1.00 84.88 1027 LEU A CA 1
ATOM 8193 C C . LEU A 1 1027 ? 7.865 -18.449 35.429 1.00 84.88 1027 LEU A C 1
ATOM 8195 O O . LEU A 1 1027 ? 7.278 -17.387 35.637 1.00 84.88 1027 LEU A O 1
ATOM 8199 N N . ASP A 1 1028 ? 7.383 -19.605 35.878 1.00 82.12 1028 ASP A N 1
ATOM 8200 C CA . ASP A 1 1028 ? 6.206 -19.653 36.749 1.00 82.12 1028 ASP A CA 1
ATOM 8201 C C . ASP A 1 1028 ? 6.470 -18.953 38.097 1.00 82.12 1028 ASP A C 1
ATOM 8203 O O . ASP A 1 1028 ? 7.620 -18.761 38.509 1.00 82.12 1028 ASP A O 1
ATOM 8207 N N . LEU A 1 1029 ? 5.391 -18.577 38.793 1.00 79.31 1029 LEU A N 1
ATOM 8208 C CA . LEU A 1 1029 ? 5.448 -17.827 40.050 1.00 79.31 1029 LEU A CA 1
ATOM 8209 C C . LEU A 1 1029 ? 6.403 -18.455 41.074 1.00 79.31 1029 LEU A C 1
ATOM 8211 O O . LEU A 1 1029 ? 7.201 -17.743 41.676 1.00 79.31 1029 LEU A O 1
ATOM 8215 N N . TYR A 1 1030 ? 6.375 -19.772 41.268 1.00 75.06 1030 TYR A N 1
ATOM 8216 C CA . TYR A 1 1030 ? 7.159 -20.411 42.324 1.00 75.06 1030 TYR A CA 1
ATOM 8217 C C . TYR A 1 1030 ? 8.614 -20.615 41.930 1.00 75.06 1030 TYR A C 1
ATOM 8219 O O . TYR A 1 1030 ? 9.496 -20.460 42.775 1.00 75.06 1030 TYR A O 1
ATOM 8227 N N . THR A 1 1031 ? 8.890 -20.919 40.662 1.00 81.62 1031 THR A N 1
ATOM 8228 C CA . THR A 1 1031 ? 10.268 -20.951 40.156 1.00 81.62 1031 THR A CA 1
ATOM 8229 C C . THR A 1 1031 ? 10.903 -19.567 40.244 1.00 81.62 1031 THR A C 1
ATOM 8231 O O . THR A 1 1031 ? 12.041 -19.446 40.694 1.00 81.62 1031 THR A O 1
ATOM 8234 N N . TYR A 1 1032 ? 10.144 -18.519 39.917 1.00 83.69 1032 TYR A N 1
ATOM 8235 C CA . TYR A 1 1032 ? 10.577 -17.135 40.070 1.00 83.69 1032 TYR A CA 1
ATOM 8236 C C . TYR A 1 1032 ? 10.863 -16.785 41.539 1.00 83.69 1032 TYR A C 1
ATOM 8238 O O . TYR A 1 1032 ? 11.918 -16.238 41.847 1.00 83.69 1032 TYR A O 1
ATOM 8246 N N . LEU A 1 1033 ? 9.973 -17.162 42.463 1.00 80.56 1033 LEU A N 1
ATOM 8247 C CA . LEU A 1 1033 ? 10.128 -16.920 43.903 1.00 80.56 1033 LEU A CA 1
ATOM 8248 C C . LEU A 1 1033 ? 11.284 -17.700 44.556 1.00 80.56 1033 LEU A C 1
ATOM 8250 O O . LEU A 1 1033 ? 11.800 -17.267 45.583 1.00 80.56 1033 LEU A O 1
ATOM 8254 N N . LYS A 1 1034 ? 11.699 -18.840 43.988 1.00 77.69 1034 LYS A N 1
ATOM 8255 C CA . LYS A 1 1034 ? 12.828 -19.649 44.489 1.00 77.69 1034 LYS A CA 1
ATOM 8256 C C . LYS A 1 1034 ? 14.200 -19.047 44.171 1.00 77.69 1034 LYS A C 1
ATOM 8258 O O . LYS A 1 1034 ? 15.189 -19.462 44.774 1.00 77.69 1034 LYS A O 1
ATOM 8263 N N . GLN A 1 1035 ? 14.280 -18.126 43.215 1.00 82.50 1035 GLN A N 1
ATOM 8264 C CA . GLN A 1 1035 ? 15.547 -17.536 42.792 1.00 82.50 1035 GLN A CA 1
ATOM 8265 C C . GLN A 1 1035 ? 16.071 -16.536 43.838 1.00 82.50 1035 GLN A C 1
ATOM 8267 O O . GLN A 1 1035 ? 15.314 -15.655 44.257 1.00 82.50 1035 GLN A O 1
ATOM 8272 N N . PRO A 1 1036 ? 17.354 -16.620 44.251 1.00 78.31 1036 PRO A N 1
ATOM 8273 C CA . PRO A 1 1036 ? 17.937 -15.711 45.241 1.00 78.31 1036 PRO A CA 1
ATOM 8274 C C . PRO A 1 1036 ? 17.810 -14.229 44.868 1.00 78.31 1036 PRO A C 1
ATOM 8276 O O . PRO A 1 1036 ? 17.584 -13.392 45.739 1.00 78.31 1036 PRO A O 1
ATOM 8279 N N . GLU A 1 1037 ? 17.906 -13.895 43.579 1.00 81.31 1037 GLU A N 1
ATOM 8280 C CA . GLU A 1 1037 ? 17.736 -12.529 43.075 1.00 81.31 1037 GLU A CA 1
ATOM 8281 C C . GLU A 1 1037 ? 16.326 -11.950 43.294 1.00 81.31 1037 GLU A C 1
ATOM 8283 O O . GLU A 1 1037 ? 16.165 -10.730 43.316 1.00 81.31 1037 GLU A O 1
ATOM 8288 N N . ASN A 1 1038 ? 15.315 -12.797 43.516 1.00 84.31 1038 ASN A N 1
ATOM 8289 C CA . ASN A 1 1038 ? 13.914 -12.395 43.673 1.00 84.31 1038 ASN A CA 1
ATOM 8290 C C . ASN A 1 1038 ? 13.434 -12.443 45.134 1.00 84.31 1038 ASN A C 1
ATOM 8292 O O . ASN A 1 1038 ? 12.229 -12.363 45.396 1.00 84.31 1038 ASN A O 1
ATOM 8296 N N . GLN A 1 1039 ? 14.356 -12.529 46.099 1.00 79.69 1039 GLN A N 1
ATOM 8297 C CA . GLN A 1 1039 ? 14.031 -12.643 47.523 1.00 79.69 1039 GLN A CA 1
ATOM 8298 C C . GLN A 1 1039 ? 13.156 -11.483 48.041 1.00 79.69 1039 GLN A C 1
ATOM 8300 O O . GLN A 1 1039 ? 12.266 -11.693 48.862 1.00 79.69 1039 GLN A O 1
ATOM 8305 N N . ASP A 1 1040 ? 13.313 -10.268 47.508 1.00 80.38 1040 ASP A N 1
ATOM 8306 C CA . ASP A 1 1040 ? 12.449 -9.127 47.851 1.00 80.38 1040 ASP A CA 1
ATOM 8307 C C . ASP A 1 1040 ? 10.982 -9.336 47.437 1.00 80.38 1040 ASP A C 1
ATOM 8309 O O . ASP A 1 1040 ? 10.061 -8.876 48.119 1.00 80.38 1040 ASP A O 1
ATOM 8313 N N . TYR A 1 1041 ? 10.751 -10.018 46.312 1.00 81.88 1041 TYR A N 1
ATOM 8314 C CA . TYR A 1 1041 ? 9.407 -10.331 45.829 1.00 81.88 1041 TYR A CA 1
ATOM 8315 C C . TYR A 1 1041 ? 8.785 -11.483 46.630 1.00 81.88 1041 TYR A C 1
ATOM 8317 O O . TYR A 1 1041 ? 7.584 -11.450 46.896 1.00 81.88 1041 TYR A O 1
ATOM 8325 N N . LEU A 1 1042 ? 9.598 -12.436 47.099 1.00 81.38 1042 LEU A N 1
ATOM 8326 C CA . LEU A 1 1042 ? 9.187 -13.473 48.053 1.00 81.38 1042 LEU A CA 1
ATOM 8327 C C . LEU A 1 1042 ? 8.750 -12.885 49.395 1.00 81.38 1042 LEU A C 1
ATOM 8329 O O . LEU A 1 1042 ? 7.652 -13.184 49.864 1.00 81.38 1042 LEU A O 1
ATOM 8333 N N . LEU A 1 1043 ? 9.536 -11.968 49.962 1.00 77.75 1043 LEU A N 1
ATOM 8334 C CA . LEU A 1 1043 ? 9.163 -11.261 51.190 1.00 77.75 1043 LEU A CA 1
ATOM 8335 C C . LEU A 1 1043 ? 7.851 -10.482 51.022 1.00 77.75 1043 LEU A C 1
ATOM 8337 O O . LEU A 1 1043 ? 7.005 -10.477 51.919 1.00 77.75 1043 LEU A O 1
ATOM 8341 N N . LEU A 1 1044 ? 7.660 -9.849 49.861 1.00 80.31 1044 LEU A N 1
ATOM 8342 C CA . LEU A 1 1044 ? 6.425 -9.147 49.524 1.00 80.31 1044 LEU A CA 1
ATOM 8343 C C . LEU A 1 1044 ? 5.230 -10.109 49.428 1.00 80.31 1044 LEU A C 1
ATOM 8345 O O . LEU A 1 1044 ? 4.180 -9.825 50.002 1.00 80.31 1044 LEU A O 1
ATOM 8349 N N . TYR A 1 1045 ? 5.394 -11.245 48.746 1.00 81.62 1045 TYR A N 1
ATOM 8350 C CA . TYR A 1 1045 ? 4.373 -12.289 48.618 1.00 81.62 1045 TYR A CA 1
ATOM 8351 C C . TYR A 1 1045 ? 3.961 -12.855 49.989 1.00 81.62 1045 TYR A C 1
ATOM 8353 O O . TYR A 1 1045 ? 2.772 -12.918 50.308 1.00 81.62 1045 TYR A O 1
ATOM 8361 N N . ASN A 1 1046 ? 4.931 -13.155 50.857 1.00 77.44 1046 ASN A N 1
ATOM 8362 C CA . ASN A 1 1046 ? 4.683 -13.636 52.220 1.00 77.44 1046 ASN A CA 1
ATOM 8363 C C . ASN A 1 1046 ? 3.944 -12.590 53.083 1.00 77.44 1046 ASN A C 1
ATOM 8365 O O . ASN A 1 1046 ? 3.039 -12.930 53.854 1.00 77.44 1046 ASN A O 1
ATOM 8369 N N . GLY A 1 1047 ? 4.260 -11.300 52.918 1.00 79.06 1047 GLY A N 1
ATOM 8370 C CA . GLY A 1 1047 ? 3.534 -10.200 53.568 1.00 79.06 1047 GLY A CA 1
ATOM 8371 C C . GLY A 1 1047 ? 2.064 -10.103 53.136 1.00 79.06 1047 GLY A C 1
ATOM 8372 O O . GLY A 1 1047 ? 1.188 -9.870 53.969 1.00 79.06 1047 GLY A O 1
ATOM 8373 N N . VAL A 1 1048 ? 1.762 -10.360 51.858 1.00 81.56 1048 VAL A N 1
ATOM 8374 C CA . VAL A 1 1048 ? 0.383 -10.389 51.326 1.00 81.56 1048 VAL A CA 1
ATOM 8375 C C . VAL A 1 1048 ? -0.423 -11.517 51.967 1.00 81.56 1048 VAL A C 1
ATOM 8377 O O . VAL A 1 1048 ? -1.546 -11.283 52.417 1.00 81.56 1048 VAL A O 1
ATOM 8380 N N . MET A 1 1049 ? 0.156 -12.720 52.053 1.00 79.38 1049 MET A N 1
ATOM 8381 C CA . MET A 1 1049 ? -0.489 -13.878 52.687 1.00 79.38 1049 MET A CA 1
ATOM 8382 C C . MET A 1 1049 ? -0.755 -13.640 54.178 1.00 79.38 1049 MET A C 1
ATOM 8384 O O . MET A 1 1049 ? -1.814 -14.013 54.695 1.00 79.38 1049 MET A O 1
ATOM 8388 N N . THR A 1 1050 ? 0.164 -12.946 54.854 1.00 78.69 1050 THR A N 1
ATOM 8389 C CA . THR A 1 1050 ? -0.010 -12.515 56.249 1.00 78.69 1050 THR A CA 1
ATOM 8390 C C . THR A 1 1050 ? -1.174 -11.528 56.372 1.00 78.69 1050 THR A C 1
ATOM 8392 O O . THR A 1 1050 ? -2.063 -11.730 57.194 1.00 78.69 1050 THR A O 1
ATOM 8395 N N . CYS A 1 1051 ? -1.236 -10.507 55.509 1.00 81.62 1051 CYS A N 1
ATOM 8396 C CA . CYS A 1 1051 ? -2.314 -9.514 55.520 1.00 81.62 1051 CYS A CA 1
ATOM 8397 C C . CYS A 1 1051 ? -3.698 -10.133 55.316 1.00 81.62 1051 CYS A C 1
ATOM 8399 O O . CYS A 1 1051 ? -4.637 -9.793 56.038 1.00 81.62 1051 CYS A O 1
ATOM 8401 N N . LEU A 1 1052 ? -3.832 -11.026 54.332 1.00 79.25 1052 LEU A N 1
ATOM 8402 C CA . LEU A 1 1052 ? -5.092 -11.718 54.073 1.00 79.25 1052 LEU A CA 1
ATOM 8403 C C . LEU A 1 1052 ? -5.509 -12.551 55.285 1.00 79.25 1052 LEU A C 1
ATOM 8405 O O . LEU A 1 1052 ? -6.647 -12.448 55.728 1.00 79.25 1052 LEU A O 1
ATOM 8409 N N . SER A 1 1053 ? -4.574 -13.303 55.870 1.00 78.88 1053 SER A N 1
ATOM 8410 C CA . SER A 1 1053 ? -4.849 -14.143 57.041 1.00 78.88 1053 SER A CA 1
ATOM 8411 C C . SER A 1 1053 ? -5.268 -13.327 58.265 1.00 78.88 1053 SER A C 1
ATOM 8413 O O . SER A 1 1053 ? -6.255 -13.684 58.895 1.00 78.88 1053 SER A O 1
ATOM 8415 N N . THR A 1 1054 ? -4.619 -12.193 58.546 1.00 78.50 1054 THR A N 1
ATOM 8416 C CA . THR A 1 1054 ? -5.015 -11.285 59.638 1.00 78.50 1054 THR A CA 1
ATOM 8417 C C . THR A 1 1054 ? -6.392 -10.654 59.410 1.00 78.50 1054 THR A C 1
ATOM 8419 O O . THR A 1 1054 ? -7.114 -10.377 60.363 1.00 78.50 1054 THR A O 1
ATOM 8422 N N . TYR A 1 1055 ? -6.773 -10.393 58.155 1.00 77.62 1055 TYR A N 1
ATOM 8423 C CA . TYR A 1 1055 ? -8.066 -9.781 57.837 1.00 77.62 1055 TYR A CA 1
ATOM 8424 C C . TYR A 1 1055 ? -9.235 -10.771 57.943 1.00 77.62 1055 TYR A C 1
ATOM 8426 O O . TYR A 1 1055 ? -10.316 -10.409 58.410 1.00 77.62 1055 TYR A O 1
ATOM 8434 N N . THR A 1 1056 ? -9.029 -12.011 57.494 1.00 74.44 1056 THR A N 1
ATOM 8435 C CA . THR A 1 1056 ? -10.071 -13.050 57.447 1.00 74.44 1056 THR A CA 1
ATOM 8436 C C . THR A 1 1056 ? -10.133 -13.895 58.719 1.00 74.44 1056 THR A C 1
ATOM 8438 O O . THR A 1 1056 ? -11.148 -14.537 58.980 1.00 74.44 1056 THR A O 1
ATOM 8441 N N . GLY A 1 1057 ? -9.050 -13.901 59.494 1.00 75.19 1057 GLY A N 1
ATOM 8442 C CA . GLY A 1 1057 ? -8.780 -14.806 60.605 1.00 75.19 1057 GLY A CA 1
ATOM 8443 C C . GLY A 1 1057 ? -9.925 -14.980 61.597 1.00 75.19 1057 GLY A C 1
ATOM 8444 O O . GLY A 1 1057 ? -10.510 -16.058 61.643 1.00 75.19 1057 GLY A O 1
ATOM 8445 N N . ASP A 1 1058 ? -10.321 -13.923 62.306 1.00 76.38 1058 ASP A N 1
ATOM 8446 C CA . ASP A 1 1058 ? -11.322 -13.982 63.389 1.00 76.38 1058 ASP A CA 1
ATOM 8447 C C . ASP A 1 1058 ? -12.645 -14.630 62.946 1.00 76.38 1058 ASP A C 1
ATOM 8449 O O . ASP A 1 1058 ? -13.252 -15.446 63.646 1.00 76.38 1058 ASP A O 1
ATOM 8453 N N . LYS A 1 1059 ? -13.067 -14.344 61.711 1.00 80.38 1059 LYS A N 1
ATOM 8454 C CA . LYS A 1 1059 ? -14.303 -14.890 61.132 1.00 80.38 1059 LYS A CA 1
ATOM 8455 C C . LYS A 1 1059 ? -14.159 -16.348 60.718 1.00 80.38 1059 LYS A C 1
ATOM 8457 O O . LYS A 1 1059 ? -15.089 -17.127 60.900 1.00 80.38 1059 LYS A O 1
ATOM 8462 N N . LEU A 1 1060 ? -13.007 -16.723 60.166 1.00 83.44 1060 LEU A N 1
ATOM 8463 C CA . LEU A 1 1060 ? -12.718 -18.110 59.804 1.00 83.44 1060 LEU A CA 1
ATOM 8464 C C . LEU A 1 1060 ? -12.584 -18.990 61.057 1.00 83.44 1060 LEU A C 1
ATOM 8466 O O . LEU A 1 1060 ? -13.114 -20.097 61.078 1.00 83.44 1060 LEU A O 1
ATOM 8470 N N . VAL A 1 1061 ? -11.942 -18.483 62.116 1.00 86.56 1061 VAL A N 1
ATOM 8471 C CA . VAL A 1 1061 ? -11.746 -19.194 63.393 1.00 86.56 1061 VAL A CA 1
ATOM 8472 C C . VAL A 1 1061 ? -13.067 -19.437 64.128 1.00 86.56 1061 VAL A C 1
ATOM 8474 O O . VAL A 1 1061 ? -13.241 -20.486 64.749 1.00 86.56 1061 VAL A O 1
ATOM 8477 N N . THR A 1 1062 ? -14.009 -18.494 64.043 1.00 83.75 1062 THR A N 1
ATOM 8478 C CA . THR A 1 1062 ? -15.338 -18.610 64.671 1.00 83.75 1062 THR A CA 1
ATOM 8479 C C . THR A 1 1062 ? -16.379 -19.311 63.793 1.00 83.75 1062 THR A C 1
ATOM 8481 O O . THR A 1 1062 ? -17.422 -19.731 64.294 1.00 83.75 1062 THR A O 1
ATOM 8484 N N . GLY A 1 1063 ? -16.108 -19.465 62.495 1.00 83.38 1063 GLY A N 1
ATOM 8485 C CA . GLY A 1 1063 ? -17.018 -20.083 61.531 1.00 83.38 1063 GLY A CA 1
ATOM 8486 C C . GLY A 1 1063 ? -17.142 -21.603 61.644 1.00 83.38 1063 GLY A C 1
ATOM 8487 O O . GLY A 1 1063 ? -18.169 -22.164 61.261 1.00 83.38 1063 GLY A O 1
ATOM 8488 N N . VAL A 1 1064 ? -16.113 -22.269 62.177 1.00 86.19 1064 VAL A N 1
ATOM 8489 C CA . VAL A 1 1064 ? -16.058 -23.724 62.365 1.00 86.19 1064 VAL A CA 1
ATOM 8490 C C . VAL A 1 1064 ? -15.417 -24.049 63.712 1.00 86.19 1064 VAL A C 1
ATOM 8492 O O . VAL A 1 1064 ? -14.467 -23.398 64.139 1.00 86.19 1064 VAL A O 1
ATOM 8495 N N . ASP A 1 1065 ? -15.924 -25.084 64.383 1.00 88.75 1065 ASP A N 1
ATOM 8496 C CA . ASP A 1 1065 ? -15.365 -25.565 65.647 1.00 88.75 1065 ASP A CA 1
ATOM 8497 C C . ASP A 1 1065 ? -14.093 -26.402 65.414 1.00 88.75 1065 ASP A C 1
ATOM 8499 O O . ASP A 1 1065 ? -14.147 -27.624 65.239 1.00 88.75 1065 ASP A O 1
ATOM 8503 N N . PHE A 1 1066 ? -12.939 -25.730 65.413 1.00 91.25 1066 PHE A N 1
ATOM 8504 C CA . PHE A 1 1066 ? -11.618 -26.372 65.400 1.00 91.25 1066 PHE A CA 1
ATOM 8505 C C . PHE A 1 1066 ? -11.235 -26.976 66.759 1.00 91.25 1066 PHE A C 1
ATOM 8507 O O . PHE A 1 1066 ? -10.349 -27.827 66.824 1.00 91.25 1066 PHE A O 1
ATOM 8514 N N . GLY A 1 1067 ? -11.902 -26.571 67.846 1.00 89.69 1067 GLY A N 1
ATOM 8515 C CA . GLY A 1 1067 ? -11.595 -27.014 69.203 1.00 89.69 1067 GLY A CA 1
ATOM 8516 C C . GLY A 1 1067 ? -11.833 -28.507 69.423 1.00 89.69 1067 GLY A C 1
ATOM 8517 O O . GLY A 1 1067 ? -11.272 -29.086 70.344 1.00 89.69 1067 GLY A O 1
ATOM 8518 N N . ARG A 1 1068 ? -12.613 -29.178 68.576 1.00 91.50 1068 ARG A N 1
ATOM 8519 C CA . ARG A 1 1068 ? -12.858 -30.628 68.682 1.00 91.50 1068 ARG A CA 1
ATOM 8520 C C . ARG A 1 1068 ? -11.663 -31.525 68.313 1.00 91.50 1068 ARG A C 1
ATOM 8522 O O . ARG A 1 1068 ? -11.797 -32.743 68.387 1.00 91.50 1068 ARG A O 1
ATOM 8529 N N . PHE A 1 1069 ? -10.529 -30.951 67.911 1.00 92.44 1069 PHE A N 1
ATOM 8530 C CA . PHE A 1 1069 ? -9.310 -31.672 67.532 1.00 92.44 1069 PHE A CA 1
ATOM 8531 C C . PHE A 1 1069 ? -8.176 -31.400 68.527 1.00 92.44 1069 PHE A C 1
ATOM 8533 O O . PHE A 1 1069 ? -8.020 -30.279 69.008 1.00 92.44 1069 PHE A O 1
ATOM 8540 N N . GLU A 1 1070 ? -7.347 -32.403 68.826 1.00 90.69 1070 GLU A N 1
ATOM 8541 C CA . GLU A 1 1070 ? -6.190 -32.220 69.711 1.00 90.69 1070 GLU A CA 1
ATOM 8542 C C . GLU A 1 1070 ? -4.952 -31.753 68.939 1.00 90.69 1070 GLU A C 1
ATOM 8544 O O . GLU A 1 1070 ? -4.134 -31.000 69.479 1.00 90.69 1070 GLU A O 1
ATOM 8549 N N . THR A 1 1071 ? -4.817 -32.193 67.684 1.00 93.19 1071 THR A N 1
ATOM 8550 C CA . THR A 1 1071 ? -3.672 -31.894 66.820 1.00 93.19 1071 THR A CA 1
ATOM 8551 C C . THR A 1 1071 ? -4.107 -31.369 65.453 1.00 93.19 1071 THR A C 1
ATOM 8553 O O . THR A 1 1071 ? -4.861 -32.042 64.749 1.00 93.19 1071 THR A O 1
ATOM 8556 N N . LEU A 1 1072 ? -3.582 -30.208 65.047 1.00 95.62 1072 LEU A N 1
ATOM 8557 C CA . LEU A 1 1072 ? -3.847 -29.581 63.744 1.00 95.62 1072 LEU A CA 1
ATOM 8558 C C . LEU A 1 1072 ? -2.567 -29.389 62.929 1.00 95.62 1072 LEU A C 1
ATOM 8560 O O . LEU A 1 1072 ? -1.520 -29.075 63.493 1.00 95.62 1072 LEU A O 1
ATOM 8564 N N . VAL A 1 1073 ? -2.662 -29.504 61.605 1.00 96.56 1073 VAL A N 1
ATOM 8565 C CA . VAL A 1 1073 ? -1.600 -29.095 60.670 1.00 96.56 1073 VAL A CA 1
ATOM 8566 C C . VAL A 1 1073 ? -2.149 -28.035 59.720 1.00 96.56 1073 VAL A C 1
ATOM 8568 O O . VAL A 1 1073 ? -3.145 -28.273 59.044 1.00 96.56 1073 VAL A O 1
ATOM 8571 N N . ASP A 1 1074 ? -1.482 -26.889 59.651 1.00 94.56 1074 ASP A N 1
ATOM 8572 C CA . ASP A 1 1074 ? -1.713 -25.842 58.655 1.00 94.56 1074 ASP A CA 1
ATOM 8573 C C . ASP A 1 1074 ? -0.718 -26.037 57.500 1.00 94.56 1074 ASP A C 1
ATOM 8575 O O . ASP A 1 1074 ? 0.484 -25.796 57.659 1.00 94.56 1074 ASP A O 1
ATOM 8579 N N . LEU A 1 1075 ? -1.198 -26.585 56.377 1.00 93.69 1075 LEU A N 1
ATOM 8580 C CA . LEU A 1 1075 ? -0.392 -26.896 55.193 1.00 93.69 1075 LEU A CA 1
ATOM 8581 C C . LEU A 1 1075 ? -0.271 -25.655 54.309 1.00 93.69 1075 LEU A C 1
ATOM 8583 O O . LEU A 1 1075 ? -1.273 -25.141 53.823 1.00 93.69 1075 LEU A O 1
ATOM 8587 N N . GLY A 1 1076 ? 0.961 -25.210 54.067 1.00 87.69 1076 GLY A N 1
ATOM 8588 C CA . GLY A 1 1076 ? 1.239 -23.907 53.458 1.00 87.69 1076 GLY A CA 1
ATOM 8589 C C . GLY A 1 1076 ? 1.002 -22.747 54.429 1.00 87.69 1076 GLY A C 1
ATOM 8590 O O . GLY A 1 1076 ? 0.599 -21.660 54.022 1.00 87.69 1076 GLY A O 1
ATOM 8591 N N . GLY A 1 1077 ? 1.214 -22.983 55.728 1.00 84.81 1077 GLY A N 1
ATOM 8592 C CA . GLY A 1 1077 ? 0.893 -22.023 56.785 1.00 84.81 1077 GLY A CA 1
ATOM 8593 C C . GLY A 1 1077 ? 1.808 -20.792 56.835 1.00 84.81 1077 GLY A C 1
ATOM 8594 O O . GLY A 1 1077 ? 1.557 -19.884 57.631 1.00 84.81 1077 GLY A O 1
ATOM 8595 N N . SER A 1 1078 ? 2.865 -20.724 56.012 1.00 83.62 1078 SER A N 1
ATOM 8596 C CA . SER A 1 1078 ? 3.814 -19.608 55.949 1.00 83.62 1078 SER A CA 1
ATOM 8597 C C . SER A 1 1078 ? 4.327 -19.204 57.348 1.00 83.62 1078 SER A C 1
ATOM 8599 O O . SER A 1 1078 ? 4.952 -20.005 58.042 1.00 83.62 1078 SER A O 1
ATOM 8601 N N . ARG A 1 1079 ? 4.051 -17.974 57.807 1.00 81.56 1079 ARG A N 1
ATOM 8602 C CA . ARG A 1 1079 ? 4.425 -17.470 59.145 1.00 81.56 1079 ARG A CA 1
ATOM 8603 C C . ARG A 1 1079 ? 3.588 -18.029 60.303 1.00 81.56 1079 ARG A C 1
ATOM 8605 O O . ARG A 1 1079 ? 3.917 -17.781 61.460 1.00 81.56 1079 ARG A O 1
ATOM 8612 N N . GLY A 1 1080 ? 2.517 -18.765 60.018 1.00 85.75 1080 GLY A N 1
ATOM 8613 C CA . GLY A 1 1080 ? 1.657 -19.396 61.019 1.00 85.75 1080 GLY A CA 1
ATOM 8614 C C . GLY A 1 1080 ? 0.588 -18.489 61.630 1.00 85.75 1080 GLY A C 1
ATOM 8615 O O . GLY A 1 1080 ? -0.009 -18.876 62.629 1.00 85.75 1080 GLY A O 1
ATOM 8616 N N . THR A 1 1081 ? 0.321 -17.308 61.058 1.00 86.19 1081 THR A N 1
ATOM 8617 C CA . THR A 1 1081 ? -0.662 -16.333 61.576 1.00 86.19 1081 THR A CA 1
ATOM 8618 C C . THR A 1 1081 ? -2.042 -16.946 61.810 1.00 86.19 1081 THR A C 1
ATOM 8620 O O . THR A 1 1081 ? -2.628 -16.740 62.871 1.00 86.19 1081 THR A O 1
ATOM 8623 N N . PHE A 1 1082 ? -2.549 -17.733 60.856 1.00 88.62 1082 PHE A N 1
ATOM 8624 C CA . PHE A 1 1082 ? -3.882 -18.325 60.974 1.00 88.62 1082 PHE A CA 1
ATOM 8625 C C . PHE A 1 1082 ? -3.935 -19.402 62.064 1.00 88.62 1082 PHE A C 1
ATOM 8627 O O . PHE A 1 1082 ? -4.806 -19.369 62.933 1.00 88.62 1082 PHE A O 1
ATOM 8634 N N . LEU A 1 1083 ? -2.950 -20.305 62.095 1.00 90.94 1083 LEU A N 1
ATOM 8635 C CA . LEU A 1 1083 ? -2.845 -21.298 63.161 1.00 90.94 1083 LEU A CA 1
ATOM 8636 C C . LEU A 1 1083 ? -2.652 -20.657 64.544 1.00 90.94 1083 LEU A C 1
ATOM 8638 O O . LEU A 1 1083 ? -3.221 -21.138 65.522 1.00 90.94 1083 LEU A O 1
ATOM 8642 N N . ALA A 1 1084 ? -1.888 -19.566 64.647 1.00 89.88 1084 ALA A N 1
ATOM 8643 C CA . ALA A 1 1084 ? -1.721 -18.828 65.895 1.00 89.88 1084 ALA A CA 1
ATOM 8644 C C . ALA A 1 1084 ? -3.066 -18.297 66.413 1.00 89.88 1084 ALA A C 1
ATOM 8646 O O . ALA A 1 1084 ? -3.367 -18.428 67.596 1.00 89.88 1084 ALA A O 1
ATOM 8647 N N . GLU A 1 1085 ? -3.908 -17.764 65.531 1.00 89.19 1085 GLU A N 1
ATOM 8648 C CA . GLU A 1 1085 ? -5.243 -17.280 65.887 1.00 89.19 1085 GLU A CA 1
ATOM 8649 C C . GLU A 1 1085 ? -6.173 -18.411 66.350 1.00 89.19 1085 GLU A C 1
ATOM 8651 O O . GLU A 1 1085 ? -6.843 -18.283 67.377 1.00 89.19 1085 GLU A O 1
ATOM 8656 N N . ILE A 1 1086 ? -6.127 -19.568 65.680 1.00 91.44 1086 ILE A N 1
ATOM 8657 C CA . ILE A 1 1086 ? -6.847 -20.777 66.110 1.00 91.44 1086 ILE A CA 1
ATOM 8658 C C . ILE A 1 1086 ? -6.386 -21.217 67.507 1.00 91.44 1086 ILE A C 1
ATOM 8660 O O . ILE A 1 1086 ? -7.215 -21.457 68.382 1.00 91.44 1086 ILE A O 1
ATOM 8664 N N . LEU A 1 1087 ? -5.075 -21.308 67.753 1.00 92.50 1087 LEU A N 1
ATOM 8665 C CA . LEU A 1 1087 ? -4.523 -21.759 69.039 1.00 92.50 1087 LEU A CA 1
ATOM 8666 C C . LEU A 1 1087 ? -4.763 -20.760 70.181 1.00 92.50 1087 LEU A C 1
ATOM 8668 O O . LEU A 1 1087 ? -4.868 -21.170 71.345 1.00 92.50 1087 LEU A O 1
ATOM 8672 N N . GLN A 1 1088 ? -4.846 -19.468 69.857 1.00 90.75 1088 GLN A N 1
ATOM 8673 C CA . GLN A 1 1088 ? -5.221 -18.412 70.791 1.00 90.75 1088 GLN A CA 1
ATOM 8674 C C . GLN A 1 1088 ? -6.697 -18.525 71.188 1.00 90.75 1088 GLN A C 1
ATOM 8676 O O . GLN A 1 1088 ? -7.023 -18.389 72.369 1.00 90.75 1088 GLN A O 1
ATOM 8681 N N . HIS A 1 1089 ? -7.580 -18.810 70.228 1.00 90.19 1089 HIS A N 1
ATOM 8682 C CA . HIS A 1 1089 ? -9.011 -18.967 70.481 1.00 90.19 1089 HIS A CA 1
ATOM 8683 C C . HIS A 1 1089 ? -9.329 -20.284 71.211 1.00 90.19 1089 HIS A C 1
ATOM 8685 O O . HIS A 1 1089 ? -10.044 -20.292 72.214 1.00 90.19 1089 HIS A O 1
ATOM 8691 N N . TYR A 1 1090 ? -8.744 -21.398 70.763 1.00 91.94 1090 TYR A N 1
ATOM 8692 C CA . TYR A 1 1090 ? -9.002 -22.744 71.276 1.00 91.94 1090 TYR A CA 1
ATOM 8693 C C . TYR A 1 1090 ? -7.835 -23.254 72.130 1.00 91.94 1090 TYR A C 1
ATOM 8695 O O . TYR A 1 1090 ? -6.854 -23.836 71.654 1.00 91.94 1090 TYR A O 1
ATOM 8703 N N . GLN A 1 1091 ? -7.949 -23.060 73.445 1.00 88.25 1091 GLN A N 1
ATOM 8704 C CA . GLN A 1 1091 ? -6.909 -23.439 74.412 1.00 88.25 1091 GLN A CA 1
ATOM 8705 C C . GLN A 1 1091 ? -6.770 -24.955 74.620 1.00 88.25 1091 GLN A C 1
ATOM 8707 O O . GLN A 1 1091 ? -5.749 -25.422 75.118 1.00 88.25 1091 GLN A O 1
ATOM 8712 N N . ASN A 1 1092 ? -7.781 -25.727 74.230 1.00 88.56 1092 ASN A N 1
ATOM 8713 C CA . ASN A 1 1092 ? -7.822 -27.179 74.364 1.00 88.56 1092 ASN A CA 1
ATOM 8714 C C . ASN A 1 1092 ? -7.078 -27.933 73.245 1.00 88.56 1092 ASN A C 1
ATOM 8716 O O . ASN A 1 1092 ? -6.786 -29.113 73.419 1.00 88.56 1092 ASN A O 1
ATOM 8720 N N . ILE A 1 1093 ? -6.719 -27.267 72.141 1.00 93.62 1093 ILE A N 1
ATOM 8721 C CA . ILE A 1 1093 ? -5.880 -27.860 71.089 1.00 93.62 1093 ILE A CA 1
ATOM 8722 C C . ILE A 1 1093 ? -4.471 -28.060 71.649 1.00 93.62 1093 ILE A C 1
ATOM 8724 O O . ILE A 1 1093 ? -3.768 -27.100 71.978 1.00 93.62 1093 ILE A O 1
ATOM 8728 N N . ARG A 1 1094 ? -4.022 -29.305 71.756 1.00 91.88 1094 ARG A N 1
ATOM 8729 C CA . ARG A 1 1094 ? -2.745 -29.630 72.389 1.00 91.88 1094 ARG A CA 1
ATOM 8730 C C . ARG A 1 1094 ? -1.557 -29.175 71.547 1.00 91.88 1094 ARG A C 1
ATOM 8732 O O . ARG A 1 1094 ? -0.583 -28.677 72.116 1.00 91.88 1094 ARG A O 1
ATOM 8739 N N . ARG A 1 1095 ? -1.615 -29.358 70.223 1.00 93.19 1095 ARG A N 1
ATOM 8740 C CA . ARG A 1 1095 ? -0.487 -29.059 69.329 1.00 93.19 1095 ARG A CA 1
ATOM 8741 C C . ARG A 1 1095 ? -0.922 -28.644 67.922 1.00 93.19 1095 ARG A C 1
ATOM 8743 O O . ARG A 1 1095 ? -1.742 -29.305 67.303 1.00 93.19 1095 ARG A O 1
ATOM 8750 N N . GLY A 1 1096 ? -0.319 -27.583 67.399 1.00 95.69 1096 GLY A N 1
ATOM 8751 C CA . GLY A 1 1096 ? -0.409 -27.174 65.999 1.00 95.69 1096 GLY A CA 1
ATOM 8752 C C . GLY A 1 1096 ? 0.919 -27.363 65.258 1.00 95.69 1096 GLY A C 1
ATOM 8753 O O . GLY A 1 1096 ? 1.990 -27.163 65.831 1.00 95.69 1096 GLY A O 1
ATOM 8754 N N . PHE A 1 1097 ? 0.870 -27.717 63.981 1.00 95.06 1097 PHE A N 1
ATOM 8755 C CA . PHE A 1 1097 ? 2.032 -27.766 63.097 1.00 95.06 1097 PHE A CA 1
ATOM 8756 C C . PHE A 1 1097 ? 1.861 -26.762 61.959 1.00 95.06 1097 PHE A C 1
ATOM 8758 O O . PHE A 1 1097 ? 0.863 -26.804 61.250 1.00 95.06 1097 PHE A O 1
ATOM 8765 N N . ILE A 1 1098 ? 2.842 -25.879 61.785 1.00 93.56 1098 ILE A N 1
ATOM 8766 C CA . ILE A 1 1098 ? 2.932 -24.970 60.644 1.00 93.56 1098 ILE A CA 1
ATOM 8767 C C . ILE A 1 1098 ? 3.823 -25.672 59.633 1.00 93.56 1098 ILE A C 1
ATOM 8769 O O . ILE A 1 1098 ? 5.015 -25.847 59.892 1.00 93.56 1098 ILE A O 1
ATOM 8773 N N . PHE A 1 1099 ? 3.247 -26.116 58.525 1.00 94.50 1099 PHE A N 1
ATOM 8774 C CA . PHE A 1 1099 ? 3.969 -26.847 57.496 1.00 94.50 1099 PHE A CA 1
ATOM 8775 C C . PHE A 1 1099 ? 4.135 -25.975 56.257 1.00 94.50 1099 PHE A C 1
ATOM 8777 O O . PHE A 1 1099 ? 3.150 -25.469 55.728 1.00 94.50 1099 PHE A O 1
ATOM 8784 N N . ASP A 1 1100 ? 5.362 -25.820 55.770 1.00 90.38 1100 ASP A N 1
ATOM 8785 C CA . ASP A 1 1100 ? 5.649 -25.105 54.523 1.00 90.38 1100 ASP A CA 1
ATOM 8786 C C . ASP A 1 1100 ? 6.971 -25.601 53.913 1.00 90.38 1100 ASP A C 1
ATOM 8788 O O . ASP A 1 1100 ? 7.680 -26.426 54.498 1.00 90.38 1100 ASP A O 1
ATOM 8792 N N . LEU A 1 1101 ? 7.327 -25.091 52.736 1.00 87.69 1101 LEU A N 1
ATOM 8793 C CA . LEU A 1 1101 ? 8.596 -25.397 52.089 1.00 87.69 1101 LEU A CA 1
ATOM 8794 C C . LEU A 1 1101 ? 9.786 -24.923 52.951 1.00 87.69 1101 LEU A C 1
ATOM 8796 O O . LEU A 1 1101 ? 9.680 -23.914 53.659 1.00 87.69 1101 LEU A O 1
ATOM 8800 N N . PRO A 1 1102 ? 10.961 -25.581 52.858 1.00 84.88 1102 PRO A N 1
ATOM 8801 C CA . PRO A 1 1102 ? 12.130 -25.248 53.675 1.00 84.88 1102 PRO A CA 1
ATOM 8802 C C . PRO A 1 1102 ? 12.529 -23.768 53.658 1.00 84.88 1102 PRO A C 1
ATOM 8804 O O . PRO A 1 1102 ? 12.858 -23.211 54.703 1.00 84.88 1102 PRO A O 1
ATOM 8807 N N . GLN A 1 1103 ? 12.464 -23.114 52.498 1.00 76.19 1103 GLN A N 1
ATOM 8808 C CA . GLN A 1 1103 ? 12.798 -21.698 52.355 1.00 76.19 1103 GLN A CA 1
ATOM 8809 C C . GLN A 1 1103 ? 11.799 -20.764 53.055 1.00 76.19 1103 GLN A C 1
ATOM 8811 O O . GLN A 1 1103 ? 12.221 -19.770 53.636 1.00 76.19 1103 GLN A O 1
ATOM 8816 N N . CYS A 1 1104 ? 10.505 -21.097 53.075 1.00 78.94 1104 CYS A N 1
ATOM 8817 C CA . CYS A 1 1104 ? 9.491 -20.307 53.776 1.00 78.94 1104 CYS A CA 1
ATOM 8818 C C . CYS A 1 1104 ? 9.676 -20.413 55.294 1.00 78.94 1104 CYS A C 1
ATOM 8820 O O . CYS A 1 1104 ? 9.635 -19.408 55.999 1.00 78.94 1104 CYS A O 1
ATOM 8822 N N . ILE A 1 1105 ? 9.958 -21.622 55.793 1.00 85.88 1105 ILE A N 1
ATOM 8823 C CA . ILE A 1 1105 ? 10.242 -21.847 57.216 1.00 85.88 1105 ILE A CA 1
ATOM 8824 C C . ILE A 1 1105 ? 11.546 -21.154 57.639 1.00 85.88 1105 ILE A C 1
ATOM 8826 O O . ILE A 1 1105 ? 11.602 -20.565 58.716 1.00 85.88 1105 ILE A O 1
ATOM 8830 N N . ALA A 1 1106 ? 12.578 -21.161 56.790 1.00 79.50 1106 ALA A N 1
ATOM 8831 C CA . ALA A 1 1106 ? 13.843 -20.479 57.066 1.00 79.50 1106 ALA A CA 1
ATOM 8832 C C . ALA A 1 1106 ? 13.703 -18.945 57.181 1.00 79.50 1106 ALA A C 1
ATOM 8834 O O . ALA A 1 1106 ? 14.513 -18.305 57.854 1.00 79.50 1106 ALA A O 1
ATOM 8835 N N . GLU A 1 1107 ? 12.683 -18.345 56.555 1.00 71.00 1107 GLU A N 1
ATOM 8836 C CA . GLU A 1 1107 ? 12.384 -16.911 56.670 1.00 71.00 1107 GLU A CA 1
ATOM 8837 C C . GLU A 1 1107 ? 11.688 -16.517 57.976 1.00 71.00 1107 GLU A C 1
ATOM 8839 O O . GLU A 1 1107 ? 11.648 -15.327 58.315 1.00 71.00 1107 GLU A O 1
ATOM 8844 N N . VAL A 1 1108 ? 11.147 -17.475 58.730 1.00 73.38 1108 VAL A N 1
ATOM 8845 C CA . VAL A 1 1108 ? 10.541 -17.206 60.036 1.00 73.38 1108 VAL A CA 1
ATOM 8846 C C . VAL A 1 1108 ? 11.665 -16.952 61.045 1.00 73.38 1108 VAL A C 1
ATOM 8848 O O . VAL A 1 1108 ? 12.164 -17.851 61.714 1.00 73.38 1108 VAL A O 1
ATOM 8851 N N . LYS A 1 1109 ? 12.110 -15.692 61.114 1.00 56.72 1109 LYS A N 1
ATOM 8852 C CA . LYS A 1 1109 ? 13.257 -15.260 61.933 1.00 56.72 1109 LYS A CA 1
ATOM 8853 C C . LYS A 1 1109 ? 12.992 -15.299 63.444 1.00 56.72 1109 LYS A C 1
ATOM 8855 O O . LYS A 1 1109 ? 13.948 -15.286 64.216 1.00 56.72 1109 LYS A O 1
ATOM 8860 N N . SER A 1 1110 ? 11.728 -15.329 63.861 1.00 63.59 1110 SER A N 1
ATOM 8861 C CA . SER A 1 1110 ? 11.303 -15.281 65.261 1.00 63.59 1110 SER A CA 1
ATOM 8862 C C . SER A 1 1110 ? 9.896 -15.862 65.428 1.00 63.59 1110 SER A C 1
ATOM 8864 O O . SER A 1 1110 ? 9.078 -15.832 64.508 1.00 63.59 1110 SER A O 1
ATOM 8866 N N . ALA A 1 1111 ? 9.597 -16.378 66.621 1.00 71.69 1111 ALA A N 1
ATOM 8867 C CA . ALA A 1 1111 ? 8.266 -16.851 66.994 1.00 71.69 1111 ALA A CA 1
ATOM 8868 C C . ALA A 1 1111 ? 7.317 -15.711 67.426 1.00 71.69 1111 ALA A C 1
ATOM 8870 O O . ALA A 1 1111 ? 6.307 -15.966 68.085 1.00 71.69 1111 ALA A O 1
ATOM 8871 N N . ASP A 1 1112 ? 7.624 -14.464 67.050 1.00 75.25 1112 ASP A N 1
ATOM 8872 C CA . ASP A 1 1112 ? 6.963 -13.244 67.533 1.00 75.25 1112 ASP A CA 1
ATOM 8873 C C . ASP A 1 1112 ? 5.438 -13.285 67.371 1.00 75.25 1112 ASP A C 1
ATOM 8875 O O . ASP A 1 1112 ? 4.699 -12.796 68.225 1.00 75.25 1112 ASP A O 1
ATOM 8879 N N . GLU A 1 1113 ? 4.943 -13.909 66.300 1.00 76.69 1113 GLU A N 1
ATOM 8880 C CA . GLU A 1 1113 ? 3.508 -14.040 66.028 1.00 76.69 1113 GLU A CA 1
ATOM 8881 C C . GLU A 1 1113 ? 2.783 -14.864 67.107 1.00 76.69 1113 GLU A C 1
ATOM 8883 O O . GLU A 1 1113 ? 1.670 -14.532 67.524 1.00 76.69 1113 GLU A O 1
ATOM 8888 N N . PHE A 1 1114 ? 3.439 -15.905 67.617 1.00 85.56 1114 PHE A N 1
ATOM 8889 C CA . PHE A 1 1114 ? 2.919 -16.762 68.679 1.00 85.56 1114 PHE A CA 1
ATOM 8890 C C . PHE A 1 1114 ? 3.184 -16.159 70.060 1.00 85.56 1114 PHE A C 1
ATOM 8892 O O . PHE A 1 1114 ? 2.306 -16.178 70.925 1.00 85.56 1114 PHE A O 1
ATOM 8899 N N . GLU A 1 1115 ? 4.364 -15.569 70.261 1.00 83.31 1115 GLU A N 1
ATOM 8900 C CA . GLU A 1 1115 ? 4.749 -14.929 71.521 1.00 83.31 1115 GLU A CA 1
ATOM 8901 C C . GLU A 1 1115 ? 3.872 -13.709 71.838 1.00 83.31 1115 GLU A C 1
ATOM 8903 O O . GLU A 1 1115 ? 3.362 -13.590 72.954 1.00 83.31 1115 GLU A O 1
ATOM 8908 N N . SER A 1 1116 ? 3.602 -12.851 70.848 1.00 80.12 1116 SER A N 1
ATOM 8909 C CA . SER A 1 1116 ? 2.708 -11.688 70.988 1.00 80.12 1116 SER A CA 1
ATOM 8910 C C . SER A 1 1116 ? 1.268 -12.073 71.344 1.00 80.12 1116 SER A C 1
ATOM 8912 O O . SER A 1 1116 ? 0.568 -11.308 72.011 1.00 80.12 1116 SER A O 1
ATOM 8914 N N . ARG A 1 1117 ? 0.838 -13.284 70.965 1.00 84.19 1117 ARG A N 1
ATOM 8915 C CA . ARG A 1 1117 ? -0.469 -13.873 71.302 1.00 84.19 1117 ARG A CA 1
ATOM 8916 C C . ARG A 1 1117 ? -0.450 -14.721 72.574 1.00 84.19 1117 ARG A C 1
ATOM 8918 O O . ARG A 1 1117 ? -1.475 -15.300 72.925 1.00 84.19 1117 ARG A O 1
ATOM 8925 N N . GLN A 1 1118 ? 0.682 -14.756 73.284 1.00 86.31 1118 GLN A N 1
ATOM 8926 C CA . GLN A 1 1118 ? 0.891 -15.503 74.530 1.00 86.31 1118 GLN A CA 1
ATOM 8927 C C . GLN A 1 1118 ? 0.746 -17.028 74.368 1.00 86.31 1118 GLN A C 1
ATOM 8929 O O . GLN A 1 1118 ? 0.326 -17.728 75.290 1.00 86.31 1118 GLN A O 1
ATOM 8934 N N . ILE A 1 1119 ? 1.109 -17.563 73.200 1.00 89.31 1119 ILE A N 1
ATOM 8935 C CA . ILE A 1 1119 ? 1.068 -19.000 72.906 1.00 89.31 1119 ILE A CA 1
ATOM 8936 C C . ILE A 1 1119 ? 2.439 -19.605 73.213 1.00 89.31 1119 ILE A C 1
ATOM 8938 O O . ILE A 1 1119 ? 3.461 -19.186 72.672 1.00 89.31 1119 ILE A O 1
ATOM 8942 N N . THR A 1 1120 ? 2.478 -20.619 74.077 1.00 87.56 1120 THR A N 1
ATOM 8943 C CA . THR A 1 1120 ? 3.735 -21.263 74.477 1.00 87.56 1120 THR A CA 1
ATOM 8944 C C . THR A 1 1120 ? 4.326 -22.109 73.348 1.00 87.56 1120 THR A C 1
ATOM 8946 O O . THR A 1 1120 ? 3.602 -22.805 72.635 1.00 87.56 1120 THR A O 1
ATOM 8949 N N . SER A 1 1121 ? 5.658 -22.146 73.245 1.00 85.44 1121 SER A N 1
ATOM 8950 C CA . SER A 1 1121 ? 6.397 -22.930 72.236 1.00 85.44 1121 SER A CA 1
ATOM 8951 C C . SER A 1 1121 ? 6.133 -24.441 72.274 1.00 85.44 1121 SER A C 1
ATOM 8953 O O . SER A 1 1121 ? 6.387 -25.140 71.301 1.00 85.44 1121 SER A O 1
ATOM 8955 N N . SER A 1 1122 ? 5.567 -24.965 73.364 1.00 87.88 1122 SER A N 1
ATOM 8956 C CA . SER A 1 1122 ? 5.102 -26.354 73.463 1.00 87.88 1122 SER A CA 1
ATOM 8957 C C . SER A 1 1122 ? 3.853 -26.666 72.626 1.00 87.88 1122 SER A C 1
ATOM 8959 O O . SER A 1 1122 ? 3.579 -27.842 72.384 1.00 87.88 1122 SER A O 1
ATOM 8961 N N . ARG A 1 1123 ? 3.088 -25.646 72.208 1.00 93.12 1123 ARG A N 1
ATOM 8962 C CA . ARG A 1 1123 ? 1.805 -25.800 71.502 1.00 93.12 1123 ARG A CA 1
ATOM 8963 C C . ARG A 1 1123 ? 1.901 -25.656 69.987 1.00 93.12 1123 ARG A C 1
ATOM 8965 O O . ARG A 1 1123 ? 0.921 -25.959 69.316 1.00 93.12 1123 ARG A O 1
ATOM 8972 N N . TYR A 1 1124 ? 3.038 -25.241 69.435 1.00 93.69 1124 TYR A N 1
ATOM 8973 C CA . TYR A 1 1124 ? 3.225 -25.148 67.987 1.00 93.69 1124 TYR A CA 1
ATOM 8974 C C . TYR A 1 1124 ? 4.583 -25.703 67.549 1.00 93.69 1124 TYR A C 1
ATOM 8976 O O . TYR A 1 1124 ? 5.504 -25.871 68.348 1.00 93.69 1124 TYR A O 1
ATOM 8984 N N . THR A 1 1125 ? 4.722 -26.053 66.275 1.00 92.62 1125 THR A N 1
ATOM 8985 C CA . THR A 1 1125 ? 5.996 -26.496 65.694 1.00 92.62 1125 THR A CA 1
ATOM 8986 C C . THR A 1 1125 ? 6.040 -26.130 64.218 1.00 92.62 1125 THR A C 1
ATOM 8988 O O . THR A 1 1125 ? 5.085 -26.399 63.496 1.00 92.62 1125 THR A O 1
ATOM 8991 N N . PHE A 1 1126 ? 7.152 -25.551 63.774 1.00 91.94 1126 PHE A N 1
ATOM 8992 C CA . PHE A 1 1126 ? 7.422 -25.322 62.357 1.00 91.94 1126 PHE A CA 1
ATOM 8993 C C . PHE A 1 1126 ? 8.009 -26.588 61.731 1.00 91.94 1126 PHE A C 1
ATOM 8995 O O . PHE A 1 1126 ? 8.944 -27.176 62.279 1.00 91.94 1126 PHE A O 1
ATOM 9002 N N . VAL A 1 1127 ? 7.455 -27.013 60.600 1.00 93.25 1127 VAL A N 1
ATOM 9003 C CA . VAL A 1 1127 ? 7.856 -28.219 59.875 1.00 93.25 1127 VAL A CA 1
ATOM 9004 C C . VAL A 1 1127 ? 8.142 -27.842 58.429 1.00 93.25 1127 VAL A C 1
ATOM 9006 O O . VAL A 1 1127 ? 7.268 -27.358 57.718 1.00 93.25 1127 VAL A O 1
ATOM 9009 N N . ALA A 1 1128 ? 9.381 -28.070 58.004 1.00 90.94 1128 ALA A N 1
ATOM 9010 C CA . ALA A 1 1128 ? 9.790 -27.904 56.618 1.00 90.94 1128 ALA A CA 1
ATOM 9011 C C . ALA A 1 1128 ? 9.546 -29.206 55.843 1.00 90.94 1128 ALA A C 1
ATOM 9013 O O . ALA A 1 1128 ? 10.038 -30.257 56.257 1.00 90.94 1128 ALA A O 1
ATOM 9014 N N . GLY A 1 1129 ? 8.836 -29.143 54.717 1.00 89.44 1129 GLY A N 1
ATOM 9015 C CA . GLY A 1 1129 ? 8.566 -30.325 53.896 1.00 89.44 1129 GLY A CA 1
ATOM 9016 C C . GLY A 1 1129 ? 7.874 -30.018 52.571 1.00 89.44 1129 GLY A C 1
ATOM 9017 O O . GLY A 1 1129 ? 7.635 -28.861 52.235 1.00 89.44 1129 GLY A O 1
ATOM 9018 N N . ASP A 1 1130 ? 7.559 -31.073 51.818 1.00 89.56 1130 ASP A N 1
ATOM 9019 C CA . ASP A 1 1130 ? 6.810 -31.008 50.561 1.00 89.56 1130 ASP A CA 1
ATOM 9020 C C . ASP A 1 1130 ? 5.448 -31.698 50.735 1.00 89.56 1130 ASP A C 1
ATOM 9022 O O . ASP A 1 1130 ? 5.372 -32.892 51.014 1.00 89.56 1130 ASP A O 1
ATOM 9026 N N . MET A 1 1131 ? 4.354 -30.955 50.556 1.00 92.69 1131 MET A N 1
ATOM 9027 C CA . MET A 1 1131 ? 2.986 -31.459 50.752 1.00 92.69 1131 MET A CA 1
ATOM 9028 C C . MET A 1 1131 ? 2.560 -32.543 49.746 1.00 92.69 1131 MET A C 1
ATOM 9030 O O . MET A 1 1131 ? 1.522 -33.178 49.926 1.00 92.69 1131 MET A O 1
ATOM 9034 N N . THR A 1 1132 ? 3.332 -32.762 48.680 1.00 90.56 1132 THR A N 1
ATOM 9035 C CA . THR A 1 1132 ? 3.123 -33.877 47.748 1.00 90.56 1132 THR A CA 1
ATOM 9036 C C . THR A 1 1132 ? 3.803 -35.164 48.218 1.00 90.56 1132 THR A C 1
ATOM 9038 O O . THR A 1 1132 ? 3.404 -36.249 47.793 1.00 90.56 1132 THR A O 1
ATOM 9041 N N . ASP A 1 1133 ? 4.744 -35.080 49.161 1.00 93.44 1133 ASP A N 1
ATOM 9042 C CA . ASP A 1 1133 ? 5.419 -36.218 49.779 1.00 93.44 1133 ASP A CA 1
ATOM 9043 C C . ASP A 1 1133 ? 4.830 -36.517 51.164 1.00 93.44 1133 ASP A C 1
ATOM 9045 O O . ASP A 1 1133 ? 5.119 -35.852 52.164 1.00 93.44 1133 ASP A O 1
ATOM 9049 N N . SER A 1 1134 ? 4.041 -37.593 51.236 1.00 93.00 1134 SER A N 1
ATOM 9050 C CA . SER A 1 1134 ? 3.403 -38.059 52.470 1.00 93.00 1134 SER A CA 1
ATOM 9051 C C . SER A 1 1134 ? 4.375 -38.336 53.619 1.00 93.00 1134 SER A C 1
ATOM 9053 O O . SER A 1 1134 ? 3.953 -38.316 54.770 1.00 93.00 1134 SER A O 1
ATOM 9055 N N . SER A 1 1135 ? 5.656 -38.614 53.341 1.00 91.81 1135 SER A N 1
ATOM 9056 C CA . SER A 1 1135 ? 6.649 -38.892 54.388 1.00 91.81 1135 SER A CA 1
ATOM 9057 C C . SER A 1 1135 ? 7.063 -37.647 55.176 1.00 91.81 1135 SER A C 1
ATOM 9059 O O . SER A 1 1135 ? 7.573 -37.767 56.290 1.00 91.81 1135 SER A O 1
ATOM 9061 N N . THR A 1 1136 ? 6.815 -36.456 54.625 1.00 93.44 1136 THR A N 1
ATOM 9062 C CA . THR A 1 1136 ? 7.173 -35.180 55.256 1.00 93.44 1136 THR A CA 1
ATOM 9063 C C . THR A 1 1136 ? 6.025 -34.570 56.065 1.00 93.44 1136 THR A C 1
ATOM 9065 O O . THR A 1 1136 ? 6.264 -33.742 56.943 1.00 93.44 1136 THR A O 1
ATOM 9068 N N . ILE A 1 1137 ? 4.784 -34.997 55.810 1.00 94.88 1137 ILE A N 1
ATOM 9069 C CA . ILE A 1 1137 ? 3.577 -34.451 56.438 1.00 94.88 1137 ILE A CA 1
ATOM 9070 C C . ILE A 1 1137 ? 3.415 -35.027 57.861 1.00 94.88 1137 ILE A C 1
ATOM 9072 O O . ILE A 1 1137 ? 3.293 -36.245 58.015 1.00 94.88 1137 ILE A O 1
ATOM 9076 N N . PRO A 1 1138 ? 3.358 -34.193 58.920 1.00 93.12 1138 PRO A N 1
ATOM 9077 C CA . PRO A 1 1138 ? 3.100 -34.661 60.283 1.00 93.12 1138 PRO A CA 1
ATOM 9078 C C . PRO A 1 1138 ? 1.716 -35.290 60.408 1.00 93.12 1138 PRO A C 1
ATOM 9080 O O . PRO A 1 1138 ? 0.775 -34.798 59.793 1.00 93.12 1138 PRO A O 1
ATOM 9083 N N . GLN A 1 1139 ? 1.564 -36.309 61.254 1.00 92.06 1139 GLN A N 1
ATOM 9084 C CA . GLN A 1 1139 ? 0.260 -36.892 61.594 1.00 92.06 1139 GLN A CA 1
ATOM 9085 C C . GLN A 1 1139 ? -0.550 -35.951 62.498 1.00 92.06 1139 GLN A C 1
ATOM 9087 O O . GLN A 1 1139 ? -0.036 -35.468 63.508 1.00 92.06 1139 GLN A O 1
ATOM 9092 N N . ALA A 1 1140 ? -1.815 -35.707 62.149 1.00 93.19 1140 ALA A N 1
ATOM 9093 C CA . ALA A 1 1140 ? -2.708 -34.794 62.867 1.00 93.19 1140 ALA A CA 1
ATOM 9094 C C . ALA A 1 1140 ? -4.183 -35.158 62.680 1.00 93.19 1140 ALA A C 1
ATOM 9096 O O . ALA A 1 1140 ? -4.529 -35.931 61.786 1.00 93.19 1140 ALA A O 1
ATOM 9097 N N . ASP A 1 1141 ? -5.035 -34.696 63.596 1.00 91.81 1141 ASP A N 1
ATOM 9098 C CA . ASP A 1 1141 ? -6.458 -35.067 63.636 1.00 91.81 1141 ASP A CA 1
ATOM 9099 C C . ASP A 1 1141 ? -7.238 -34.327 62.548 1.00 91.81 1141 ASP A C 1
ATOM 9101 O O . ASP A 1 1141 ? -8.182 -34.867 61.962 1.00 91.81 1141 ASP A O 1
ATOM 9105 N N . ALA A 1 1142 ? -6.808 -33.095 62.253 1.00 94.69 1142 ALA A N 1
ATOM 9106 C CA . ALA A 1 1142 ? -7.277 -32.351 61.103 1.00 94.69 1142 ALA A CA 1
ATOM 9107 C C . ALA A 1 1142 ? -6.176 -31.536 60.414 1.00 94.69 1142 ALA A C 1
ATOM 9109 O O . ALA A 1 1142 ? -5.192 -31.114 61.029 1.00 94.69 1142 ALA A O 1
ATOM 9110 N N . TYR A 1 1143 ? -6.383 -31.308 59.119 1.00 96.75 1143 TYR A N 1
ATOM 9111 C CA . TYR A 1 1143 ? -5.504 -30.531 58.249 1.00 96.75 1143 TYR A CA 1
ATOM 9112 C C . TYR A 1 1143 ? -6.241 -29.317 57.707 1.00 96.75 1143 TYR A C 1
ATOM 9114 O O . TYR A 1 1143 ? -7.423 -29.406 57.380 1.00 96.75 1143 TYR A O 1
ATOM 9122 N N . ILE A 1 1144 ? -5.537 -28.202 57.584 1.00 95.75 1144 ILE A N 1
ATOM 9123 C CA . ILE A 1 1144 ? -6.046 -26.952 57.034 1.00 95.75 1144 ILE A CA 1
ATOM 9124 C C . ILE A 1 1144 ? -5.267 -26.660 55.754 1.00 95.75 1144 ILE A C 1
ATOM 9126 O O . ILE A 1 1144 ? -4.040 -26.690 55.753 1.00 95.75 1144 ILE A O 1
ATOM 9130 N N . LEU A 1 1145 ? -5.993 -26.404 54.669 1.00 94.94 1145 LEU A N 1
ATOM 9131 C CA . LEU A 1 1145 ? -5.467 -25.951 53.388 1.00 94.94 1145 LEU A CA 1
ATOM 9132 C C . LEU A 1 1145 ? -6.144 -24.625 53.056 1.00 94.94 1145 LEU A C 1
ATOM 9134 O O . LEU A 1 1145 ? -7.243 -24.600 52.499 1.00 94.94 1145 LEU A O 1
ATOM 9138 N N . LYS A 1 1146 ? -5.512 -23.520 53.451 1.00 91.38 1146 LYS A N 1
ATOM 9139 C CA . LYS A 1 1146 ? -6.021 -22.171 53.200 1.00 91.38 1146 LYS A CA 1
ATOM 9140 C C . LYS A 1 1146 ? -5.309 -21.559 52.002 1.00 91.38 1146 LYS A C 1
ATOM 9142 O O . LYS A 1 1146 ? -4.116 -21.296 52.087 1.00 91.38 1146 LYS A O 1
ATOM 9147 N N . TYR A 1 1147 ? -6.054 -21.296 50.928 1.00 88.88 1147 TYR A N 1
ATOM 9148 C CA . TYR A 1 1147 ? -5.519 -20.738 49.680 1.00 88.88 1147 TYR A CA 1
ATOM 9149 C C . TYR A 1 1147 ? -4.376 -21.595 49.096 1.00 88.88 1147 TYR A C 1
ATOM 9151 O O . TYR A 1 1147 ? -3.294 -21.093 48.796 1.00 88.88 1147 TYR A O 1
ATOM 9159 N N . ILE A 1 1148 ? -4.607 -22.913 48.984 1.00 89.06 1148 ILE A N 1
ATOM 9160 C CA . ILE A 1 1148 ? -3.590 -23.891 48.554 1.00 89.06 1148 ILE A CA 1
ATOM 9161 C C . ILE A 1 1148 ? -4.003 -24.620 47.278 1.00 89.06 1148 ILE A C 1
ATOM 9163 O O . ILE A 1 1148 ? -3.277 -24.611 46.291 1.00 89.06 1148 ILE A O 1
ATOM 9167 N N . LEU A 1 1149 ? -5.164 -25.268 47.265 1.00 90.69 1149 LEU A N 1
ATOM 9168 C CA . LEU A 1 1149 ? -5.633 -26.058 46.128 1.00 90.69 1149 LEU A CA 1
ATOM 9169 C C . LEU A 1 1149 ? -5.967 -25.187 44.909 1.00 90.69 1149 LEU A C 1
ATOM 9171 O O . LEU A 1 1149 ? -5.815 -25.649 43.777 1.00 90.69 1149 LEU A O 1
ATOM 9175 N N . HIS A 1 1150 ? -6.351 -23.926 45.106 1.00 87.38 1150 HIS A N 1
ATOM 9176 C CA . HIS A 1 1150 ? -6.553 -22.966 44.016 1.00 87.38 1150 HIS A CA 1
ATOM 9177 C C . HIS A 1 1150 ? -5.252 -22.552 43.302 1.00 87.38 1150 HIS A C 1
ATOM 9179 O O . HIS A 1 1150 ? -5.316 -21.916 42.256 1.00 87.38 1150 HIS A O 1
ATOM 9185 N N . LEU A 1 1151 ? -4.077 -22.949 43.813 1.00 79.81 1151 LEU A N 1
ATOM 9186 C CA . LEU A 1 1151 ? -2.771 -22.725 43.177 1.00 79.81 1151 LEU A CA 1
ATOM 9187 C C . LEU A 1 1151 ? -2.407 -23.827 42.178 1.00 79.81 1151 LEU A C 1
ATOM 9189 O O . LEU A 1 1151 ? -1.465 -23.679 41.400 1.00 79.81 1151 LEU A O 1
ATOM 9193 N N . PHE A 1 1152 ? -3.121 -24.953 42.220 1.00 84.81 1152 PHE A N 1
ATOM 9194 C CA . PHE A 1 1152 ? -2.728 -26.180 41.547 1.00 84.81 1152 PHE A CA 1
ATOM 9195 C C . PHE A 1 1152 ? -3.775 -26.658 40.546 1.00 84.81 1152 PHE A C 1
ATOM 9197 O O . PHE A 1 1152 ? -4.978 -26.414 40.675 1.00 84.81 1152 PHE A O 1
ATOM 9204 N N . ASN A 1 1153 ? -3.308 -27.414 39.553 1.00 85.06 1153 ASN A N 1
ATOM 9205 C CA . ASN A 1 1153 ? -4.190 -28.197 38.700 1.00 85.06 1153 ASN A CA 1
ATOM 9206 C C . ASN A 1 1153 ? -4.783 -29.393 39.471 1.00 85.06 1153 ASN A C 1
ATOM 9208 O O . ASN A 1 1153 ? -4.314 -29.776 40.543 1.00 85.06 1153 ASN A O 1
ATOM 9212 N N . ASP A 1 1154 ? -5.822 -29.999 38.900 1.00 89.88 1154 ASP A N 1
ATOM 9213 C CA . ASP A 1 1154 ? -6.606 -31.039 39.571 1.00 89.88 1154 ASP A CA 1
ATOM 9214 C C . ASP A 1 1154 ? -5.776 -32.284 39.940 1.00 89.88 1154 ASP A C 1
ATOM 9216 O O . ASP A 1 1154 ? -6.035 -32.910 40.966 1.00 89.88 1154 ASP A O 1
ATOM 9220 N N . GLU A 1 1155 ? -4.771 -32.643 39.133 1.00 90.25 1155 GLU A N 1
ATOM 9221 C CA . GLU A 1 1155 ? -3.890 -33.789 39.396 1.00 90.25 1155 GLU A CA 1
ATOM 9222 C C . GLU A 1 1155 ? -3.046 -33.563 40.655 1.00 90.25 1155 GLU A C 1
ATOM 9224 O O . GLU A 1 1155 ? -3.007 -34.413 41.547 1.00 90.25 1155 GLU A O 1
ATOM 9229 N N . ILE A 1 1156 ? -2.428 -32.386 40.769 1.00 89.50 1156 ILE A N 1
ATOM 9230 C CA . ILE A 1 1156 ? -1.634 -32.020 41.942 1.00 89.50 1156 ILE A CA 1
ATOM 9231 C C . ILE A 1 1156 ? -2.536 -31.886 43.175 1.00 89.50 1156 ILE A C 1
ATOM 9233 O O . ILE A 1 1156 ? -2.167 -32.388 44.236 1.00 89.50 1156 ILE A O 1
ATOM 9237 N N . CYS A 1 1157 ? -3.739 -31.307 43.052 1.00 93.12 1157 CYS A N 1
ATOM 9238 C CA . CYS A 1 1157 ? -4.704 -31.262 44.157 1.00 93.12 1157 CYS A CA 1
ATOM 9239 C C . CYS A 1 1157 ? -5.009 -32.666 44.703 1.00 93.12 1157 CYS A C 1
ATOM 9241 O O . CYS A 1 1157 ? -4.961 -32.885 45.915 1.00 93.12 1157 CYS A O 1
ATOM 9243 N N . VAL A 1 1158 ? -5.288 -33.632 43.818 1.00 94.81 1158 VAL A N 1
ATOM 9244 C CA . VAL A 1 1158 ? -5.549 -35.026 44.213 1.00 94.81 1158 VAL A CA 1
ATOM 9245 C C . VAL A 1 1158 ? -4.316 -35.655 44.863 1.00 94.81 1158 VAL A C 1
ATOM 9247 O O . VAL A 1 1158 ? -4.467 -36.382 45.847 1.00 94.81 1158 VAL A O 1
ATOM 9250 N N . ASN A 1 1159 ? -3.110 -35.362 44.372 1.00 95.00 1159 ASN A N 1
ATOM 9251 C CA . ASN A 1 1159 ? -1.864 -35.855 44.962 1.00 95.00 1159 ASN A CA 1
ATOM 9252 C C . ASN A 1 1159 ? -1.643 -35.317 46.380 1.00 95.00 1159 ASN A C 1
ATOM 9254 O O . ASN A 1 1159 ? -1.385 -36.114 47.277 1.00 95.00 1159 ASN A O 1
ATOM 9258 N N . VAL A 1 1160 ? -1.813 -34.010 46.611 1.00 95.19 1160 VAL A N 1
ATOM 9259 C CA . VAL A 1 1160 ? -1.695 -33.398 47.949 1.00 95.19 1160 VAL A CA 1
ATOM 9260 C C . VAL A 1 1160 ? -2.692 -34.031 48.920 1.00 95.19 1160 VAL A C 1
ATOM 9262 O O . VAL A 1 1160 ? -2.301 -34.537 49.972 1.00 95.19 1160 VAL A O 1
ATOM 9265 N N . LEU A 1 1161 ? -3.973 -34.097 48.543 1.00 96.38 1161 LEU A N 1
ATOM 9266 C CA . LEU A 1 1161 ? -5.014 -34.719 49.369 1.00 96.38 1161 LEU A CA 1
ATOM 9267 C C . LEU A 1 1161 ? -4.707 -36.203 49.649 1.00 96.38 1161 LEU A C 1
ATOM 9269 O O . LEU A 1 1161 ? -4.823 -36.671 50.784 1.00 96.38 1161 LEU A O 1
ATOM 9273 N N . SER A 1 1162 ? -4.246 -36.944 48.639 1.00 95.50 1162 SER A N 1
ATOM 9274 C CA . SER A 1 1162 ? -3.855 -38.352 48.784 1.00 95.50 1162 SER A CA 1
ATOM 9275 C C . SER A 1 1162 ? -2.639 -38.533 49.694 1.00 95.50 1162 SER A C 1
ATOM 9277 O O . SER A 1 1162 ? -2.582 -39.512 50.438 1.00 95.50 1162 SER A O 1
ATOM 9279 N N . SER A 1 1163 ? -1.678 -37.609 49.660 1.00 96.44 1163 SER A N 1
ATOM 9280 C CA . SER A 1 1163 ? -0.489 -37.634 50.513 1.00 96.44 1163 SER A CA 1
ATOM 9281 C C . SER A 1 1163 ? -0.830 -37.365 51.976 1.00 96.44 1163 SER A C 1
ATOM 9283 O O . SER A 1 1163 ? -0.307 -38.061 52.845 1.00 96.44 1163 SER A O 1
ATOM 9285 N N . ILE A 1 1164 ? -1.788 -36.473 52.257 1.00 95.44 1164 ILE A N 1
ATOM 9286 C CA . ILE A 1 1164 ? -2.339 -36.283 53.610 1.00 95.44 1164 ILE A CA 1
ATOM 9287 C C . ILE A 1 1164 ? -2.958 -37.587 54.122 1.00 95.44 1164 ILE A C 1
ATOM 9289 O O . ILE A 1 1164 ? -2.681 -38.015 55.244 1.00 95.44 1164 ILE A O 1
ATOM 9293 N N . ARG A 1 1165 ? -3.761 -38.268 53.294 1.00 92.62 1165 ARG A N 1
ATOM 9294 C CA . ARG A 1 1165 ? -4.346 -39.566 53.662 1.00 92.62 1165 ARG A CA 1
ATOM 9295 C C . ARG A 1 1165 ? -3.263 -40.608 53.959 1.00 92.62 1165 ARG A C 1
ATOM 9297 O O . ARG A 1 1165 ? -3.314 -41.248 55.006 1.00 92.62 1165 ARG A O 1
ATOM 9304 N N . LYS A 1 1166 ? -2.268 -40.737 53.071 1.00 93.38 1166 LYS A N 1
ATOM 9305 C CA . LYS A 1 1166 ? -1.142 -41.679 53.207 1.00 93.38 1166 LYS A CA 1
ATOM 9306 C C . LYS A 1 1166 ? -0.320 -41.440 54.473 1.00 93.38 1166 LYS A C 1
ATOM 9308 O O . LYS A 1 1166 ? -0.010 -42.393 55.181 1.00 93.38 1166 LYS A O 1
ATOM 9313 N N . ALA A 1 1167 ? -0.030 -40.181 54.809 1.00 92.75 1167 ALA A N 1
ATOM 9314 C CA . ALA A 1 1167 ? 0.715 -39.815 56.018 1.00 92.75 1167 ALA A CA 1
ATOM 9315 C C . ALA A 1 1167 ? 0.047 -40.335 57.309 1.00 92.75 1167 ALA A C 1
ATOM 9317 O O . ALA A 1 1167 ? 0.719 -40.633 58.299 1.00 92.75 1167 ALA A O 1
ATOM 9318 N N . ASN A 1 1168 ? -1.279 -40.506 57.277 1.00 91.56 1168 ASN A N 1
ATOM 9319 C CA . ASN A 1 1168 ? -2.099 -40.954 58.400 1.00 91.56 1168 ASN A CA 1
ATOM 9320 C C . ASN A 1 1168 ? -2.513 -42.433 58.324 1.00 91.56 1168 ASN A C 1
ATOM 9322 O O . ASN A 1 1168 ? -3.246 -42.895 59.196 1.00 91.56 1168 ASN A O 1
ATOM 9326 N N . GLU A 1 1169 ? -2.035 -43.215 57.348 1.00 85.31 1169 GLU A N 1
ATOM 9327 C CA . GLU A 1 1169 ? -2.431 -44.626 57.185 1.00 85.31 1169 GLU A CA 1
ATOM 9328 C C . GLU A 1 1169 ? -2.147 -45.485 58.425 1.00 85.31 1169 GLU A C 1
ATOM 9330 O O . GLU A 1 1169 ? -2.889 -46.428 58.713 1.00 85.31 1169 GLU A O 1
ATOM 9335 N N . GLN A 1 1170 ? -1.100 -45.148 59.182 1.00 81.00 1170 GLN A N 1
ATOM 9336 C CA . GLN A 1 1170 ? -0.683 -45.877 60.384 1.00 81.00 1170 GLN A CA 1
ATOM 9337 C C . GLN A 1 1170 ? -1.418 -45.447 61.664 1.00 81.00 1170 GLN A C 1
ATOM 9339 O O . GLN A 1 1170 ? -1.210 -46.060 62.710 1.00 81.00 1170 GLN A O 1
ATOM 9344 N N . ARG A 1 1171 ? -2.292 -44.431 61.606 1.00 83.88 1171 ARG A N 1
ATOM 9345 C CA . ARG A 1 1171 ? -3.098 -44.024 62.762 1.00 83.88 1171 ARG A CA 1
ATOM 9346 C C . ARG A 1 1171 ? -4.151 -45.082 63.102 1.00 83.88 1171 ARG A C 1
ATOM 9348 O O . ARG A 1 1171 ? -4.710 -45.745 62.222 1.00 83.88 1171 ARG A O 1
ATOM 9355 N N . THR A 1 1172 ? -4.414 -45.229 64.400 1.00 75.19 1172 THR A N 1
ATOM 9356 C CA . THR A 1 1172 ? -5.461 -46.112 64.939 1.00 75.19 1172 THR A CA 1
ATOM 9357 C C . THR A 1 1172 ? -6.857 -45.509 64.819 1.00 75.19 1172 THR A C 1
ATOM 9359 O O . THR A 1 1172 ? -7.833 -46.255 64.804 1.00 75.19 1172 THR A O 1
ATOM 9362 N N . ASP A 1 1173 ? -6.954 -44.182 64.726 1.00 76.62 1173 ASP A N 1
ATOM 9363 C CA . ASP A 1 1173 ? -8.228 -43.475 64.607 1.00 76.62 1173 ASP A CA 1
ATOM 9364 C C . ASP A 1 1173 ? -8.839 -43.662 63.221 1.00 76.62 1173 ASP A C 1
ATOM 9366 O O . ASP A 1 1173 ? -8.152 -43.621 62.199 1.00 76.62 1173 ASP A O 1
ATOM 9370 N N . THR A 1 1174 ? -10.156 -43.854 63.187 1.00 77.38 1174 THR A N 1
ATOM 9371 C CA . THR A 1 1174 ? -10.890 -44.156 61.955 1.00 77.38 1174 THR A CA 1
ATOM 9372 C C . THR A 1 1174 ? -11.333 -42.916 61.186 1.00 77.38 1174 THR A C 1
ATOM 9374 O O . THR A 1 1174 ? -11.836 -43.072 60.080 1.00 77.38 1174 THR A O 1
ATOM 9377 N N . LEU A 1 1175 ? -11.193 -41.707 61.746 1.00 88.19 1175 LEU A N 1
ATOM 9378 C CA . LEU A 1 1175 ? -11.678 -40.461 61.147 1.00 88.19 1175 LEU A CA 1
ATOM 9379 C C . LEU A 1 1175 ? -10.536 -39.457 60.961 1.00 88.19 1175 LEU A C 1
ATOM 9381 O O . LEU A 1 1175 ? -9.886 -39.068 61.927 1.00 88.19 1175 LEU A O 1
ATOM 9385 N N . LEU A 1 1176 ? -10.359 -38.996 59.726 1.00 92.38 1176 LEU A N 1
ATOM 9386 C CA . LEU A 1 1176 ? -9.441 -37.925 59.346 1.00 92.38 1176 LEU A CA 1
ATOM 9387 C C . LEU A 1 1176 ? -10.248 -36.764 58.757 1.00 92.38 1176 LEU A C 1
ATOM 9389 O O . LEU A 1 1176 ? -11.076 -36.993 57.875 1.00 92.38 1176 LEU A O 1
ATOM 9393 N N . THR A 1 1177 ? -10.012 -35.534 59.221 1.00 95.19 1177 THR A N 1
ATOM 9394 C CA . THR A 1 1177 ? -10.737 -34.341 58.741 1.00 95.19 1177 THR A CA 1
ATOM 9395 C C . THR A 1 1177 ? -9.813 -33.383 57.988 1.00 95.19 1177 THR A C 1
ATOM 9397 O O . THR A 1 1177 ? -8.664 -33.179 58.372 1.00 95.19 1177 THR A O 1
ATOM 9400 N N . ILE A 1 1178 ? -10.318 -32.769 56.922 1.00 96.81 1178 ILE A N 1
ATOM 9401 C CA . ILE A 1 1178 ? -9.635 -31.721 56.164 1.00 96.81 1178 ILE A CA 1
ATOM 9402 C C . ILE A 1 1178 ? -10.548 -30.500 56.054 1.00 96.81 1178 ILE A C 1
ATOM 9404 O O . ILE A 1 1178 ? -11.734 -30.632 55.751 1.00 96.81 1178 ILE A O 1
ATOM 9408 N N . PHE A 1 1179 ? -9.973 -29.320 56.265 1.00 95.62 1179 PHE A N 1
ATOM 9409 C CA . PHE A 1 1179 ? -10.594 -28.024 56.038 1.00 95.62 1179 PHE A CA 1
ATOM 9410 C C . PHE A 1 1179 ? -9.931 -27.331 54.853 1.00 95.62 1179 PHE A C 1
ATOM 9412 O O . PHE A 1 1179 ? -8.743 -27.020 54.902 1.00 95.62 1179 PHE A O 1
ATOM 9419 N N . ILE A 1 1180 ? -10.700 -27.077 53.799 1.00 95.38 1180 ILE A N 1
ATOM 9420 C CA . ILE A 1 1180 ? -10.248 -26.318 52.628 1.00 95.38 1180 ILE A CA 1
ATOM 9421 C C . ILE A 1 1180 ? -10.865 -24.927 52.724 1.00 95.38 1180 ILE A C 1
ATOM 9423 O O . ILE A 1 1180 ? -12.088 -24.805 52.755 1.00 95.38 1180 ILE A O 1
ATOM 9427 N N . VAL A 1 1181 ? -10.028 -23.894 52.797 1.00 92.25 1181 VAL A N 1
ATOM 9428 C CA . VAL A 1 1181 ? -10.461 -22.495 52.910 1.00 92.25 1181 VAL A CA 1
ATOM 9429 C C . VAL A 1 1181 ? -10.117 -21.765 51.619 1.00 92.25 1181 VAL A C 1
ATOM 9431 O O . VAL A 1 1181 ? -8.959 -21.395 51.418 1.00 92.25 1181 VAL A O 1
ATOM 9434 N N . GLU A 1 1182 ? -11.106 -21.593 50.739 1.00 90.88 1182 GLU A N 1
ATOM 9435 C CA . GLU A 1 1182 ? -10.938 -21.026 49.390 1.00 90.88 1182 GLU A CA 1
ATOM 9436 C C . GLU A 1 1182 ? -12.161 -20.207 48.948 1.00 90.88 1182 GLU A C 1
ATOM 9438 O O . GLU A 1 1182 ? -13.176 -20.127 49.653 1.00 90.88 1182 GLU A O 1
ATOM 9443 N N . HIS A 1 1183 ? -12.058 -19.566 47.780 1.00 89.56 1183 HIS A N 1
ATOM 9444 C CA . HIS A 1 1183 ? -13.128 -18.749 47.221 1.00 89.56 1183 HIS A CA 1
ATOM 9445 C C . HIS A 1 1183 ? -14.067 -19.598 46.358 1.00 89.56 1183 HIS A C 1
ATOM 9447 O O . HIS A 1 1183 ? -13.909 -19.715 45.145 1.00 89.56 1183 HIS A O 1
ATOM 9453 N N . ILE A 1 1184 ? -15.080 -20.191 46.986 1.00 88.12 1184 ILE A N 1
ATOM 9454 C CA . ILE A 1 1184 ? -16.001 -21.100 46.294 1.00 88.12 1184 ILE A CA 1
ATOM 9455 C C . ILE A 1 1184 ? -16.908 -20.342 45.322 1.00 88.12 1184 ILE A C 1
ATOM 9457 O O . ILE A 1 1184 ? -17.566 -19.359 45.677 1.00 88.12 1184 ILE A O 1
ATOM 9461 N N . ILE A 1 1185 ? -16.990 -20.838 44.087 1.00 87.62 1185 ILE A N 1
ATOM 9462 C CA . ILE A 1 1185 ? -17.911 -20.315 43.077 1.00 87.62 1185 ILE A CA 1
ATOM 9463 C C . ILE A 1 1185 ? -19.291 -20.956 43.278 1.00 87.62 1185 ILE A C 1
ATOM 9465 O O . ILE A 1 1185 ? -19.498 -22.121 42.935 1.00 87.62 1185 ILE A O 1
ATOM 9469 N N . PHE A 1 1186 ? -20.266 -20.194 43.789 1.00 82.50 1186 PHE A N 1
ATOM 9470 C CA . PHE A 1 1186 ? -21.657 -20.661 43.870 1.00 82.50 1186 PHE A CA 1
ATOM 9471 C C . PHE A 1 1186 ? -22.408 -20.368 42.557 1.00 82.50 1186 PHE A C 1
ATOM 9473 O O . PHE A 1 1186 ? -22.557 -19.223 42.126 1.00 82.50 1186 PHE A O 1
ATOM 9480 N N . SER A 1 1187 ? -22.899 -21.406 41.886 1.00 70.69 1187 SER A N 1
ATOM 9481 C CA . SER A 1 1187 ? -23.563 -21.292 40.576 1.00 70.69 1187 SER A CA 1
ATOM 9482 C C . SER A 1 1187 ? -25.058 -20.949 40.658 1.00 70.69 1187 SER A C 1
ATOM 9484 O O . SER A 1 1187 ? -25.674 -20.606 39.650 1.00 70.69 1187 SER A O 1
ATOM 9486 N N . ASP A 1 1188 ? -25.646 -20.997 41.853 1.00 71.38 1188 ASP A N 1
ATOM 9487 C CA . ASP A 1 1188 ? -27.083 -20.836 42.105 1.00 71.38 1188 ASP A CA 1
ATOM 9488 C C . ASP A 1 1188 ? -27.504 -19.403 42.493 1.00 71.38 1188 ASP A C 1
ATOM 9490 O O . ASP A 1 1188 ? -28.692 -19.121 42.660 1.00 71.38 1188 ASP A O 1
ATOM 9494 N N . GLY A 1 1189 ? -26.540 -18.482 42.616 1.00 61.75 1189 GLY A N 1
ATOM 9495 C CA . GLY A 1 1189 ? -26.777 -17.078 42.962 1.00 61.75 1189 GLY A CA 1
ATOM 9496 C C . GLY A 1 1189 ? -27.198 -16.835 44.417 1.00 61.75 1189 GLY A C 1
ATOM 9497 O O . GLY A 1 1189 ? -27.672 -15.742 44.729 1.00 61.75 1189 GLY A O 1
ATOM 9498 N N . THR A 1 1190 ? -27.036 -17.820 45.305 1.00 56.59 1190 THR A N 1
ATOM 9499 C CA . THR A 1 1190 ? -27.394 -17.715 46.733 1.00 56.59 1190 THR A CA 1
ATOM 9500 C C . THR A 1 1190 ? -26.471 -16.788 47.527 1.00 56.59 1190 THR A C 1
ATOM 9502 O O . THR A 1 1190 ? -26.898 -16.193 48.519 1.00 56.59 1190 THR A O 1
ATOM 9505 N N . VAL A 1 1191 ? -25.232 -16.607 47.060 1.00 63.91 1191 VAL A N 1
ATOM 9506 C CA . VAL A 1 1191 ? -24.213 -15.720 47.633 1.00 63.91 1191 VAL A CA 1
ATOM 9507 C C . VAL A 1 1191 ? -23.651 -14.810 46.532 1.00 63.91 1191 VAL A C 1
ATOM 9509 O O . VAL A 1 1191 ? -23.612 -15.161 45.354 1.00 63.91 1191 VAL A O 1
ATOM 9512 N N . SER A 1 1192 ? -23.258 -13.588 46.894 1.00 64.25 1192 SER A N 1
ATOM 9513 C CA . SER A 1 1192 ? -22.637 -12.636 45.967 1.00 64.25 1192 SER A CA 1
ATOM 9514 C C . SER A 1 1192 ? -21.210 -13.081 45.600 1.00 64.25 1192 SER A C 1
ATOM 9516 O O . SER A 1 1192 ? -20.279 -12.806 46.351 1.00 64.25 1192 SER A O 1
ATOM 9518 N N . ASN A 1 1193 ? -21.021 -13.684 44.420 1.00 71.62 1193 ASN A N 1
ATOM 9519 C CA . ASN A 1 1193 ? -19.747 -14.324 44.024 1.00 71.62 1193 ASN A CA 1
ATOM 9520 C C . ASN A 1 1193 ? -18.846 -13.484 43.117 1.00 71.62 1193 ASN A C 1
ATOM 9522 O O . ASN A 1 1193 ? -17.879 -14.001 42.561 1.00 71.62 1193 ASN A O 1
ATOM 9526 N N . TRP A 1 1194 ? -19.138 -12.194 42.929 1.00 72.94 1194 TRP A N 1
ATOM 9527 C CA . TRP A 1 1194 ? -18.331 -11.361 42.027 1.00 72.94 1194 TRP A CA 1
ATOM 9528 C C . TRP A 1 1194 ? -16.857 -11.296 42.462 1.00 72.94 1194 TRP A C 1
ATOM 9530 O O . TRP A 1 1194 ? -15.977 -11.217 41.611 1.00 72.94 1194 TRP A O 1
ATOM 9540 N N . GLN A 1 1195 ? -16.585 -11.379 43.772 1.00 76.06 1195 GLN A N 1
ATOM 9541 C CA . GLN A 1 1195 ? -15.227 -11.427 44.319 1.00 76.06 1195 GLN A CA 1
ATOM 9542 C C . GLN A 1 1195 ? -14.534 -12.755 43.992 1.00 76.06 1195 GLN A C 1
ATOM 9544 O O . GLN A 1 1195 ? -13.407 -12.720 43.514 1.00 76.06 1195 GLN A O 1
ATOM 9549 N N . ALA A 1 1196 ? -15.213 -13.898 44.164 1.00 80.62 1196 ALA A N 1
ATOM 9550 C CA . ALA A 1 1196 ? -14.672 -15.218 43.821 1.00 80.62 1196 ALA A CA 1
ATOM 9551 C C . ALA A 1 1196 ? -14.334 -15.322 42.323 1.00 80.62 1196 ALA A C 1
ATOM 9553 O O . ALA A 1 1196 ? -13.241 -15.740 41.968 1.00 80.62 1196 ALA A O 1
ATOM 9554 N N . HIS A 1 1197 ? -15.202 -14.817 41.438 1.00 80.00 1197 HIS A N 1
ATOM 9555 C CA . HIS A 1 1197 ? -14.897 -14.726 40.003 1.00 80.00 1197 HIS A CA 1
ATOM 9556 C C . HIS A 1 1197 ? -13.740 -13.765 39.683 1.00 80.00 1197 HIS A C 1
ATOM 9558 O O . HIS A 1 1197 ? -12.998 -13.984 38.729 1.00 80.00 1197 HIS A O 1
ATOM 9564 N N . GLY A 1 1198 ? -13.570 -12.693 40.463 1.00 79.44 1198 GLY A N 1
ATOM 9565 C CA . GLY A 1 1198 ? -12.415 -11.803 40.336 1.00 79.44 1198 GLY A CA 1
ATOM 9566 C C . GLY A 1 1198 ? -11.103 -12.501 40.704 1.00 79.44 1198 GLY A C 1
ATOM 9567 O O . GLY A 1 1198 ? -10.111 -12.352 39.990 1.00 79.44 1198 GLY A O 1
ATOM 9568 N N . PHE A 1 1199 ? -11.111 -13.291 41.782 1.00 81.50 1199 PHE A N 1
ATOM 9569 C CA . PHE A 1 1199 ? -9.970 -14.112 42.181 1.00 81.50 1199 PHE A CA 1
ATOM 9570 C C . PHE A 1 1199 ? -9.683 -15.238 41.184 1.00 81.50 1199 PHE A C 1
ATOM 9572 O O . PHE A 1 1199 ? -8.517 -15.452 40.880 1.00 81.50 1199 PHE A O 1
ATOM 9579 N N . ASP A 1 1200 ? -10.704 -15.859 40.588 1.00 84.81 1200 ASP A N 1
ATOM 9580 C CA . ASP A 1 1200 ? -10.555 -16.883 39.541 1.00 84.81 1200 ASP A CA 1
ATOM 9581 C C . ASP A 1 1200 ? -9.773 -16.371 38.323 1.00 84.81 1200 ASP A C 1
ATOM 9583 O O . ASP A 1 1200 ? -8.788 -16.971 37.890 1.00 84.81 1200 ASP A O 1
ATOM 9587 N N . ILE A 1 1201 ? -10.129 -15.178 37.836 1.00 81.88 1201 ILE A N 1
ATOM 9588 C CA . ILE A 1 1201 ? -9.382 -14.499 36.766 1.00 81.88 1201 ILE A CA 1
ATOM 9589 C C . ILE A 1 1201 ? -7.937 -14.220 37.206 1.00 81.88 1201 ILE A C 1
ATOM 9591 O O . ILE A 1 1201 ? -7.002 -14.363 36.415 1.00 81.88 1201 ILE A O 1
ATOM 9595 N N . GLY A 1 1202 ? -7.744 -13.837 38.471 1.00 78.81 1202 GLY A N 1
ATOM 9596 C CA . GLY A 1 1202 ? -6.423 -13.686 39.072 1.00 78.81 1202 GLY A CA 1
ATOM 9597 C C . GLY A 1 1202 ? -5.626 -14.992 39.058 1.00 78.81 1202 GLY A C 1
ATOM 9598 O O . GLY A 1 1202 ? -4.482 -15.000 38.615 1.00 78.81 1202 GLY A O 1
ATOM 9599 N N . MET A 1 1203 ? -6.215 -16.112 39.470 1.00 80.88 1203 MET A N 1
ATOM 9600 C CA . MET A 1 1203 ? -5.535 -17.411 39.509 1.00 80.88 1203 MET A CA 1
ATOM 9601 C C . MET A 1 1203 ? -5.147 -17.898 38.110 1.00 80.88 1203 MET A C 1
ATOM 9603 O O . MET A 1 1203 ? -4.018 -18.366 37.916 1.00 80.88 1203 MET A O 1
ATOM 9607 N N . ALA A 1 1204 ? -6.003 -17.671 37.110 1.00 77.00 1204 ALA A N 1
ATOM 9608 C CA . ALA A 1 1204 ? -5.676 -17.938 35.712 1.00 77.00 1204 ALA A CA 1
ATOM 9609 C C . ALA A 1 1204 ? -4.484 -17.088 35.228 1.00 77.00 1204 ALA A C 1
ATOM 9611 O O . ALA A 1 1204 ? -3.602 -17.584 34.526 1.00 77.00 1204 ALA A O 1
ATOM 9612 N N . ALA A 1 1205 ? -4.417 -15.816 35.638 1.00 78.31 1205 ALA A N 1
ATOM 9613 C CA . ALA A 1 1205 ? -3.346 -14.904 35.249 1.00 78.31 1205 ALA A CA 1
ATOM 9614 C C . ALA A 1 1205 ? -2.005 -15.208 35.942 1.00 78.31 1205 ALA A C 1
ATOM 9616 O O . ALA A 1 1205 ? -0.960 -15.132 35.297 1.00 78.31 1205 ALA A O 1
ATOM 9617 N N . TYR A 1 1206 ? -2.015 -15.544 37.234 1.00 74.56 1206 TYR A N 1
ATOM 9618 C CA . TYR A 1 1206 ? -0.793 -15.723 38.025 1.00 74.56 1206 TYR A CA 1
ATOM 9619 C C . TYR A 1 1206 ? -0.220 -17.145 37.936 1.00 74.56 1206 TYR A C 1
ATOM 9621 O O . TYR A 1 1206 ? 0.981 -17.311 37.726 1.00 74.56 1206 TYR A O 1
ATOM 9629 N N . GLY A 1 1207 ? -1.060 -18.171 38.080 1.00 65.94 1207 GLY A N 1
ATOM 9630 C CA . GLY A 1 1207 ? -0.616 -19.559 38.263 1.00 65.94 1207 GLY A CA 1
ATOM 9631 C C . GLY A 1 1207 ? -1.146 -20.557 37.236 1.00 65.94 1207 GLY A C 1
ATOM 9632 O O . GLY A 1 1207 ? -0.750 -21.716 37.278 1.00 65.94 1207 GLY A O 1
ATOM 9633 N N . GLY A 1 1208 ? -2.028 -20.140 36.317 1.00 64.62 1208 GLY A N 1
ATOM 9634 C CA . GLY A 1 1208 ? -2.697 -21.068 35.392 1.00 64.62 1208 GLY A CA 1
ATOM 9635 C C . GLY A 1 1208 ? -3.651 -22.032 36.106 1.00 64.62 1208 GLY A C 1
ATOM 9636 O O . GLY A 1 1208 ? -3.985 -23.092 35.579 1.00 64.62 1208 GLY A O 1
ATOM 9637 N N . ALA A 1 1209 ? -4.056 -21.667 37.321 1.00 75.38 1209 ALA A N 1
ATOM 9638 C CA . ALA A 1 1209 ? -4.977 -22.409 38.161 1.00 75.38 1209 ALA A CA 1
ATOM 9639 C C . ALA A 1 1209 ? -6.353 -21.719 38.169 1.00 75.38 1209 ALA A C 1
ATOM 9641 O O . ALA A 1 1209 ? -6.603 -20.819 37.365 1.00 75.38 1209 ALA A O 1
ATOM 9642 N N . ARG A 1 1210 ? -7.266 -22.177 39.026 1.00 84.50 1210 ARG A N 1
ATOM 9643 C CA . ARG A 1 1210 ? -8.663 -21.728 39.041 1.00 84.50 1210 ARG A CA 1
ATOM 9644 C C . ARG A 1 1210 ? -9.267 -21.818 40.430 1.00 84.50 1210 ARG A C 1
ATOM 9646 O O . ARG A 1 1210 ? -8.937 -22.731 41.192 1.00 84.50 1210 ARG A O 1
ATOM 9653 N N . GLU A 1 1211 ? -10.198 -20.919 40.700 1.00 89.12 1211 GLU A N 1
ATOM 9654 C CA . GLU A 1 1211 ? -11.174 -21.128 41.763 1.00 89.12 1211 GLU A CA 1
ATOM 9655 C C . GLU A 1 1211 ? -12.187 -22.181 41.285 1.00 89.12 1211 GLU A C 1
ATOM 9657 O O . GLU A 1 1211 ? -12.381 -22.394 40.084 1.00 89.12 1211 GLU A O 1
ATOM 9662 N N . ARG A 1 1212 ? -12.810 -22.903 42.215 1.00 91.56 1212 ARG A N 1
ATOM 9663 C CA . ARG A 1 1212 ? -13.669 -24.048 41.883 1.00 91.56 1212 ARG A CA 1
ATOM 9664 C C . ARG A 1 1212 ? -15.044 -23.929 42.526 1.00 91.56 1212 ARG A C 1
ATOM 9666 O O . ARG A 1 1212 ? -15.244 -23.283 43.555 1.00 91.56 1212 ARG A O 1
ATOM 9673 N N . THR A 1 1213 ? -16.014 -24.567 41.893 1.00 90.88 1213 THR A N 1
ATOM 9674 C CA . THR A 1 1213 ? -17.360 -24.778 42.432 1.00 90.88 1213 THR A CA 1
ATOM 9675 C C . THR A 1 1213 ? -17.357 -25.880 43.494 1.00 90.88 1213 THR A C 1
ATOM 9677 O O . THR A 1 1213 ? -16.458 -26.722 43.534 1.00 90.88 1213 THR A O 1
ATOM 9680 N N . GLU A 1 1214 ? -18.391 -25.927 44.340 1.00 90.19 1214 GLU A N 1
ATOM 9681 C CA . GLU A 1 1214 ? -18.571 -27.009 45.323 1.00 90.19 1214 GLU A CA 1
ATOM 9682 C C . GLU A 1 1214 ? -18.521 -28.398 44.662 1.00 90.19 1214 GLU A C 1
ATOM 9684 O O . GLU A 1 1214 ? -17.856 -29.305 45.163 1.00 90.19 1214 GLU A O 1
ATOM 9689 N N . GLN A 1 1215 ? -19.163 -28.551 43.498 1.00 91.25 1215 GLN A N 1
ATOM 9690 C CA . GLN A 1 1215 ? -19.197 -29.811 42.756 1.00 91.25 1215 GLN A CA 1
ATOM 9691 C C . GLN A 1 1215 ? -17.804 -30.231 42.270 1.00 91.25 1215 GLN A C 1
ATOM 9693 O O . GLN A 1 1215 ? -17.466 -31.412 42.295 1.00 91.25 1215 GLN A O 1
ATOM 9698 N N . GLU A 1 1216 ? -16.973 -29.279 41.848 1.00 93.50 1216 GLU A N 1
ATOM 9699 C CA . GLU A 1 1216 ? -15.600 -29.567 41.431 1.00 93.50 1216 GLU A CA 1
ATOM 9700 C C . GLU A 1 1216 ? -14.725 -30.000 42.616 1.00 93.50 1216 GLU A C 1
ATOM 9702 O O . GLU A 1 1216 ? -13.969 -30.965 42.478 1.00 93.50 1216 GLU A O 1
ATOM 9707 N N . TYR A 1 1217 ? -14.863 -29.383 43.799 1.00 94.69 1217 TYR A N 1
ATOM 9708 C CA . TYR A 1 1217 ? -14.185 -29.886 45.005 1.00 94.69 1217 TYR A CA 1
ATOM 9709 C C . TYR A 1 1217 ? -14.683 -31.262 45.416 1.00 94.69 1217 TYR A C 1
ATOM 9711 O O . TYR A 1 1217 ? -13.866 -32.095 45.800 1.00 94.69 1217 TYR A O 1
ATOM 9719 N N . GLN A 1 1218 ? -15.987 -31.528 45.315 1.00 94.06 1218 GLN A N 1
ATOM 9720 C CA . GLN A 1 1218 ? -16.528 -32.853 45.600 1.00 94.06 1218 GLN A CA 1
ATOM 9721 C C . GLN A 1 1218 ? -15.833 -33.920 44.738 1.00 94.06 1218 GLN A C 1
ATOM 9723 O O . GLN A 1 1218 ? -15.368 -34.925 45.269 1.00 94.06 1218 GLN A O 1
ATOM 9728 N N . VAL A 1 1219 ? -15.655 -33.662 43.439 1.00 94.81 1219 VAL A N 1
ATOM 9729 C CA . VAL A 1 1219 ? -14.938 -34.571 42.529 1.00 94.81 1219 VAL A CA 1
ATOM 9730 C C . VAL A 1 1219 ? -13.463 -34.745 42.921 1.00 94.81 1219 VAL A C 1
ATOM 9732 O O . VAL A 1 1219 ? -12.944 -35.862 42.861 1.00 94.81 1219 VAL A O 1
ATOM 9735 N N . LEU A 1 1220 ? -12.763 -33.673 43.312 1.00 94.81 1220 LEU A N 1
ATOM 9736 C CA . LEU A 1 1220 ? -11.363 -33.759 43.762 1.00 94.81 1220 LEU A CA 1
ATOM 9737 C C . LEU A 1 1220 ? -11.222 -34.585 45.043 1.00 94.81 1220 LEU A C 1
ATOM 9739 O O . LEU A 1 1220 ? -10.347 -35.449 45.134 1.00 94.81 1220 LEU A O 1
ATOM 9743 N N . LEU A 1 1221 ? -12.101 -34.332 46.012 1.00 96.44 1221 LEU A N 1
ATOM 9744 C CA . LEU A 1 1221 ? -12.147 -35.039 47.284 1.00 96.44 1221 LEU A CA 1
ATOM 9745 C C . LEU A 1 1221 ? -12.425 -36.527 47.060 1.00 96.44 1221 LEU A C 1
ATOM 9747 O O . LEU A 1 1221 ? -11.653 -37.355 47.539 1.00 96.44 1221 LEU A O 1
ATOM 9751 N N . GLU A 1 1222 ? -13.439 -36.868 46.260 1.00 94.75 1222 GLU A N 1
ATOM 9752 C CA . GLU A 1 1222 ? -13.797 -38.256 45.944 1.00 94.75 1222 GLU A CA 1
ATOM 9753 C C . GLU A 1 1222 ? -12.634 -39.013 45.287 1.00 94.75 1222 GLU A C 1
ATOM 9755 O O . GLU A 1 1222 ? -12.329 -40.142 45.679 1.00 94.75 1222 GLU A O 1
ATOM 9760 N N . LYS A 1 1223 ? -11.915 -38.383 44.346 1.00 95.44 1223 LYS A N 1
ATOM 9761 C CA . LYS A 1 1223 ? -10.723 -38.974 43.708 1.00 95.44 1223 LYS A CA 1
ATOM 9762 C C . LYS A 1 1223 ? -9.587 -39.246 44.696 1.00 95.44 1223 LYS A C 1
ATOM 9764 O O . LYS A 1 1223 ? -8.888 -40.248 44.553 1.00 95.44 1223 LYS A O 1
ATOM 9769 N N . ALA A 1 1224 ? -9.408 -38.385 45.695 1.00 94.31 1224 ALA A N 1
ATOM 9770 C CA . ALA A 1 1224 ? -8.439 -38.583 46.773 1.00 94.31 1224 ALA A CA 1
ATOM 9771 C C . ALA A 1 1224 ? -8.955 -39.517 47.891 1.00 94.31 1224 ALA A C 1
ATOM 9773 O O . ALA A 1 1224 ? -8.213 -39.869 48.813 1.00 94.31 1224 ALA A O 1
ATOM 9774 N N . GLY A 1 1225 ? -10.213 -39.959 47.802 1.00 92.62 1225 GLY A N 1
ATOM 9775 C CA . GLY A 1 1225 ? -10.874 -40.845 48.756 1.00 92.62 1225 GLY A CA 1
ATOM 9776 C C . GLY A 1 1225 ? -11.530 -40.144 49.946 1.00 92.62 1225 GLY A C 1
ATOM 9777 O O . GLY A 1 1225 ? -11.904 -40.829 50.888 1.00 92.62 1225 GLY A O 1
ATOM 9778 N N . PHE A 1 1226 ? -11.675 -38.822 49.927 1.00 96.00 1226 PHE A N 1
ATOM 9779 C CA . PHE A 1 1226 ? -12.419 -38.051 50.925 1.00 96.00 1226 PHE A CA 1
ATOM 9780 C C . PHE A 1 1226 ? -13.879 -37.857 50.503 1.00 96.00 1226 PHE A C 1
ATOM 9782 O O . PHE A 1 1226 ? -14.220 -37.904 49.324 1.00 96.00 1226 PHE A O 1
ATOM 9789 N N . GLN A 1 1227 ? -14.745 -37.592 51.476 1.00 94.19 1227 GLN A N 1
ATOM 9790 C CA . GLN A 1 1227 ? -16.137 -37.204 51.268 1.00 94.19 1227 GLN A CA 1
ATOM 9791 C C . GLN A 1 1227 ? -16.337 -35.764 51.737 1.00 94.19 1227 GLN A C 1
ATOM 9793 O O . GLN A 1 1227 ? -15.973 -35.426 52.866 1.00 94.19 1227 GLN A O 1
ATOM 9798 N N . LEU A 1 1228 ? -16.931 -34.922 50.887 1.00 95.75 1228 LEU A N 1
ATOM 9799 C CA . LEU A 1 1228 ? -17.379 -33.590 51.289 1.00 95.75 1228 LEU A CA 1
ATOM 9800 C C . LEU A 1 1228 ? -18.512 -33.752 52.306 1.00 95.75 1228 LEU A C 1
ATOM 9802 O O . LEU A 1 1228 ? -19.545 -34.346 52.002 1.00 95.75 1228 LEU A O 1
ATOM 9806 N N . LYS A 1 1229 ? -18.309 -33.255 53.526 1.00 93.38 1229 LYS A N 1
ATOM 9807 C CA . LYS A 1 1229 ? -19.290 -33.360 54.608 1.00 93.38 1229 LYS A CA 1
ATOM 9808 C C . LYS A 1 1229 ? -20.178 -32.133 54.664 1.00 93.38 1229 LYS A C 1
ATOM 9810 O O . LYS A 1 1229 ? -21.387 -32.260 54.841 1.00 93.38 1229 LYS A O 1
ATOM 9815 N N . ILE A 1 1230 ? -19.574 -30.951 54.580 1.00 92.75 1230 ILE A N 1
ATOM 9816 C CA . ILE A 1 1230 ? -20.310 -29.698 54.682 1.00 92.75 1230 ILE A CA 1
ATOM 9817 C C . ILE A 1 1230 ? -19.507 -28.550 54.066 1.00 92.75 1230 ILE A C 1
ATOM 9819 O O . ILE A 1 1230 ? -18.276 -28.544 54.105 1.00 92.75 1230 ILE A O 1
ATOM 9823 N N . LEU A 1 1231 ? -20.226 -27.568 53.534 1.00 90.38 1231 LEU A N 1
ATOM 9824 C CA . LEU A 1 1231 ? -19.689 -26.300 53.062 1.00 90.38 1231 LEU A CA 1
ATOM 9825 C C . LEU A 1 1231 ? -20.223 -25.181 53.963 1.00 90.38 1231 LEU A C 1
ATOM 9827 O O . LEU A 1 1231 ? -21.433 -24.987 54.077 1.00 90.38 1231 LEU A O 1
ATOM 9831 N N . TYR A 1 1232 ? -19.316 -24.452 54.608 1.00 88.19 1232 TYR A N 1
ATOM 9832 C CA . TYR A 1 1232 ? -19.611 -23.305 55.458 1.00 88.19 1232 TYR A CA 1
ATOM 9833 C C . TYR A 1 1232 ? -19.354 -21.999 54.689 1.00 88.19 1232 TYR A C 1
ATOM 9835 O O . TYR A 1 1232 ? -18.193 -21.616 54.509 1.00 88.19 1232 TYR A O 1
ATOM 9843 N N . PRO A 1 1233 ? -20.399 -21.280 54.246 1.00 80.44 1233 PRO A N 1
ATOM 9844 C CA . PRO A 1 1233 ? -20.232 -19.930 53.724 1.00 80.44 1233 PRO A CA 1
ATOM 9845 C C . PRO A 1 1233 ? -19.971 -18.978 54.899 1.00 80.44 1233 PRO A C 1
ATOM 9847 O O . PRO A 1 1233 ? -20.871 -18.718 55.696 1.00 80.44 1233 PRO A O 1
ATOM 9850 N N . ILE A 1 1234 ? -18.741 -18.475 55.038 1.00 81.06 1234 ILE A N 1
ATOM 9851 C CA . ILE A 1 1234 ? -18.363 -17.607 56.167 1.00 81.06 1234 ILE A CA 1
ATOM 9852 C C . ILE A 1 1234 ? -18.746 -16.162 55.859 1.00 81.06 1234 ILE A C 1
ATOM 9854 O O . ILE A 1 1234 ? -19.670 -15.601 56.448 1.00 81.06 1234 ILE A O 1
ATOM 9858 N N . GLN A 1 1235 ? -18.048 -15.558 54.900 1.00 71.38 1235 GLN A N 1
ATOM 9859 C CA . GLN A 1 1235 ? -18.355 -14.238 54.374 1.00 71.38 1235 GLN A CA 1
ATOM 9860 C C . GLN A 1 1235 ? -17.682 -14.104 53.015 1.00 71.38 1235 GLN A C 1
ATOM 9862 O O . GLN A 1 1235 ? -16.472 -14.261 52.920 1.00 71.38 1235 GLN A O 1
ATOM 9867 N N . ALA A 1 1236 ? -18.463 -13.779 51.981 1.00 60.09 1236 ALA A N 1
ATOM 9868 C CA . ALA A 1 1236 ? -17.948 -13.665 50.620 1.00 60.09 1236 ALA A CA 1
ATOM 9869 C C . ALA A 1 1236 ? -16.675 -12.780 50.558 1.00 60.09 1236 ALA A C 1
ATOM 9871 O O . ALA A 1 1236 ? -16.690 -11.676 51.123 1.00 60.09 1236 ALA A O 1
ATOM 9872 N N . PRO A 1 1237 ? -15.601 -13.244 49.886 1.00 71.12 1237 PRO A N 1
ATOM 9873 C CA . PRO A 1 1237 ? -15.539 -14.463 49.064 1.00 71.12 1237 PRO A CA 1
ATOM 9874 C C . PRO A 1 1237 ? -15.181 -15.769 49.805 1.00 71.12 1237 PRO A C 1
ATOM 9876 O O . PRO A 1 1237 ? -15.242 -16.825 49.183 1.00 71.12 1237 PRO A O 1
ATOM 9879 N N . ASP A 1 1238 ? -14.818 -15.736 51.087 1.00 84.75 1238 ASP A N 1
ATOM 9880 C CA . ASP A 1 1238 ? -14.256 -16.895 51.796 1.00 84.75 1238 ASP A CA 1
ATOM 9881 C C . ASP A 1 1238 ? -15.307 -17.930 52.214 1.00 84.75 1238 ASP A C 1
ATOM 9883 O O . ASP A 1 1238 ? -16.327 -17.601 52.835 1.00 84.75 1238 ASP A O 1
ATOM 9887 N N . SER A 1 1239 ? -15.022 -19.205 51.937 1.00 88.94 1239 SER A N 1
ATOM 9888 C CA . SER A 1 1239 ? -15.797 -20.345 52.440 1.00 88.94 1239 SER A CA 1
ATOM 9889 C C . SER A 1 1239 ? -14.890 -21.467 52.942 1.00 88.94 1239 SER A C 1
ATOM 9891 O O . SER A 1 1239 ? -13.729 -21.567 52.550 1.00 88.94 1239 SER A O 1
ATOM 9893 N N . ILE A 1 1240 ? -15.432 -22.322 53.812 1.00 92.38 1240 ILE A N 1
ATOM 9894 C CA . ILE A 1 1240 ? -14.719 -23.473 54.375 1.00 92.38 1240 ILE A CA 1
ATOM 9895 C C . ILE A 1 1240 ? -15.433 -24.759 53.964 1.00 92.38 1240 ILE A C 1
ATOM 9897 O O . ILE A 1 1240 ? -16.594 -24.959 54.316 1.00 92.38 1240 ILE A O 1
ATOM 9901 N N . ILE A 1 1241 ? -14.740 -25.653 53.264 1.00 94.38 1241 ILE A N 1
ATOM 9902 C CA . ILE A 1 1241 ? -15.199 -27.023 53.020 1.00 94.38 1241 ILE A CA 1
ATOM 9903 C C . ILE A 1 1241 ? -14.626 -27.922 54.109 1.00 94.38 1241 ILE A C 1
ATOM 9905 O O . ILE A 1 1241 ? -13.410 -28.029 54.252 1.00 94.38 1241 ILE A O 1
ATOM 9909 N N . GLU A 1 1242 ? -15.501 -28.604 54.842 1.00 95.69 1242 GLU A N 1
ATOM 9910 C CA . GLU A 1 1242 ? -15.127 -29.721 55.704 1.00 95.69 1242 GLU A CA 1
ATOM 9911 C C . GLU A 1 1242 ? -15.279 -31.027 54.922 1.00 95.69 1242 GLU A C 1
ATOM 9913 O O . GLU A 1 1242 ? -16.378 -31.394 54.495 1.00 95.69 1242 GLU A O 1
ATOM 9918 N N . ALA A 1 1243 ? -14.176 -31.751 54.770 1.00 96.62 1243 ALA A N 1
ATOM 9919 C CA . ALA A 1 1243 ? -14.137 -33.066 54.153 1.00 96.62 1243 ALA A CA 1
ATOM 9920 C C . ALA A 1 1243 ? -13.602 -34.108 55.134 1.00 96.62 1243 ALA A C 1
ATOM 9922 O O . ALA A 1 1243 ? -12.742 -33.816 55.965 1.00 96.62 1243 ALA A O 1
ATOM 9923 N N . ILE A 1 1244 ? -14.106 -35.335 55.040 1.00 95.00 1244 ILE A N 1
ATOM 9924 C CA . ILE A 1 1244 ? -13.727 -36.427 55.935 1.00 95.00 1244 ILE A CA 1
ATOM 9925 C C . ILE A 1 1244 ? -13.285 -37.662 55.162 1.00 95.00 1244 ILE A C 1
ATOM 9927 O O . ILE A 1 1244 ? -13.804 -37.966 54.091 1.00 95.00 1244 ILE A O 1
ATOM 9931 N N . PHE A 1 1245 ? -12.343 -38.400 55.732 1.00 92.50 1245 PHE A N 1
ATOM 9932 C CA . PHE A 1 1245 ? -12.015 -39.760 55.330 1.00 92.50 1245 PHE A CA 1
ATOM 9933 C C . PHE A 1 1245 ? -12.308 -40.695 56.498 1.00 92.50 1245 PHE A C 1
ATOM 9935 O O . PHE A 1 1245 ? -11.875 -40.443 57.625 1.00 92.50 1245 PHE A O 1
ATOM 9942 N N . ILE A 1 1246 ? -13.061 -41.757 56.216 1.00 85.12 1246 ILE A N 1
ATOM 9943 C CA . ILE A 1 1246 ? -13.359 -42.828 57.164 1.00 85.12 1246 ILE A CA 1
ATOM 9944 C C . ILE A 1 1246 ? -12.610 -44.069 56.676 1.00 85.12 1246 ILE A C 1
ATOM 9946 O O . ILE A 1 1246 ? -12.833 -44.496 55.542 1.00 85.12 1246 ILE A O 1
ATOM 9950 N N . LYS A 1 1247 ? -11.694 -44.580 57.505 1.00 73.19 1247 LYS A N 1
ATOM 9951 C CA . LYS A 1 1247 ? -10.816 -45.715 57.180 1.00 73.19 1247 LYS A CA 1
ATOM 9952 C C . LYS A 1 1247 ? -11.557 -47.047 57.101 1.00 73.19 1247 LYS A C 1
ATOM 9954 O O . LYS A 1 1247 ? -12.477 -47.261 57.924 1.00 73.19 1247 LYS A O 1
#

InterPro domains:
  IPR001077 O-methyltransferase, C-terminal domain [PF00891] (1010-1227)
  IPR016461 O-methyltransferase-like [PS51683] (895-1245)
  IPR029063 S-adenosyl-L-methionine-dependent methyltransferase superfamily [G3DSA:3.40.50.150] (985-1244)
  IPR029063 S-adenosyl-L-methionine-dependent methyltransferase superfamily [SSF53335] (999-1243)

Secondary structure (DSSP, 8-state):
--SS-SSSS---PPPEETTEETTT-TT-EEEEEEEEGGGTEEEEEEEEEEEESSHHHHHHT-BSTTTT-HHHHHHHHTTSSS--SS------TTS--SS-TTSBHHHHHHTTT-S-------HHHHHHHH--S-----------HHHHHHHHHHHHHHHHHHHHHHHHHHHHHHHHHHGGGS-------------HHHHHHHHHHH--SS--SSPP--HHHHHHHHHHHHHHHHHHHHHHHHHHHHHHHPEEEEEEEEES--HHHHHHHHHH-TTT-B-BBS-SEEEGGGTEEEEEEE-GGGGSGGGSHHHHHHHHH-S-SS---TTBHHHHHHHHHHHHHHHHHHHHHHHHHHHHHHHHSEEE-SBPPPHHHHHHHHHHHHHHHHHHHHHHHHHHHHHHHHHHGGGSS---SSSSEEEE--TT-SSPEEEE-EETTEETTT-TT-EEEEEEE-SSS--EEEEEEEEEEESSHHHHHHH---GGGG-HHHHHHHHTTS-TT-----PPP-GGG-SS--TT--HHHHHTTTTEEEEEEEE-HHHHHHHH-BSEEEEEEEEEPPHHHHHHHHHHHHHHHHHHHHHHHHHHTTT-S----------PPPHHHHHHHHHH-TTT-B-BBSS-EEEGGGTB--EEEE-GGGGSGGGSHHHHHHHHHSS--S---TTBHHHHHHHHHHHHHHHHHHHHHHHHHHHHHHHH-EEE-SBPPPHHHHHHHHHHHHHHHHHHHHHHHHHHHHHHHHHHTT-SS-BTB--SEEEE--SSSPPPEEEE-EETTEETTT-TT-EEEEEE--TTSS-S--EEEEEEEEESSHHHHHHH-BTTTTT-HHHHHHHHTTS--S----PPPP-TTS--SS-TT-BHHHHHTTTTEEEEE--TTSB-HHHHHHHH-B---B-----S-SHHHHHHHHHHHHHHHHHHHHHHS--SS-----HHHHHHHHHHHHHTTSEEEPTT-TTS--EEE-HHHHTTSTT-TT-HHHHHHHHTSHHHHHHHHHHHHHHTT--SS-HHHHHHTS--HHHHHHSGGGHHHHHHHHHHHHHHHHHHHHHHHHHS-GGG-SEEEEET-TT-HHHHHHHHH-TT--EEEEEE-HHHHHT----HHHHTTT--TTSEEEEE--TT-TTTSPP-SEEEEES-GGGS-HHHHHHHHHHHHHHTTT-S-SEEEEEEEE--B-TTSSS--HHHHHHHHHHHHHTS----BHHHHHHHHHHHT-EEEEEEEEETTEEEEEEEEE-

pLDDT: mean 74.5, std 15.84, range [22.72, 96.81]

Organism: NCBI:txid433720

Foldseek 3Di:
DPCDDDDDDDPDAFDAQPVRGLLQDQLGKDFDFDADPVPRHGPDGQPQAIDGNAPVSRQQSGFQLLLQPQVSVVVVQVPDPDRDPDDRHHDDPPDDAPDDRNDGVNNCVVVPVDRDDDDDDDVVVVCVVVVDPDDDDDDDDDDDPCNVVLLVLLLVLLVVVVCVVPVVVVVVVVVVVVVVPDDDDDDDDDDDDDDPVNVVVVCLQQDFPDADVVGDPDPVVSVLRNVLVVCLVVCLVVVLVVLLVVQQPDWDKDKDKFFQDDPVRVVVCCVVFVPFKWFFFPDQWAFLVLFKDKDFDFAVLQVFPLLDSVNLVLLCPFDPPDDFDPLACSNCVSVLSPVSNVLSVVLVCLLVVLVVVSRRHIDGHRTQDDPVVVVVVSVVSVVCSQVVSLVVLVVVVVLVVVLPQQPLFDPDPQLFWDWDDDPPDQDTDTDGDAQVVRTSLQDQLGKDFHFHADPPHRDGPDTQAQQIRHSDSVNRQQQGLNLLLQPPVSVVVVQVNTHDDDDDDGHGDDQVVAQDDGSRHGNNNCVSSSSTRDMDMGGHSSSVCVNSRGRMMMGIDIDRDDPVRSVSVSSSCSSVSSVVSVVPSSVVSVVVPDDDDDDDDDDFDDPVRVVVVCVVFVPFKWFFFPDQKDFCLLFFDWDFDFACLQVAPLLDSVNLVQLVPFADDDDAALQACSQQSSVLSPVVNVLSVVLVCLLVVLVVVSRRDIDGHRTQDDPVVLVVVSVVSVVCSQVVSLVVLVVSVVVSLVSNQQQQPTARSAGQWDWGRDPDPDDIDTGGDDDVPRTSNVDQLRKDFGWHDDPPRNPPPTHTQPQFIDTNHSVSRQQSGFQQLLQPQVSVVVVVVNTHDDDDPPGDHDDPPDDAPADRNHGVNNCVSSSSTRDRDDDPRSGHSVSVCVNSPRPHIDGPDPPPPDVVVVVVVVVVLVVLVLVLLVVLLDDPDPDDDDLVVVQVSVVSCCVVQQWHFDPPDPPSRDIGGGPNVVCLDPPHQLLVVLLSCLCSPPLVVQLVVCLVCLVVVNDPFFSNCVSQVRDAPVRQCPDPVCVVVVVSVLSNVSNVCVVCQVLVLVLDPPLVWQEEEEAQCQLVLNVLSNCLVRVNRQAYEDEDAPVSLVPNPDNCSNVVSVHDPRHYYYFHDDLLALVRDDDTQEYEAAPHLQLDDLVSLLSSLLSNVVNCPPPPDFKHKYKYKAQADDPPPPADRPVQVVVQSVSCRRRVGGHYHPVSVQVSQVSSQKHFDDKGCRDPRIIITMIMHGD

Sequence (1247 aa):
MYLLGGRGYAYTYPMSYGDCSCSLSATCIEQSSMFRYSNGRVLYSVPGMYTGCYIVESLLQSNLKCFYNQTCINKVLSYYATPPSMNITALDNSLPSNFFPNSTLEEVINEMMVEQFIPSVIYNTYYNACQPTECTYTYQTRNSIIYIVTTLIGLLGGLITVLKLIIPPVVMFIRKKQERSQLDIEIIEGEERYSIGQKLKNYLITYNTFPSFPPSTDERQLQSERISTRVYIILLTLSLAILLLYNSLINITETVNDKAPTMTKYLELYSTYPQTLICPCKQVSISYNRFLSIEYRFHQVCTSVFVKQDWIDYLSTSYGSDDVYLDDFRLTSSFTFQALSALCQLINQTVSNRLSQFYSSQYVSASVIPSEIFDPQARTLVDQYISSTTTDFLLSLTTIRNTTQSNALFTGLQTNYYFITQNDTQYPDPYVVAYGNCNCSSSPKCVTQSSIYNYPDPTILLSVPGIYLGCYVIESLLQSNLECFYNQTCIDQLQSYFSSTSFMDITALDESLSVKFQKNSTIEAVVDQLMMEQWNQTIMYDRYFNACEPFECTHTHQTKNQLIYIVTTLIGLLGGLITMLKLIVPRVVRFIRREQVQPTPPIAPTMTKYLELYSTYPQTLICPCKQVSINYDTFISIEYTFHQVCASVFVKQDWIDYLSKNYQVQSISTFDFRSMGPYLFQALNAFCELINQTVSNRLSQFNSSQYVSASVISSNVFKSQAQSLVDQFKLSTTNDFLLSLTTIRNMTQSNALLAGPLTNYGFETDIGDDDPYIYPQKYGVCSCVASAICSYPSRVCGYDGCTTTPLFVPGFYMACYIIESLLQSDLRCFYNQTCIDQLQSYFISSSAIGFTSLDESLPSRFLPNSTFEEIVNDLMIEQWNPSDQSVMYERYFNACRPSECTYTQETKNSIIYIVTALIGLVGGLITALKLIVPRNEEIQWNADILHRVLCACTHVGLVERVKNTIDDKHFIPTSSGRMLTSDHPSHARDYVRYYLGPMSSNIGYQLIKLVRGQCKDTGFAEASGGLDLYTYLKQPENQDYLLLYNGVMTCLSTYTGDKLVTGVDFGRFETLVDLGGSRGTFLAEILQHYQNIRRGFIFDLPQCIAEVKSADEFESRQITSSRYTFVAGDMTDSSTIPQADAYILKYILHLFNDEICVNVLSSIRKANEQRTDTLLTIFIVEHIIFSDGTVSNWQAHGFDIGMAAYGGARERTEQEYQVLLEKAGFQLKILYPIQAPDSIIEAIFIK